Protein 1VCH (pdb70)

CATH classification: 3.40.50.2020

Organism: Thermus thermophilus (strain ATCC 27634 / DSM 579 / HB8) (NCBI:txid300852)

Nearest PDB structures (foldseek):
  1vch-assembly2_C  TM=1.006E+00  e=7.137E-39  Thermus thermophilus
  1vch-assembly2_D  TM=1.002E+00  e=5.908E-37  Thermus thermophilus
  1vch-assembly1_B  TM=1.000E+00  e=1.926E-36  Thermus thermophilus
  7f06-assembly2_B  TM=9.256E-01  e=5.445E-20  Streptomyces sp.
  7rmw-assembly3_E  TM=7.322E-01  e=1.370E-10  Bacillus subtilis

Foldseek 3Di:
DWCWDDAQRDIDTADWDPPDPPWIWGDDACPPPPVRLLRLLVLCLVVDDPQAAEEEEEDDRCVVSRVNNQVVNVHYYFYWYQDDDPPAAPWDWFDFPVGITTGGLVRLLVQAPGEYEYEEAEDEQCRVVVRVQVSSVVSNHHYDAYEHAEYEDDYPDDHDYRYYIDID/DAFDWDDAQHDIDTADWDPPDPPWIWGDDACPPPPVRLLRLLVRCLVVDDLQAAEEEEEDDRCVSNRVNNCVVSVHYYFYWYQDDDPPQAPWDWFQQPPHTITTGGLVRLLVLAQGAYEYEEAEAEQCSVVVRRQVSSVVSHHGYPAYEHAEYEDDYPDDHDYDYYIYTD/DAFCWDDAQRDIDTADWDPPDVPKIWGDDACPPPPVRLLSLLVLCLVVDDPQAAEEEEEDDRCVSNRVNNCVVVVHYYFYWYQDDDPPAAPWDWFDFVVTITTGGPVRLLVLAQGAYEYEEAEAEQCRVVVRVQVSSVVSHHHYPAYEHAEYEYDHPDDHDYRYYIDID/DQWDWDDAQHDIDTFDWDPPDVPKIFGDDACPPPVVRLLSLLVLCLVVDDPQAAEEEEEDDRCVSNRVNNCVVVVHYYFYWYQDDDPPAAPWDKFFFDDDVRHTITTGGPVRLLVLAQGAYEYEEAEAEQCRVVVRVQVSSVVSHHGYPAYEHAEYEPDYVDDHDYNYYTDID/DWDWDDALHDIDTFDWDPPDPPWIWGDDAQVVVLVSLLVLFPVVPPVVADEEEEEDDRQVSNRVSNPCHYFYWYQDDDPPADDWDWFCVGITTGGLVRLLSAGEYEYEYAEAEAVVVRSVSNVVSVHHYAEYQEYEDDYPDDHDYRYYMYID

B-factor: mean 46.73, std 19.07, range [14.53, 111.56]

Sequence (832 aa):
ETYPITVGGVTRHVPLIEPLPGRRIPLVEFLGDPEFTRAAAEALRPLVPKEAEILFTTETSPIPLTHVLAEALGLPYVVARRRRRPYMEDPIIQEVQTEVLWLDRRFAEKLLNQRVVLVSDVVASGETMRAMEKMVLRAGGHVVARLAVFRQGTPGLAVDTVAELPVLMETYPITVGGVTRHVPLIEPLPGRRIPLVEFLGDPEFTRAAAEALRPLVPKEAEILFTTETSPIPLTHVLAEALGLPYVVARRRRRPYMEDPIIQEVQTGEVLWLDRRFAEKLLNQRVVLVSDVVASGETMRAMEKMVLRAGGHVVARLAVFRQGTPGLAVDTVAELPVLMETYPITVGGVTRHVPLIEPLPGRRIPLVEFLGDPEFTRAAAEALRPLVPKEAEILFTTETSPIPLTHVLAEALGLPYVVARRRRRPYMEDPIIQEVQTEVLWLDRRFAEKLLNQR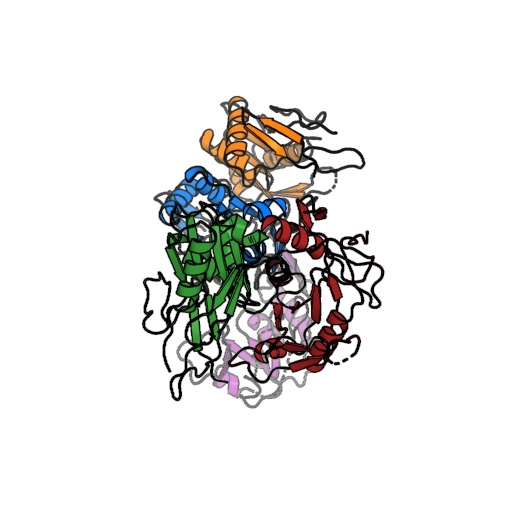VVLVSDVVASGETMRAMEKMVLRAGGHVVARLAVFRQGTPGLAVDTVAELPVLMETYPITVGGVTRHVPLIEPLPGRRIPLVEFLGDPEFTRAAAEALRPLVPKEAEILFTTETSPIPLTHVLAEALGLPYVVARRRRRPYMEDPIIQEVQTLTVGEVLWLDRRFAEKLLNQRVVLVSDVVASGETMRAMEKMVLRAGGHVVARLAVFRQGTPGLAVDTVAELPVLETYPITVGGVTRHVPLIEPLPGRRIPLVEFPEFTRAAAEALRPLVPKEAEILFTTETSPIPLTHVLAEPYVVARRRRRPYMEDPIIQEGEVLWLDRRFAEKLQRVVLVSDVVASTMRAMKMVLRAGGHVRLAVFRQGTPGLAVDTVAELPVL

Structure (mmCIF, N/CA/C/O backbone):
data_1VCH
#
_entry.id   1VCH
#
_cell.length_a   167.419
_cell.length_b   61.405
_cell.length_c   102.389
_cell.angle_alpha   90.00
_cell.angle_beta   93.97
_cell.angle_gamma   90.00
#
_symmetry.space_group_name_H-M   'C 1 2 1'
#
loop_
_entity.id
_entity.type
_entity.pdbx_description
1 polymer 'Phosphoribosyltransferase-related protein'
2 non-polymer 'ACETIC ACID'
3 non-polymer 'CHLORIDE ION'
4 non-polymer 'CALCIUM ION'
5 water water
#
loop_
_atom_site.group_PDB
_atom_site.id
_atom_site.type_symbol
_atom_site.label_atom_id
_atom_site.label_alt_id
_atom_site.label_comp_id
_atom_site.label_asym_id
_atom_site.label_entity_id
_atom_site.label_seq_id
_atom_site.pdbx_PDB_ins_code
_atom_site.Cartn_x
_atom_site.Cartn_y
_atom_site.Cartn_z
_atom_site.occupancy
_atom_site.B_iso_or_equiv
_atom_site.auth_seq_id
_atom_site.auth_comp_id
_atom_site.auth_asym_id
_atom_site.auth_atom_id
_atom_site.pdbx_PDB_model_num
ATOM 1 N N . GLU A 1 2 ? 61.919 -5.077 58.014 1.00 69.14 2 GLU A N 1
ATOM 2 C CA . GLU A 1 2 ? 60.593 -5.486 57.467 1.00 69.65 2 GLU A CA 1
ATOM 3 C C . GLU A 1 2 ? 59.966 -4.325 56.707 1.00 72.49 2 GLU A C 1
ATOM 4 O O . GLU A 1 2 ? 59.203 -4.523 55.761 1.00 72.86 2 GLU A O 1
ATOM 10 N N . THR A 1 3 ? 60.287 -3.114 57.147 1.00 68.25 3 THR A N 1
ATOM 11 C CA . THR A 1 3 ? 59.785 -1.900 56.526 1.00 63.60 3 THR A CA 1
ATOM 12 C C . THR A 1 3 ? 60.889 -0.856 56.579 1.00 65.96 3 THR A C 1
ATOM 13 O O . THR A 1 3 ? 61.799 -0.942 57.404 1.00 68.16 3 THR A O 1
ATOM 17 N N . TYR A 1 4 ? 60.811 0.122 55.688 1.00 62.39 4 TYR A N 1
ATOM 18 C CA . TYR A 1 4 ? 61.796 1.190 55.641 1.00 62.96 4 TYR A CA 1
ATOM 19 C C . TYR A 1 4 ? 61.021 2.500 55.576 1.00 68.99 4 TYR A C 1
ATOM 20 O O . TYR A 1 4 ? 59.973 2.576 54.934 1.00 70.72 4 TYR A O 1
ATOM 29 N N . PRO A 1 5 ? 61.528 3.553 56.232 1.00 69.34 5 PRO A N 1
ATOM 30 C CA . PRO A 1 5 ? 60.827 4.838 56.219 1.00 65.67 5 PRO A CA 1
ATOM 31 C C . PRO A 1 5 ? 61.233 5.877 55.174 1.00 61.22 5 PRO A C 1
ATOM 32 O O . PRO A 1 5 ? 62.392 6.283 55.108 1.00 68.04 5 PRO A O 1
ATOM 36 N N . ILE A 1 6 ? 60.271 6.305 54.361 1.00 54.48 6 ILE A N 1
ATOM 37 C CA . ILE A 1 6 ? 60.520 7.347 53.368 1.00 47.37 6 ILE A CA 1
ATOM 38 C C . ILE A 1 6 ? 59.615 8.512 53.728 1.00 45.63 6 ILE A C 1
ATOM 39 O O . ILE A 1 6 ? 58.508 8.316 54.234 1.00 45.72 6 ILE A O 1
ATOM 44 N N . THR A 1 7 ? 60.086 9.724 53.474 1.00 45.59 7 THR A N 1
ATOM 45 C CA . THR A 1 7 ? 59.311 10.908 53.799 1.00 51.70 7 THR A CA 1
ATOM 46 C C . THR A 1 7 ? 59.276 11.905 52.653 1.00 51.52 7 THR A C 1
ATOM 47 O O . THR A 1 7 ? 60.255 12.067 51.921 1.00 53.58 7 THR A O 1
ATOM 51 N N . VAL A 1 8 ? 58.130 12.561 52.502 1.00 46.39 8 VAL A N 1
ATOM 52 C CA . VAL A 1 8 ? 57.946 13.578 51.476 1.00 42.91 8 VAL A CA 1
ATOM 53 C C . VAL A 1 8 ? 57.039 14.652 52.051 1.00 42.48 8 VAL A C 1
ATOM 54 O O . VAL A 1 8 ? 55.952 14.354 52.546 1.00 42.93 8 VAL A O 1
ATOM 58 N N . GLY A 1 9 ? 57.487 15.899 51.991 1.00 41.83 9 GLY A N 1
ATOM 59 C CA . GLY A 1 9 ? 56.685 16.990 52.514 1.00 44.96 9 GLY A CA 1
ATOM 60 C C . GLY A 1 9 ? 56.213 16.768 53.938 1.00 46.89 9 GLY A C 1
ATOM 61 O O . GLY A 1 9 ? 55.101 17.155 54.302 1.00 45.19 9 GLY A O 1
ATOM 62 N N . GLY A 1 10 ? 57.055 16.135 54.746 1.00 48.11 10 GLY A N 1
ATOM 63 C CA . GLY A 1 10 ? 56.698 15.895 56.130 1.00 49.72 10 GLY A CA 1
ATOM 64 C C . GLY A 1 10 ? 55.848 14.663 56.361 1.00 48.76 10 GLY A C 1
ATOM 65 O O . GLY A 1 10 ? 55.676 14.236 57.503 1.00 47.48 10 GLY A O 1
ATOM 66 N N . VAL A 1 11 ? 55.305 14.092 55.289 1.00 46.95 11 VAL A N 1
ATOM 67 C CA . VAL A 1 11 ? 54.480 12.897 55.415 1.00 36.29 11 VAL A CA 1
ATOM 68 C C . VAL A 1 11 ? 55.399 11.686 55.346 1.00 42.42 11 VAL A C 1
ATOM 69 O O . VAL A 1 11 ? 56.162 11.522 54.393 1.00 40.24 11 VAL A O 1
ATOM 73 N N . THR A 1 12 ? 55.334 10.841 56.367 1.00 42.96 12 THR A N 1
ATOM 74 C CA . THR A 1 12 ? 56.187 9.667 56.415 1.00 41.10 12 THR A CA 1
ATOM 75 C C . THR A 1 12 ? 55.447 8.360 56.207 1.00 36.83 12 THR A C 1
ATOM 76 O O . THR A 1 12 ? 54.350 8.155 56.719 1.00 38.37 12 THR A O 1
ATOM 80 N N . ARG A 1 13 ? 56.074 7.473 55.448 1.00 37.89 13 ARG A N 1
ATOM 81 C CA . ARG A 1 13 ? 55.504 6.172 55.171 1.00 43.27 13 ARG A CA 1
ATOM 82 C C . ARG A 1 13 ? 56.531 5.084 55.435 1.00 37.32 13 ARG A C 1
ATOM 83 O O . ARG A 1 13 ? 57.661 5.152 54.956 1.00 41.33 13 ARG A O 1
ATOM 91 N N . HIS A 1 14 ? 56.137 4.092 56.221 1.00 41.78 14 HIS A N 1
ATOM 92 C CA . HIS A 1 14 ? 57.014 2.970 56.526 1.00 50.64 14 HIS A CA 1
ATOM 93 C C . HIS A 1 14 ? 56.614 1.902 55.525 1.00 45.98 14 HIS A C 1
ATOM 94 O O . HIS A 1 14 ? 55.676 1.135 55.742 1.00 51.39 14 HIS A O 1
ATOM 101 N N . VAL A 1 15 ? 57.339 1.874 54.415 1.00 45.63 15 VAL A N 1
ATOM 102 C CA . VAL A 1 15 ? 57.050 0.959 53.323 1.00 47.38 15 VAL A CA 1
ATOM 103 C C . VAL A 1 15 ? 57.863 -0.331 53.273 1.00 54.89 15 VAL A C 1
ATOM 104 O O . VAL A 1 15 ? 58.920 -0.443 53.895 1.00 58.04 15 VAL A O 1
ATOM 108 N N . PRO A 1 16 ? 57.358 -1.331 52.531 1.00 53.66 16 PRO A N 1
ATOM 109 C CA . PRO A 1 16 ? 58.016 -2.631 52.369 1.00 52.74 16 PRO A CA 1
ATOM 110 C C . PRO A 1 16 ? 59.237 -2.486 51.468 1.00 51.80 16 PRO A C 1
ATOM 111 O O . PRO A 1 16 ? 59.489 -1.416 50.912 1.00 50.42 16 PRO A O 1
ATOM 115 N N . LEU A 1 17 ? 59.989 -3.569 51.319 1.00 56.56 17 LEU A N 1
ATOM 116 C CA . LEU A 1 17 ? 61.184 -3.560 50.486 1.00 56.33 17 LEU A CA 1
ATOM 117 C C . LEU A 1 17 ? 61.069 -4.588 49.365 1.00 52.52 17 LEU A C 1
ATOM 118 O O . LEU A 1 17 ? 60.560 -5.684 49.576 1.00 56.78 17 LEU A O 1
ATOM 123 N N . ILE A 1 18 ? 61.533 -4.227 48.174 1.00 48.59 18 ILE A N 1
ATOM 124 C CA . ILE A 1 18 ? 61.507 -5.138 47.032 1.00 54.99 18 ILE A CA 1
ATOM 125 C C . ILE A 1 18 ? 62.927 -5.252 46.490 1.00 54.19 18 ILE A C 1
ATOM 126 O O . ILE A 1 18 ? 63.745 -4.358 46.704 1.00 57.63 18 ILE A O 1
ATOM 131 N N . GLU A 1 19 ? 63.222 -6.344 45.791 1.00 55.37 19 GLU A N 1
ATOM 132 C CA . GLU A 1 19 ? 64.558 -6.543 45.239 1.00 56.68 19 GLU A CA 1
ATOM 133 C C . GLU A 1 19 ? 64.605 -6.502 43.716 1.00 57.92 19 GLU A C 1
ATOM 134 O O . GLU A 1 19 ? 64.572 -7.543 43.060 1.00 62.28 19 GLU A O 1
ATOM 140 N N . PRO A 1 20 ? 64.686 -5.295 43.134 1.00 58.74 20 PRO A N 1
ATOM 141 C CA . PRO A 1 20 ? 64.743 -5.123 41.677 1.00 59.99 20 PRO A CA 1
ATOM 142 C C . PRO A 1 20 ? 65.937 -5.858 41.069 1.00 60.46 20 PRO A C 1
ATOM 143 O O . PRO A 1 20 ? 65.944 -6.182 39.883 1.00 61.42 20 PRO A O 1
ATOM 147 N N . LEU A 1 21 ? 66.947 -6.107 41.895 1.00 63.42 21 LEU A N 1
ATOM 148 C CA . LEU A 1 21 ? 68.148 -6.817 41.474 1.00 62.85 21 LEU A CA 1
ATOM 149 C C . LEU A 1 21 ? 68.703 -7.606 42.655 1.00 65.16 21 LEU A C 1
ATOM 150 O O . LEU A 1 21 ? 68.418 -7.288 43.811 1.00 66.68 21 LEU A O 1
ATOM 155 N N . PRO A 1 22 ? 69.512 -8.641 42.380 1.00 65.92 22 PRO A N 1
ATOM 156 C CA . PRO A 1 22 ? 70.098 -9.476 43.434 1.00 69.59 22 PRO A CA 1
ATOM 157 C C . PRO A 1 22 ? 70.743 -8.710 44.590 1.00 69.06 22 PRO A C 1
ATOM 158 O O . PRO A 1 22 ? 71.555 -7.808 44.379 1.00 66.16 22 PRO A O 1
ATOM 162 N N . GLY A 1 23 ? 70.360 -9.079 45.810 1.00 69.74 23 GLY A N 1
ATOM 163 C CA . GLY A 1 23 ? 70.904 -8.451 47.000 1.00 71.56 23 GLY A CA 1
ATOM 164 C C . GLY A 1 23 ? 70.839 -6.937 47.034 1.00 74.88 23 GLY A C 1
ATOM 165 O O . GLY A 1 23 ? 71.604 -6.296 47.754 1.00 76.62 23 GLY A O 1
ATOM 166 N N . ARG A 1 24 ? 69.928 -6.361 46.258 1.00 74.14 24 ARG A N 1
ATOM 167 C CA . ARG A 1 24 ? 69.774 -4.914 46.219 1.00 72.51 24 ARG A CA 1
ATOM 168 C C . ARG A 1 24 ? 68.309 -4.534 46.389 1.00 71.01 24 ARG A C 1
ATOM 169 O O . ARG A 1 24 ? 67.546 -4.480 45.423 1.00 71.46 24 ARG A O 1
ATOM 177 N N . ARG A 1 25 ? 67.931 -4.281 47.637 1.00 63.82 25 ARG A N 1
ATOM 178 C CA . ARG A 1 25 ? 66.568 -3.914 47.984 1.00 57.94 25 ARG A CA 1
ATOM 179 C C . ARG A 1 25 ? 66.366 -2.405 47.980 1.00 57.16 25 ARG A C 1
ATOM 180 O O . ARG A 1 25 ? 67.286 -1.644 48.279 1.00 53.76 25 ARG A O 1
ATOM 188 N N . ILE A 1 26 ? 65.154 -1.978 47.638 1.00 55.09 26 ILE A N 1
ATOM 189 C CA . ILE A 1 26 ? 64.817 -0.560 47.608 1.00 47.09 26 ILE A CA 1
ATOM 190 C C . ILE A 1 26 ? 63.420 -0.375 48.183 1.00 48.73 26 ILE A C 1
ATOM 191 O O . ILE A 1 26 ? 62.583 -1.276 48.091 1.00 44.87 26 ILE A O 1
ATOM 196 N N . PRO A 1 27 ? 63.155 0.789 48.802 1.00 40.48 27 PRO A N 1
ATOM 197 C CA . PRO A 1 27 ? 61.835 1.045 49.379 1.00 45.16 27 PRO A CA 1
ATOM 198 C C . PRO A 1 27 ? 60.777 1.000 48.282 1.00 45.93 27 PRO A C 1
ATOM 199 O O . PRO A 1 27 ? 60.994 1.501 47.176 1.00 42.39 27 PRO A O 1
ATOM 203 N N . LEU A 1 28 ? 59.640 0.390 48.587 1.00 50.67 28 LEU A N 1
ATOM 204 C CA . LEU A 1 28 ? 58.558 0.295 47.620 1.00 48.69 28 LEU A CA 1
ATOM 205 C C . LEU A 1 28 ? 57.641 1.504 47.775 1.00 46.52 28 LEU A C 1
ATOM 206 O O . LEU A 1 28 ? 56.796 1.544 48.670 1.00 47.07 28 LEU A O 1
ATOM 211 N N . VAL A 1 29 ? 57.828 2.500 46.917 1.00 38.27 29 VAL A N 1
ATOM 212 C CA . VAL A 1 29 ? 57.002 3.695 46.962 1.00 44.76 29 VAL A CA 1
ATOM 213 C C . VAL A 1 29 ? 55.716 3.405 46.203 1.00 46.81 29 VAL A C 1
ATOM 214 O O . VAL A 1 29 ? 55.743 2.947 45.058 1.00 47.92 29 VAL A O 1
ATOM 218 N N . GLU A 1 30 ? 54.589 3.665 46.851 1.00 46.17 30 GLU A N 1
ATOM 219 C CA . GLU A 1 30 ? 53.295 3.421 46.242 1.00 39.71 30 GLU A CA 1
ATOM 220 C C . GLU A 1 30 ? 52.336 4.557 46.578 1.00 38.37 30 GLU A C 1
ATOM 221 O O . GLU A 1 30 ? 52.009 4.779 47.740 1.00 38.85 30 GLU A O 1
ATOM 227 N N . PHE A 1 31 ? 51.889 5.281 45.562 1.00 33.68 31 PHE A N 1
ATOM 228 C CA . PHE A 1 31 ? 50.959 6.375 45.792 1.00 35.18 31 PHE A CA 1
ATOM 229 C C . PHE A 1 31 ? 49.507 5.930 45.654 1.00 28.04 31 PHE A C 1
ATOM 230 O O . PHE A 1 31 ? 48.601 6.584 46.168 1.00 32.32 31 PHE A O 1
ATOM 238 N N . LEU A 1 32 ? 49.281 4.822 44.959 1.00 25.22 32 LEU A N 1
ATOM 239 C CA . LEU A 1 32 ? 47.918 4.324 44.791 1.00 29.15 32 LEU A CA 1
ATOM 240 C C . LEU A 1 32 ? 47.293 3.989 46.141 1.00 30.38 32 LEU A C 1
ATOM 241 O O . LEU A 1 32 ? 47.882 3.248 46.934 1.00 25.28 32 LEU A O 1
ATOM 246 N N . GLY A 1 33 ? 46.101 4.534 46.384 1.00 22.18 33 GLY A N 1
ATOM 247 C CA . GLY A 1 33 ? 45.375 4.280 47.619 1.00 21.96 33 GLY A CA 1
ATOM 248 C C . GLY A 1 33 ? 45.698 5.205 48.777 1.00 24.73 33 GLY A C 1
ATOM 249 O O . GLY A 1 33 ? 45.092 5.100 49.845 1.00 24.99 33 GLY A O 1
ATOM 250 N N . ASP A 1 34 ? 46.613 6.145 48.557 1.00 21.74 34 ASP A N 1
ATOM 251 C CA . ASP A 1 34 ? 47.068 7.039 49.627 1.00 26.48 34 ASP A CA 1
ATOM 252 C C . ASP A 1 34 ? 46.967 8.519 49.264 1.00 24.47 34 ASP A C 1
ATOM 253 O O . ASP A 1 34 ? 47.956 9.129 48.861 1.00 25.61 34 ASP A O 1
ATOM 258 N N . PRO A 1 35 ? 45.778 9.119 49.423 1.00 26.58 35 PRO A N 1
ATOM 259 C CA . PRO A 1 35 ? 45.582 10.534 49.098 1.00 28.54 35 PRO A CA 1
ATOM 260 C C . PRO A 1 35 ? 46.515 11.499 49.829 1.00 28.59 35 PRO A C 1
ATOM 261 O O . PRO A 1 35 ? 46.994 12.454 49.231 1.00 24.20 35 PRO A O 1
ATOM 265 N N . GLU A 1 36 ? 46.762 11.260 51.116 1.00 28.16 36 GLU A N 1
ATOM 266 C CA . GLU A 1 36 ? 47.628 12.160 51.888 1.00 24.90 36 GLU A CA 1
ATOM 267 C C . GLU A 1 36 ? 49.071 12.158 51.395 1.00 24.54 36 GLU A C 1
ATOM 268 O O . GLU A 1 36 ? 49.678 13.209 51.201 1.00 24.27 36 GLU A O 1
ATOM 274 N N . PHE A 1 37 ? 49.625 10.972 51.201 1.00 26.39 37 PHE A N 1
ATOM 275 C CA . PHE A 1 37 ? 50.994 10.859 50.733 1.00 23.84 37 PHE A CA 1
ATOM 276 C C . PHE A 1 37 ? 51.107 11.405 49.312 1.00 24.50 37 PHE A C 1
ATOM 277 O O . PHE A 1 37 ? 52.099 12.043 48.959 1.00 27.11 37 PHE A O 1
ATOM 285 N N . THR A 1 38 ? 50.083 11.156 48.496 1.00 27.10 38 THR A N 1
ATOM 286 C CA . THR A 1 38 ? 50.076 11.639 47.118 1.00 26.04 38 THR A CA 1
ATOM 287 C C . THR A 1 38 ? 50.009 13.164 47.091 1.00 21.13 38 THR A C 1
ATOM 288 O O . THR A 1 38 ? 50.664 13.809 46.278 1.00 22.31 38 THR A O 1
ATOM 292 N N . ARG A 1 39 ? 49.204 13.735 47.980 1.00 23.71 39 ARG A N 1
ATOM 293 C CA . ARG A 1 39 ? 49.072 15.190 48.061 1.00 23.40 39 ARG A CA 1
ATOM 294 C C . ARG A 1 39 ? 50.435 15.808 48.422 1.00 25.19 39 ARG A C 1
ATOM 295 O O . ARG A 1 39 ? 50.880 16.759 47.782 1.00 23.43 39 ARG A O 1
ATOM 303 N N . ALA A 1 40 ? 51.112 15.246 49.424 1.00 27.41 40 ALA A N 1
ATOM 304 C CA . ALA A 1 40 ? 52.410 15.778 49.829 1.00 31.90 40 ALA A CA 1
ATOM 305 C C . ALA A 1 40 ? 53.412 15.686 48.683 1.00 36.07 40 ALA A C 1
ATOM 306 O O . ALA A 1 40 ? 54.202 16.604 48.470 1.00 30.69 40 ALA A O 1
ATOM 308 N N . ALA A 1 41 ? 53.373 14.580 47.943 1.00 32.08 41 ALA A N 1
ATOM 309 C CA . ALA A 1 41 ? 54.291 14.395 46.822 1.00 33.87 41 ALA A CA 1
ATOM 310 C C . ALA A 1 41 ? 53.971 15.372 45.701 1.00 26.68 41 ALA A C 1
ATOM 311 O O . ALA A 1 41 ? 54.879 15.928 45.076 1.00 32.54 41 ALA A O 1
ATOM 313 N N . ALA A 1 42 ? 52.681 15.590 45.453 1.00 23.71 42 ALA A N 1
ATOM 314 C CA . ALA A 1 42 ? 52.258 16.507 44.397 1.00 26.98 42 ALA A CA 1
ATOM 315 C C . ALA A 1 42 ? 52.683 17.940 44.713 1.00 35.06 42 ALA A C 1
ATOM 316 O O . ALA A 1 42 ? 53.210 18.642 43.850 1.00 35.21 42 ALA A O 1
ATOM 318 N N . GLU A 1 43 ? 52.439 18.384 45.944 1.00 28.96 43 GLU A N 1
ATOM 319 C CA . GLU A 1 43 ? 52.821 19.739 46.320 1.00 31.77 43 GLU A CA 1
ATOM 320 C C . GLU A 1 43 ? 54.346 19.883 46.311 1.00 28.18 43 GLU A C 1
ATOM 321 O O . GLU A 1 43 ? 54.870 20.969 46.088 1.00 35.74 43 GLU A O 1
ATOM 327 N N . ALA A 1 44 ? 55.053 18.781 46.540 1.00 31.52 44 ALA A N 1
ATOM 328 C CA . ALA A 1 44 ? 56.512 18.804 46.538 1.00 34.49 44 ALA A CA 1
ATOM 329 C C . ALA A 1 44 ? 57.022 18.974 45.114 1.00 45.93 44 ALA A C 1
ATOM 330 O O . ALA A 1 44 ? 58.054 19.608 44.888 1.00 47.43 44 ALA A O 1
ATOM 332 N N . LEU A 1 45 ? 56.293 18.407 44.153 1.00 37.63 45 LEU A N 1
ATOM 333 C CA . LEU A 1 45 ? 56.682 18.499 42.747 1.00 35.70 45 LEU A CA 1
ATOM 334 C C . LEU A 1 45 ? 56.262 19.820 42.139 1.00 26.11 45 LEU A C 1
ATOM 335 O O . LEU A 1 45 ? 56.917 20.338 41.239 1.00 38.91 45 LEU A O 1
ATOM 340 N N . ARG A 1 46 ? 55.162 20.365 42.638 1.00 33.17 46 ARG A N 1
ATOM 341 C CA . ARG A 1 46 ? 54.610 21.605 42.120 1.00 31.01 46 ARG A CA 1
ATOM 342 C C . ARG A 1 46 ? 55.600 22.745 41.852 1.00 48.80 46 ARG A C 1
ATOM 343 O O . ARG A 1 46 ? 55.590 23.336 40.771 1.00 48.64 46 ARG A O 1
ATOM 351 N N . PRO A 1 47 ? 56.457 23.080 42.831 1.00 46.33 47 PRO A N 1
ATOM 352 C CA . PRO A 1 47 ? 57.420 24.166 42.615 1.00 52.72 47 PRO A CA 1
ATOM 353 C C . PRO A 1 47 ? 58.440 23.858 41.516 1.00 54.41 47 PRO A C 1
ATOM 354 O O . PRO A 1 47 ? 59.157 24.751 41.054 1.00 56.02 47 PRO A O 1
ATOM 358 N N . LEU A 1 48 ? 58.502 22.595 41.101 1.00 43.56 48 LEU A N 1
ATOM 359 C CA . LEU A 1 48 ? 59.436 22.183 40.059 1.00 40.97 48 LEU A CA 1
ATOM 360 C C . LEU A 1 48 ? 58.819 22.254 38.664 1.00 36.74 48 LEU A C 1
ATOM 361 O O . LEU A 1 48 ? 59.485 21.968 37.671 1.00 41.98 48 LEU A O 1
ATOM 366 N N . VAL A 1 49 ? 57.550 22.640 38.589 1.00 42.75 49 VAL A N 1
ATOM 367 C CA . VAL A 1 49 ? 56.856 22.728 37.309 1.00 37.21 49 VAL A CA 1
ATOM 368 C C . VAL A 1 49 ? 57.042 24.069 36.607 1.00 42.92 49 VAL A C 1
ATOM 369 O O . VAL A 1 49 ? 56.608 25.104 37.111 1.00 50.34 49 VAL A O 1
ATOM 373 N N . PRO A 1 50 ? 57.689 24.067 35.427 1.00 43.37 50 PRO A N 1
ATOM 374 C CA . PRO A 1 50 ? 57.900 25.315 34.687 1.00 42.33 50 PRO A CA 1
ATOM 375 C C . PRO A 1 50 ? 56.569 26.025 34.489 1.00 44.32 50 PRO A C 1
ATOM 376 O O . PRO A 1 50 ? 55.539 25.379 34.322 1.00 45.49 50 PRO A O 1
ATOM 380 N N . LYS A 1 51 ? 56.589 27.353 34.508 1.00 44.52 51 LYS A N 1
ATOM 381 C CA . LYS A 1 51 ? 55.366 28.134 34.354 1.00 43.46 51 LYS A CA 1
ATOM 382 C C . LYS A 1 51 ? 54.808 28.130 32.941 1.00 42.80 51 LYS A C 1
ATOM 383 O O . LYS A 1 51 ? 53.690 28.594 32.714 1.00 43.01 51 LYS A O 1
ATOM 389 N N . GLU A 1 52 ? 55.583 27.621 31.988 1.00 42.54 52 GLU A N 1
ATOM 390 C CA . GLU A 1 52 ? 55.118 27.552 30.602 1.00 45.84 52 GLU A CA 1
ATOM 391 C C . GLU A 1 52 ? 54.338 26.253 30.359 1.00 45.00 52 GLU A C 1
ATOM 392 O O . GLU A 1 52 ? 53.607 26.134 29.376 1.00 44.33 52 GLU A O 1
ATOM 398 N N . ALA A 1 53 ? 54.507 25.284 31.255 1.00 45.43 53 ALA A N 1
ATOM 399 C CA . ALA A 1 53 ? 53.835 23.988 31.139 1.00 38.03 53 ALA A CA 1
ATOM 400 C C . ALA A 1 53 ? 52.375 24.116 30.725 1.00 35.11 53 ALA A C 1
ATOM 401 O O . ALA A 1 53 ? 51.647 24.957 31.253 1.00 34.20 53 ALA A O 1
ATOM 403 N N . GLU A 1 54 ? 51.940 23.280 29.783 1.00 31.26 54 GLU A N 1
ATOM 404 C CA . GLU A 1 54 ? 50.548 23.316 29.334 1.00 30.83 54 GLU A CA 1
ATOM 405 C C . GLU A 1 54 ? 49.804 21.979 29.509 1.00 27.09 54 GLU A C 1
ATOM 406 O O . GLU A 1 54 ? 48.571 21.941 29.461 1.00 29.09 54 GLU A O 1
ATOM 412 N N . ILE A 1 55 ? 50.552 20.898 29.699 1.00 28.54 55 ILE A N 1
ATOM 413 C CA . ILE A 1 55 ? 49.960 19.573 29.867 1.00 28.04 55 ILE A CA 1
ATOM 414 C C . ILE A 1 55 ? 50.980 18.630 30.485 1.00 30.75 55 ILE A C 1
ATOM 415 O O . ILE A 1 55 ? 52.177 18.747 30.225 1.00 32.66 55 ILE A O 1
ATOM 420 N N . LEU A 1 56 ? 50.509 17.711 31.325 1.00 20.26 56 LEU A N 1
ATOM 421 C CA . LEU A 1 56 ? 51.389 16.745 31.965 1.00 21.23 56 LEU A CA 1
ATOM 422 C C . LEU A 1 56 ? 51.243 15.397 31.242 1.00 21.44 56 LEU A C 1
ATOM 423 O O . LEU A 1 56 ? 50.198 15.104 30.671 1.00 25.21 56 LEU A O 1
ATOM 428 N N . PHE A 1 57 ? 52.297 14.590 31.285 1.00 24.25 57 PHE A N 1
ATOM 429 C CA . PHE A 1 57 ? 52.330 13.284 30.624 1.00 22.97 57 PHE A CA 1
ATOM 430 C C . PHE A 1 57 ? 52.918 12.276 31.609 1.00 24.34 57 PHE A C 1
ATOM 431 O O . PHE A 1 57 ? 54.017 12.474 32.133 1.00 26.21 57 PHE A O 1
ATOM 439 N N . THR A 1 58 ? 52.182 11.206 31.880 1.00 20.07 58 THR A N 1
ATOM 440 C CA . THR A 1 58 ? 52.671 10.179 32.785 1.00 23.54 58 THR A CA 1
ATOM 441 C C . THR A 1 58 ? 52.328 8.806 32.206 1.00 30.25 58 THR A C 1
ATOM 442 O O . THR A 1 58 ? 51.649 8.710 31.171 1.00 25.87 58 THR A O 1
ATOM 446 N N . THR A 1 59 ? 52.819 7.756 32.859 1.00 26.38 59 THR A N 1
ATOM 447 C CA . THR A 1 59 ? 52.556 6.379 32.446 1.00 25.34 59 THR A CA 1
ATOM 448 C C . THR A 1 59 ? 51.844 5.677 33.602 1.00 31.50 59 THR A C 1
ATOM 449 O O . THR A 1 59 ? 52.026 6.035 34.773 1.00 29.75 59 THR A O 1
ATOM 453 N N . GLU A 1 60 ? 51.015 4.693 33.279 1.00 26.14 60 GLU A N 1
ATOM 454 C CA . GLU A 1 60 ? 50.292 3.951 34.305 1.00 23.62 60 GLU A CA 1
ATOM 455 C C . GLU A 1 60 ? 51.308 3.088 35.080 1.00 27.41 60 GLU A C 1
ATOM 456 O O . GLU A 1 60 ? 52.380 2.777 34.555 1.00 30.15 60 GLU A O 1
ATOM 462 N N . THR A 1 61 ? 50.982 2.676 36.305 1.00 22.28 61 THR A N 1
ATOM 463 C CA . THR A 1 61 ? 49.717 2.970 36.966 1.00 24.30 61 THR A CA 1
ATOM 464 C C . THR A 1 61 ? 49.869 3.885 38.198 1.00 24.54 61 THR A C 1
ATOM 465 O O . THR A 1 61 ? 49.150 4.871 38.352 1.00 21.70 61 THR A O 1
ATOM 469 N N . SER A 1 62 ? 50.804 3.553 39.080 1.00 29.04 62 SER A N 1
ATOM 470 C CA . SER A 1 62 ? 51.013 4.346 40.290 1.00 31.25 62 SER A CA 1
ATOM 471 C C . SER A 1 62 ? 51.150 5.868 40.108 1.00 26.16 62 SER A C 1
ATOM 472 O O . SER A 1 62 ? 50.643 6.633 40.927 1.00 36.98 62 SER A O 1
ATOM 475 N N . PRO A 1 63 ? 51.822 6.332 39.038 1.00 27.60 63 PRO A N 1
ATOM 476 C CA . PRO A 1 63 ? 51.975 7.780 38.826 1.00 26.27 63 PRO A CA 1
ATOM 477 C C . PRO A 1 63 ? 50.688 8.534 38.460 1.00 22.03 63 PRO A C 1
ATOM 478 O O . PRO A 1 63 ? 50.667 9.763 38.464 1.00 25.74 63 PRO A O 1
ATOM 482 N N . ILE A 1 64 ? 49.625 7.806 38.128 1.00 26.27 64 ILE A N 1
ATOM 483 C CA . ILE A 1 64 ? 48.372 8.446 37.739 1.00 18.68 64 ILE A CA 1
ATOM 484 C C . ILE A 1 64 ? 47.760 9.384 38.787 1.00 21.71 64 ILE A C 1
ATOM 485 O O . ILE A 1 64 ? 47.468 10.536 38.486 1.00 20.28 64 ILE A O 1
ATOM 490 N N . PRO A 1 65 ? 47.541 8.900 40.022 1.00 19.62 65 PRO A N 1
ATOM 491 C CA . PRO A 1 65 ? 46.959 9.806 41.017 1.00 23.72 65 PRO A CA 1
ATOM 492 C C . PRO A 1 65 ? 47.888 10.993 41.294 1.00 22.85 65 PRO A C 1
ATOM 493 O O . PRO A 1 65 ? 47.434 12.123 41.468 1.00 22.30 65 PRO A O 1
ATOM 497 N N . LEU A 1 66 ? 49.190 10.726 41.312 1.00 23.29 66 LEU A N 1
ATOM 498 C CA . LEU A 1 66 ? 50.177 11.774 41.532 1.00 26.54 66 LEU A CA 1
ATOM 499 C C . LEU A 1 66 ? 50.005 12.857 40.457 1.00 31.50 66 LEU A C 1
ATOM 500 O O . LEU A 1 66 ? 49.850 14.046 40.758 1.00 23.53 66 LEU A O 1
ATOM 505 N N . THR A 1 67 ? 50.013 12.424 39.200 1.00 27.65 67 THR A N 1
ATOM 506 C CA . THR A 1 67 ? 49.881 13.323 38.059 1.00 23.46 67 THR A CA 1
ATOM 507 C C . THR A 1 67 ? 48.528 14.020 38.007 1.00 24.04 67 THR A C 1
ATOM 508 O O . THR A 1 67 ? 48.424 15.184 37.617 1.00 20.49 67 THR A O 1
ATOM 512 N N . HIS A 1 68 ? 47.481 13.301 38.389 1.00 17.69 68 HIS A N 1
ATOM 513 C CA . HIS A 1 68 ? 46.137 13.861 38.373 1.00 14.53 68 HIS A CA 1
ATOM 514 C C . HIS A 1 68 ? 46.030 15.007 39.380 1.00 18.57 68 HIS A C 1
ATOM 515 O O . HIS A 1 68 ? 45.570 16.106 39.057 1.00 22.46 68 HIS A O 1
ATOM 522 N N . VAL A 1 69 ? 46.456 14.728 40.607 1.00 22.30 69 VAL A N 1
ATOM 523 C CA . VAL A 1 69 ? 46.413 15.716 41.681 1.00 27.73 69 VAL A CA 1
ATOM 524 C C . VAL A 1 69 ? 47.232 16.958 41.297 1.00 23.50 69 VAL A C 1
ATOM 525 O O . VAL A 1 69 ? 46.772 18.093 41.449 1.00 26.97 69 VAL A O 1
ATOM 529 N N . LEU A 1 70 ? 48.433 16.734 40.777 1.00 25.69 70 LEU A N 1
ATOM 530 C CA . LEU A 1 70 ? 49.289 17.842 40.355 1.00 27.41 70 LEU A CA 1
ATOM 531 C C . LEU A 1 70 ? 48.624 18.651 39.238 1.00 29.56 70 LEU A C 1
ATOM 532 O O . LEU A 1 70 ? 48.601 19.887 39.265 1.00 28.39 70 LEU A O 1
ATOM 537 N N . ALA A 1 71 ? 48.077 17.945 38.254 1.00 29.33 71 ALA A N 1
ATOM 538 C CA . ALA A 1 71 ? 47.413 18.588 37.124 1.00 18.70 71 ALA A CA 1
ATOM 539 C C . ALA A 1 71 ? 46.239 19.446 37.550 1.00 27.40 71 ALA A C 1
ATOM 540 O O . ALA A 1 71 ? 46.102 20.584 37.101 1.00 28.20 71 ALA A O 1
ATOM 542 N N . GLU A 1 72 ? 45.380 18.902 38.405 1.00 19.32 72 GLU A N 1
ATOM 543 C CA . GLU A 1 72 ? 44.221 19.649 38.861 1.00 22.81 72 GLU A CA 1
ATOM 544 C C . GLU A 1 72 ? 44.645 20.879 39.662 1.00 25.11 72 GLU A C 1
ATOM 545 O O . GLU A 1 72 ? 44.009 21.927 39.566 1.00 28.92 72 GLU A O 1
ATOM 551 N N . ALA A 1 73 ? 45.727 20.756 40.424 1.00 20.90 73 ALA A N 1
ATOM 552 C CA . ALA A 1 73 ? 46.222 21.871 41.237 1.00 35.39 73 ALA A CA 1
ATOM 553 C C . ALA A 1 73 ? 46.724 23.009 40.354 1.00 35.74 73 ALA A C 1
ATOM 554 O O . ALA A 1 73 ? 46.524 24.182 40.660 1.00 38.57 73 ALA A O 1
ATOM 556 N N . LEU A 1 74 ? 47.368 22.646 39.253 1.00 28.40 74 LEU A N 1
ATOM 557 C CA . LEU A 1 74 ? 47.908 23.618 38.309 1.00 32.69 74 LEU A CA 1
ATOM 558 C C . LEU A 1 74 ? 46.886 24.008 37.239 1.00 32.66 74 LEU A C 1
ATOM 559 O O . LEU A 1 74 ? 47.156 24.847 36.382 1.00 32.25 74 LEU A O 1
ATOM 564 N N . GLY A 1 75 ? 45.711 23.391 37.292 1.00 30.62 75 GLY A N 1
ATOM 565 C CA . GLY A 1 75 ? 44.668 23.691 36.326 1.00 23.29 75 GLY A CA 1
ATOM 566 C C . GLY A 1 75 ? 44.986 23.187 34.926 1.00 31.25 75 GLY A C 1
ATOM 567 O O . GLY A 1 75 ? 44.495 23.717 33.926 1.00 31.54 75 GLY A O 1
ATOM 568 N N . LEU A 1 76 ? 45.802 22.146 34.848 1.00 31.79 76 LEU A N 1
ATOM 569 C CA . LEU A 1 76 ? 46.199 21.597 33.558 1.00 32.80 76 LEU A CA 1
ATOM 570 C C . LEU A 1 76 ? 45.616 20.224 33.259 1.00 34.36 76 LEU A C 1
ATOM 571 O O . LEU A 1 76 ? 45.171 19.521 34.161 1.00 32.80 76 LEU A O 1
ATOM 576 N N . PRO A 1 77 ? 45.589 19.843 31.972 1.00 28.21 77 PRO A N 1
ATOM 577 C CA . PRO A 1 77 ? 45.076 18.534 31.571 1.00 27.64 77 PRO A CA 1
ATOM 578 C C . PRO A 1 77 ? 46.300 17.630 31.623 1.00 25.51 77 PRO A C 1
ATOM 579 O O . PRO A 1 77 ? 47.411 18.100 31.903 1.00 22.98 77 PRO A O 1
ATOM 583 N N . TYR A 1 78 ? 46.119 16.337 31.379 1.00 23.04 78 TYR A N 1
ATOM 584 C CA . TYR A 1 78 ? 47.254 15.434 31.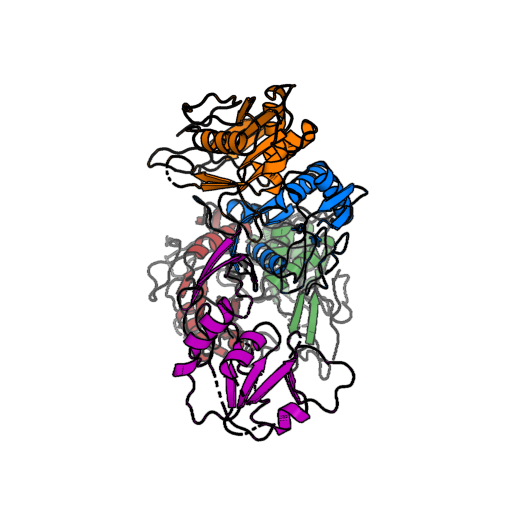342 1.00 22.36 78 TYR A CA 1
ATOM 585 C C . TYR A 1 78 ? 46.875 14.227 30.499 1.00 18.31 78 TYR A C 1
ATOM 586 O O . TYR A 1 78 ? 45.707 14.045 30.181 1.00 18.04 78 TYR A O 1
ATOM 595 N N . VAL A 1 79 ? 47.862 13.442 30.103 1.00 20.07 79 VAL A N 1
ATOM 596 C CA . VAL A 1 79 ? 47.591 12.235 29.337 1.00 22.42 79 VAL A CA 1
ATOM 597 C C . VAL A 1 79 ? 48.350 11.094 29.986 1.00 21.39 79 VAL A C 1
ATOM 598 O O . VAL A 1 79 ? 49.310 11.313 30.720 1.00 23.41 79 VAL A O 1
ATOM 602 N N . VAL A 1 80 ? 47.918 9.873 29.699 1.00 22.02 80 VAL A N 1
ATOM 603 C CA . VAL A 1 80 ? 48.518 8.691 30.281 1.00 15.82 80 VAL A CA 1
ATOM 604 C C . VAL A 1 80 ? 48.867 7.641 29.242 1.00 24.58 80 VAL A C 1
ATOM 605 O O . VAL A 1 80 ? 48.010 7.236 28.455 1.00 20.52 80 VAL A O 1
ATOM 609 N N . ALA A 1 81 ? 50.123 7.206 29.237 1.00 21.77 81 ALA A N 1
ATOM 610 C CA . ALA A 1 81 ? 50.550 6.151 28.325 1.00 27.35 81 ALA A CA 1
ATOM 611 C C . ALA A 1 81 ? 50.288 4.850 29.080 1.00 30.61 81 ALA A C 1
ATOM 612 O O . ALA A 1 81 ? 50.424 4.803 30.314 1.00 24.16 81 ALA A O 1
ATOM 614 N N . ARG A 1 82 ? 49.900 3.806 28.350 1.00 22.73 82 ARG A N 1
ATOM 615 C CA . ARG A 1 82 ? 49.616 2.509 28.954 1.00 22.85 82 ARG A CA 1
ATOM 616 C C . ARG A 1 82 ? 50.803 1.594 28.657 1.00 20.68 82 ARG A C 1
ATOM 617 O O . ARG A 1 82 ? 51.614 1.888 27.776 1.00 26.57 82 ARG A O 1
ATOM 625 N N . ARG A 1 83 ? 50.910 0.500 29.406 1.00 23.65 83 ARG A N 1
ATOM 626 C CA . ARG A 1 83 ? 52.001 -0.453 29.224 1.00 25.04 83 ARG A CA 1
ATOM 627 C C . ARG A 1 83 ? 51.587 -1.651 28.369 1.00 33.60 83 ARG A C 1
ATOM 628 O O . ARG A 1 83 ? 52.334 -2.617 28.225 1.00 36.01 83 ARG A O 1
ATOM 636 N N . ARG A 1 84 ? 50.385 -1.582 27.808 1.00 29.58 84 ARG A N 1
ATOM 637 C CA . ARG A 1 84 ? 49.891 -2.630 26.926 1.00 36.06 84 ARG A CA 1
ATOM 638 C C . ARG A 1 84 ? 48.681 -2.105 26.173 1.00 32.53 84 ARG A C 1
ATOM 639 O O . ARG A 1 84 ? 47.959 -1.234 26.666 1.00 27.25 84 ARG A O 1
ATOM 647 N N . ARG A 1 85 ? 48.476 -2.614 24.965 1.00 27.33 85 ARG A N 1
ATOM 648 C CA . ARG A 1 85 ? 47.335 -2.187 24.172 1.00 28.09 85 ARG A CA 1
ATOM 649 C C . ARG A 1 85 ? 46.068 -2.540 24.933 1.00 30.57 85 ARG A C 1
ATOM 650 O O . ARG A 1 85 ? 45.978 -3.614 25.522 1.00 34.86 85 ARG A O 1
ATOM 658 N N . ARG A 1 86 ? 45.100 -1.632 24.934 1.00 25.33 86 ARG A N 1
ATOM 659 C CA . ARG A 1 86 ? 43.839 -1.885 25.606 1.00 33.23 86 ARG A CA 1
ATOM 660 C C . ARG A 1 86 ? 42.733 -1.955 24.554 1.00 33.72 86 ARG A C 1
ATOM 661 O O . ARG A 1 86 ? 42.887 -1.436 23.446 1.00 27.50 86 ARG A O 1
ATOM 669 N N . PRO A 1 87 ? 41.605 -2.597 24.890 1.00 30.35 87 PRO A N 1
ATOM 670 C CA . PRO A 1 87 ? 40.470 -2.736 23.972 1.00 31.03 87 PRO A CA 1
ATOM 671 C C . PRO A 1 87 ? 39.927 -1.402 23.481 1.00 30.85 87 PRO A C 1
ATOM 672 O O . PRO A 1 87 ? 39.787 -0.461 24.260 1.00 31.68 87 PRO A O 1
ATOM 676 N N . TYR A 1 88 ? 39.632 -1.334 22.184 1.00 30.93 88 TYR A N 1
ATOM 677 C CA . TYR A 1 88 ? 39.071 -0.139 21.555 1.00 34.51 88 TYR A CA 1
ATOM 678 C C . TYR A 1 88 ? 40.045 1.032 21.497 1.00 39.29 88 TYR A C 1
ATOM 679 O O . TYR A 1 88 ? 39.644 2.171 21.271 1.00 36.35 88 TYR A O 1
ATOM 688 N N . MET A 1 89 ? 41.324 0.754 21.704 1.00 37.93 89 MET A N 1
ATOM 689 C CA . MET A 1 89 ? 42.322 1.808 21.662 1.00 40.39 89 MET A CA 1
ATOM 690 C C . MET A 1 89 ? 42.362 2.372 20.241 1.00 44.26 89 MET A C 1
ATOM 691 O O . MET A 1 89 ? 42.327 1.624 19.268 1.00 49.93 89 MET A O 1
ATOM 696 N N . GLU A 1 90 ? 42.425 3.694 20.128 1.00 46.36 90 GLU A N 1
ATOM 697 C CA . GLU A 1 90 ? 42.435 4.358 18.827 1.00 49.90 90 GLU A CA 1
ATOM 698 C C . GLU A 1 90 ? 43.825 4.657 18.267 1.00 43.23 90 GLU A C 1
ATOM 699 O O . GLU A 1 90 ? 44.631 5.324 18.926 1.00 43.60 90 GLU A O 1
ATOM 705 N N . ASP A 1 91 ? 44.088 4.141 17.062 1.00 33.41 91 ASP A N 1
ATOM 706 C CA . ASP A 1 91 ? 45.349 4.345 16.324 1.00 35.16 91 ASP A CA 1
ATOM 707 C C . ASP A 1 91 ? 46.416 4.956 17.237 1.00 36.97 91 ASP A C 1
ATOM 708 O O . ASP A 1 91 ? 46.782 6.121 17.102 1.00 31.25 91 ASP A O 1
ATOM 713 N N . PRO A 1 92 ? 46.922 4.160 18.191 1.00 37.67 92 PRO A N 1
ATOM 714 C CA . PRO A 1 92 ? 47.935 4.572 19.169 1.00 34.06 92 PRO A CA 1
ATOM 715 C C . PRO A 1 92 ? 49.383 4.736 18.733 1.00 33.28 92 PRO A C 1
ATOM 716 O O . PRO A 1 92 ? 49.846 4.097 17.786 1.00 30.55 92 PRO A O 1
ATOM 720 N N . ILE A 1 93 ? 50.083 5.616 19.452 1.00 30.92 93 ILE A N 1
ATOM 721 C CA . ILE A 1 93 ? 51.502 5.859 19.233 1.00 29.29 93 ILE A CA 1
ATOM 722 C C . ILE A 1 93 ? 52.134 4.784 20.109 1.00 36.23 93 ILE A C 1
ATOM 723 O O . ILE A 1 93 ? 51.790 4.663 21.287 1.00 35.01 93 ILE A O 1
ATOM 728 N N . ILE A 1 94 ? 53.026 3.988 19.527 1.00 36.73 94 ILE A N 1
ATOM 729 C CA . ILE A 1 94 ? 53.688 2.899 20.241 1.00 37.74 94 ILE A CA 1
ATOM 730 C C . ILE A 1 94 ? 55.191 3.149 20.305 1.00 39.45 94 ILE A C 1
ATOM 731 O O . ILE A 1 94 ? 55.817 3.454 19.292 1.00 39.92 94 ILE A O 1
ATOM 736 N N . GLN A 1 95 ? 55.761 3.022 21.499 1.00 41.28 95 GLN A N 1
ATOM 737 C CA . GLN A 1 95 ? 57.196 3.234 21.701 1.00 42.44 95 GLN A CA 1
ATOM 738 C C . GLN A 1 95 ? 57.770 2.191 22.648 1.00 47.15 95 GLN A C 1
ATOM 739 O O . GLN A 1 95 ? 57.198 1.903 23.702 1.00 46.20 95 GLN A O 1
ATOM 745 N N . GLU A 1 96 ? 58.907 1.626 22.264 1.00 45.85 96 GLU A N 1
ATOM 746 C CA . GLU A 1 96 ? 59.562 0.609 23.069 1.00 45.96 96 GLU A CA 1
ATOM 747 C C . GLU A 1 96 ? 60.542 1.235 24.054 1.00 45.99 96 GLU A C 1
ATOM 748 O O . GLU A 1 96 ? 61.167 2.255 23.763 1.00 44.91 96 GLU A O 1
ATOM 754 N N . VAL A 1 97 ? 60.652 0.625 25.229 1.00 48.75 97 VAL A N 1
ATOM 755 C CA . VAL A 1 97 ? 61.573 1.086 26.257 1.00 51.85 97 VAL A CA 1
ATOM 756 C C . VAL A 1 97 ? 62.772 0.147 26.170 1.00 56.27 97 VAL A C 1
ATOM 757 O O . VAL A 1 97 ? 62.598 -1.048 25.940 1.00 63.42 97 VAL A O 1
ATOM 761 N N . GLN A 1 98 ? 63.982 0.669 26.338 1.00 65.36 98 GLN A N 1
ATOM 762 C CA . GLN A 1 98 ? 65.164 -0.189 26.270 1.00 73.41 98 GLN A CA 1
ATOM 763 C C . GLN A 1 98 ? 65.143 -1.271 27.342 1.00 77.07 98 GLN A C 1
ATOM 764 O O . GLN A 1 98 ? 65.736 -2.336 27.171 1.00 80.02 98 GLN A O 1
ATOM 770 N N . THR A 1 99 ? 64.460 -0.996 28.449 1.00 82.44 99 THR A N 1
ATOM 771 C CA . THR A 1 99 ? 64.362 -1.958 29.540 1.00 83.37 99 THR A CA 1
ATOM 772 C C . THR A 1 99 ? 63.156 -2.878 29.346 1.00 85.30 99 THR A C 1
ATOM 773 O O . THR A 1 99 ? 62.110 -2.457 28.842 1.00 83.72 99 THR A O 1
ATOM 777 C C . GLY A 1 105 ? 59.566 -4.514 26.944 1.00 57.58 105 GLY A C 1
ATOM 778 O O . GLY A 1 105 ? 58.634 -4.724 26.168 1.00 63.75 105 GLY A O 1
ATOM 779 N N . GLU A 1 106 ? 59.560 -3.521 27.827 1.00 57.29 106 GLU A N 1
ATOM 780 C CA . GLU A 1 106 ? 58.368 -2.715 28.075 1.00 54.28 106 GLU A CA 1
ATOM 781 C C . GLU A 1 106 ? 58.000 -1.889 26.846 1.00 51.27 106 GLU A C 1
ATOM 782 O O . GLU A 1 106 ? 58.870 -1.323 26.182 1.00 48.52 106 GLU A O 1
ATOM 788 N N . VAL A 1 107 ? 56.706 -1.827 26.549 1.00 46.19 107 VAL A N 1
ATOM 789 C CA . VAL A 1 107 ? 56.212 -1.069 25.405 1.00 42.80 107 VAL A CA 1
ATOM 790 C C . VAL A 1 107 ? 55.130 -0.117 25.896 1.00 33.61 107 VAL A C 1
ATOM 791 O O . VAL A 1 107 ? 54.230 -0.524 26.625 1.00 31.19 107 VAL A O 1
ATOM 795 N N . LEU A 1 108 ? 55.230 1.147 25.503 1.00 33.09 108 LEU A N 1
ATOM 796 C CA . LEU A 1 108 ? 54.265 2.162 25.911 1.00 29.86 108 LEU A CA 1
ATOM 797 C C . LEU A 1 108 ? 53.271 2.435 24.795 1.00 28.85 108 LEU A C 1
ATOM 798 O O . LEU A 1 108 ? 53.642 2.521 23.626 1.00 33.32 108 LEU A O 1
ATOM 803 N N . TRP A 1 109 ? 52.010 2.582 25.174 1.00 26.80 109 TRP A N 1
ATOM 804 C CA . TRP A 1 109 ? 50.933 2.833 24.224 1.00 26.94 109 TRP A CA 1
ATOM 805 C C . TRP A 1 109 ? 50.195 4.120 24.568 1.00 26.94 109 TRP A C 1
ATOM 806 O O . TRP A 1 109 ? 49.714 4.275 25.685 1.00 28.43 109 TRP A O 1
ATOM 817 N N . LEU A 1 110 ? 50.110 5.045 23.615 1.00 23.35 110 LEU A N 1
ATOM 818 C CA . LEU A 1 110 ? 49.400 6.295 23.847 1.00 27.45 110 LEU A CA 1
ATOM 819 C C . LEU A 1 110 ? 48.214 6.410 22.888 1.00 26.75 110 LEU A C 1
ATOM 820 O O . LEU A 1 110 ? 48.398 6.481 21.678 1.00 25.15 110 LEU A O 1
ATOM 825 N N . ASP A 1 111 ? 47.005 6.425 23.436 1.00 29.12 111 ASP A N 1
ATOM 826 C CA . ASP A 1 111 ? 45.799 6.533 22.618 1.00 30.73 111 ASP A CA 1
ATOM 827 C C . ASP A 1 111 ? 45.844 7.786 21.745 1.00 31.15 111 ASP A C 1
ATOM 828 O O . ASP A 1 111 ? 46.285 8.845 22.195 1.00 26.76 111 ASP A O 1
ATOM 833 N N . ARG A 1 112 ? 45.369 7.669 20.509 1.00 27.48 112 ARG A N 1
ATOM 834 C CA . ARG A 1 112 ? 45.369 8.791 19.575 1.00 30.33 112 ARG A CA 1
ATOM 835 C C . ARG A 1 112 ? 44.662 10.019 20.135 1.00 31.99 112 ARG A C 1
ATOM 836 O O . ARG A 1 112 ? 45.084 11.147 19.889 1.00 29.31 112 ARG A O 1
ATOM 844 N N . ARG A 1 113 ? 43.582 9.799 20.876 1.00 28.94 113 ARG A N 1
ATOM 845 C CA . ARG A 1 113 ? 42.831 10.892 21.487 1.00 33.50 113 ARG A CA 1
ATOM 846 C C . ARG A 1 113 ? 43.715 11.680 22.465 1.00 37.70 113 ARG A C 1
ATOM 847 O O . ARG A 1 113 ? 43.541 12.883 22.640 1.00 34.62 113 ARG A O 1
ATOM 855 N N . PHE A 1 114 ? 44.651 10.995 23.114 1.00 30.32 114 PHE A N 1
ATOM 856 C CA . PHE A 1 114 ? 45.571 11.662 24.035 1.00 30.20 114 PHE A CA 1
ATOM 857 C C . PHE A 1 114 ? 46.678 12.369 23.244 1.00 28.41 114 PHE A C 1
ATOM 858 O O . PHE A 1 114 ? 47.094 13.483 23.577 1.00 28.90 114 PHE A O 1
ATOM 866 N N . ALA A 1 115 ? 47.164 11.712 22.196 1.00 22.41 115 ALA A N 1
ATOM 867 C CA . ALA A 1 115 ? 48.232 12.291 21.384 1.00 30.10 115 ALA A CA 1
ATOM 868 C C . ALA A 1 115 ? 47.826 13.647 20.820 1.00 30.14 115 ALA A C 1
ATOM 869 O O . ALA A 1 115 ? 48.633 14.570 20.740 1.00 30.49 115 ALA A O 1
ATOM 871 N N . GLU A 1 116 ? 46.566 13.768 20.430 1.00 35.09 116 GLU A N 1
ATOM 872 C CA . GLU A 1 116 ? 46.084 15.013 19.851 1.00 36.21 116 GLU A CA 1
ATOM 873 C C . GLU A 1 116 ? 46.052 16.158 20.862 1.00 41.19 116 GLU A C 1
ATOM 874 O O . GLU A 1 116 ? 46.009 17.325 20.478 1.00 35.56 116 GLU A O 1
ATOM 880 N N . LYS A 1 117 ? 46.090 15.824 22.150 1.00 36.84 117 LYS A N 1
ATOM 881 C CA . LYS A 1 117 ? 46.076 16.840 23.207 1.00 31.98 117 LYS A CA 1
ATOM 882 C C . LYS A 1 117 ? 47.463 17.436 23.374 1.00 26.75 117 LYS A C 1
ATOM 883 O O . LYS A 1 117 ? 47.616 18.525 23.940 1.00 29.82 117 LYS A O 1
ATOM 889 N N . LEU A 1 118 ? 48.472 16.704 22.900 1.00 24.00 118 LEU A N 1
ATOM 890 C CA . LEU A 1 118 ? 49.864 17.128 23.011 1.00 26.64 118 LEU A CA 1
ATOM 891 C C . LEU A 1 118 ? 50.339 18.000 21.844 1.00 33.15 118 LEU A C 1
ATOM 892 O O . LEU A 1 118 ? 51.380 18.649 21.933 1.00 29.42 118 LEU A O 1
ATOM 897 N N . LEU A 1 119 ? 49.581 18.010 20.754 1.00 31.44 119 LEU A N 1
ATOM 898 C CA . LEU A 1 119 ? 49.961 18.786 19.574 1.00 35.14 119 LEU A CA 1
ATOM 899 C C . LEU A 1 119 ? 50.117 20.278 19.863 1.00 31.09 119 LEU A C 1
ATOM 900 O O . LEU A 1 119 ? 49.186 20.927 20.342 1.00 37.95 119 LEU A O 1
ATOM 905 N N . ASN A 1 120 ? 51.301 20.809 19.561 1.00 41.52 120 ASN A N 1
ATOM 906 C CA . ASN A 1 120 ? 51.619 22.223 19.772 1.00 40.64 120 ASN A CA 1
ATOM 907 C C . ASN A 1 120 ? 51.630 22.611 21.246 1.00 48.27 120 ASN A C 1
ATOM 908 O O . ASN A 1 120 ? 51.429 23.781 21.570 1.00 51.86 120 ASN A O 1
ATOM 913 N N . GLN A 1 121 ? 51.865 21.651 22.139 1.00 41.02 121 GLN A N 1
ATOM 914 C CA . GLN A 1 121 ? 51.856 21.955 23.569 1.00 39.36 121 GLN A CA 1
ATOM 915 C C . GLN A 1 121 ? 53.199 21.791 24.264 1.00 36.23 121 GLN A C 1
ATOM 916 O O . GLN A 1 121 ? 54.073 21.039 23.815 1.00 33.14 121 GLN A O 1
ATOM 922 N N . ARG A 1 122 ? 53.361 22.515 25.368 1.00 30.91 122 ARG A N 1
ATOM 923 C CA . ARG A 1 122 ? 54.571 22.403 26.161 1.00 30.52 122 ARG A CA 1
ATOM 924 C C . ARG A 1 122 ? 54.240 21.326 27.188 1.00 25.61 122 ARG A C 1
ATOM 925 O O . ARG A 1 122 ? 53.322 21.482 27.986 1.00 32.86 122 ARG A O 1
ATOM 933 N N . VAL A 1 123 ? 55.004 20.242 27.152 1.00 25.62 123 VAL A N 1
ATOM 934 C CA . VAL A 1 123 ? 54.754 19.081 27.994 1.00 31.49 123 VAL A CA 1
ATOM 935 C C . VAL A 1 123 ? 55.740 18.798 29.119 1.00 34.22 123 VAL A C 1
ATOM 936 O O . VAL A 1 123 ? 56.949 18.976 28.978 1.00 37.14 123 VAL A O 1
ATOM 940 N N . VAL A 1 124 ? 55.200 18.330 30.239 1.00 34.60 124 VAL A N 1
ATOM 941 C CA . VAL A 1 124 ? 56.009 17.978 31.398 1.00 26.20 124 VAL A CA 1
ATOM 942 C C . VAL A 1 124 ? 55.820 16.503 31.700 1.00 30.55 124 VAL A C 1
ATOM 943 O O . VAL A 1 124 ? 54.691 16.045 31.891 1.00 26.76 124 VAL A O 1
ATOM 947 N N . LEU A 1 125 ? 56.920 15.763 31.746 1.00 25.49 125 LEU A N 1
ATOM 948 C CA . LEU A 1 125 ? 56.845 14.349 32.041 1.00 29.54 125 LEU A CA 1
ATOM 949 C C . LEU A 1 125 ? 56.861 14.188 33.558 1.00 37.66 125 LEU A C 1
ATOM 950 O O . LEU A 1 125 ? 57.670 14.813 34.255 1.00 32.84 125 LEU A O 1
ATOM 955 N N . VAL A 1 126 ? 55.960 13.353 34.065 1.00 24.57 126 VAL A N 1
ATOM 956 C CA . VAL A 1 126 ? 55.868 13.110 35.494 1.00 28.07 126 VAL A CA 1
ATOM 957 C C . VAL A 1 126 ? 55.859 11.619 35.820 1.00 34.97 126 VAL A C 1
ATOM 958 O O . VAL A 1 126 ? 55.180 10.831 35.159 1.00 28.90 126 VAL A O 1
ATOM 962 N N . SER A 1 127 ? 56.625 11.236 36.837 1.00 27.68 127 SER A N 1
ATOM 963 C CA . SER A 1 127 ? 56.651 9.855 37.289 1.00 24.61 127 SER A CA 1
ATOM 964 C C . SER A 1 127 ? 56.837 9.844 38.801 1.00 30.03 127 SER A C 1
ATOM 965 O O . SER A 1 127 ? 57.178 10.871 39.396 1.00 26.36 127 SER A O 1
ATOM 968 N N . ASP A 1 128 ? 56.590 8.698 39.427 1.00 26.78 128 ASP A N 1
ATOM 969 C CA . ASP A 1 128 ? 56.771 8.595 40.863 1.00 31.85 128 ASP A CA 1
ATOM 970 C C . ASP A 1 128 ? 58.247 8.359 41.172 1.00 34.39 128 ASP A C 1
ATOM 971 O O . ASP A 1 128 ? 58.816 9.002 42.059 1.00 34.52 128 ASP A O 1
ATOM 976 N N . VAL A 1 129 ? 58.869 7.466 40.409 1.00 34.56 129 VAL A N 1
ATOM 977 C CA . VAL A 1 129 ? 60.278 7.136 40.603 1.00 37.31 129 VAL A CA 1
ATOM 978 C C . VAL A 1 129 ? 61.051 7.096 39.292 1.00 44.11 129 VAL A C 1
ATOM 979 O O . VAL A 1 129 ? 60.562 6.588 38.285 1.00 39.35 129 VAL A O 1
ATOM 983 N N . VAL A 1 130 ? 62.261 7.638 39.310 1.00 43.69 130 VAL A N 1
ATOM 984 C CA . VAL A 1 130 ? 63.110 7.631 38.130 1.00 47.57 130 VAL A CA 1
ATOM 985 C C . VAL A 1 130 ? 64.366 6.841 38.495 1.00 52.08 130 VAL A C 1
ATOM 986 O O . VAL A 1 130 ? 64.879 6.957 39.609 1.00 47.99 130 VAL A O 1
ATOM 990 N N . ALA A 1 131 ? 64.846 6.024 37.564 1.00 48.42 131 ALA A N 1
ATOM 991 C CA . ALA A 1 131 ? 66.042 5.223 37.789 1.00 45.27 131 ALA A CA 1
ATOM 992 C C . ALA A 1 131 ? 67.009 5.434 36.626 1.00 50.79 131 ALA A C 1
ATOM 993 O O . ALA A 1 131 ? 67.823 6.356 36.646 1.00 52.46 131 ALA A O 1
ATOM 995 N N . SER A 1 132 ? 66.918 4.583 35.611 1.00 49.79 132 SER A N 1
ATOM 996 C CA . SER A 1 132 ? 67.789 4.710 34.449 1.00 55.27 132 SER A CA 1
ATOM 997 C C . SER A 1 132 ? 67.351 5.916 33.627 1.00 56.85 132 SER A C 1
ATOM 998 O O . SER A 1 132 ? 68.180 6.616 33.040 1.00 52.63 132 SER A O 1
ATOM 1001 N N . GLY A 1 133 ? 66.042 6.158 33.601 1.00 54.94 133 GLY A N 1
ATOM 1002 C CA . GLY A 1 133 ? 65.507 7.279 32.848 1.00 51.10 133 GLY A CA 1
ATOM 1003 C C . GLY A 1 133 ? 65.003 6.872 31.474 1.00 47.79 133 GLY A C 1
ATOM 1004 O O . GLY A 1 133 ? 64.579 7.716 30.682 1.00 47.06 133 GLY A O 1
ATOM 1005 N N . GLU A 1 134 ? 65.043 5.576 31.188 1.00 47.64 134 GLU A N 1
ATOM 1006 C CA . GLU A 1 134 ? 64.594 5.072 29.895 1.00 51.71 134 GLU A CA 1
ATOM 1007 C C . GLU A 1 134 ? 63.103 5.287 29.647 1.00 47.18 134 GLU A C 1
ATOM 1008 O O . GLU A 1 134 ? 62.719 5.804 28.599 1.00 42.85 134 GLU A O 1
ATOM 1014 N N . THR A 1 135 ? 62.265 4.896 30.604 1.00 47.64 135 THR A N 1
ATOM 1015 C CA . THR A 1 135 ? 60.824 5.069 30.447 1.00 37.78 135 THR A CA 1
ATOM 1016 C C . THR A 1 135 ? 60.554 6.487 29.980 1.00 33.61 135 THR A C 1
ATOM 1017 O O . THR A 1 135 ? 59.803 6.710 29.028 1.00 35.99 135 THR A O 1
ATOM 1021 N N . MET A 1 136 ? 61.181 7.454 30.641 1.00 31.13 136 MET A N 1
ATOM 1022 C CA . MET A 1 136 ? 60.987 8.841 30.259 1.00 31.98 136 MET A CA 1
ATOM 1023 C C . MET A 1 136 ? 61.553 9.187 28.882 1.00 32.26 136 MET A C 1
ATOM 1024 O O . MET A 1 136 ? 61.049 10.096 28.227 1.00 32.10 136 MET A O 1
ATOM 1029 N N . ARG A 1 137 ? 62.599 8.489 28.444 1.00 40.66 137 ARG A N 1
ATOM 1030 C CA . ARG A 1 137 ? 63.152 8.764 27.116 1.00 36.08 137 ARG A CA 1
ATOM 1031 C C . ARG A 1 137 ? 62.109 8.291 26.107 1.00 34.67 137 ARG A C 1
ATOM 1032 O O . ARG A 1 137 ? 61.823 8.971 25.122 1.00 38.80 137 ARG A O 1
ATOM 1040 N N . ALA A 1 138 ? 61.544 7.119 26.374 1.00 32.80 138 ALA A N 1
ATOM 1041 C CA . ALA A 1 138 ? 60.511 6.550 25.515 1.00 38.23 138 ALA A CA 1
ATOM 1042 C C . ALA A 1 138 ? 59.327 7.519 25.444 1.00 37.99 138 ALA A C 1
ATOM 1043 O O . ALA A 1 138 ? 58.782 7.772 24.370 1.00 35.20 138 ALA A O 1
ATOM 1045 N N . MET A 1 139 ? 58.940 8.066 26.596 1.00 35.57 139 MET A N 1
ATOM 1046 C CA . MET A 1 139 ? 57.837 9.019 26.670 1.00 25.94 139 MET A CA 1
ATOM 1047 C C . MET A 1 139 ? 58.134 10.295 25.892 1.00 33.46 139 MET A C 1
ATOM 1048 O O . MET A 1 139 ? 57.255 10.847 25.233 1.00 30.96 139 MET A O 1
ATOM 1053 N N . GLU A 1 140 ? 59.372 10.773 25.977 1.00 33.07 140 GLU A N 1
ATOM 1054 C CA . GLU A 1 140 ? 59.762 11.991 25.276 1.00 24.44 140 GLU A CA 1
ATOM 1055 C C . GLU A 1 140 ? 59.619 11.817 23.762 1.00 28.39 140 GLU A C 1
ATOM 1056 O O . GLU A 1 140 ? 59.217 12.740 23.055 1.00 33.08 140 GLU A O 1
ATOM 1062 N N . LYS A 1 141 ? 59.947 10.632 23.265 1.00 31.86 141 LYS A N 1
ATOM 1063 C CA . LYS A 1 141 ? 59.824 10.378 21.837 1.00 36.85 141 LYS A CA 1
ATOM 1064 C C . LYS A 1 141 ? 58.356 10.403 21.432 1.00 35.25 141 LYS A C 1
ATOM 1065 O O . LYS A 1 141 ? 58.014 10.934 20.378 1.00 32.67 141 LYS A O 1
ATOM 1071 N N . MET A 1 142 ? 57.486 9.841 22.273 1.00 34.74 142 MET A N 1
ATOM 1072 C CA . MET A 1 142 ? 56.059 9.826 21.964 1.00 28.40 142 MET A CA 1
ATOM 1073 C C . MET A 1 142 ? 55.556 11.251 21.847 1.00 31.35 142 MET A C 1
ATOM 1074 O O . MET A 1 142 ? 54.786 11.567 20.942 1.00 29.97 142 MET A O 1
ATOM 1079 N N . VAL A 1 143 ? 55.998 12.115 22.761 1.00 24.20 143 VAL A N 1
ATOM 1080 C CA . VAL A 1 143 ? 55.592 13.513 22.739 1.00 22.50 143 VAL A CA 1
ATOM 1081 C C . VAL A 1 143 ? 56.046 14.153 21.421 1.00 28.59 143 VAL A C 1
ATOM 1082 O O . VAL A 1 143 ? 55.299 14.910 20.804 1.00 27.14 143 VAL A O 1
ATOM 1086 N N . LEU A 1 144 ? 57.276 13.854 21.008 1.00 35.79 144 LEU A N 1
ATOM 1087 C CA . LEU A 1 144 ? 57.816 14.408 19.764 1.00 39.26 144 LEU A CA 1
ATOM 1088 C C . LEU A 1 144 ? 56.913 14.000 18.598 1.00 38.55 144 LEU A C 1
ATOM 1089 O O . LEU A 1 144 ? 56.485 14.836 17.803 1.00 33.39 144 LEU A O 1
ATOM 1094 N N . ARG A 1 145 ? 56.615 12.709 18.510 1.00 36.84 145 ARG A N 1
ATOM 1095 C CA . ARG A 1 145 ? 55.764 12.199 17.440 1.00 36.07 145 ARG A CA 1
ATOM 1096 C C . ARG A 1 145 ? 54.347 12.738 17.514 1.00 38.44 145 ARG A C 1
ATOM 1097 O O . ARG A 1 145 ? 53.631 12.753 16.517 1.00 33.49 145 ARG A O 1
ATOM 1105 N N . ALA A 1 146 ? 53.940 13.180 18.699 1.00 41.97 146 ALA A N 1
ATOM 1106 C CA . ALA A 1 146 ? 52.606 13.738 18.877 1.00 36.75 146 ALA A CA 1
ATOM 1107 C C . ALA A 1 146 ? 52.660 15.215 18.514 1.00 36.37 146 ALA A C 1
ATOM 1108 O O . ALA A 1 146 ? 51.642 15.910 18.520 1.00 31.45 146 ALA A O 1
ATOM 1110 N N . GLY A 1 147 ? 53.859 15.697 18.195 1.00 33.73 147 GLY A N 1
ATOM 1111 C CA . GLY A 1 147 ? 53.998 17.097 17.837 1.00 34.93 147 GLY A CA 1
ATOM 1112 C C . GLY A 1 147 ? 54.028 18.014 19.047 1.00 34.92 147 GLY A C 1
ATOM 1113 O O . GLY A 1 147 ? 53.604 19.166 18.980 1.00 35.68 147 GLY A O 1
ATOM 1114 N N . GLY A 1 148 ? 54.519 17.494 20.166 1.00 39.69 148 GLY A N 1
ATOM 1115 C CA . GLY A 1 148 ? 54.599 18.291 21.374 1.00 36.34 148 GLY A CA 1
ATOM 1116 C C . GLY A 1 148 ? 56.050 18.531 21.738 1.00 35.67 148 GLY A C 1
ATOM 1117 O O . GLY A 1 148 ? 56.951 17.971 21.110 1.00 32.04 148 GLY A O 1
ATOM 1118 N N . HIS A 1 149 ? 56.276 19.353 22.760 1.00 37.65 149 HIS A N 1
ATOM 1119 C CA . HIS A 1 149 ? 57.623 19.682 23.212 1.00 32.39 149 HIS A CA 1
ATOM 1120 C C . HIS A 1 149 ? 57.775 19.526 24.734 1.00 22.39 149 HIS A C 1
ATOM 1121 O O . HIS A 1 149 ? 57.002 20.084 25.499 1.00 30.46 149 HIS A O 1
ATOM 1128 N N . VAL A 1 150 ? 58.775 18.763 25.158 1.00 28.39 150 VAL A N 1
ATOM 1129 C CA . VAL A 1 150 ? 59.018 18.552 26.580 1.00 40.00 150 VAL A CA 1
ATOM 1130 C C . VAL A 1 150 ? 59.799 19.718 27.185 1.00 48.86 150 VAL A C 1
ATOM 1131 O O . VAL A 1 150 ? 60.851 20.110 26.670 1.00 42.64 150 VAL A O 1
ATOM 1135 N N . VAL A 1 151 ? 59.283 20.266 28.282 1.00 45.78 151 VAL A N 1
ATOM 1136 C CA . VAL A 1 151 ? 59.940 21.383 28.943 1.00 41.20 151 VAL A CA 1
ATOM 1137 C C . VAL A 1 151 ? 60.469 21.012 30.321 1.00 47.09 151 VAL A C 1
ATOM 1138 O O . VAL A 1 151 ? 61.165 21.801 30.956 1.00 44.89 151 VAL A O 1
ATOM 1142 N N . ALA A 1 152 ? 60.155 19.803 30.777 1.00 38.39 152 ALA A N 1
ATOM 1143 C CA . ALA A 1 152 ? 60.613 19.355 32.082 1.00 35.78 152 ALA A CA 1
ATOM 1144 C C . ALA A 1 152 ? 60.300 17.885 32.307 1.00 36.95 152 ALA A C 1
ATOM 1145 O O . ALA A 1 152 ? 59.336 17.357 31.748 1.00 39.91 152 ALA A O 1
ATOM 1147 N N . ARG A 1 153 ? 61.138 17.236 33.115 1.00 32.45 153 ARG A N 1
ATOM 1148 C CA . ARG A 1 153 ? 60.995 15.827 33.463 1.00 30.52 153 ARG A CA 1
ATOM 1149 C C . ARG A 1 153 ? 61.069 15.774 34.983 1.00 39.30 153 ARG A C 1
ATOM 1150 O O . ARG A 1 153 ? 62.098 16.117 35.573 1.00 36.77 153 ARG A O 1
ATOM 1158 N N . LEU A 1 154 ? 59.976 15.347 35.611 1.00 37.11 154 LEU A N 1
ATOM 1159 C CA . LEU A 1 154 ? 59.895 15.291 37.066 1.00 31.14 154 LEU A CA 1
ATOM 1160 C C . LEU A 1 154 ? 59.515 13.925 37.612 1.00 38.28 154 LEU A C 1
ATOM 1161 O O . LEU A 1 154 ? 58.739 13.189 37.007 1.00 32.13 154 LEU A O 1
ATOM 1166 N N . ALA A 1 155 ? 60.079 13.595 38.766 1.00 29.67 155 ALA A N 1
ATOM 1167 C CA . ALA A 1 155 ? 59.783 12.349 39.459 1.00 34.22 155 ALA A CA 1
ATOM 1168 C C . ALA A 1 155 ? 59.952 12.701 40.930 1.00 39.46 155 ALA A C 1
ATOM 1169 O O . ALA A 1 155 ? 60.690 13.627 41.257 1.00 35.23 155 ALA A O 1
ATOM 1171 N N . VAL A 1 156 ? 59.266 11.989 41.814 1.00 40.72 156 VAL A N 1
ATOM 1172 C CA . VAL A 1 156 ? 59.381 12.276 43.236 1.00 33.80 156 VAL A CA 1
ATOM 1173 C C . VAL A 1 156 ? 60.697 11.721 43.769 1.00 39.04 156 VAL A C 1
ATOM 1174 O O . VAL A 1 156 ? 61.450 12.418 44.450 1.00 38.74 156 VAL A O 1
ATOM 1178 N N . PHE A 1 157 ? 60.978 10.469 43.433 1.00 33.21 157 PHE A N 1
ATOM 1179 C CA . PHE A 1 157 ? 62.187 9.801 43.896 1.00 41.12 157 PHE A CA 1
ATOM 1180 C C . PHE A 1 157 ? 63.197 9.481 42.802 1.00 49.99 157 PHE A C 1
ATOM 1181 O O . PHE A 1 157 ? 62.837 9.129 41.672 1.00 43.37 157 PHE A O 1
ATOM 1189 N N . ARG A 1 158 ? 64.467 9.604 43.170 1.00 44.69 158 ARG A N 1
ATOM 1190 C CA . ARG A 1 158 ? 65.598 9.334 42.294 1.00 54.77 158 ARG A CA 1
ATOM 1191 C C . ARG A 1 158 ? 66.217 8.049 42.831 1.00 61.49 158 ARG A C 1
ATOM 1192 O O . ARG A 1 158 ? 66.384 7.890 44.042 1.00 61.51 158 ARG A O 1
ATOM 1200 N N . GLN A 1 159 ? 66.543 7.133 41.930 1.00 62.09 159 GLN A N 1
ATOM 1201 C CA . GLN A 1 159 ? 67.108 5.847 42.306 1.00 66.81 159 GLN A CA 1
ATOM 1202 C C . GLN A 1 159 ? 68.460 5.646 41.634 1.00 71.91 159 GLN A C 1
ATOM 1203 O O . GLN A 1 159 ? 68.547 5.107 40.528 1.00 73.71 159 GLN A O 1
ATOM 1209 N N . GLY A 1 160 ? 69.513 6.073 42.326 1.00 73.70 160 GLY A N 1
ATOM 1210 C CA . GLY A 1 160 ? 70.854 5.977 41.784 1.00 70.16 160 GLY A CA 1
ATOM 1211 C C . GLY A 1 160 ? 71.040 7.231 40.956 1.00 72.52 160 GLY A C 1
ATOM 1212 O O . GLY A 1 160 ? 70.527 8.290 41.319 1.00 69.09 160 GLY A O 1
ATOM 1213 N N . THR A 1 161 ? 71.772 7.131 39.853 1.00 76.92 161 THR A N 1
ATOM 1214 C CA . THR A 1 161 ? 71.959 8.283 38.982 1.00 77.94 161 THR A CA 1
ATOM 1215 C C . THR A 1 161 ? 71.330 7.975 37.630 1.00 78.99 161 THR A C 1
ATOM 1216 O O . THR A 1 161 ? 71.651 6.966 36.997 1.00 75.03 161 THR A O 1
ATOM 1220 N N . PRO A 1 162 ? 70.396 8.829 37.186 1.00 80.47 162 PRO A N 1
ATOM 1221 C CA . PRO A 1 162 ? 69.733 8.619 35.897 1.00 81.23 162 PRO A CA 1
ATOM 1222 C C . PRO A 1 162 ? 70.604 9.028 34.717 1.00 81.51 162 PRO A C 1
ATOM 1223 O O . PRO A 1 162 ? 71.368 9.990 34.803 1.00 81.74 162 PRO A O 1
ATOM 1227 N N . GLY A 1 163 ? 70.479 8.293 33.616 1.00 81.60 163 GLY A N 1
ATOM 1228 C CA . GLY A 1 163 ? 71.237 8.614 32.422 1.00 76.32 163 GLY A CA 1
ATOM 1229 C C . GLY A 1 163 ? 70.462 9.673 31.666 1.00 73.88 163 GLY A C 1
ATOM 1230 O O . GLY A 1 163 ? 70.594 9.829 30.451 1.00 76.98 163 GLY A O 1
ATOM 1231 N N . LEU A 1 164 ? 69.647 10.407 32.414 1.00 65.19 164 LEU A N 1
ATOM 1232 C CA . LEU A 1 164 ? 68.806 11.456 31.861 1.00 60.24 164 LEU A CA 1
ATOM 1233 C C . LEU A 1 164 ? 68.627 12.561 32.897 1.00 54.36 164 LEU A C 1
ATOM 1234 O O . LEU A 1 164 ? 68.639 12.299 34.099 1.00 55.56 164 LEU A O 1
ATOM 1239 N N . ALA A 1 165 ? 68.461 13.794 32.429 1.00 51.56 165 ALA A N 1
ATOM 1240 C CA . ALA A 1 165 ? 68.272 14.925 33.330 1.00 52.73 165 ALA A CA 1
ATOM 1241 C C . ALA A 1 165 ? 66.833 14.957 33.838 1.00 48.26 165 ALA A C 1
ATOM 1242 O O . ALA A 1 165 ? 65.913 15.301 33.097 1.00 51.15 165 ALA A O 1
ATOM 1244 N N . VAL A 1 166 ? 66.650 14.601 35.106 1.00 47.00 166 VAL A N 1
ATOM 1245 C CA . VAL A 1 166 ? 65.326 14.588 35.719 1.00 48.48 166 VAL A CA 1
ATOM 1246 C C . VAL A 1 166 ? 65.345 15.229 37.103 1.00 50.73 166 VAL A C 1
ATOM 1247 O O . VAL A 1 166 ? 66.140 14.843 37.958 1.00 54.68 166 VAL A O 1
ATOM 1251 N N . ASP A 1 167 ? 64.467 16.202 37.322 1.00 44.90 167 ASP A N 1
ATOM 1252 C CA . ASP A 1 167 ? 64.386 16.862 38.616 1.00 44.04 167 ASP A CA 1
ATOM 1253 C C . ASP A 1 167 ? 63.601 15.992 39.597 1.00 49.18 167 ASP A C 1
ATOM 1254 O O . ASP A 1 167 ? 62.517 15.487 39.278 1.00 43.65 167 ASP A O 1
ATOM 1259 N N . THR A 1 168 ? 64.154 15.813 40.791 1.00 42.38 168 THR A N 1
ATOM 1260 C CA . THR A 1 168 ? 63.512 14.995 41.809 1.00 45.11 168 THR A CA 1
ATOM 1261 C C . THR A 1 168 ? 63.486 15.690 43.168 1.00 50.12 168 THR A C 1
ATOM 1262 O O . THR A 1 168 ? 64.193 16.671 43.394 1.00 48.89 168 THR A O 1
ATOM 1266 N N . VAL A 1 169 ? 62.660 15.170 44.068 1.00 51.50 169 VAL A N 1
ATOM 1267 C CA . VAL A 1 169 ? 62.510 15.739 45.401 1.00 48.50 169 VAL A CA 1
ATOM 1268 C C . VAL A 1 169 ? 63.331 15.004 46.452 1.00 47.24 169 VAL A C 1
ATOM 1269 O O . VAL A 1 169 ? 63.775 15.603 47.428 1.00 53.40 169 VAL A O 1
ATOM 1273 N N . ALA A 1 170 ? 63.530 13.706 46.258 1.00 46.18 170 ALA A N 1
ATOM 1274 C CA . ALA A 1 170 ? 64.305 12.917 47.206 1.00 49.04 170 ALA A CA 1
ATOM 1275 C C . ALA A 1 170 ? 64.891 11.671 46.558 1.00 53.03 170 ALA A C 1
ATOM 1276 O O . ALA A 1 170 ? 64.426 11.224 45.511 1.00 52.16 170 ALA A O 1
ATOM 1278 N N . GLU A 1 171 ? 65.912 11.112 47.195 1.00 51.46 171 GLU A N 1
ATOM 1279 C CA . GLU A 1 171 ? 66.576 9.917 46.698 1.00 54.57 171 GLU A CA 1
ATOM 1280 C C . GLU A 1 171 ? 66.106 8.665 47.428 1.00 55.74 171 GLU A C 1
ATOM 1281 O O . GLU A 1 171 ? 65.760 8.711 48.610 1.00 58.23 171 GLU A O 1
ATOM 1287 N N . LEU A 1 172 ? 66.081 7.550 46.707 1.00 57.20 172 LEU A N 1
ATOM 1288 C CA . LEU A 1 172 ? 65.694 6.269 47.283 1.00 62.70 172 LEU A CA 1
ATOM 1289 C C . LEU A 1 172 ? 66.982 5.504 47.543 1.00 66.12 172 LEU A C 1
ATOM 1290 O O . LEU A 1 172 ? 67.676 5.105 46.606 1.00 71.77 172 LEU A O 1
ATOM 1295 N N . PRO A 1 173 ? 67.323 5.284 48.818 1.00 65.33 173 PRO A N 1
ATOM 1296 C CA . PRO A 1 173 ? 68.557 4.552 49.100 1.00 66.99 173 PRO A CA 1
ATOM 1297 C C . PRO A 1 173 ? 68.518 3.132 48.549 1.00 70.31 173 PRO A C 1
ATOM 1298 O O . PRO A 1 173 ? 67.445 2.564 48.334 1.00 71.66 173 PRO A O 1
ATOM 1302 N N . VAL A 1 174 ? 69.696 2.571 48.308 1.00 71.06 174 VAL A N 1
ATOM 1303 C CA . VAL A 1 174 ? 69.807 1.206 47.821 1.00 72.32 174 VAL A CA 1
ATOM 1304 C C . VAL A 1 174 ? 70.313 0.423 49.024 1.00 74.37 174 VAL A C 1
ATOM 1305 O O . VAL A 1 174 ? 71.450 0.603 49.459 1.00 79.13 174 VAL A O 1
ATOM 1309 N N . LEU A 1 175 ? 69.459 -0.432 49.572 1.00 74.89 175 LEU A N 1
ATOM 1310 C CA . LEU A 1 175 ? 69.806 -1.212 50.751 1.00 77.94 175 LEU A CA 1
ATOM 1311 C C . LEU A 1 175 ? 70.299 -2.625 50.455 1.00 81.40 175 LEU A C 1
ATOM 1312 O O . LEU A 1 175 ? 70.620 -2.913 49.281 1.00 82.22 175 LEU A O 1
ATOM 1318 N N . MET B 1 1 ? 33.894 12.234 12.368 1.00 63.62 1 MET B N 1
ATOM 1319 C CA . MET B 1 1 ? 34.153 11.644 13.714 1.00 66.56 1 MET B CA 1
ATOM 1320 C C . MET B 1 1 ? 32.990 11.911 14.666 1.00 61.53 1 MET B C 1
ATOM 1321 O O . MET B 1 1 ? 32.847 13.010 15.204 1.00 62.77 1 MET B O 1
ATOM 1326 N N . GLU B 1 2 ? 32.170 10.883 14.869 1.00 52.51 2 GLU B N 1
ATOM 1327 C CA . GLU B 1 2 ? 30.994 10.962 15.729 1.00 54.58 2 GLU B CA 1
ATOM 1328 C C . GLU B 1 2 ? 31.290 11.058 17.225 1.00 51.11 2 GLU B C 1
ATOM 1329 O O . GLU B 1 2 ? 32.164 10.364 17.750 1.00 46.62 2 GLU B O 1
ATOM 1335 N N . THR B 1 3 ? 30.536 11.914 17.905 1.00 49.24 3 THR B N 1
ATOM 1336 C CA . THR B 1 3 ? 30.663 12.094 19.346 1.00 51.82 3 THR B CA 1
ATOM 1337 C C . THR B 1 3 ? 29.257 12.134 19.929 1.00 51.40 3 THR B C 1
ATOM 1338 O O . THR B 1 3 ? 28.288 12.416 19.218 1.00 51.72 3 THR B O 1
ATOM 1342 N N . TYR B 1 4 ? 29.146 11.831 21.217 1.00 43.58 4 TYR B N 1
ATOM 1343 C CA . TYR B 1 4 ? 27.861 11.848 21.896 1.00 41.32 4 TYR B CA 1
ATOM 1344 C C . TYR B 1 4 ? 28.042 12.637 23.187 1.00 44.26 4 TYR B C 1
ATOM 1345 O O . TYR B 1 4 ? 28.994 12.412 23.933 1.00 42.31 4 TYR B O 1
ATOM 1354 N N . PRO B 1 5 ? 27.120 13.564 23.477 1.00 49.32 5 PRO B N 1
ATOM 1355 C CA . PRO B 1 5 ? 27.229 14.372 24.692 1.00 44.85 5 PRO B CA 1
ATOM 1356 C C . PRO B 1 5 ? 26.779 13.722 25.997 1.00 42.47 5 PRO B C 1
ATOM 1357 O O . PRO B 1 5 ? 25.615 13.355 26.148 1.00 46.60 5 PRO B O 1
ATOM 1361 N N . ILE B 1 6 ? 27.713 13.588 26.936 1.00 39.30 6 ILE B N 1
ATOM 1362 C CA . ILE B 1 6 ? 27.411 13.029 28.251 1.00 38.19 6 ILE B CA 1
ATOM 1363 C C . ILE B 1 6 ? 27.629 14.137 29.279 1.00 35.20 6 ILE B C 1
ATOM 1364 O O . ILE B 1 6 ? 28.560 14.936 29.156 1.00 37.94 6 ILE B O 1
ATOM 1369 N N . THR B 1 7 ? 26.769 14.199 30.286 1.00 41.54 7 THR B N 1
ATOM 1370 C CA . THR B 1 7 ? 26.886 15.250 31.290 1.00 44.97 7 THR B CA 1
ATOM 1371 C C . THR B 1 7 ? 26.779 14.744 32.714 1.00 41.81 7 THR B C 1
ATOM 1372 O O . THR B 1 7 ? 25.957 13.885 33.024 1.00 41.80 7 THR B O 1
ATOM 1376 N N . VAL B 1 8 ? 27.621 15.296 33.578 1.00 38.86 8 VAL B N 1
ATOM 1377 C CA . VAL B 1 8 ? 27.636 14.935 34.986 1.00 37.98 8 VAL B CA 1
ATOM 1378 C C . VAL B 1 8 ? 27.932 16.195 35.801 1.00 38.61 8 VAL B C 1
ATOM 1379 O O . VAL B 1 8 ? 28.896 16.905 35.524 1.00 34.97 8 VAL B O 1
ATOM 1383 N N . GLY B 1 9 ? 27.089 16.470 36.791 1.00 40.42 9 GLY B N 1
ATOM 1384 C CA . GLY B 1 9 ? 27.275 17.636 37.639 1.00 38.26 9 GLY B CA 1
ATOM 1385 C C . GLY B 1 9 ? 27.647 18.920 36.921 1.00 41.66 9 GLY B C 1
ATOM 1386 O O . GLY B 1 9 ? 28.607 19.592 37.300 1.00 52.01 9 GLY B O 1
ATOM 1387 N N . GLY B 1 10 ? 26.900 19.266 35.879 1.00 36.67 10 GLY B N 1
ATOM 1388 C CA . GLY B 1 10 ? 27.177 20.493 35.154 1.00 42.56 10 GLY B CA 1
ATOM 1389 C C . GLY B 1 10 ? 28.292 20.485 34.122 1.00 48.71 10 GLY B C 1
ATOM 1390 O O . GLY B 1 10 ? 28.401 21.423 33.332 1.00 51.77 10 GLY B O 1
ATOM 1391 N N . VAL B 1 11 ? 29.125 19.448 34.116 1.00 45.09 11 VAL B N 1
ATOM 1392 C CA . VAL B 1 11 ? 30.220 19.373 33.154 1.00 38.58 11 VAL B CA 1
ATOM 1393 C C . VAL B 1 11 ? 29.860 18.458 31.987 1.00 42.06 11 VAL B C 1
ATOM 1394 O O . VAL B 1 11 ? 29.532 17.285 32.178 1.00 42.39 11 VAL B O 1
ATOM 1398 N N . THR B 1 12 ? 29.918 18.998 30.776 1.00 39.65 12 THR B N 1
ATOM 1399 C CA . THR B 1 12 ? 29.584 18.216 29.595 1.00 38.37 12 THR B CA 1
ATOM 1400 C C . THR B 1 12 ? 30.810 17.870 28.778 1.00 33.29 12 THR B C 1
ATOM 1401 O O . THR B 1 12 ? 31.729 18.674 28.647 1.00 32.76 12 THR B O 1
ATOM 1405 N N . ARG B 1 13 ? 30.804 16.657 28.236 1.00 31.99 13 ARG B N 1
ATOM 1406 C CA . ARG B 1 13 ? 31.889 16.155 27.410 1.00 37.44 13 ARG B CA 1
ATOM 1407 C C . ARG B 1 13 ? 31.316 15.488 26.159 1.00 34.84 13 ARG B C 1
ATOM 1408 O O . ARG B 1 13 ? 30.392 14.677 26.245 1.00 33.80 13 ARG B O 1
ATOM 1416 N N . HIS B 1 14 ? 31.860 15.849 25.003 1.00 33.20 14 HIS B N 1
ATOM 1417 C CA . HIS B 1 14 ? 31.436 15.267 23.735 1.00 40.27 14 HIS B CA 1
ATOM 1418 C C . HIS B 1 14 ? 32.452 14.175 23.472 1.00 37.49 14 HIS B C 1
ATOM 1419 O O . HIS B 1 14 ? 33.582 14.438 23.064 1.00 42.41 14 HIS B O 1
ATOM 1426 N N . VAL B 1 15 ? 32.025 12.943 23.712 1.00 30.95 15 VAL B N 1
ATOM 1427 C CA . VAL B 1 15 ? 32.896 11.792 23.596 1.00 33.73 15 VAL B CA 1
ATOM 1428 C C . VAL B 1 15 ? 32.647 10.853 22.424 1.00 40.51 15 VAL B C 1
ATOM 1429 O O . VAL B 1 15 ? 31.521 10.691 21.964 1.00 40.97 15 VAL B O 1
ATOM 1433 N N . PRO B 1 16 ? 33.713 10.210 21.932 1.00 42.88 16 PRO B N 1
ATOM 1434 C CA . PRO B 1 16 ? 33.591 9.272 20.811 1.00 41.82 16 PRO B CA 1
ATOM 1435 C C . PRO B 1 16 ? 32.780 8.057 21.270 1.00 39.71 16 PRO B C 1
ATOM 1436 O O . PRO B 1 16 ? 32.503 7.903 22.460 1.00 38.27 16 PRO B O 1
ATOM 1440 N N . LEU B 1 17 ? 32.393 7.202 20.333 1.00 35.85 17 LEU B N 1
ATOM 1441 C CA . LEU B 1 17 ? 31.609 6.022 20.668 1.00 31.89 17 LEU B CA 1
ATOM 1442 C C . LEU B 1 17 ? 32.409 4.761 20.389 1.00 32.64 17 LEU B C 1
ATOM 1443 O O . LEU B 1 17 ? 33.247 4.755 19.493 1.00 35.12 17 LEU B O 1
ATOM 1448 N N . ILE B 1 18 ? 32.160 3.707 21.166 1.00 29.14 18 ILE B N 1
ATOM 1449 C CA . ILE B 1 18 ? 32.808 2.417 20.956 1.00 33.55 18 ILE B CA 1
ATOM 1450 C C . ILE B 1 18 ? 31.694 1.375 20.769 1.00 37.04 18 ILE B C 1
ATOM 1451 O O . ILE B 1 18 ? 30.594 1.524 21.308 1.00 30.54 18 ILE B O 1
ATOM 1456 N N . GLU B 1 19 ? 31.987 0.318 20.019 1.00 36.38 19 GLU B N 1
ATOM 1457 C CA . GLU B 1 19 ? 31.003 -0.721 19.738 1.00 31.43 19 GLU B CA 1
ATOM 1458 C C . GLU B 1 19 ? 31.403 -2.067 20.342 1.00 36.55 19 GLU B C 1
ATOM 1459 O O . GLU B 1 19 ? 31.906 -2.945 19.643 1.00 35.30 19 GLU B O 1
ATOM 1465 N N . PRO B 1 20 ? 31.179 -2.246 21.656 1.00 41.97 20 PRO B N 1
ATOM 1466 C CA . PRO B 1 20 ? 31.518 -3.489 22.362 1.00 43.47 20 PRO B CA 1
ATOM 1467 C C . PRO B 1 20 ? 30.749 -4.713 21.863 1.00 50.11 20 PRO B C 1
ATOM 1468 O O . PRO B 1 20 ? 31.145 -5.853 22.108 1.00 46.73 20 PRO B O 1
ATOM 1472 N N . LEU B 1 21 ? 29.645 -4.461 21.171 1.00 48.02 21 LEU B N 1
ATOM 1473 C CA . LEU B 1 21 ? 28.818 -5.512 20.595 1.00 46.75 21 LEU B CA 1
ATOM 1474 C C . LEU B 1 21 ? 28.315 -4.938 19.277 1.00 47.05 21 LEU B C 1
ATOM 1475 O O . LEU B 1 21 ? 28.001 -3.753 19.199 1.00 44.02 21 LEU B O 1
ATOM 1480 N N . PRO B 1 22 ? 28.240 -5.768 18.223 1.00 46.28 22 PRO B N 1
ATOM 1481 C CA . PRO B 1 22 ? 27.776 -5.320 16.906 1.00 45.28 22 PRO B CA 1
ATOM 1482 C C . PRO B 1 22 ? 26.446 -4.568 16.927 1.00 45.64 22 PRO B C 1
ATOM 1483 O O . PRO B 1 22 ? 25.446 -5.060 17.448 1.00 46.25 22 PRO B O 1
ATOM 1487 N N . GLY B 1 23 ? 26.455 -3.366 16.358 1.00 44.25 23 GLY B N 1
ATOM 1488 C CA . GLY B 1 23 ? 25.256 -2.548 16.313 1.00 48.09 23 GLY B CA 1
ATOM 1489 C C . GLY B 1 23 ? 24.767 -2.073 17.671 1.00 47.49 23 GLY B C 1
ATOM 1490 O O . GLY B 1 23 ? 23.620 -1.649 17.805 1.00 46.43 23 GLY B O 1
ATOM 1491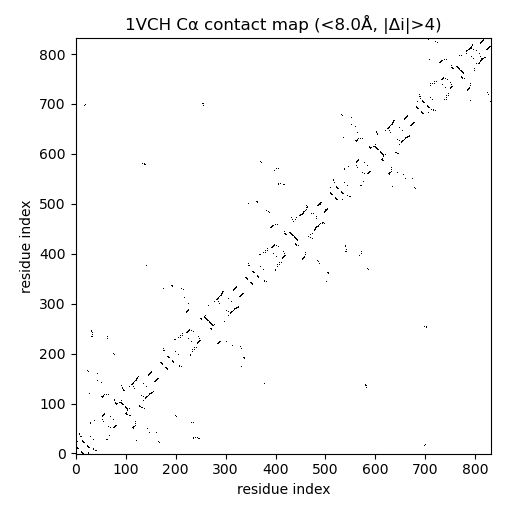 N N . ARG B 1 24 ? 25.631 -2.137 18.680 1.00 40.87 24 ARG B N 1
ATOM 1492 C CA . ARG B 1 24 ? 25.271 -1.712 20.031 1.00 44.49 24 ARG B CA 1
ATOM 1493 C C . ARG B 1 24 ? 26.369 -0.794 20.572 1.00 44.10 24 ARG B C 1
ATOM 1494 O O . ARG B 1 24 ? 27.259 -1.234 21.296 1.00 48.03 24 ARG B O 1
ATOM 1502 N N . ARG B 1 25 ? 26.298 0.485 20.220 1.00 40.49 25 ARG B N 1
ATOM 1503 C CA . ARG B 1 25 ? 27.306 1.452 20.646 1.00 35.33 25 ARG B CA 1
ATOM 1504 C C . ARG B 1 25 ? 27.020 2.164 21.964 1.00 38.76 25 ARG B C 1
ATOM 1505 O O . ARG B 1 25 ? 25.867 2.321 22.369 1.00 32.13 25 ARG B O 1
ATOM 1513 N N . ILE B 1 26 ? 28.090 2.594 22.628 1.00 32.04 26 ILE B N 1
ATOM 1514 C CA . ILE B 1 26 ? 27.969 3.335 23.880 1.00 34.01 26 ILE B CA 1
ATOM 1515 C C . ILE B 1 26 ? 28.994 4.458 23.881 1.00 34.26 26 ILE B C 1
ATOM 1516 O O . ILE B 1 26 ? 30.043 4.356 23.232 1.00 31.90 26 ILE B O 1
ATOM 1521 N N . PRO B 1 27 ? 28.696 5.562 24.588 1.00 32.93 27 PRO B N 1
ATOM 1522 C CA . PRO B 1 27 ? 29.630 6.691 24.651 1.00 33.28 27 PRO B CA 1
ATOM 1523 C C . PRO B 1 27 ? 30.845 6.230 25.443 1.00 31.08 27 PRO B C 1
ATOM 1524 O O . PRO B 1 27 ? 30.705 5.466 26.392 1.00 35.47 27 PRO B O 1
ATOM 1528 N N . LEU B 1 28 ? 32.032 6.673 25.051 1.00 33.60 28 LEU B N 1
ATOM 1529 C CA . LEU B 1 28 ? 33.238 6.282 25.769 1.00 37.37 28 LEU B CA 1
ATOM 1530 C C . LEU B 1 28 ? 33.455 7.210 26.959 1.00 34.00 28 LEU B C 1
ATOM 1531 O O . LEU B 1 28 ? 33.697 8.403 26.791 1.00 40.06 28 LEU B O 1
ATOM 1536 N N . VAL B 1 29 ? 33.339 6.659 28.160 1.00 29.74 29 VAL B N 1
ATOM 1537 C CA . VAL B 1 29 ? 33.544 7.443 29.373 1.00 37.63 29 VAL B CA 1
ATOM 1538 C C . VAL B 1 29 ? 34.995 7.291 29.800 1.00 36.14 29 VAL B C 1
ATOM 1539 O O . VAL B 1 29 ? 35.458 6.181 30.054 1.00 33.86 29 VAL B O 1
ATOM 1543 N N . GLU B 1 30 ? 35.710 8.407 29.879 1.00 34.82 30 GLU B N 1
ATOM 1544 C CA . GLU B 1 30 ? 37.109 8.376 30.282 1.00 37.08 30 GLU B CA 1
ATOM 1545 C C . GLU B 1 30 ? 37.418 9.534 31.223 1.00 31.32 30 GLU B C 1
ATOM 1546 O O . GLU B 1 30 ? 37.349 10.701 30.834 1.00 32.01 30 GLU B O 1
ATOM 1552 N N . PHE B 1 31 ? 37.734 9.205 32.466 1.00 30.52 31 PHE B N 1
ATOM 1553 C CA . PHE B 1 31 ? 38.088 10.224 33.448 1.00 26.67 31 PHE B CA 1
ATOM 1554 C C . PHE B 1 31 ? 39.590 10.483 33.415 1.00 23.29 31 PHE B C 1
ATOM 1555 O O . PHE B 1 31 ? 40.039 11.565 33.799 1.00 27.50 31 PHE B O 1
ATOM 1563 N N . LEU B 1 32 ? 40.369 9.500 32.961 1.00 21.95 32 LEU B N 1
ATOM 1564 C CA . LEU B 1 32 ? 41.820 9.681 32.900 1.00 25.35 32 LEU B CA 1
ATOM 1565 C C . LEU B 1 32 ? 42.166 10.913 32.085 1.00 30.23 32 LEU B C 1
ATOM 1566 O O . LEU B 1 32 ? 41.666 11.084 30.970 1.00 24.09 32 LEU B O 1
ATOM 1571 N N . GLY B 1 33 ? 43.028 11.753 32.653 1.00 24.99 33 GLY B N 1
ATOM 1572 C CA . GLY B 1 33 ? 43.470 12.967 31.988 1.00 27.92 33 GLY B CA 1
ATOM 1573 C C . GLY B 1 33 ? 42.532 14.162 32.083 1.00 29.28 33 GLY B C 1
ATOM 1574 O O . GLY B 1 33 ? 42.866 15.246 31.598 1.00 27.67 33 GLY B O 1
ATOM 1575 N N . ASP B 1 34 ? 41.390 13.992 32.747 1.00 22.79 34 ASP B N 1
ATOM 1576 C CA . ASP B 1 34 ? 40.383 15.047 32.820 1.00 21.28 34 ASP B CA 1
ATOM 1577 C C . ASP B 1 34 ? 39.975 15.463 34.241 1.00 26.71 34 ASP B C 1
ATOM 1578 O O . ASP B 1 34 ? 38.928 15.058 34.743 1.00 19.74 34 ASP B O 1
ATOM 1583 N N . PRO B 1 35 ? 40.797 16.291 34.903 1.00 24.00 35 PRO B N 1
ATOM 1584 C CA . PRO B 1 35 ? 40.489 16.739 36.267 1.00 24.51 35 PRO B CA 1
ATOM 1585 C C . PRO B 1 35 ? 39.102 17.345 36.481 1.00 22.58 35 PRO B C 1
ATOM 1586 O O . PRO B 1 35 ? 38.424 17.006 37.441 1.00 22.81 35 PRO B O 1
ATOM 1590 N N . GLU B 1 36 ? 38.678 18.244 35.599 1.00 23.97 36 GLU B N 1
ATOM 1591 C CA . GLU B 1 36 ? 37.365 18.880 35.751 1.00 24.74 36 GLU B CA 1
ATOM 1592 C C . GLU B 1 36 ? 36.191 17.903 35.679 1.00 24.83 36 GLU B C 1
ATOM 1593 O O . GLU B 1 36 ? 35.246 17.992 36.464 1.00 24.51 36 GLU B O 1
ATOM 1599 N N . PHE B 1 37 ? 36.247 16.974 34.737 1.00 25.38 37 PHE B N 1
ATOM 1600 C CA . PHE B 1 37 ? 35.166 16.004 34.590 1.00 28.57 37 PHE B CA 1
ATOM 1601 C C . PHE B 1 37 ? 35.211 15.023 35.764 1.00 21.53 37 PHE B C 1
ATOM 1602 O O . PHE B 1 37 ? 34.173 14.630 36.303 1.00 22.73 37 PHE B O 1
ATOM 1610 N N . THR B 1 38 ? 36.423 14.661 36.181 1.00 19.03 38 THR B N 1
ATOM 1611 C CA . THR B 1 38 ? 36.591 13.750 37.311 1.00 18.48 38 THR B CA 1
ATOM 1612 C C . THR B 1 38 ? 36.036 14.380 38.597 1.00 26.25 38 THR B C 1
ATOM 1613 O O . THR B 1 38 ? 35.363 13.719 39.394 1.00 19.80 38 THR B O 1
ATOM 1617 N N . ARG B 1 39 ? 36.309 15.665 38.793 1.00 23.46 39 ARG B N 1
ATOM 1618 C CA . ARG B 1 39 ? 35.836 16.370 39.984 1.00 20.25 39 ARG B CA 1
ATOM 1619 C C . ARG B 1 39 ? 34.307 16.397 40.043 1.00 19.77 39 ARG B C 1
ATOM 1620 O O . ARG B 1 39 ? 33.704 16.169 41.098 1.00 27.07 39 ARG B O 1
ATOM 1628 N N . ALA B 1 40 ? 33.680 16.679 38.909 1.00 21.98 40 ALA B N 1
ATOM 1629 C CA . ALA B 1 40 ? 32.224 16.735 38.848 1.00 27.75 40 ALA B CA 1
ATOM 1630 C C . ALA B 1 40 ? 31.633 15.373 39.203 1.00 32.08 40 ALA B C 1
ATOM 1631 O O . ALA B 1 40 ? 30.656 15.275 39.951 1.00 27.65 40 ALA B O 1
ATOM 1633 N N . ALA B 1 41 ? 32.240 14.316 38.672 1.00 29.10 41 ALA B N 1
ATOM 1634 C CA . ALA B 1 41 ? 31.770 12.967 38.937 1.00 23.43 41 ALA B CA 1
ATOM 1635 C C . ALA B 1 41 ? 31.996 12.583 40.406 1.00 24.22 41 ALA B C 1
ATOM 1636 O O . ALA B 1 41 ? 31.108 12.019 41.046 1.00 26.47 41 ALA B O 1
ATOM 1638 N N . ALA B 1 42 ? 33.174 12.892 40.940 1.00 24.23 42 ALA B N 1
ATOM 1639 C CA . ALA B 1 42 ? 33.467 12.563 42.326 1.00 27.37 42 ALA B CA 1
ATOM 1640 C C . ALA B 1 42 ? 32.498 13.309 43.239 1.00 27.65 42 ALA B C 1
ATOM 1641 O O . ALA B 1 42 ? 32.034 12.762 44.232 1.00 23.87 42 ALA B O 1
ATOM 1643 N N . GLU B 1 43 ? 32.169 14.548 42.895 1.00 27.92 43 GLU B N 1
ATOM 1644 C CA . GLU B 1 43 ? 31.242 15.298 43.739 1.00 32.02 43 GLU B CA 1
ATOM 1645 C C . GLU B 1 43 ? 29.809 14.789 43.652 1.00 34.66 43 GLU B C 1
ATOM 1646 O O . GLU B 1 43 ? 29.055 14.907 44.614 1.00 36.02 43 GLU B O 1
ATOM 1652 N N . ALA B 1 44 ? 29.434 14.205 42.517 1.00 31.96 44 ALA B N 1
ATOM 1653 C CA . ALA B 1 44 ? 28.079 13.672 42.363 1.00 30.50 44 ALA B CA 1
ATOM 1654 C C . ALA B 1 44 ? 27.924 12.373 43.157 1.00 35.02 44 ALA B C 1
ATOM 1655 O O . ALA B 1 44 ? 26.852 12.079 43.687 1.00 29.11 44 ALA B O 1
ATOM 1657 N N . LEU B 1 45 ? 28.999 11.597 43.244 1.00 31.90 45 LEU B N 1
ATOM 1658 C CA . LEU B 1 45 ? 28.963 10.336 43.979 1.00 31.48 45 LEU B CA 1
ATOM 1659 C C . LEU B 1 45 ? 29.068 10.533 45.488 1.00 33.61 45 LEU B C 1
ATOM 1660 O O . LEU B 1 45 ? 28.514 9.755 46.270 1.00 32.67 45 LEU B O 1
ATOM 1665 N N . ARG B 1 46 ? 29.786 11.573 45.888 1.00 27.54 46 ARG B N 1
ATOM 1666 C CA . ARG B 1 46 ? 30.008 11.848 47.292 1.00 26.55 46 ARG B CA 1
ATOM 1667 C C . ARG B 1 46 ? 28.779 11.748 48.194 1.00 34.48 46 ARG B C 1
ATOM 1668 O O . ARG B 1 46 ? 28.828 11.090 49.232 1.00 33.97 46 ARG B O 1
ATOM 1676 N N . PRO B 1 47 ? 27.658 12.380 47.806 1.00 38.27 47 PRO B N 1
ATOM 1677 C CA . PRO B 1 47 ? 26.450 12.323 48.639 1.00 42.19 47 PRO B CA 1
ATOM 1678 C C . PRO B 1 47 ? 25.866 10.917 48.772 1.00 45.43 47 PRO B C 1
ATOM 1679 O O . PRO B 1 47 ? 25.024 10.673 49.635 1.00 42.05 47 PRO B O 1
ATOM 1683 N N . LEU B 1 48 ? 26.305 10.003 47.908 1.00 36.68 48 LEU B N 1
ATOM 1684 C CA . LEU B 1 48 ? 25.806 8.629 47.921 1.00 41.90 48 LEU B CA 1
ATOM 1685 C C . LEU B 1 48 ? 26.611 7.706 48.829 1.00 41.58 48 LEU B C 1
ATOM 1686 O O . LEU B 1 48 ? 26.207 6.568 49.096 1.00 42.04 48 LEU B O 1
ATOM 1691 N N . VAL B 1 49 ? 27.749 8.199 49.303 1.00 40.58 49 VAL B N 1
ATOM 1692 C CA . VAL B 1 49 ? 28.615 7.426 50.184 1.00 32.78 49 VAL B CA 1
ATOM 1693 C C . VAL B 1 49 ? 28.053 7.380 51.600 1.00 44.79 49 VAL B C 1
ATOM 1694 O O . VAL B 1 49 ? 27.788 8.421 52.202 1.00 37.83 49 VAL B O 1
ATOM 1698 N N . PRO B 1 50 ? 27.863 6.169 52.152 1.00 44.80 50 PRO B N 1
ATOM 1699 C CA . PRO B 1 50 ? 27.330 6.033 53.512 1.00 50.80 50 PRO B CA 1
ATOM 1700 C C . PRO B 1 50 ? 28.270 6.708 54.502 1.00 48.37 50 PRO B C 1
ATOM 1701 O O . PRO B 1 50 ? 29.488 6.609 54.370 1.00 45.03 50 PRO B O 1
ATOM 1705 N N . LYS B 1 51 ? 27.708 7.394 55.491 1.00 49.19 51 LYS B N 1
ATOM 1706 C CA . LYS B 1 51 ? 28.529 8.076 56.481 1.00 47.93 51 LYS B CA 1
ATOM 1707 C C . LYS B 1 51 ? 29.385 7.081 57.261 1.00 45.54 51 LYS B C 1
ATOM 1708 O O . LYS B 1 51 ? 30.394 7.455 57.857 1.00 49.40 51 LYS B O 1
ATOM 1714 N N . GLU B 1 52 ? 28.992 5.810 57.250 1.00 51.26 52 GLU B N 1
ATOM 1715 C CA . GLU B 1 52 ? 29.741 4.785 57.975 1.00 53.97 52 GLU B CA 1
ATOM 1716 C C . GLU B 1 52 ? 30.948 4.264 57.193 1.00 54.05 52 GLU B C 1
ATOM 1717 O O . GLU B 1 52 ? 31.828 3.617 57.763 1.00 48.52 52 GLU B O 1
ATOM 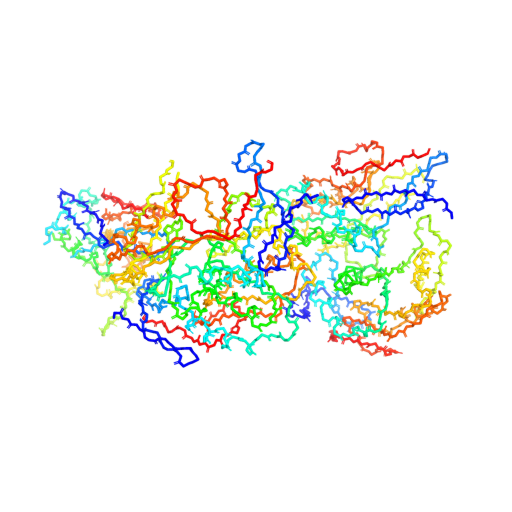1723 N N . ALA B 1 53 ? 30.983 4.547 55.892 1.00 47.17 53 ALA B N 1
ATOM 1724 C CA . ALA B 1 53 ? 32.072 4.099 55.024 1.00 41.65 53 ALA B CA 1
ATOM 1725 C C . ALA B 1 53 ? 33.453 4.361 55.615 1.00 34.32 53 ALA B C 1
ATOM 1726 O O . ALA B 1 53 ? 33.701 5.416 56.190 1.00 36.44 53 ALA B O 1
ATOM 1728 N N . GLU B 1 54 ? 34.351 3.390 55.475 1.00 30.15 54 GLU B N 1
ATOM 1729 C CA . GLU B 1 54 ? 35.708 3.537 55.986 1.00 27.11 54 GLU B CA 1
ATOM 1730 C C . GLU B 1 54 ? 36.790 3.428 54.912 1.00 31.87 54 GLU B C 1
ATOM 1731 O O . GLU B 1 54 ? 37.917 3.870 55.118 1.00 25.68 54 GLU B O 1
ATOM 1737 N N . ILE B 1 55 ? 36.466 2.830 53.772 1.00 26.95 55 ILE B N 1
ATOM 1738 C CA . ILE B 1 55 ? 37.475 2.702 52.729 1.00 23.71 55 ILE B CA 1
ATOM 1739 C C . ILE B 1 55 ? 36.819 2.444 51.386 1.00 21.69 55 ILE B C 1
ATOM 1740 O O . ILE B 1 55 ? 35.745 1.843 51.315 1.00 27.54 55 ILE B O 1
ATOM 1745 N N . LEU B 1 56 ? 37.442 2.954 50.324 1.00 20.65 56 LEU B N 1
ATOM 1746 C CA . LEU B 1 56 ? 36.924 2.768 48.979 1.00 22.64 56 LEU B CA 1
ATOM 1747 C C . LEU B 1 56 ? 37.688 1.638 48.294 1.00 21.44 56 LEU B C 1
ATOM 1748 O O . LEU B 1 56 ? 38.839 1.364 48.625 1.00 25.75 56 LEU B O 1
ATOM 1753 N N . PHE B 1 57 ? 37.039 1.011 47.323 1.00 25.77 57 PHE B N 1
ATOM 1754 C CA . PHE B 1 57 ? 37.629 -0.102 46.596 1.00 24.96 57 PHE B CA 1
ATOM 1755 C C . PHE B 1 57 ? 37.290 0.069 45.124 1.00 20.82 57 PHE B C 1
ATOM 1756 O O . PHE B 1 57 ? 36.122 0.180 44.754 1.00 22.89 57 PHE B O 1
ATOM 1764 N N . THR B 1 58 ? 38.317 0.108 44.277 1.00 22.91 58 THR B N 1
ATOM 1765 C CA . THR B 1 58 ? 38.070 0.248 42.854 1.00 19.52 58 THR B CA 1
ATOM 1766 C C . THR B 1 58 ? 39.007 -0.670 42.067 1.00 22.59 58 THR B C 1
ATOM 1767 O O . THR B 1 58 ? 39.850 -1.336 42.650 1.00 19.90 58 THR B O 1
ATOM 1771 N N . THR B 1 59 ? 38.831 -0.708 40.751 1.00 25.26 59 THR B N 1
ATOM 1772 C CA . THR B 1 59 ? 39.661 -1.531 39.864 1.00 24.82 59 THR B CA 1
ATOM 1773 C C . THR B 1 59 ? 40.323 -0.606 38.850 1.00 29.43 59 THR B C 1
ATOM 1774 O O . THR B 1 59 ? 39.751 0.421 38.496 1.00 29.48 59 THR B O 1
ATOM 1778 N N . GLU B 1 60 ? 41.522 -0.960 38.385 1.00 20.73 60 GLU B N 1
ATOM 1779 C CA . GLU B 1 60 ? 42.220 -0.129 37.406 1.00 20.63 60 GLU B CA 1
ATOM 1780 C C . GLU B 1 60 ? 41.449 -0.175 36.085 1.00 24.06 60 GLU B C 1
ATOM 1781 O O . GLU B 1 60 ? 40.688 -1.107 35.864 1.00 23.78 60 GLU B O 1
ATOM 1787 N N . THR B 1 61 ? 41.628 0.808 35.198 1.00 23.60 61 THR B N 1
ATOM 1788 C CA . THR B 1 61 ? 42.527 1.938 35.384 1.00 25.09 61 THR B CA 1
ATOM 1789 C C . THR B 1 61 ? 41.767 3.257 35.430 1.00 26.56 61 THR B C 1
ATOM 1790 O O . THR B 1 61 ? 42.027 4.108 36.279 1.00 22.94 61 THR B O 1
ATOM 1794 N N . SER B 1 62 ? 40.826 3.424 34.509 1.00 25.79 62 SER B N 1
ATOM 1795 C CA . SER B 1 62 ? 40.042 4.647 34.429 1.00 28.59 62 SER B CA 1
ATOM 1796 C C . SER B 1 62 ? 39.390 5.111 35.730 1.00 26.85 62 SER B C 1
ATOM 1797 O O . SER B 1 62 ? 39.311 6.312 35.987 1.00 26.58 62 SER B O 1
ATOM 1800 N N . PRO B 1 63 ? 38.903 4.172 36.558 1.00 22.52 63 PRO B N 1
ATOM 1801 C CA . PRO B 1 63 ? 38.261 4.549 37.823 1.00 26.21 63 PRO B CA 1
ATOM 1802 C C . PRO B 1 63 ? 39.207 5.107 38.874 1.00 22.90 63 PRO B C 1
ATOM 1803 O O . PRO B 1 63 ? 38.759 5.682 39.867 1.00 21.75 63 PRO B O 1
ATOM 1807 N N . ILE B 1 64 ? 40.509 4.941 38.657 1.00 18.41 64 ILE B N 1
ATOM 1808 C CA . ILE B 1 64 ? 41.489 5.381 39.640 1.00 19.37 64 ILE B CA 1
ATOM 1809 C C . ILE B 1 64 ? 41.405 6.861 40.017 1.00 18.60 64 ILE B C 1
ATOM 1810 O O . ILE B 1 64 ? 41.275 7.185 41.193 1.00 22.42 64 ILE B O 1
ATOM 1815 N N . PRO B 1 65 ? 41.474 7.774 39.035 1.00 23.98 65 PRO B N 1
ATOM 1816 C CA . PRO B 1 65 ? 41.389 9.194 39.403 1.00 25.88 65 PRO B CA 1
ATOM 1817 C C . PRO B 1 65 ? 40.057 9.544 40.081 1.00 24.56 65 PRO B C 1
ATOM 1818 O O . PRO B 1 65 ? 40.014 10.343 41.012 1.00 19.85 65 PRO B O 1
ATOM 1822 N N . LEU B 1 66 ? 38.977 8.930 39.615 1.00 19.70 66 LEU B N 1
ATOM 1823 C CA . LEU B 1 66 ? 37.651 9.156 40.188 1.00 25.61 66 LEU B CA 1
ATOM 1824 C C . LEU B 1 66 ? 37.619 8.744 41.661 1.00 19.37 66 LEU B C 1
ATOM 1825 O O . LEU B 1 66 ? 37.142 9.481 42.533 1.00 20.59 66 LEU B O 1
ATOM 1830 N N . THR B 1 67 ? 38.129 7.551 41.932 1.00 20.61 67 THR B N 1
ATOM 1831 C CA . THR B 1 67 ? 38.148 7.033 43.294 1.00 21.60 67 THR B CA 1
ATOM 1832 C C . THR B 1 67 ? 39.127 7.802 44.183 1.00 24.16 67 THR B C 1
ATOM 1833 O O . THR B 1 67 ? 38.846 8.057 45.368 1.00 22.23 67 THR B O 1
ATOM 1837 N N . HIS B 1 68 ? 40.267 8.186 43.618 1.00 16.24 68 HIS B N 1
ATOM 1838 C CA . HIS B 1 68 ? 41.249 8.933 44.396 1.00 17.29 68 HIS B CA 1
ATOM 1839 C C . HIS B 1 68 ? 40.659 10.268 44.888 1.00 21.42 68 HIS B C 1
ATOM 1840 O O . HIS B 1 68 ? 40.777 10.631 46.062 1.00 20.25 68 HIS B O 1
ATOM 1847 N N . VAL B 1 69 ? 40.048 11.002 43.965 1.00 22.29 69 VAL B N 1
ATOM 1848 C CA . VAL B 1 69 ? 39.451 12.291 44.278 1.00 23.22 69 VAL B CA 1
ATOM 1849 C C . VAL B 1 69 ? 38.314 12.140 45.294 1.00 21.79 69 VAL B C 1
ATOM 1850 O O . VAL B 1 69 ? 38.214 12.920 46.240 1.00 24.53 69 VAL B O 1
ATOM 1854 N N . LEU B 1 70 ? 37.479 11.125 45.116 1.00 20.85 70 LEU B N 1
ATOM 1855 C CA . LEU B 1 70 ? 36.379 10.892 46.041 1.00 19.66 70 LEU B CA 1
ATOM 1856 C C . LEU B 1 70 ? 36.931 10.548 47.436 1.00 22.63 70 LEU B C 1
ATOM 1857 O O . LEU B 1 70 ? 36.481 11.095 48.447 1.00 21.52 70 LEU B O 1
ATOM 1862 N N . ALA B 1 71 ? 37.929 9.673 47.483 1.00 21.88 71 ALA B N 1
ATOM 1863 C CA . ALA B 1 71 ? 38.545 9.272 48.752 1.00 20.32 71 ALA B CA 1
ATOM 1864 C C . ALA B 1 71 ? 39.103 10.470 49.515 1.00 25.57 71 ALA B C 1
ATOM 1865 O O . ALA B 1 71 ? 38.846 10.626 50.713 1.00 21.91 71 ALA B O 1
ATOM 1867 N N . GLU B 1 72 ? 39.886 11.300 48.827 1.00 24.74 72 GLU B N 1
ATOM 1868 C CA . GLU B 1 72 ? 40.460 12.479 49.456 1.00 25.65 72 GLU B CA 1
ATOM 1869 C C . GLU B 1 72 ? 39.331 13.413 49.929 1.00 28.77 72 GLU B C 1
ATOM 1870 O O . GLU B 1 72 ? 39.405 13.975 51.020 1.00 26.59 72 GLU B O 1
ATOM 1876 N N . ALA B 1 73 ? 38.279 13.552 49.126 1.00 19.67 73 ALA B N 1
ATOM 1877 C CA . ALA B 1 73 ? 37.138 14.403 49.492 1.00 28.13 73 ALA B CA 1
ATOM 1878 C C . ALA B 1 73 ? 36.453 13.897 50.756 1.00 35.15 73 ALA B C 1
ATOM 1879 O O . ALA B 1 73 ? 35.927 14.680 51.550 1.00 30.62 73 ALA B O 1
ATOM 1881 N N . LEU B 1 74 ? 36.446 12.579 50.919 1.00 28.69 74 LEU B N 1
ATOM 1882 C CA . LEU B 1 74 ? 35.828 11.941 52.070 1.00 29.44 74 LEU B CA 1
ATOM 1883 C C . LEU B 1 74 ? 36.799 11.774 53.229 1.00 26.55 74 LEU B C 1
ATOM 1884 O O . LEU B 1 74 ? 36.386 11.446 54.345 1.00 31.20 74 LEU B O 1
ATOM 1889 N N . GLY B 1 75 ? 38.082 11.997 52.968 1.00 24.83 75 GLY B N 1
ATOM 1890 C CA . GLY B 1 75 ? 39.089 11.826 54.003 1.00 28.95 75 GLY B CA 1
ATOM 1891 C C . GLY B 1 75 ? 39.323 10.344 54.277 1.00 39.10 75 GLY B C 1
ATOM 1892 O O . GLY B 1 75 ? 39.664 9.946 55.392 1.00 32.43 75 GLY B O 1
ATOM 1893 N N . LEU B 1 76 ? 39.150 9.520 53.247 1.00 34.04 76 LEU B N 1
ATOM 1894 C CA . LEU B 1 76 ? 39.317 8.073 53.379 1.00 29.92 76 LEU B CA 1
ATOM 1895 C C . LEU B 1 76 ? 40.373 7.500 52.443 1.00 35.37 76 LEU B C 1
ATOM 1896 O O . LEU B 1 76 ? 40.704 8.106 51.425 1.00 31.72 76 LEU B O 1
ATOM 1901 N N . PRO B 1 77 ? 40.937 6.327 52.786 1.00 38.59 77 PRO B N 1
ATOM 1902 C CA . PRO B 1 77 ? 41.944 5.742 51.892 1.00 32.18 77 PRO B CA 1
ATOM 1903 C C . PRO B 1 77 ? 41.160 4.861 50.912 1.00 25.98 77 PRO B C 1
ATOM 1904 O O . PRO B 1 77 ? 39.928 4.825 50.963 1.00 24.05 77 PRO B O 1
ATOM 1908 N N . TYR B 1 78 ? 41.850 4.172 50.009 1.00 22.95 78 TYR B N 1
ATOM 1909 C CA . TYR B 1 78 ? 41.168 3.289 49.073 1.00 16.84 78 TYR B CA 1
ATOM 1910 C C . TYR B 1 78 ? 42.164 2.235 48.590 1.00 18.33 78 TYR B C 1
ATOM 1911 O O . TYR B 1 78 ? 43.362 2.336 48.864 1.00 23.36 78 TYR B O 1
ATOM 1920 N N . VAL B 1 79 ? 41.668 1.221 47.891 1.00 17.72 79 VAL B N 1
ATOM 1921 C CA . VAL B 1 79 ? 42.555 0.188 47.373 1.00 21.50 79 VAL B CA 1
ATOM 1922 C C . VAL B 1 79 ? 42.223 -0.016 45.906 1.00 21.35 79 VAL B C 1
ATOM 1923 O O . VAL B 1 79 ? 41.141 0.352 45.454 1.00 17.39 79 VAL B O 1
ATOM 1927 N N . VAL B 1 80 ? 43.158 -0.606 45.172 1.00 20.80 80 VAL B N 1
ATOM 1928 C CA . VAL B 1 80 ? 42.972 -0.832 43.751 1.00 22.66 80 VAL B CA 1
ATOM 1929 C C . VAL B 1 80 ? 43.288 -2.257 43.326 1.00 18.62 80 VAL B C 1
ATOM 1930 O O . VAL B 1 80 ? 44.393 -2.741 43.532 1.00 21.81 80 VAL B O 1
ATOM 1934 N N . ALA B 1 81 ? 42.305 -2.919 42.730 1.00 19.74 81 ALA B N 1
ATOM 1935 C CA . ALA B 1 81 ? 42.500 -4.272 42.222 1.00 20.09 81 ALA B CA 1
ATOM 1936 C C . ALA B 1 81 ? 43.058 -4.092 40.813 1.00 22.21 81 ALA B C 1
ATOM 1937 O O . ALA B 1 81 ? 42.574 -3.237 40.059 1.00 20.56 81 ALA B O 1
ATOM 1939 N N . ARG B 1 82 ? 44.071 -4.881 40.461 1.00 26.06 82 ARG B N 1
ATOM 1940 C CA . ARG B 1 82 ? 44.671 -4.799 39.134 1.00 24.23 82 ARG B CA 1
ATOM 1941 C C . ARG B 1 82 ? 44.023 -5.851 38.234 1.00 26.90 82 ARG B C 1
ATOM 1942 O O . ARG B 1 82 ? 43.379 -6.784 38.721 1.00 25.05 82 ARG B O 1
ATOM 1950 N N . ARG B 1 83 ? 44.179 -5.691 36.923 1.00 21.71 83 ARG B N 1
ATOM 1951 C CA . ARG B 1 83 ? 43.580 -6.619 35.968 1.00 22.16 83 ARG B CA 1
ATOM 1952 C C . ARG B 1 83 ? 44.569 -7.675 35.473 1.00 27.47 83 ARG B C 1
ATOM 1953 O O . ARG B 1 83 ? 44.278 -8.467 34.563 1.00 26.70 83 ARG B O 1
ATOM 1961 N N . ARG B 1 84 ? 45.741 -7.684 36.096 1.00 27.30 84 ARG B N 1
ATOM 1962 C CA . ARG B 1 84 ? 46.777 -8.658 35.785 1.00 27.98 84 ARG B CA 1
ATOM 1963 C C . ARG B 1 84 ? 47.826 -8.597 36.886 1.00 31.40 84 ARG B C 1
ATOM 1964 O O . ARG B 1 84 ? 47.966 -7.568 37.561 1.00 31.14 84 ARG B O 1
ATOM 1972 N N . ARG B 1 85 ? 48.550 -9.693 37.093 1.00 28.27 85 ARG B N 1
ATOM 1973 C CA . ARG B 1 85 ? 49.579 -9.692 38.122 1.00 29.31 85 ARG B CA 1
ATOM 1974 C C . ARG B 1 85 ? 50.681 -8.721 37.728 1.00 35.40 85 ARG B C 1
ATOM 1975 O O . ARG B 1 85 ? 51.067 -8.634 36.561 1.00 36.05 85 ARG B O 1
ATOM 1983 N N . ARG B 1 86 ? 51.185 -7.981 38.705 1.00 30.45 86 ARG B N 1
ATOM 1984 C CA . ARG B 1 86 ? 52.247 -7.022 38.437 1.00 36.68 86 ARG B CA 1
ATOM 1985 C C . ARG B 1 86 ? 53.527 -7.425 39.168 1.00 35.40 86 ARG B C 1
ATOM 1986 O O . ARG B 1 86 ? 53.484 -8.098 40.200 1.00 30.74 86 ARG B O 1
ATOM 1994 N N . PRO B 1 87 ? 54.688 -7.030 38.628 1.00 35.94 87 PRO B N 1
ATOM 1995 C CA . PRO B 1 87 ? 55.979 -7.360 39.242 1.00 36.82 87 PRO B CA 1
ATOM 1996 C C . PRO B 1 87 ? 56.042 -7.010 40.730 1.00 38.13 87 PRO B C 1
ATOM 1997 O O . PRO B 1 87 ? 55.650 -5.915 41.138 1.00 35.45 87 PRO B O 1
ATOM 2001 N N . TYR B 1 88 ? 56.528 -7.960 41.524 1.00 33.40 88 TYR B N 1
ATOM 2002 C CA . TYR B 1 88 ? 56.683 -7.808 42.968 1.00 42.20 88 TYR B CA 1
ATOM 2003 C C . TYR B 1 88 ? 55.371 -7.787 43.741 1.00 42.84 88 TYR B C 1
ATOM 2004 O O . TYR B 1 88 ? 55.351 -7.482 44.934 1.00 45.29 88 TYR B O 1
ATOM 2013 N N . MET B 1 89 ? 54.277 -8.122 43.065 1.00 36.99 89 MET B N 1
ATOM 2014 C CA . MET B 1 89 ? 52.977 -8.154 43.719 1.00 33.59 89 MET B CA 1
ATOM 2015 C C . MET B 1 89 ? 53.024 -9.191 44.838 1.00 41.17 89 MET B C 1
ATOM 2016 O O 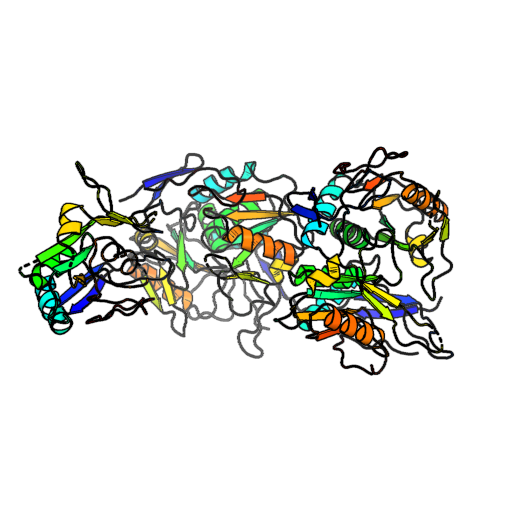. MET B 1 89 ? 53.432 -10.333 44.621 1.00 46.79 89 MET B O 1
ATOM 2021 N N . GLU B 1 90 ? 52.614 -8.783 46.037 1.00 46.28 90 GLU B N 1
ATOM 2022 C CA . GLU B 1 90 ? 52.628 -9.659 47.209 1.00 45.76 90 GLU B CA 1
ATOM 2023 C C . GLU B 1 90 ? 51.348 -10.477 47.429 1.00 43.31 90 GLU B C 1
ATOM 2024 O O . GLU B 1 90 ? 50.239 -9.945 47.323 1.00 34.52 90 GLU B O 1
ATOM 2030 N N . ASP B 1 91 ? 51.543 -11.763 47.745 1.00 37.25 91 ASP B N 1
ATOM 2031 C CA . ASP B 1 91 ? 50.491 -12.768 48.013 1.00 41.26 91 ASP B CA 1
ATOM 2032 C C . ASP B 1 91 ? 49.084 -12.237 47.770 1.00 27.94 91 ASP B C 1
ATOM 2033 O O . ASP B 1 91 ? 48.267 -12.145 48.689 1.00 30.95 91 ASP B O 1
ATOM 2038 N N . PRO B 1 92 ? 48.773 -11.915 46.510 1.00 31.62 92 PRO B N 1
ATOM 2039 C CA . PRO B 1 92 ? 47.481 -11.370 46.105 1.00 27.13 92 PRO B CA 1
ATOM 2040 C C . PRO B 1 92 ? 46.226 -12.215 46.173 1.00 34.42 92 PRO B C 1
ATOM 2041 O O . PRO B 1 92 ? 46.270 -13.447 46.100 1.00 33.86 92 PRO B O 1
ATOM 2045 N N . ILE B 1 93 ? 45.100 -11.524 46.331 1.00 27.73 93 ILE B N 1
ATOM 2046 C CA . ILE B 1 93 ? 43.816 -12.190 46.311 1.00 29.53 93 ILE B CA 1
ATOM 2047 C C . ILE B 1 93 ? 43.558 -12.131 44.808 1.00 32.00 93 ILE B C 1
ATOM 2048 O O . ILE B 1 93 ? 43.688 -11.063 44.204 1.00 27.28 93 ILE B O 1
ATOM 2053 N N . ILE B 1 94 ? 43.275 -13.287 44.214 1.00 26.90 94 ILE B N 1
ATOM 2054 C CA . ILE B 1 94 ? 43.004 -13.405 42.783 1.00 25.94 94 ILE B CA 1
ATOM 2055 C C . ILE B 1 94 ? 41.543 -13.814 42.695 1.00 31.43 94 ILE B C 1
ATOM 2056 O O . ILE B 1 94 ? 41.125 -14.785 43.327 1.00 27.29 94 ILE B O 1
ATOM 2061 N N . GLN B 1 95 ? 40.768 -13.068 41.922 1.00 27.79 95 GLN B N 1
ATOM 2062 C CA . GLN B 1 95 ? 39.347 -13.340 41.802 1.00 29.59 95 GLN B CA 1
ATOM 2063 C C . GLN B 1 95 ? 38.933 -13.241 40.348 1.00 31.56 95 GLN B C 1
ATOM 2064 O O . GLN B 1 95 ? 39.158 -12.227 39.692 1.00 31.94 95 GLN B O 1
ATOM 2070 N N . GLU B 1 96 ? 38.325 -14.308 39.847 1.00 35.07 96 GLU B N 1
ATOM 2071 C CA . GLU B 1 96 ? 37.883 -14.355 38.466 1.00 34.68 96 GLU B CA 1
ATOM 2072 C C . GLU B 1 96 ? 36.555 -13.626 38.326 1.00 33.19 96 GLU B C 1
ATOM 2073 O O . GLU B 1 96 ? 35.653 -13.786 39.149 1.00 42.71 96 GLU B O 1
ATOM 2079 N N . VAL B 1 97 ? 36.448 -12.802 37.294 1.00 29.86 97 VAL B N 1
ATOM 2080 C CA . VAL B 1 97 ? 35.221 -12.068 37.034 1.00 32.44 97 VAL B CA 1
ATOM 2081 C C . VAL B 1 97 ? 34.368 -13.049 36.240 1.00 44.89 97 VAL B C 1
ATOM 2082 O O . VAL B 1 97 ? 34.776 -13.513 35.177 1.00 47.37 97 VAL B O 1
ATOM 2086 N N . GLN B 1 98 ? 33.196 -13.381 36.769 1.00 48.20 98 GLN B N 1
ATOM 2087 C CA . GLN B 1 98 ? 32.314 -14.340 36.114 1.00 58.42 98 GLN B CA 1
ATOM 2088 C C . GLN B 1 98 ? 31.946 -13.968 34.685 1.00 62.78 98 GLN B C 1
ATOM 2089 O O . GLN B 1 98 ? 31.137 -13.072 34.446 1.00 63.81 98 GLN B O 1
ATOM 2095 N N . THR B 1 99 ? 32.557 -14.682 33.743 1.00 70.01 99 THR B N 1
ATOM 2096 C CA . THR B 1 99 ? 32.350 -14.470 32.313 1.00 74.89 99 THR B CA 1
ATOM 2097 C C . THR B 1 99 ? 30.933 -14.813 31.857 1.00 74.99 99 THR B C 1
ATOM 2098 O O . THR B 1 99 ? 30.047 -15.070 32.672 1.00 76.31 99 THR B O 1
ATOM 2102 N N . GLY B 1 105 ? 38.020 -14.279 30.032 1.00 57.48 105 GLY B N 1
ATOM 2103 C CA . GL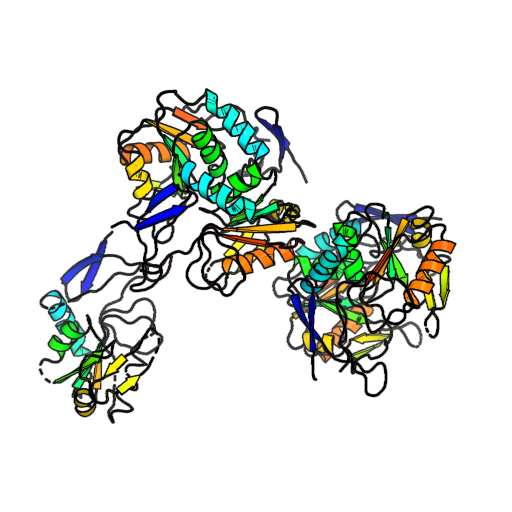Y B 1 105 ? 37.423 -13.578 31.156 1.00 56.50 105 GLY B CA 1
ATOM 2104 C C . GLY B 1 105 ? 38.425 -12.795 31.986 1.00 54.87 105 GLY B C 1
ATOM 2105 O O . GLY B 1 105 ? 39.586 -13.190 32.118 1.00 48.38 105 GLY B O 1
ATOM 2106 N N . GLU B 1 106 ? 37.973 -11.680 32.554 1.00 51.57 106 GLU B N 1
ATOM 2107 C CA . GLU B 1 106 ? 38.835 -10.837 33.373 1.00 47.00 106 GLU B CA 1
ATOM 2108 C C . GLU B 1 106 ? 39.136 -11.485 34.723 1.00 44.09 106 GLU B C 1
ATOM 2109 O O . GLU B 1 106 ? 38.329 -12.244 35.273 1.00 39.46 106 GLU B O 1
ATOM 2115 N N . VAL B 1 107 ? 40.319 -11.187 35.241 1.00 37.64 107 VAL B N 1
ATOM 2116 C CA . VAL B 1 107 ? 40.750 -11.708 36.528 1.00 32.81 107 VAL B CA 1
ATOM 2117 C C . VAL B 1 107 ? 41.282 -10.512 37.301 1.00 33.46 107 VAL B C 1
ATOM 2118 O O . VAL B 1 107 ? 42.099 -9.753 36.783 1.00 28.81 107 VAL B O 1
ATOM 2122 N N . LEU B 1 108 ? 40.798 -10.336 38.524 1.00 27.19 108 LEU B N 1
ATOM 2123 C CA . LEU B 1 108 ? 41.226 -9.221 39.356 1.00 24.99 108 LEU B CA 1
ATOM 2124 C C . LEU B 1 108 ? 42.295 -9.670 40.347 1.00 27.77 108 LEU B C 1
ATOM 2125 O O . LEU B 1 108 ? 42.239 -10.782 40.874 1.00 27.45 108 LEU B O 1
ATOM 2130 N N . TRP B 1 109 ? 43.265 -8.793 40.589 1.00 23.35 109 TRP B N 1
ATOM 2131 C CA . TRP B 1 109 ? 44.359 -9.069 41.500 1.00 29.65 109 TRP B CA 1
ATOM 2132 C C . TRP B 1 109 ? 44.471 -7.976 42.557 1.00 27.58 109 TRP B C 1
ATOM 2133 O O . TRP B 1 109 ? 44.632 -6.807 42.219 1.00 23.28 109 TRP B O 1
ATOM 2144 N N . LEU B 1 110 ? 44.388 -8.353 43.829 1.00 21.04 110 LEU B N 1
ATOM 2145 C CA . LEU B 1 110 ? 44.519 -7.379 44.910 1.00 25.47 110 LEU B CA 1
ATOM 2146 C C . LEU B 1 110 ? 45.753 -7.702 45.756 1.00 28.05 110 LEU B C 1
ATOM 2147 O O . LEU B 1 110 ? 45.828 -8.756 46.399 1.00 28.00 110 LEU B O 1
ATOM 2152 N N . ASP B 1 111 ? 46.725 -6.793 45.745 1.00 24.37 111 ASP B N 1
ATOM 2153 C CA . ASP B 1 111 ? 47.954 -6.985 46.506 1.00 29.18 111 ASP B CA 1
ATOM 2154 C C . ASP B 1 111 ? 47.635 -7.184 47.984 1.00 29.13 111 ASP B C 1
ATOM 2155 O O . ASP B 1 111 ? 46.709 -6.571 48.515 1.00 24.42 111 ASP B O 1
ATOM 2160 N N . ARG B 1 112 ? 48.399 -8.058 48.638 1.00 27.23 112 ARG B N 1
ATOM 2161 C CA . ARG B 1 112 ? 48.178 -8.358 50.055 1.00 31.59 112 ARG B CA 1
ATOM 2162 C C . ARG B 1 112 ? 48.184 -7.096 50.920 1.00 27.95 112 ARG B C 1
ATOM 2163 O O . ARG B 1 112 ? 47.394 -6.980 51.854 1.00 27.59 112 ARG B O 1
ATOM 2171 N N . ARG B 1 113 ? 49.070 -6.154 50.596 1.00 32.91 113 ARG B N 1
ATOM 2172 C CA . ARG B 1 113 ? 49.168 -4.892 51.337 1.00 32.17 113 ARG B CA 1
ATOM 2173 C C . ARG B 1 113 ? 47.845 -4.127 51.322 1.00 27.20 113 ARG B C 1
ATOM 2174 O O . ARG B 1 113 ? 47.515 -3.427 52.283 1.00 28.75 113 ARG B O 1
ATOM 2182 N N . PHE B 1 114 ? 47.090 -4.245 50.233 1.00 28.16 114 PHE B N 1
ATOM 2183 C CA . PHE B 1 114 ? 45.790 -3.573 50.146 1.00 26.32 114 PHE B CA 1
ATOM 2184 C C . PHE B 1 114 ? 44.750 -4.396 50.903 1.00 33.47 114 PHE B C 1
ATOM 2185 O O . PHE B 1 114 ? 43.911 -3.855 51.633 1.00 26.52 114 PHE B O 1
ATOM 2193 N N . ALA B 1 115 ? 44.800 -5.711 50.713 1.00 27.56 115 ALA B N 1
ATOM 2194 C CA . ALA B 1 115 ? 43.857 -6.606 51.367 1.00 26.73 115 ALA B CA 1
ATOM 2195 C C . ALA B 1 115 ? 43.862 -6.408 52.890 1.00 21.33 115 ALA B C 1
ATOM 2196 O O . ALA B 1 115 ? 42.809 -6.375 53.515 1.00 30.98 115 ALA B O 1
ATOM 2198 N N . GLU B 1 116 ? 45.049 -6.265 53.470 1.00 26.90 116 GLU B N 1
ATOM 2199 C CA . GLU B 1 116 ? 45.182 -6.086 54.914 1.00 33.60 116 GLU B CA 1
ATOM 2200 C C . GLU B 1 116 ? 44.441 -4.847 55.395 1.00 41.41 116 GLU B C 1
ATOM 2201 O O . GLU B 1 116 ? 44.058 -4.762 56.561 1.00 37.76 116 GLU B O 1
ATOM 2207 N N . LYS B 1 117 ? 44.230 -3.894 54.492 1.00 35.08 117 LYS B N 1
ATOM 2208 C CA . LYS B 1 117 ? 43.545 -2.657 54.841 1.00 29.75 117 LYS B CA 1
ATOM 2209 C C . LYS B 1 117 ? 42.041 -2.769 54.816 1.00 28.58 117 LYS B C 1
ATOM 2210 O O . LYS B 1 117 ? 41.336 -1.863 55.265 1.00 31.30 117 LYS B O 1
ATOM 2216 N N . LEU B 1 118 ? 41.533 -3.876 54.295 1.00 22.51 118 LEU B N 1
ATOM 2217 C CA . LEU B 1 118 ? 40.091 -4.050 54.233 1.00 21.18 118 LEU B CA 1
ATOM 2218 C C . LEU B 1 118 ? 39.561 -4.804 55.462 1.00 28.13 118 LEU B C 1
ATOM 2219 O O . LEU B 1 118 ? 38.356 -4.847 55.698 1.00 30.77 118 LEU B O 1
ATOM 2224 N N . LEU B 1 119 ? 40.459 -5.382 56.247 1.00 33.28 119 LEU B N 1
ATOM 2225 C CA . LEU B 1 119 ? 40.020 -6.159 57.402 1.00 33.21 119 LEU B CA 1
ATOM 2226 C C . LEU B 1 119 ? 39.175 -5.376 58.397 1.00 34.73 119 LEU B C 1
ATOM 2227 O O . LEU B 1 119 ? 39.628 -4.385 58.970 1.00 34.26 119 LEU B O 1
ATOM 2232 N N . ASN B 1 120 ? 37.944 -5.849 58.587 1.00 38.71 120 ASN B N 1
ATOM 2233 C CA . ASN B 1 120 ? 36.974 -5.264 59.511 1.00 47.66 120 ASN B CA 1
ATOM 2234 C C . ASN B 1 120 ? 36.506 -3.875 59.119 1.00 46.43 120 ASN B C 1
ATOM 2235 O O . ASN B 1 120 ? 35.950 -3.150 59.944 1.00 46.49 120 ASN B O 1
ATOM 2240 N N . GLN B 1 121 ? 36.714 -3.510 57.858 1.00 36.94 121 GLN B N 1
ATOM 2241 C CA . GLN B 1 121 ? 36.321 -2.191 57.382 1.00 34.65 121 GLN B CA 1
ATOM 2242 C C . GLN B 1 121 ? 35.019 -2.213 56.596 1.00 31.83 121 GLN B C 1
ATOM 2243 O O . GLN B 1 121 ? 34.669 -3.219 55.975 1.00 42.42 121 GLN B O 1
ATOM 2249 N N . ARG B 1 122 ? 34.292 -1.101 56.641 1.00 31.23 122 ARG B N 1
ATOM 2250 C CA . ARG B 1 122 ? 33.061 -0.986 55.879 1.00 35.02 122 ARG B CA 1
ATOM 2251 C C . ARG B 1 122 ? 33.552 -0.443 54.542 1.00 33.54 122 ARG B C 1
ATOM 2252 O O . ARG B 1 122 ? 34.059 0.673 54.462 1.00 31.06 122 ARG B O 1
ATOM 2260 N N . VAL B 1 123 ? 33.408 -1.245 53.499 1.00 36.06 123 VAL B N 1
ATOM 2261 C CA . VAL B 1 123 ? 33.897 -0.862 52.185 1.00 31.64 123 VAL B CA 1
ATOM 2262 C C . VAL B 1 123 ? 32.849 -0.367 51.213 1.00 30.13 123 VAL B C 1
ATOM 2263 O O . VAL B 1 123 ? 31.702 -0.830 51.203 1.00 30.21 123 VAL B O 1
ATOM 2267 N N . VAL B 1 124 ? 33.259 0.589 50.389 1.00 30.88 124 VAL B N 1
ATOM 2268 C CA . VAL B 1 124 ? 32.391 1.138 49.365 1.00 27.29 124 VAL B CA 1
ATOM 2269 C C . VAL B 1 124 ? 33.040 0.854 48.010 1.00 25.17 124 VAL B C 1
ATOM 2270 O O . VAL B 1 124 ? 34.164 1.290 47.750 1.00 24.52 124 VAL B O 1
ATOM 2274 N N . LEU B 1 125 ? 32.340 0.109 47.164 1.00 27.74 125 LEU B N 1
ATOM 2275 C CA . LEU B 1 125 ? 32.846 -0.217 45.842 1.00 25.38 125 LEU B CA 1
ATOM 2276 C C . LEU B 1 125 ? 32.563 0.965 44.931 1.00 25.33 125 LEU B C 1
ATOM 2277 O O . LEU B 1 125 ? 31.483 1.554 44.973 1.00 25.15 125 LEU B O 1
ATOM 2282 N N . VAL B 1 126 ? 33.543 1.314 44.108 1.00 24.36 126 VAL B N 1
ATOM 2283 C CA . VAL B 1 126 ? 33.385 2.430 43.198 1.00 24.14 126 VAL B CA 1
ATOM 2284 C C . VAL B 1 126 ? 33.864 2.083 41.793 1.00 18.66 126 VAL B C 1
ATOM 2285 O O . VAL B 1 126 ? 34.940 1.508 41.618 1.00 21.87 126 VAL B O 1
ATOM 2289 N N . SER B 1 127 ? 33.079 2.471 40.798 1.00 24.10 127 SER B N 1
ATOM 2290 C CA . SER B 1 127 ? 33.448 2.241 39.410 1.00 29.77 127 SER B CA 1
ATOM 2291 C C . SER B 1 127 ? 32.958 3.421 38.593 1.00 34.03 127 SER B C 1
ATOM 2292 O O . SER B 1 127 ? 32.090 4.173 39.047 1.00 28.55 127 SER B O 1
ATOM 2295 N N . ASP B 1 128 ? 33.516 3.607 37.400 1.00 21.14 128 ASP B N 1
ATOM 2296 C CA . ASP B 1 128 ? 33.063 4.700 36.558 1.00 23.44 128 ASP B CA 1
ATOM 2297 C C . ASP B 1 128 ? 31.755 4.312 35.868 1.00 29.49 128 ASP B C 1
ATOM 2298 O O . ASP B 1 128 ? 30.843 5.128 35.735 1.00 24.58 128 ASP B O 1
ATOM 2303 N N . VAL B 1 129 ? 31.661 3.054 35.455 1.00 27.72 129 VAL B N 1
ATOM 2304 C CA . VAL B 1 129 ? 30.468 2.550 34.781 1.00 29.29 129 VAL B CA 1
ATOM 2305 C C . VAL B 1 129 ? 30.119 1.158 35.298 1.00 33.16 129 VAL B C 1
ATOM 2306 O O . VAL B 1 129 ? 31.008 0.343 35.558 1.00 34.79 129 VAL B O 1
ATOM 2310 N N . VAL B 1 130 ? 28.825 0.898 35.453 1.00 32.63 130 VAL B N 1
ATOM 2311 C CA . VAL B 1 130 ? 28.346 -0.406 35.893 1.00 35.02 130 VAL B CA 1
ATOM 2312 C C . VAL B 1 130 ? 27.392 -0.913 34.804 1.00 38.26 130 VAL B C 1
ATOM 2313 O O . VAL B 1 130 ? 26.516 -0.182 34.344 1.00 37.27 130 VAL B O 1
ATOM 2317 N N . ALA B 1 131 ? 27.598 -2.149 34.357 1.00 37.62 131 ALA B N 1
ATOM 2318 C CA . ALA B 1 131 ? 26.735 -2.735 33.336 1.00 38.90 131 ALA B CA 1
ATOM 2319 C C . ALA B 1 131 ? 26.028 -3.951 33.923 1.00 34.96 131 ALA B C 1
ATOM 2320 O O . ALA B 1 131 ? 24.918 -3.844 34.433 1.00 45.55 131 ALA B O 1
ATOM 2322 N N . SER B 1 132 ? 26.677 -5.105 33.860 1.00 38.74 132 SER B N 1
ATOM 2323 C CA . SER B 1 132 ? 26.088 -6.328 34.394 1.00 41.39 132 SER B CA 1
ATOM 2324 C C . SER B 1 132 ? 26.227 -6.345 35.906 1.00 41.89 132 SER B C 1
ATOM 2325 O O . SER B 1 132 ? 25.342 -6.816 36.621 1.00 43.04 132 SER B O 1
ATOM 2328 N N . GLY B 1 133 ? 27.357 -5.829 36.382 1.00 38.37 133 GLY B N 1
ATOM 2329 C CA . GLY B 1 133 ? 27.624 -5.806 37.805 1.00 34.55 133 GLY B CA 1
ATOM 2330 C C . GLY B 1 133 ? 28.601 -6.905 38.190 1.00 31.42 133 GLY B C 1
ATOM 2331 O O . GLY B 1 133 ? 28.977 -7.025 39.353 1.00 33.82 133 GLY B O 1
ATOM 2332 N N . GLU B 1 134 ? 29.018 -7.699 37.207 1.00 34.15 134 GLU B N 1
ATOM 2333 C CA . GLU B 1 134 ? 29.947 -8.797 37.450 1.00 33.32 134 GLU B CA 1
ATOM 2334 C C . GLU B 1 134 ? 31.267 -8.348 38.050 1.00 31.05 134 GLU B C 1
ATOM 2335 O O . GLU B 1 134 ? 31.802 -9.008 38.932 1.00 35.42 134 GLU B O 1
ATOM 2341 N N . THR B 1 135 ? 31.801 -7.230 37.575 1.00 32.73 135 THR B N 1
ATOM 2342 C CA . THR B 1 135 ? 33.059 -6.744 38.118 1.00 26.99 135 THR B CA 1
ATOM 2343 C C . THR B 1 135 ? 32.891 -6.430 39.602 1.00 27.05 135 THR B C 1
ATOM 2344 O O . THR B 1 135 ? 33.727 -6.810 40.422 1.00 29.28 135 THR B O 1
ATOM 2348 N N . MET B 1 136 ? 31.800 -5.761 39.955 1.00 28.43 136 MET B N 1
ATOM 2349 C CA . MET B 1 136 ? 31.557 -5.434 41.351 1.00 33.32 136 MET B CA 1
ATOM 2350 C C . MET B 1 136 ? 31.284 -6.678 42.204 1.00 30.56 136 MET B C 1
ATOM 2351 O O . MET B 1 136 ? 31.612 -6.695 43.389 1.00 29.89 136 MET B O 1
ATOM 2356 N N . ARG B 1 137 ? 30.681 -7.711 41.615 1.00 34.88 137 ARG B N 1
ATOM 2357 C CA . ARG B 1 137 ? 30.428 -8.943 42.370 1.00 33.90 137 ARG B CA 1
ATOM 2358 C C . ARG B 1 137 ? 31.786 -9.546 42.720 1.00 27.80 137 ARG B C 1
ATOM 2359 O O . ARG B 1 137 ? 32.004 -10.023 43.833 1.00 32.79 137 ARG B O 1
ATOM 2367 N N . ALA B 1 138 ? 32.698 -9.514 41.756 1.00 30.52 138 ALA B N 1
ATOM 2368 C CA . ALA B 1 138 ? 34.048 -10.027 41.959 1.00 28.14 138 ALA B CA 1
ATOM 2369 C C . ALA B 1 138 ? 34.751 -9.188 43.028 1.00 32.72 138 ALA B C 1
ATOM 2370 O O . ALA B 1 138 ? 35.384 -9.727 43.936 1.00 30.64 138 ALA B O 1
ATOM 2372 N N . MET B 1 139 ? 34.628 -7.867 42.929 1.00 29.53 139 MET B N 1
ATOM 2373 C CA . MET B 1 139 ? 35.252 -6.981 43.910 1.00 30.41 139 MET B CA 1
ATOM 2374 C C . MET B 1 139 ? 34.738 -7.271 45.322 1.00 25.45 139 MET B C 1
ATOM 2375 O O . MET B 1 139 ? 35.518 -7.350 46.272 1.00 28.87 139 MET B O 1
ATOM 2380 N N . GLU B 1 140 ? 33.425 -7.419 45.459 1.00 29.37 140 GLU B N 1
ATOM 2381 C CA . GLU B 1 140 ? 32.830 -7.696 46.765 1.00 28.93 140 GLU B CA 1
ATOM 2382 C C . GLU B 1 140 ? 33.369 -9.000 47.354 1.00 30.32 140 GLU B C 1
ATOM 2383 O O . GLU B 1 140 ? 33.676 -9.068 48.544 1.00 35.15 140 GLU B O 1
ATOM 2389 N N . LYS B 1 141 ? 33.497 -10.031 46.525 1.00 35.47 141 LYS B N 1
ATOM 2390 C CA . LYS B 1 141 ? 34.025 -11.295 47.020 1.00 37.22 141 LYS B CA 1
ATOM 2391 C C . LYS B 1 141 ? 35.446 -11.116 47.526 1.00 40.82 141 LYS B C 1
ATOM 2392 O O . LYS B 1 141 ? 35.851 -11.769 48.486 1.00 30.07 141 LYS B O 1
ATOM 2398 N N . MET B 1 142 ? 36.200 -10.223 46.886 1.00 33.36 142 MET B N 1
ATOM 2399 C CA . MET B 1 142 ? 37.564 -9.967 47.305 1.00 26.95 142 MET B CA 1
ATOM 2400 C C . MET B 1 142 ? 37.515 -9.271 48.658 1.00 26.60 142 MET B C 1
ATOM 2401 O O . MET B 1 142 ? 38.360 -9.509 49.518 1.00 28.18 142 MET B O 1
ATOM 2406 N N . VAL B 1 143 ? 36.524 -8.403 48.839 1.00 27.32 143 VAL B N 1
ATOM 2407 C CA . VAL B 1 143 ? 36.362 -7.693 50.102 1.00 30.46 143 VAL B CA 1
ATOM 2408 C C . VAL B 1 143 ? 36.118 -8.699 51.235 1.00 27.78 143 VAL B C 1
ATOM 2409 O O . VAL B 1 143 ? 36.749 -8.628 52.286 1.00 29.73 143 VAL B O 1
ATOM 2413 N N . LEU B 1 144 ? 35.195 -9.625 51.004 1.00 35.91 144 LEU B N 1
ATOM 2414 C CA . LEU B 1 144 ? 34.861 -10.648 51.993 1.00 36.58 144 LEU B CA 1
ATOM 2415 C C . LEU B 1 144 ? 36.085 -11.498 52.330 1.00 33.71 144 LEU B C 1
ATOM 2416 O O . LEU B 1 144 ? 36.363 -11.767 53.500 1.00 35.85 144 LEU B O 1
ATOM 2421 N N . ARG B 1 145 ? 36.828 -11.896 51.301 1.00 29.64 145 ARG B N 1
ATOM 2422 C CA . ARG B 1 145 ? 38.023 -12.709 51.490 1.00 24.21 145 ARG B CA 1
ATOM 2423 C C . ARG B 1 145 ? 39.097 -11.993 52.315 1.00 33.99 145 ARG B C 1
ATOM 2424 O O . ARG B 1 145 ? 39.884 -12.634 53.019 1.00 29.68 145 ARG B O 1
ATOM 2432 N N . ALA B 1 146 ? 39.123 -10.664 52.239 1.00 34.75 146 ALA B N 1
ATOM 2433 C CA . ALA B 1 146 ? 40.099 -9.882 52.994 1.00 30.75 146 ALA B CA 1
ATOM 2434 C C . ALA B 1 146 ? 39.638 -9.617 54.433 1.00 34.47 146 ALA B C 1
ATOM 2435 O O . ALA B 1 146 ? 40.412 -9.128 55.259 1.00 38.07 146 ALA B O 1
ATOM 2437 N N . GLY B 1 147 ? 38.376 -9.910 54.727 1.00 33.21 147 GLY B N 1
ATOM 2438 C CA . GLY B 1 147 ? 37.893 -9.706 56.084 1.00 41.03 147 GLY B CA 1
ATOM 2439 C C . GLY B 1 147 ? 37.050 -8.472 56.361 1.00 43.47 147 GLY B C 1
ATOM 2440 O O . GLY B 1 147 ? 37.011 -7.994 57.496 1.00 43.76 147 GLY B O 1
ATOM 2441 N N . GLY B 1 148 ? 36.388 -7.948 55.335 1.00 37.39 148 GLY B N 1
ATOM 2442 C CA . GLY B 1 148 ? 35.537 -6.784 55.513 1.00 39.49 148 GLY B CA 1
ATOM 2443 C C . GLY B 1 148 ? 34.258 -7.013 54.736 1.00 37.42 148 GLY B C 1
ATOM 2444 O O . GLY B 1 148 ? 34.006 -8.134 54.297 1.00 45.46 148 GLY B O 1
ATOM 2445 N N . HIS B 1 149 ? 33.440 -5.980 54.567 1.00 38.33 149 HIS B N 1
ATOM 2446 C CA . HIS B 1 149 ? 32.214 -6.135 53.793 1.00 39.51 149 HIS B CA 1
ATOM 2447 C C . HIS B 1 149 ? 31.725 -4.830 53.168 1.00 35.98 149 HIS B C 1
ATOM 2448 O O . HIS B 1 149 ? 31.953 -3.738 53.688 1.00 35.04 149 HIS B O 1
ATOM 2455 N N . VAL B 1 150 ? 31.035 -4.979 52.046 1.00 37.89 150 VAL B N 1
ATOM 2456 C CA . VAL B 1 150 ? 30.508 -3.878 51.255 1.00 38.15 150 VAL B CA 1
ATOM 2457 C C . VAL B 1 150 ? 29.249 -3.228 51.830 1.00 44.97 150 VAL B C 1
ATOM 2458 O O . VAL B 1 150 ? 28.212 -3.874 51.965 1.00 50.41 150 VAL B O 1
ATOM 2462 N N . VAL B 1 151 ? 29.346 -1.946 52.162 1.00 43.77 151 VAL B N 1
ATOM 2463 C CA . VAL B 1 151 ? 28.210 -1.209 52.706 1.00 45.26 151 VAL B CA 1
ATOM 2464 C C . VAL B 1 151 ? 27.568 -0.345 51.634 1.00 45.22 151 VAL B C 1
ATOM 2465 O O . VAL B 1 151 ? 26.533 0.283 51.861 1.00 42.93 151 VAL B O 1
ATOM 2469 N N . ALA B 1 152 ? 28.192 -0.313 50.461 1.00 37.54 152 ALA B N 1
ATOM 2470 C CA . ALA B 1 152 ? 27.673 0.469 49.352 1.00 34.73 152 ALA B CA 1
ATOM 2471 C C . ALA B 1 152 ? 28.462 0.200 48.077 1.00 32.43 152 ALA B C 1
ATOM 2472 O O . ALA B 1 152 ? 29.670 -0.039 48.133 1.00 32.96 152 ALA B O 1
ATOM 2474 N N . ARG B 1 153 ? 27.757 0.232 46.946 1.00 34.92 153 ARG B N 1
ATOM 2475 C CA . ARG B 1 153 ? 28.331 0.015 45.619 1.00 39.20 153 ARG B CA 1
ATOM 2476 C C . ARG B 1 153 ? 27.900 1.213 44.777 1.00 41.00 153 ARG B C 1
ATOM 2477 O O . ARG B 1 153 ? 26.707 1.453 44.587 1.00 38.42 153 ARG B O 1
ATOM 2485 N N . LEU B 1 154 ? 28.870 1.950 44.253 1.00 30.36 154 LEU B N 1
ATOM 2486 C CA . LEU B 1 154 ? 28.567 3.147 43.482 1.00 28.17 154 LEU B CA 1
ATOM 2487 C C . LEU B 1 154 ? 29.273 3.194 42.142 1.00 27.61 154 LEU B C 1
ATOM 2488 O O . LEU B 1 154 ? 30.387 2.708 42.012 1.00 27.65 154 LEU B O 1
ATOM 2493 N N . ALA B 1 155 ? 28.622 3.790 41.152 1.00 26.89 155 ALA B N 1
ATOM 2494 C CA . ALA B 1 155 ? 29.226 3.954 39.837 1.00 29.47 155 ALA B CA 1
ATOM 2495 C C . ALA B 1 155 ? 28.636 5.230 39.270 1.00 30.33 155 ALA B C 1
ATOM 2496 O O . ALA B 1 155 ? 27.482 5.565 39.550 1.00 31.71 155 ALA B O 1
ATOM 2498 N N . VAL B 1 156 ? 29.421 5.957 38.485 1.00 25.93 156 VAL B N 1
ATOM 2499 C CA . VAL B 1 156 ? 28.918 7.195 37.919 1.00 23.53 156 VAL B CA 1
ATOM 2500 C C . VAL B 1 156 ? 27.793 6.939 36.930 1.00 31.06 156 VAL B C 1
ATOM 2501 O O . VAL B 1 156 ? 26.707 7.521 37.046 1.00 30.88 156 VAL B O 1
ATOM 2505 N N . PHE B 1 157 ? 28.064 6.064 35.963 1.00 30.63 157 PHE B N 1
ATOM 2506 C CA . PHE B 1 157 ? 27.105 5.729 34.916 1.00 33.25 157 PHE B CA 1
ATOM 2507 C C . PHE B 1 157 ? 26.514 4.325 35.012 1.00 37.00 157 PHE B C 1
ATOM 2508 O O . PHE B 1 157 ? 27.151 3.362 35.467 1.00 27.08 157 PHE B O 1
ATOM 2516 N N . ARG B 1 158 ? 25.275 4.231 34.555 1.00 38.05 158 ARG B N 1
ATOM 2517 C CA . ARG B 1 158 ? 24.536 2.987 34.538 1.00 37.79 158 ARG B CA 1
ATOM 2518 C C . ARG B 1 158 ? 24.322 2.660 33.067 1.00 38.85 158 ARG B C 1
ATOM 2519 O O . ARG B 1 158 ? 23.816 3.491 32.315 1.00 37.77 158 ARG B O 1
ATOM 2527 N N . GLN B 1 159 ? 24.735 1.468 32.651 1.00 37.23 159 GLN B N 1
ATOM 2528 C CA . GLN B 1 159 ? 24.545 1.043 31.270 1.00 41.14 159 GLN B CA 1
ATOM 2529 C C . GLN B 1 159 ? 23.531 -0.104 31.275 1.00 47.01 159 GLN B C 1
ATOM 2530 O O . GLN B 1 159 ? 23.816 -1.197 31.771 1.00 42.45 159 GLN B O 1
ATOM 2536 N N . GLY B 1 160 ? 22.343 0.155 30.736 1.00 49.21 160 GLY B N 1
ATOM 2537 C CA . GLY B 1 160 ? 21.310 -0.865 30.713 1.00 52.22 160 GLY B CA 1
ATOM 2538 C C . GLY B 1 160 ? 20.757 -1.089 32.108 1.00 58.13 160 GLY B C 1
ATOM 2539 O O . GLY B 1 160 ? 20.540 -0.131 32.856 1.00 54.88 160 GLY B O 1
ATOM 2540 N N . THR B 1 161 ? 20.526 -2.350 32.463 1.00 56.82 161 THR B N 1
ATOM 2541 C CA . THR B 1 161 ? 20.003 -2.688 33.784 1.00 57.53 161 THR B CA 1
ATOM 2542 C C . THR B 1 161 ? 20.940 -3.690 34.447 1.00 54.89 161 THR B C 1
ATOM 2543 O O . THR B 1 161 ? 21.012 -4.848 34.045 1.00 61.29 161 THR B O 1
ATOM 2547 N N . PRO B 1 162 ? 21.689 -3.249 35.466 1.00 57.92 162 PRO B N 1
ATOM 2548 C CA . PRO B 1 162 ? 22.625 -4.130 36.172 1.00 60.55 162 PRO B CA 1
ATOM 2549 C C . PRO B 1 162 ? 21.952 -5.290 36.899 1.00 61.16 162 PRO B C 1
ATOM 2550 O O . PRO B 1 162 ? 20.828 -5.162 37.389 1.00 63.29 162 PRO B O 1
ATOM 2554 N N . GLY B 1 163 ? 22.651 -6.421 36.962 1.00 59.80 163 GLY B N 1
ATOM 2555 C CA . GLY B 1 163 ? 22.126 -7.586 37.651 1.00 54.85 163 GLY B CA 1
ATOM 2556 C C . GLY B 1 163 ? 22.537 -7.531 39.110 1.00 56.19 163 GLY B C 1
ATOM 2557 O O . GLY B 1 163 ? 22.556 -8.548 39.812 1.00 52.48 163 GLY B O 1
ATOM 2558 N N . LEU B 1 164 ? 22.868 -6.324 39.561 1.00 46.83 164 LEU B N 1
ATOM 2559 C CA . LEU B 1 164 ? 23.293 -6.085 40.935 1.00 45.19 164 LEU B CA 1
ATOM 2560 C C . LEU B 1 164 ? 22.796 -4.710 41.378 1.00 46.35 164 LEU B C 1
ATOM 2561 O O . LEU B 1 164 ? 22.624 -3.814 40.552 1.00 49.80 164 LEU B O 1
ATOM 2566 N N . ALA B 1 165 ? 22.573 -4.546 42.679 1.00 45.67 165 ALA B N 1
ATOM 2567 C CA . ALA B 1 165 ? 22.102 -3.277 43.227 1.00 45.23 165 ALA B CA 1
ATOM 2568 C C . ALA B 1 165 ? 23.262 -2.290 43.339 1.00 34.32 165 ALA B C 1
ATOM 2569 O O . ALA B 1 165 ? 24.153 -2.465 44.169 1.00 37.62 165 ALA B O 1
ATOM 2571 N N . VAL B 1 166 ? 23.235 -1.253 42.507 1.00 37.52 166 VAL B N 1
ATOM 2572 C CA . VAL B 1 166 ? 24.280 -0.234 42.499 1.00 39.23 166 VAL B CA 1
ATOM 2573 C C . VAL B 1 166 ? 23.712 1.171 42.322 1.00 32.97 166 VAL B C 1
ATOM 2574 O O . VAL B 1 166 ? 22.903 1.417 41.425 1.00 42.61 166 VAL B O 1
ATOM 2578 N N . ASP B 1 167 ? 24.137 2.086 43.188 1.00 36.28 167 ASP B N 1
ATOM 2579 C CA . ASP B 1 167 ? 23.698 3.474 43.113 1.00 37.66 167 ASP B CA 1
ATOM 2580 C C . ASP B 1 167 ? 24.490 4.183 42.014 1.00 40.94 167 ASP B C 1
ATOM 2581 O O . ASP B 1 167 ? 25.721 4.146 42.009 1.00 33.07 167 ASP B O 1
ATOM 2586 N N . THR B 1 168 ? 23.781 4.814 41.082 1.00 38.06 168 THR B N 1
ATOM 2587 C CA . THR B 1 168 ? 24.418 5.541 39.989 1.00 37.98 168 THR B CA 1
ATOM 2588 C C . THR B 1 168 ? 23.790 6.931 39.868 1.00 43.15 168 THR B C 1
ATOM 2589 O O . THR B 1 168 ? 22.727 7.192 40.434 1.00 32.98 168 THR B O 1
ATOM 2593 N N . VAL B 1 169 ? 24.442 7.828 39.135 1.00 42.68 169 VAL B N 1
ATOM 2594 C CA . VAL B 1 169 ? 23.917 9.181 38.991 1.00 44.85 169 VAL B CA 1
ATOM 2595 C C . VAL B 1 169 ? 23.482 9.514 37.575 1.00 47.97 169 VAL B C 1
ATOM 2596 O O . VAL B 1 169 ? 22.798 10.511 37.349 1.00 52.08 169 VAL B O 1
ATOM 2600 N N . ALA B 1 170 ? 23.875 8.683 36.618 1.00 42.34 170 ALA B N 1
ATOM 2601 C CA . ALA B 1 170 ? 23.516 8.932 35.234 1.00 42.05 170 ALA B CA 1
ATOM 2602 C C . ALA B 1 170 ? 23.391 7.643 34.442 1.00 44.95 170 ALA B C 1
ATOM 2603 O O . ALA B 1 170 ? 23.922 6.599 34.830 1.00 41.39 170 ALA B O 1
ATOM 2605 N N . GLU B 1 171 ? 22.672 7.724 33.329 1.00 46.07 171 GLU B N 1
ATOM 2606 C CA . GLU B 1 171 ? 22.479 6.574 32.463 1.00 46.70 171 GLU B CA 1
ATOM 2607 C C . GLU B 1 171 ? 23.360 6.721 31.238 1.00 43.21 171 GLU B C 1
ATOM 2608 O O . GLU B 1 171 ? 23.464 7.801 30.660 1.00 46.09 171 GLU B O 1
ATOM 2614 N N . LEU B 1 172 ? 24.010 5.634 30.850 1.00 38.72 172 LEU B N 1
ATOM 2615 C CA . LEU B 1 172 ? 24.854 5.660 29.670 1.00 37.55 172 LEU B CA 1
ATOM 2616 C C . LEU B 1 172 ? 23.976 5.013 28.611 1.00 42.03 172 LEU B C 1
ATOM 2617 O O . LEU B 1 172 ? 23.603 3.850 28.736 1.00 44.07 172 LEU B O 1
ATOM 2622 N N . PRO B 1 173 ? 23.608 5.767 27.568 1.00 42.29 173 PRO B N 1
ATOM 2623 C CA . PRO B 1 173 ? 22.760 5.196 26.525 1.00 43.62 173 PRO B CA 1
ATOM 2624 C C . PRO B 1 173 ? 23.512 4.263 25.578 1.00 47.48 173 PRO B C 1
ATOM 2625 O O . PRO B 1 173 ? 24.713 4.424 25.354 1.00 40.70 173 PRO B O 1
ATOM 2629 N N . VAL B 1 174 ? 22.799 3.265 25.059 1.00 52.70 174 VAL B N 1
ATOM 2630 C CA . VAL B 1 174 ? 23.357 2.343 24.074 1.00 53.39 174 VAL B CA 1
ATOM 2631 C C . VAL B 1 174 ? 22.695 2.856 22.798 1.00 52.05 174 VAL B C 1
ATOM 2632 O O . VAL B 1 174 ? 21.477 2.935 22.722 1.00 53.33 174 VAL B O 1
ATOM 2636 N N . LEU B 1 175 ? 23.505 3.244 21.821 1.00 49.80 175 LEU B N 1
ATOM 2637 C CA . LEU B 1 175 ? 22.998 3.811 20.580 1.00 54.37 175 LEU B CA 1
ATOM 2638 C C . LEU B 1 175 ? 22.984 2.835 19.400 1.00 60.10 175 LEU B C 1
ATOM 2639 O O . LEU B 1 175 ? 23.305 1.642 19.606 1.00 58.39 175 LEU B O 1
ATOM 2645 N N . MET C 1 1 ? 84.772 13.719 7.190 1.00 89.68 1 MET C N 1
ATOM 2646 C CA . MET C 1 1 ? 84.520 15.180 7.330 1.00 90.63 1 MET C CA 1
ATOM 2647 C C . MET C 1 1 ? 84.547 15.578 8.794 1.00 85.79 1 MET C C 1
ATOM 2648 O O . MET C 1 1 ? 84.194 14.788 9.670 1.00 84.13 1 MET C O 1
ATOM 2653 N N . GLU C 1 2 ? 84.983 16.802 9.054 1.00 83.00 2 GLU C N 1
ATOM 2654 C CA . GLU C 1 2 ? 85.019 17.296 10.415 1.00 81.38 2 GLU C CA 1
ATOM 2655 C C . GLU C 1 2 ? 83.657 17.933 10.637 1.00 78.13 2 GLU C C 1
ATOM 2656 O O . GLU C 1 2 ? 83.148 18.657 9.778 1.00 74.94 2 GLU C O 1
ATOM 2662 N N . THR C 1 3 ? 83.053 17.631 11.775 1.00 72.13 3 THR C N 1
ATOM 2663 C CA . THR C 1 3 ? 81.756 18.187 12.101 1.00 63.05 3 THR C CA 1
ATOM 2664 C C . THR C 1 3 ? 81.941 19.052 13.328 1.00 61.06 3 THR C C 1
ATOM 2665 O O . THR C 1 3 ? 82.970 18.975 14.000 1.00 57.97 3 THR C O 1
ATOM 2669 N N . TYR C 1 4 ? 80.955 19.894 13.605 1.00 57.61 4 TYR C N 1
ATOM 2670 C CA . TYR C 1 4 ? 81.016 20.762 14.765 1.00 51.68 4 TYR C CA 1
ATOM 2671 C C . TYR C 1 4 ? 79.710 20.600 15.520 1.00 53.08 4 TYR C C 1
ATOM 2672 O O . TYR C 1 4 ? 78.637 20.557 14.916 1.00 51.97 4 TYR C O 1
ATOM 2681 N N . PRO C 1 5 ? 79.781 20.497 16.852 1.00 50.00 5 PRO C N 1
ATOM 2682 C CA . PRO C 1 5 ? 78.552 20.339 17.627 1.00 47.23 5 PRO C CA 1
ATOM 2683 C C . PRO C 1 5 ? 77.813 21.653 17.838 1.00 43.21 5 PRO C C 1
ATOM 2684 O O . PRO C 1 5 ? 78.373 22.613 18.366 1.00 48.66 5 PRO C O 1
ATOM 2688 N N . ILE C 1 6 ? 76.559 21.699 17.400 1.00 42.88 6 ILE C N 1
ATOM 2689 C CA . ILE C 1 6 ? 75.737 22.886 17.589 1.00 37.49 6 ILE C CA 1
ATOM 2690 C C . ILE C 1 6 ? 74.551 22.455 18.440 1.00 41.49 6 ILE C C 1
ATOM 2691 O O . ILE C 1 6 ? 74.027 21.352 18.283 1.00 35.70 6 ILE C O 1
ATOM 2696 N N . THR C 1 7 ? 74.139 23.318 19.359 1.00 40.96 7 THR C N 1
ATOM 2697 C CA . THR C 1 7 ? 73.042 22.977 20.244 1.00 42.69 7 THR C CA 1
ATOM 2698 C C . THR C 1 7 ? 72.003 24.074 20.391 1.00 43.34 7 THR C C 1
ATOM 2699 O O . THR C 1 7 ? 72.328 25.258 20.469 1.00 40.05 7 THR C O 1
ATOM 2703 N N . VAL C 1 8 ? 70.742 23.657 20.413 1.00 39.69 8 VAL C N 1
ATOM 2704 C CA . VAL C 1 8 ? 69.620 24.566 20.584 1.00 40.07 8 VAL C CA 1
ATOM 2705 C C . VAL C 1 8 ? 68.573 23.812 21.395 1.00 36.15 8 VAL C C 1
ATOM 2706 O O . VAL C 1 8 ? 68.201 22.690 21.052 1.00 34.09 8 VAL C O 1
ATOM 2710 N N . GLY C 1 9 ? 68.122 24.421 22.483 1.00 42.38 9 GLY C N 1
ATOM 2711 C CA . GLY C 1 9 ? 67.117 23.787 23.321 1.00 44.63 9 GLY C CA 1
ATOM 2712 C C . GLY C 1 9 ? 67.434 22.368 23.753 1.00 39.98 9 GLY C C 1
ATOM 2713 O O . GLY C 1 9 ? 66.578 21.493 23.692 1.00 41.39 9 GLY C O 1
ATOM 2714 N N . GLY C 1 10 ? 68.670 22.131 24.178 1.00 44.12 10 GLY C N 1
ATOM 2715 C CA . GLY C 1 10 ? 69.042 20.804 24.633 1.00 41.49 10 GLY C CA 1
ATOM 2716 C C . GLY C 1 10 ? 69.219 19.758 23.553 1.00 45.06 10 GLY C C 1
ATOM 2717 O O . GLY C 1 10 ? 69.481 18.593 23.859 1.00 48.15 10 GLY C O 1
ATOM 2718 N N . VAL C 1 11 ? 69.069 20.149 22.292 1.00 37.60 11 VAL C N 1
ATOM 2719 C CA . VAL C 1 11 ? 69.247 19.193 21.208 1.00 29.38 11 VAL C CA 1
ATOM 2720 C C . VAL C 1 11 ? 70.573 19.492 20.524 1.00 33.77 11 VAL C C 1
ATOM 2721 O O . VAL C 1 11 ? 70.825 20.620 20.096 1.00 31.12 11 VAL C O 1
ATOM 2725 N N . THR C 1 12 ? 71.425 18.481 20.433 1.00 33.58 12 THR C N 1
ATOM 2726 C CA . THR C 1 12 ? 72.733 18.652 19.821 1.00 35.14 12 THR C CA 1
ATOM 2727 C C . THR C 1 12 ? 72.869 17.906 18.511 1.00 27.52 12 THR C C 1
ATOM 2728 O O . THR C 1 12 ? 72.471 16.753 18.393 1.00 35.79 12 THR C O 1
ATOM 2732 N N . ARG C 1 13 ? 73.435 18.591 17.527 1.00 29.00 13 ARG C N 1
ATOM 2733 C CA . ARG C 1 13 ? 73.669 18.001 16.221 1.00 35.66 13 ARG C CA 1
ATOM 2734 C C . ARG C 1 13 ? 75.118 18.281 15.816 1.00 40.16 13 ARG C C 1
ATOM 2735 O O . ARG C 1 13 ? 75.661 19.351 16.098 1.00 36.64 13 ARG C O 1
ATOM 2743 N N . HIS C 1 14 ? 75.748 17.301 15.183 1.00 39.73 14 HIS C N 1
ATOM 2744 C CA . HIS C 1 14 ? 77.117 17.460 14.714 1.00 46.43 14 HIS C CA 1
ATOM 2745 C C . HIS C 1 14 ? 76.977 17.767 13.236 1.00 41.54 14 HIS C C 1
ATOM 2746 O O . HIS C 1 14 ? 76.704 16.879 12.427 1.00 46.05 14 HIS C O 1
ATOM 2753 N N . VAL C 1 15 ? 77.143 19.040 12.895 1.00 39.99 15 VAL C N 1
ATOM 2754 C CA . VAL C 1 15 ? 76.987 19.486 11.521 1.00 42.83 15 VAL C CA 1
ATOM 2755 C C . VAL C 1 15 ? 78.294 19.799 10.806 1.00 49.25 15 VAL C C 1
ATOM 2756 O O . VAL C 1 15 ? 79.326 20.038 11.440 1.00 44.22 15 VAL C O 1
ATOM 2760 N N . PRO C 1 16 ? 78.258 19.796 9.464 1.00 47.33 16 PRO C N 1
ATOM 2761 C CA . PRO C 1 16 ? 79.415 20.073 8.611 1.00 51.05 16 PRO C CA 1
ATOM 2762 C C . PRO C 1 16 ? 79.862 21.517 8.711 1.00 47.35 16 PRO C C 1
ATOM 2763 O O . PRO C 1 16 ? 79.151 22.373 9.246 1.00 43.86 16 PRO C O 1
ATOM 2767 N N . LEU C 1 17 ? 81.052 21.775 8.187 1.00 42.69 17 LEU C N 1
ATOM 2768 C CA . LEU C 1 17 ? 81.614 23.110 8.173 1.00 44.28 17 LEU C CA 1
ATOM 2769 C C . LEU C 1 17 ? 81.690 23.562 6.729 1.00 44.45 17 LEU C C 1
ATOM 2770 O O . LEU C 1 17 ? 81.979 22.766 5.839 1.00 45.06 17 LEU C O 1
ATOM 2775 N N . ILE C 1 18 ? 81.407 24.836 6.499 1.00 45.59 18 ILE C N 1
ATOM 2776 C CA . ILE C 1 18 ? 81.484 25.400 5.164 1.00 44.26 18 ILE C CA 1
ATOM 2777 C C . ILE C 1 18 ? 82.457 26.563 5.269 1.00 46.10 18 ILE C C 1
ATOM 2778 O O . ILE C 1 18 ? 82.735 27.043 6.370 1.00 41.04 18 ILE C O 1
ATOM 2783 N N . GLU C 1 19 ? 82.978 27.011 4.133 1.00 46.31 19 GLU C N 1
ATOM 2784 C CA . GLU C 1 19 ? 83.937 28.102 4.132 1.00 48.01 19 GLU C CA 1
ATOM 2785 C C . GLU C 1 19 ? 83.427 29.286 3.331 1.00 50.08 19 GLU C C 1
ATOM 2786 O O . GLU C 1 19 ? 83.741 29.432 2.149 1.00 49.79 19 GLU C O 1
ATOM 2792 N N . PRO C 1 20 ? 82.616 30.145 3.967 1.00 53.81 20 PRO C N 1
ATOM 2793 C CA . PRO C 1 20 ? 82.050 31.332 3.322 1.00 56.71 20 PRO C CA 1
ATOM 2794 C C . PRO C 1 20 ? 83.162 32.267 2.866 1.00 56.10 20 PRO C C 1
ATOM 2795 O O . PRO C 1 20 ? 83.081 32.879 1.803 1.00 60.53 20 PRO C O 1
ATOM 2799 N N . LEU C 1 21 ? 84.198 32.370 3.693 1.00 59.16 21 LEU C N 1
ATOM 2800 C CA . LEU C 1 21 ? 85.355 33.209 3.404 1.00 60.19 21 LEU C CA 1
ATOM 2801 C C . LEU C 1 21 ? 86.606 32.361 3.600 1.00 57.96 21 LEU C C 1
ATOM 2802 O O . LEU C 1 21 ? 86.675 31.556 4.526 1.00 56.39 21 LEU C O 1
ATOM 2807 N N . PRO C 1 22 ? 87.613 32.534 2.734 1.00 60.25 22 PRO C N 1
ATOM 2808 C CA . PRO C 1 22 ? 88.851 31.756 2.852 1.00 54.50 22 PRO C CA 1
ATOM 2809 C C . PRO C 1 22 ? 89.429 31.750 4.264 1.00 53.61 22 PRO C C 1
ATOM 2810 O O . PRO C 1 22 ? 89.620 32.803 4.873 1.00 56.02 22 PRO C O 1
ATOM 2814 N N . GLY C 1 23 ? 89.689 30.553 4.781 1.00 53.32 23 GLY C N 1
ATOM 2815 C CA . GLY C 1 23 ? 90.249 30.421 6.113 1.00 54.89 23 GLY C CA 1
ATOM 2816 C C . GLY C 1 23 ? 89.262 30.645 7.243 1.00 60.14 23 GLY C C 1
ATOM 2817 O O . GLY C 1 23 ? 89.632 30.593 8.417 1.00 60.01 23 GLY C O 1
ATOM 2818 N N . ARG C 1 24 ? 88.006 30.902 6.894 1.00 58.42 24 ARG C N 1
ATOM 2819 C CA . ARG C 1 24 ? 86.965 31.130 7.890 1.00 60.27 24 ARG C CA 1
ATOM 2820 C C . ARG C 1 24 ? 85.853 30.108 7.699 1.00 58.38 24 ARG C C 1
ATOM 2821 O O . ARG C 1 24 ? 85.035 30.233 6.789 1.00 58.48 24 ARG C O 1
ATOM 2829 N N . ARG C 1 25 ? 85.831 29.089 8.549 1.00 51.50 25 ARG C N 1
ATOM 2830 C CA . ARG C 1 25 ? 84.811 28.054 8.446 1.00 53.99 25 ARG C CA 1
ATOM 2831 C C . ARG C 1 25 ? 83.795 28.150 9.576 1.00 53.02 25 ARG C C 1
ATOM 2832 O O . ARG C 1 25 ? 84.157 28.355 10.738 1.00 42.85 25 ARG C O 1
ATOM 2840 N N . ILE C 1 26 ? 82.524 27.994 9.219 1.00 48.35 26 ILE C N 1
ATOM 2841 C CA . ILE C 1 26 ? 81.432 28.054 10.184 1.00 43.37 26 ILE C CA 1
ATOM 2842 C C . ILE C 1 26 ? 80.574 26.803 10.054 1.00 43.13 26 ILE C C 1
ATOM 2843 O O . ILE C 1 26 ? 80.519 26.182 8.991 1.00 40.91 26 ILE C O 1
ATOM 2848 N N . PRO C 1 27 ? 79.893 26.414 11.139 1.00 42.85 27 PRO C N 1
ATOM 2849 C CA . PRO C 1 27 ? 79.041 25.225 11.101 1.00 44.61 27 PRO C CA 1
ATOM 2850 C C . PRO C 1 27 ? 77.889 25.476 10.137 1.00 41.73 27 PRO C C 1
ATOM 2851 O O . PRO C 1 27 ? 77.384 26.596 10.053 1.00 42.19 27 PRO C O 1
ATOM 2855 N N . LEU C 1 28 ? 77.484 24.448 9.403 1.00 42.04 28 LEU C N 1
ATOM 2856 C CA . LEU C 1 28 ? 76.376 24.601 8.472 1.00 45.10 28 LEU C CA 1
ATOM 2857 C C . LEU C 1 28 ? 75.104 24.128 9.164 1.00 38.61 28 LEU C C 1
ATOM 2858 O O . LEU C 1 28 ? 74.983 22.958 9.525 1.00 39.16 28 LEU C O 1
ATOM 2863 N N . VAL C 1 29 ? 74.171 25.050 9.360 1.00 39.87 29 VAL C N 1
ATOM 2864 C CA . VAL C 1 29 ? 72.905 24.731 10.009 1.00 53.79 29 VAL C CA 1
ATOM 2865 C C . VAL C 1 29 ? 71.956 24.070 9.019 1.00 55.61 29 VAL C C 1
ATOM 2866 O O . VAL C 1 29 ? 71.845 24.491 7.865 1.00 62.13 29 VAL C O 1
ATOM 2870 N N . GLU C 1 30 ? 71.277 23.024 9.469 1.00 59.66 30 GLU C N 1
ATOM 2871 C CA . GLU C 1 30 ? 70.327 22.321 8.619 1.00 59.14 30 GLU C CA 1
ATOM 2872 C C . GLU C 1 30 ? 69.186 21.755 9.441 1.00 47.63 30 GLU C C 1
ATOM 2873 O O . GLU C 1 30 ? 69.349 20.748 10.127 1.00 51.15 30 GLU C O 1
ATOM 2879 N N . PHE C 1 31 ? 68.037 22.414 9.381 1.00 46.21 31 PHE C N 1
ATOM 2880 C CA . PHE C 1 31 ? 66.868 21.934 10.099 1.00 39.14 31 PHE C CA 1
ATOM 2881 C C . PHE C 1 31 ? 66.116 20.967 9.178 1.00 29.06 31 PHE C C 1
ATOM 2882 O O . PHE C 1 31 ? 65.436 20.054 9.646 1.00 34.72 31 PHE C O 1
ATOM 2890 N N . LEU C 1 32 ? 66.261 21.155 7.867 1.00 27.47 32 LEU C N 1
ATOM 2891 C CA . LEU C 1 32 ? 65.602 20.279 6.898 1.00 31.51 32 LEU C CA 1
ATOM 2892 C C . LEU C 1 32 ? 65.930 18.810 7.149 1.00 34.66 32 LEU C C 1
ATOM 2893 O O . LEU C 1 32 ? 67.103 18.431 7.228 1.00 33.84 32 LEU C O 1
ATOM 2898 N N . GLY C 1 33 ? 64.885 17.993 7.255 1.00 26.94 33 GLY C N 1
ATOM 2899 C CA . GLY C 1 33 ? 65.049 16.566 7.480 1.00 31.21 33 GLY C CA 1
ATOM 2900 C C . GLY C 1 33 ? 65.136 16.146 8.939 1.00 33.83 33 GLY C C 1
ATOM 2901 O O . GLY C 1 33 ? 65.259 14.955 9.231 1.00 30.16 33 GLY C O 1
ATOM 2902 N N . ASP C 1 34 ? 65.023 17.112 9.851 1.00 30.95 34 ASP C N 1
ATOM 2903 C CA . ASP C 1 34 ? 65.168 16.855 11.288 1.00 25.71 34 ASP C CA 1
ATOM 2904 C C . ASP C 1 34 ? 64.050 17.462 12.173 1.00 22.49 34 ASP C C 1
ATOM 2905 O O . ASP C 1 34 ? 64.204 18.546 12.734 1.00 23.86 34 ASP C O 1
ATOM 2910 N N . PRO C 1 35 ? 62.920 16.757 12.319 1.00 24.14 35 PRO C N 1
ATOM 2911 C CA . PRO C 1 35 ? 61.810 17.257 13.138 1.00 25.32 35 PRO C CA 1
ATOM 2912 C C . PRO C 1 35 ? 62.196 17.649 14.576 1.00 24.19 35 PRO C C 1
ATOM 2913 O O . PRO C 1 35 ? 61.821 18.717 15.055 1.00 25.23 35 PRO C O 1
ATOM 2917 N N . GLU C 1 36 ? 62.934 16.787 15.267 1.00 25.12 36 GLU C N 1
ATOM 2918 C CA . GLU C 1 36 ? 63.317 17.095 16.645 1.00 21.67 36 GLU C CA 1
ATOM 2919 C C . GLU C 1 36 ? 64.127 18.391 16.758 1.00 25.58 36 GLU C C 1
ATOM 2920 O O . GLU C 1 36 ? 63.843 19.244 17.599 1.00 23.69 36 GLU C O 1
ATOM 2926 N N . PHE C 1 37 ? 65.128 18.548 15.901 1.00 26.26 37 PHE C N 1
ATOM 2927 C CA . PHE C 1 37 ? 65.974 19.737 15.947 1.00 26.17 37 PHE C CA 1
ATOM 2928 C C . PHE C 1 37 ? 65.181 20.986 15.566 1.00 24.23 37 PHE C C 1
ATOM 2929 O O . PHE C 1 37 ? 65.339 22.051 16.171 1.00 23.15 37 PHE C O 1
ATOM 2937 N N . THR C 1 38 ? 64.315 20.844 14.570 1.00 22.91 38 THR C N 1
ATOM 2938 C CA . THR C 1 38 ? 63.490 21.958 14.112 1.00 24.71 38 THR C CA 1
ATOM 2939 C C . THR C 1 38 ? 62.551 22.449 15.213 1.00 23.53 38 THR C C 1
ATOM 2940 O O . THR C 1 38 ? 62.409 23.652 15.426 1.00 21.53 38 THR C O 1
ATOM 2944 N N . ARG C 1 39 ? 61.904 21.526 15.919 1.00 25.59 39 ARG C N 1
ATOM 2945 C CA . ARG C 1 39 ? 60.989 21.951 16.970 1.00 23.31 39 ARG C CA 1
ATOM 2946 C C . ARG C 1 39 ? 61.746 22.608 18.132 1.00 21.28 39 ARG C C 1
ATOM 2947 O O . ARG C 1 39 ? 61.279 23.588 18.715 1.00 23.82 39 ARG C O 1
ATOM 2955 N N . ALA C 1 40 ? 62.914 22.078 18.462 1.00 22.44 40 ALA C N 1
ATOM 2956 C CA . ALA C 1 40 ? 63.712 22.665 19.543 1.00 26.46 40 ALA C CA 1
ATOM 2957 C C . ALA C 1 40 ? 64.008 24.120 19.184 1.00 25.08 40 ALA C C 1
ATOM 2958 O O . ALA C 1 40 ? 63.927 25.011 20.031 1.00 26.82 40 ALA C O 1
ATOM 2960 N N . ALA C 1 41 ? 64.336 24.356 17.914 1.00 25.00 41 ALA C N 1
ATOM 2961 C CA . ALA C 1 41 ? 64.630 25.702 17.425 1.00 25.28 41 ALA C CA 1
ATOM 2962 C C . ALA C 1 41 ? 63.384 26.595 17.410 1.00 31.38 41 ALA C C 1
ATOM 2963 O O . ALA C 1 41 ? 63.431 27.755 17.829 1.00 27.73 41 ALA C O 1
ATOM 2965 N N . ALA C 1 42 ? 62.273 26.062 16.915 1.00 26.22 42 ALA C N 1
ATOM 2966 C CA . ALA C 1 42 ? 61.037 26.835 16.874 1.00 31.08 42 ALA C CA 1
ATOM 2967 C C . ALA C 1 42 ? 60.649 27.267 18.293 1.00 25.00 42 ALA C C 1
ATOM 2968 O O . ALA C 1 42 ? 60.270 28.407 18.523 1.00 27.49 42 ALA C O 1
ATOM 2970 N N . GLU C 1 43 ? 60.761 26.347 19.241 1.00 28.70 43 GLU C N 1
ATOM 2971 C CA . GLU C 1 43 ? 60.415 26.648 20.622 1.00 24.34 43 GLU C CA 1
ATOM 2972 C C . GLU C 1 43 ? 61.356 27.680 21.219 1.00 28.20 43 GLU C C 1
ATOM 2973 O O . GLU C 1 43 ? 60.956 28.463 22.072 1.00 32.55 43 GLU C O 1
ATOM 2979 N N . ALA C 1 44 ? 62.604 27.687 20.765 1.00 28.47 44 ALA C N 1
ATOM 2980 C CA . ALA C 1 44 ? 63.579 28.652 21.263 1.00 32.64 44 ALA C CA 1
ATOM 2981 C C . ALA C 1 44 ? 63.203 30.049 20.766 1.00 31.50 44 ALA C C 1
ATOM 2982 O O . ALA C 1 44 ? 63.467 31.050 21.428 1.00 27.74 44 ALA C O 1
ATOM 2984 N N . LEU C 1 45 ? 62.578 30.112 19.597 1.00 25.07 45 LEU C N 1
ATOM 2985 C CA . LEU C 1 45 ? 62.172 31.389 19.021 1.00 26.20 45 LEU C CA 1
ATOM 2986 C C . LEU C 1 45 ? 60.855 31.937 19.567 1.00 28.13 45 LEU C C 1
ATOM 2987 O O . LEU C 1 45 ? 60.650 33.146 19.578 1.00 27.25 45 LEU C O 1
ATOM 2992 N N . ARG C 1 46 ? 59.966 31.049 20.004 1.00 26.43 46 ARG C N 1
ATOM 2993 C CA . ARG C 1 46 ? 58.663 31.460 20.519 1.00 32.28 46 ARG C CA 1
ATOM 2994 C C . ARG C 1 46 ? 58.682 32.631 21.496 1.00 38.26 46 ARG C C 1
ATOM 2995 O O . ARG C 1 46 ? 57.922 33.580 21.339 1.00 33.39 46 ARG C O 1
ATOM 3003 N N . PRO C 1 47 ? 59.549 32.577 22.520 1.00 35.12 47 PRO C N 1
ATOM 3004 C CA . PRO C 1 47 ? 59.620 33.664 23.500 1.00 43.15 47 PRO C CA 1
ATOM 3005 C C . PRO C 1 47 ? 59.862 35.030 22.870 1.00 41.40 47 PRO C C 1
ATOM 3006 O O . PRO C 1 47 ? 59.487 36.058 23.434 1.00 37.78 47 PRO C O 1
ATOM 3010 N N . LEU C 1 48 ? 60.473 35.026 21.690 1.00 35.82 48 LEU C N 1
ATOM 3011 C CA . LEU C 1 48 ? 60.815 36.259 20.991 1.00 32.64 48 LEU C CA 1
ATOM 3012 C C . LEU C 1 48 ? 59.760 36.833 20.053 1.00 36.65 48 LEU C C 1
ATOM 3013 O O . LEU C 1 48 ? 59.947 37.915 19.502 1.00 31.90 48 LEU C O 1
ATOM 3018 N N . VAL C 1 49 ? 58.659 36.120 19.853 1.00 33.09 49 VAL C N 1
ATOM 3019 C CA . VAL C 1 49 ? 57.623 36.634 18.968 1.00 29.87 49 VAL C CA 1
ATOM 3020 C C . VAL C 1 49 ? 56.717 37.615 19.732 1.00 37.56 49 VAL C C 1
ATOM 3021 O O . VAL C 1 49 ? 56.099 37.250 20.729 1.00 39.20 49 VAL C O 1
ATOM 3025 N N . PRO C 1 50 ? 56.640 38.877 19.275 1.00 36.71 50 PRO C N 1
ATOM 3026 C CA . PRO C 1 50 ? 55.804 39.891 19.928 1.00 34.37 50 PRO C CA 1
ATOM 3027 C C . PRO C 1 50 ? 54.361 39.407 20.044 1.00 38.08 50 PRO C C 1
ATOM 3028 O O . PRO C 1 50 ? 53.877 38.678 19.177 1.00 32.94 50 PRO C O 1
ATOM 3032 N N . LYS C 1 51 ? 53.670 39.824 21.100 1.00 32.67 51 LYS C N 1
ATOM 3033 C CA . LYS C 1 51 ? 52.288 39.416 21.307 1.00 35.21 51 LYS C CA 1
ATOM 3034 C C . LYS C 1 51 ? 51.397 39.982 20.204 1.00 41.10 51 LYS C C 1
ATOM 3035 O O . LYS C 1 51 ? 50.315 39.456 19.933 1.00 40.65 51 LYS C O 1
ATOM 3041 N N . GLU C 1 52 ? 51.865 41.051 19.566 1.00 38.74 52 GLU C N 1
ATOM 3042 C CA . GLU C 1 52 ? 51.117 41.722 18.503 1.00 41.48 52 GLU C CA 1
ATOM 3043 C C . GLU C 1 52 ? 51.224 41.038 17.135 1.00 39.68 52 GLU C C 1
ATOM 3044 O O . GLU C 1 52 ? 50.432 41.318 16.233 1.00 36.68 52 GLU C O 1
ATOM 3050 N N . ALA C 1 53 ? 52.202 40.151 16.986 1.00 32.93 53 ALA C N 1
ATOM 3051 C CA . ALA C 1 53 ? 52.424 39.435 15.728 1.00 28.85 53 ALA C CA 1
ATOM 3052 C C . ALA C 1 53 ? 51.148 38.875 15.104 1.00 29.55 53 ALA C C 1
ATOM 3053 O O . ALA C 1 53 ? 50.320 38.272 15.785 1.00 32.90 53 ALA C O 1
ATOM 3055 N N . GLU C 1 54 ? 50.998 39.074 13.800 1.00 25.23 54 GLU C N 1
ATOM 3056 C CA . GLU C 1 54 ? 49.833 38.568 13.089 1.00 29.67 54 GLU C CA 1
ATOM 3057 C C . GLU C 1 54 ? 50.224 37.521 12.038 1.00 27.52 54 GLU C C 1
ATOM 3058 O O . GLU C 1 54 ? 49.452 36.610 11.750 1.00 24.20 54 GLU C O 1
ATOM 3064 N N . ILE C 1 55 ? 51.431 37.627 11.486 1.00 27.47 55 ILE C N 1
ATOM 3065 C CA . ILE C 1 55 ? 51.862 36.673 10.460 1.00 24.97 55 ILE C CA 1
ATOM 3066 C C . ILE C 1 55 ? 53.384 36.567 10.348 1.00 28.60 55 ILE C C 1
ATOM 3067 O O . ILE C 1 55 ? 54.095 37.554 10.530 1.00 28.09 55 ILE C O 1
ATOM 3072 N N . LEU C 1 56 ? 53.884 35.364 10.059 1.00 25.10 56 LEU C N 1
ATOM 3073 C CA . LEU C 1 56 ? 55.322 35.144 9.914 1.00 22.81 56 LEU C CA 1
ATOM 3074 C C . LEU C 1 56 ? 55.705 35.158 8.438 1.00 27.17 56 LEU C C 1
ATOM 3075 O O . LEU C 1 56 ? 54.908 34.813 7.569 1.00 26.32 56 LEU C O 1
ATOM 3080 N N . PHE C 1 57 ? 56.944 35.548 8.173 1.00 27.27 57 PHE C N 1
ATOM 3081 C CA . PHE C 1 57 ? 57.456 35.645 6.818 1.00 23.53 57 PHE C CA 1
ATOM 3082 C C . PHE C 1 57 ? 58.901 35.128 6.781 1.00 26.14 57 PHE C C 1
ATOM 3083 O O . PHE C 1 57 ? 59.766 35.634 7.489 1.00 24.27 57 PHE C O 1
ATOM 3091 N N . THR C 1 58 ? 59.143 34.104 5.968 1.00 22.20 58 THR C N 1
ATOM 3092 C CA . THR C 1 58 ? 60.475 33.528 5.830 1.00 22.80 58 THR C CA 1
ATOM 3093 C C . THR C 1 58 ? 60.791 33.338 4.341 1.00 28.58 58 THR C C 1
ATOM 3094 O O . THR C 1 58 ? 59.951 33.623 3.488 1.00 23.25 58 THR C O 1
ATOM 3098 N N . THR C 1 59 ? 62.006 32.878 4.039 1.00 30.08 59 THR C N 1
ATOM 3099 C CA . THR C 1 59 ? 62.443 32.646 2.656 1.00 28.66 59 THR C CA 1
ATOM 3100 C C . THR C 1 59 ? 62.928 31.209 2.503 1.00 31.16 59 THR C C 1
ATOM 3101 O O . THR C 1 59 ? 63.603 30.679 3.392 1.00 36.33 59 THR C O 1
ATOM 3105 N N . GLU C 1 60 ? 62.597 30.575 1.384 1.00 25.75 60 GLU C N 1
ATOM 3106 C CA . GLU C 1 60 ? 63.033 29.199 1.171 1.00 24.40 60 GLU C CA 1
ATOM 3107 C C . GLU C 1 60 ? 64.569 29.142 1.239 1.00 30.22 60 GLU C C 1
ATOM 3108 O O . GLU C 1 60 ? 65.241 30.160 1.043 1.00 31.59 60 GLU C O 1
ATOM 3114 N N . THR C 1 61 ? 65.129 27.965 1.507 1.00 28.58 61 THR C N 1
ATOM 3115 C CA . THR C 1 61 ? 64.361 26.739 1.716 1.00 28.85 61 THR C CA 1
ATOM 3116 C C . THR C 1 61 ? 64.493 26.195 3.136 1.00 33.02 61 THR C C 1
ATOM 3117 O O . THR C 1 61 ? 63.497 25.850 3.770 1.00 28.34 61 THR C O 1
ATOM 3121 N N . SER C 1 62 ? 65.723 26.126 3.635 1.00 30.03 62 SER C N 1
ATOM 3122 C CA . SER C 1 62 ? 65.974 25.579 4.965 1.00 33.45 62 SER C CA 1
ATOM 3123 C C . SER C 1 62 ? 65.121 26.118 6.121 1.00 29.97 62 SER C C 1
ATOM 3124 O O . SER C 1 62 ? 64.797 25.370 7.036 1.00 31.75 62 SER C O 1
ATOM 3127 N N . PRO C 1 63 ? 64.740 27.409 6.093 1.00 26.97 63 PRO C N 1
ATOM 3128 C CA . PRO C 1 63 ? 63.921 27.970 7.176 1.00 28.37 63 PRO C CA 1
ATOM 3129 C C . PRO C 1 63 ? 62.421 27.626 7.107 1.00 28.82 63 PRO C C 1
ATOM 3130 O O . PRO C 1 63 ? 61.657 28.008 7.995 1.00 28.66 63 PRO C O 1
ATOM 3134 N N . ILE C 1 64 ? 61.989 26.916 6.069 1.00 25.37 64 ILE C N 1
ATOM 3135 C CA . ILE C 1 64 ? 60.565 26.607 5.952 1.00 20.26 64 ILE C CA 1
ATOM 3136 C C . ILE C 1 64 ? 60.004 25.748 7.095 1.00 25.80 64 ILE C C 1
ATOM 3137 O O . ILE C 1 64 ? 59.006 26.116 7.709 1.00 21.19 64 ILE C O 1
ATOM 3142 N N . PRO C 1 65 ? 60.630 24.598 7.396 1.00 22.23 65 PRO C N 1
ATOM 3143 C CA . PRO C 1 65 ? 60.080 23.791 8.495 1.00 26.57 65 PRO C CA 1
ATOM 3144 C C . PRO C 1 65 ? 60.096 24.550 9.821 1.00 23.32 65 PRO C C 1
ATOM 3145 O O . PRO C 1 65 ? 59.151 24.471 10.612 1.00 22.13 65 PRO C O 1
ATOM 3149 N N . LEU C 1 66 ? 61.173 25.289 10.045 1.00 27.49 66 LEU C N 1
ATOM 3150 C CA . LEU C 1 66 ? 61.336 26.097 11.243 1.00 24.82 66 LEU C CA 1
ATOM 3151 C C . LEU C 1 66 ? 60.151 27.052 11.405 1.00 26.09 66 LEU C C 1
ATOM 3152 O O . LEU C 1 66 ? 59.513 27.105 12.459 1.00 23.98 66 LEU C O 1
ATOM 3157 N N . THR C 1 67 ? 59.871 27.811 10.351 1.00 23.31 67 THR C N 1
ATOM 3158 C CA . THR C 1 67 ? 58.774 28.775 10.370 1.00 26.81 67 THR C CA 1
ATOM 3159 C C . THR C 1 67 ? 57.394 28.121 10.417 1.00 25.18 67 THR C C 1
ATOM 3160 O O . THR C 1 67 ? 56.481 28.625 11.074 1.00 21.35 67 THR C O 1
ATOM 3164 N N . HIS C 1 68 ? 57.236 27.017 9.697 1.00 23.05 68 HIS C N 1
ATOM 3165 C CA . HIS C 1 68 ? 55.955 26.300 9.667 1.00 22.78 68 HIS C CA 1
ATOM 3166 C C . HIS C 1 68 ? 55.632 25.804 11.080 1.00 23.20 68 HIS C C 1
ATOM 3167 O O . HIS C 1 68 ? 54.511 25.973 11.575 1.00 21.39 68 HIS C O 1
ATOM 3174 N N . VAL C 1 69 ? 56.621 25.200 11.739 1.00 24.36 69 VAL C N 1
ATOM 3175 C CA . VAL C 1 69 ? 56.408 24.688 13.093 1.00 27.45 69 VAL C CA 1
ATOM 3176 C C . VAL C 1 69 ? 56.116 25.814 14.089 1.00 24.62 69 VAL C C 1
ATOM 3177 O O . VAL C 1 69 ? 55.226 25.697 14.936 1.00 22.63 69 VAL C O 1
ATOM 3181 N N . LEU C 1 70 ? 56.848 26.915 13.961 1.00 22.14 70 LEU C N 1
ATOM 3182 C CA . LEU C 1 70 ? 56.670 28.060 14.842 1.00 25.11 70 LEU C CA 1
ATOM 3183 C C . LEU C 1 70 ? 55.289 28.679 14.623 1.00 27.69 70 LEU C C 1
ATOM 3184 O O . LEU C 1 70 ? 54.585 29.002 15.578 1.00 21.54 70 LEU C O 1
ATOM 3189 N N . ALA C 1 71 ? 54.905 28.831 13.357 1.00 24.90 71 ALA C N 1
ATOM 3190 C CA . ALA C 1 71 ? 53.608 29.409 13.004 1.00 24.60 71 ALA C CA 1
ATOM 3191 C C . ALA C 1 71 ? 52.452 28.579 13.548 1.00 24.01 71 ALA C C 1
ATOM 3192 O O . ALA C 1 71 ? 51.528 29.118 14.157 1.00 25.60 71 ALA C O 1
ATOM 3194 N N . GLU C 1 72 ? 52.503 27.269 13.329 1.00 21.96 72 GLU C N 1
ATOM 3195 C CA . GLU C 1 72 ? 51.441 26.397 13.805 1.00 23.41 72 GLU C CA 1
ATOM 3196 C C . GLU C 1 72 ? 51.386 26.429 15.327 1.00 21.59 72 GLU C C 1
ATOM 3197 O O . GLU C 1 72 ? 50.304 26.472 15.917 1.00 24.21 72 GLU C O 1
ATOM 3203 N N . ALA C 1 73 ? 52.547 26.438 15.969 1.00 19.85 73 ALA C N 1
ATOM 3204 C CA . ALA C 1 73 ? 52.585 26.471 17.428 1.00 24.70 73 ALA C CA 1
ATOM 3205 C C . ALA C 1 73 ? 51.913 27.732 17.985 1.00 32.06 73 ALA C C 1
ATOM 3206 O O . ALA C 1 73 ? 51.303 27.698 19.051 1.00 28.18 73 ALA C O 1
ATOM 3208 N N . LEU C 1 74 ? 52.019 28.840 17.256 1.00 22.84 74 LEU C N 1
ATOM 3209 C CA . LEU C 1 74 ? 51.439 30.110 17.697 1.00 25.43 74 LEU C CA 1
ATOM 3210 C C . LEU C 1 74 ? 50.058 30.399 17.123 1.00 29.73 74 LEU C C 1
ATOM 3211 O O . LEU C 1 74 ? 49.431 31.405 17.470 1.00 25.23 74 LEU C O 1
ATOM 3216 N N . GLY C 1 75 ? 49.584 29.522 16.246 1.00 25.16 75 GLY C N 1
ATOM 3217 C CA . GLY C 1 75 ? 48.275 29.721 15.644 1.00 25.21 75 GLY C CA 1
ATOM 3218 C C . GLY C 1 75 ? 48.283 30.859 14.642 1.00 32.66 75 GLY C C 1
ATOM 3219 O O . GLY C 1 75 ? 47.255 31.481 14.382 1.00 29.86 75 GLY C O 1
ATOM 3220 N N . LEU C 1 76 ? 49.452 31.132 14.076 1.00 28.49 76 LEU C N 1
ATOM 3221 C CA . LEU C 1 76 ? 49.601 32.206 13.101 1.00 22.26 76 LEU C CA 1
ATOM 3222 C C . LEU C 1 76 ? 49.877 31.659 11.713 1.00 25.57 76 LEU C C 1
ATOM 3223 O O . LEU C 1 76 ? 50.407 30.564 11.570 1.00 25.64 76 LEU C O 1
AT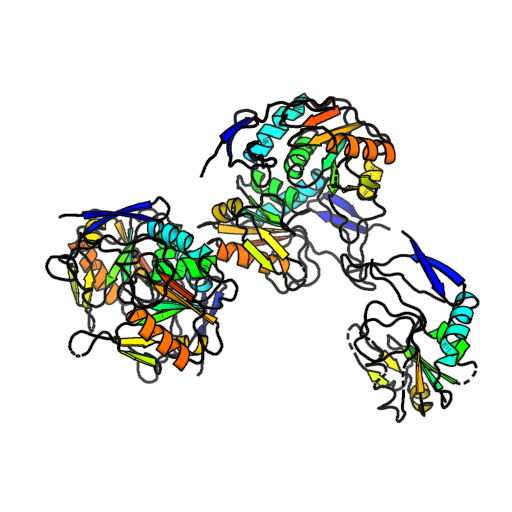OM 3228 N N . PRO C 1 77 ? 49.498 32.416 10.670 1.00 28.76 77 PRO C N 1
ATOM 3229 C CA . PRO C 1 77 ? 49.736 31.987 9.292 1.00 28.04 77 PRO C CA 1
ATOM 3230 C C . PRO C 1 77 ? 51.141 32.457 8.956 1.00 22.78 77 PRO C C 1
ATOM 3231 O O . PRO C 1 77 ? 51.714 33.250 9.693 1.00 22.41 77 PRO C O 1
ATOM 3235 N N . TYR C 1 78 ? 51.717 31.952 7.872 1.00 21.23 78 TYR C N 1
ATOM 3236 C CA . TYR C 1 78 ? 53.040 32.412 7.472 1.00 24.09 78 TYR C CA 1
ATOM 3237 C C . TYR C 1 78 ? 53.103 32.417 5.958 1.00 23.45 78 TYR C C 1
ATOM 3238 O O . TYR C 1 78 ? 52.289 31.768 5.304 1.00 21.09 78 TYR C O 1
ATOM 3247 N N . VAL C 1 79 ? 54.033 33.189 5.405 1.00 20.19 79 VAL C N 1
ATOM 3248 C CA . VAL C 1 79 ? 54.208 33.239 3.962 1.00 22.73 79 VAL C CA 1
ATOM 3249 C C . VAL C 1 79 ? 55.664 32.924 3.673 1.00 25.30 79 VAL C C 1
ATOM 3250 O O . VAL C 1 79 ? 56.525 33.060 4.550 1.00 26.75 79 VAL C O 1
ATOM 3254 N N . VAL C 1 80 ? 55.934 32.502 2.445 1.00 27.19 80 VAL C N 1
ATOM 3255 C CA . VAL C 1 80 ? 57.288 32.140 2.042 1.00 24.25 80 VAL C CA 1
ATOM 3256 C C . VAL C 1 80 ? 57.726 32.804 0.742 1.00 24.23 80 VAL C C 1
ATOM 3257 O O . VAL C 1 80 ? 57.055 32.678 -0.277 1.00 27.81 80 VAL C O 1
ATOM 3261 N N . ALA C 1 81 ? 58.861 33.496 0.777 1.00 21.68 81 ALA C N 1
ATOM 3262 C CA . ALA C 1 81 ? 59.395 34.127 -0.425 1.00 25.74 81 ALA C CA 1
ATOM 3263 C C . ALA C 1 81 ? 60.261 33.068 -1.106 1.00 28.68 81 ALA C C 1
ATOM 3264 O O . ALA C 1 81 ? 60.936 32.296 -0.426 1.00 28.01 81 ALA C O 1
ATOM 3266 N N . ARG C 1 82 ? 60.238 33.015 -2.433 1.00 29.98 82 ARG C N 1
ATOM 3267 C CA . ARG C 1 82 ? 61.053 32.037 -3.153 1.00 30.84 82 ARG C CA 1
ATOM 3268 C C . ARG C 1 82 ? 62.328 32.696 -3.662 1.00 36.96 82 ARG C C 1
ATOM 3269 O O . ARG C 1 82 ? 62.410 33.924 -3.753 1.00 32.68 82 ARG C O 1
ATOM 3277 N N . ARG C 1 83 ? 63.324 31.878 -3.990 1.00 34.67 83 ARG C N 1
ATOM 3278 C CA . ARG C 1 83 ? 64.592 32.396 -4.480 1.00 33.91 83 ARG C CA 1
ATOM 3279 C C . ARG C 1 83 ? 64.679 32.351 -6.006 1.00 40.56 83 ARG C C 1
ATOM 3280 O O . ARG C 1 83 ? 65.708 32.671 -6.595 1.00 36.87 83 ARG C O 1
ATOM 3288 N N . ARG C 1 84 ? 63.577 31.951 -6.629 1.00 36.89 84 ARG C N 1
ATOM 3289 C CA . ARG C 1 84 ? 63.455 31.908 -8.082 1.00 42.69 84 ARG C CA 1
ATOM 3290 C C . ARG C 1 84 ? 61.971 31.795 -8.409 1.00 41.10 84 ARG C C 1
ATOM 3291 O O . ARG C 1 84 ? 61.194 31.285 -7.602 1.00 38.93 84 ARG C O 1
ATOM 3299 N N . ARG C 1 85 ? 61.571 32.289 -9.576 1.00 42.14 85 ARG C N 1
ATOM 3300 C CA . ARG C 1 85 ? 60.170 32.237 -9.960 1.00 38.64 85 ARG C CA 1
ATOM 3301 C C . ARG C 1 85 ? 59.641 30.817 -10.067 1.00 40.32 85 ARG C C 1
ATOM 3302 O O . ARG C 1 85 ? 60.267 29.945 -10.666 1.00 46.79 85 ARG C O 1
ATOM 3310 N N . ARG C 1 86 ? 58.479 30.600 -9.466 1.00 40.44 86 ARG C N 1
ATOM 3311 C CA . ARG C 1 86 ? 57.806 29.311 -9.488 1.00 42.66 86 ARG C CA 1
ATOM 3312 C C . ARG C 1 86 ? 56.884 29.297 -10.704 1.00 43.34 86 ARG C C 1
ATOM 3313 O O . ARG C 1 86 ? 56.294 30.318 -11.049 1.00 42.70 86 ARG C O 1
ATOM 3321 N N . PRO C 1 87 ? 56.763 28.146 -11.380 1.00 43.01 87 PRO C N 1
ATOM 3322 C CA . PRO C 1 87 ? 55.885 28.071 -12.550 1.00 42.39 87 PRO C CA 1
ATOM 3323 C C . PRO C 1 87 ? 54.458 28.493 -12.202 1.00 44.54 87 PRO C C 1
ATOM 3324 O O . PRO C 1 87 ? 53.956 28.172 -11.119 1.00 43.08 87 PRO C O 1
ATOM 3328 N N . TYR C 1 88 ? 53.822 29.217 -13.121 1.00 34.85 88 TYR C N 1
ATOM 3329 C CA . TYR C 1 88 ? 52.444 29.690 -12.959 1.00 39.29 88 TYR C CA 1
ATOM 3330 C C . TYR C 1 88 ? 52.297 30.711 -11.836 1.00 42.30 88 TYR C C 1
ATOM 3331 O O . TYR C 1 88 ? 51.193 31.012 -11.399 1.00 43.30 88 TYR C O 1
ATOM 3340 N N . MET C 1 89 ? 53.414 31.262 -11.387 1.00 44.07 89 MET C N 1
ATOM 3341 C CA . MET C 1 89 ? 53.395 32.222 -10.293 1.00 44.81 89 MET C CA 1
ATOM 3342 C C . MET C 1 89 ? 52.539 33.468 -10.530 1.00 52.88 89 MET C C 1
ATOM 3343 O O . MET C 1 89 ? 52.625 34.118 -11.569 1.00 49.58 89 MET C O 1
ATOM 3348 N N . GLU C 1 90 ? 51.718 33.790 -9.535 1.00 60.02 90 GLU C N 1
ATOM 3349 C CA . GLU C 1 90 ? 50.819 34.941 -9.582 1.00 60.94 90 GLU C CA 1
ATOM 3350 C C . GLU C 1 90 ? 51.503 36.302 -9.398 1.00 58.23 90 GLU C C 1
ATOM 3351 O O . GLU C 1 90 ? 52.121 36.535 -8.361 1.00 55.90 90 GLU C O 1
ATOM 3357 N N . ASP C 1 91 ? 51.370 37.191 -10.389 1.00 58.41 91 ASP C N 1
ATOM 3358 C CA . ASP C 1 91 ? 51.928 38.560 -10.357 1.00 50.86 91 ASP C CA 1
ATOM 3359 C C . ASP C 1 91 ? 52.599 38.869 -9.019 1.00 48.58 91 ASP C C 1
ATOM 3360 O O . ASP C 1 91 ? 52.097 39.667 -8.218 1.00 47.12 91 ASP C O 1
ATOM 3365 N N . PRO C 1 92 ? 53.779 38.262 -8.788 1.00 46.97 92 PRO C N 1
ATOM 3366 C CA . PRO C 1 92 ? 54.603 38.374 -7.582 1.00 42.96 92 PRO C CA 1
ATOM 3367 C C . PRO C 1 92 ? 55.381 39.651 -7.299 1.00 44.75 92 PRO C C 1
ATOM 3368 O O . PRO C 1 92 ? 55.710 40.420 -8.198 1.00 47.28 92 PRO C O 1
ATOM 3372 N N . ILE C 1 93 ? 55.686 39.859 -6.024 1.00 39.57 93 ILE C N 1
ATOM 3373 C CA . ILE C 1 93 ? 56.506 40.998 -5.627 1.00 40.02 93 ILE C CA 1
ATOM 3374 C C . ILE C 1 93 ? 57.941 40.513 -5.777 1.00 40.15 93 ILE C C 1
ATOM 3375 O O . ILE C 1 93 ? 58.319 39.484 -5.205 1.00 35.12 93 ILE C O 1
ATOM 3380 N N . ILE C 1 94 ? 58.738 41.245 -6.544 1.00 38.17 94 ILE C N 1
ATOM 3381 C CA . ILE C 1 94 ? 60.123 40.853 -6.764 1.00 41.27 94 ILE C CA 1
ATOM 3382 C C . ILE C 1 94 ? 61.072 41.813 -6.051 1.00 37.15 94 ILE C C 1
ATOM 3383 O O . ILE C 1 94 ? 60.901 43.027 -6.122 1.00 39.34 94 ILE C O 1
ATOM 3388 N N . GLN C 1 95 ? 62.065 41.270 -5.352 1.00 35.18 95 GLN C N 1
ATOM 3389 C CA . GLN C 1 95 ? 63.012 42.113 -4.633 1.00 37.01 95 GLN C CA 1
ATOM 3390 C C . GLN C 1 95 ? 64.425 41.550 -4.578 1.00 46.79 95 GLN C C 1
ATOM 3391 O O . GLN C 1 95 ? 64.674 40.478 -4.016 1.00 41.39 95 GLN C O 1
ATOM 3397 N N . GLU C 1 96 ? 65.358 42.298 -5.150 1.00 46.19 96 GLU C N 1
ATOM 3398 C CA . GLU C 1 96 ? 66.749 41.881 -5.168 1.00 49.35 96 GLU C CA 1
ATOM 3399 C C . GLU C 1 96 ? 67.435 42.142 -3.827 1.00 47.93 96 GLU C C 1
ATOM 3400 O O . GLU C 1 96 ? 67.171 43.141 -3.155 1.00 41.06 96 GLU C O 1
ATOM 3406 N N . VAL C 1 97 ? 68.302 41.215 -3.438 1.00 50.93 97 VAL C N 1
ATOM 3407 C CA . VAL C 1 97 ? 69.053 41.322 -2.196 1.00 52.40 97 VAL C CA 1
ATOM 3408 C C . VAL C 1 97 ? 70.431 41.882 -2.543 1.00 57.41 97 VAL C C 1
ATOM 3409 O O . VAL C 1 97 ? 70.901 41.720 -3.670 1.00 51.54 97 VAL C O 1
ATOM 3413 N N . GLN C 1 98 ? 71.072 42.543 -1.584 1.00 63.28 98 GLN C N 1
ATOM 3414 C CA . GLN C 1 98 ? 72.400 43.107 -1.807 1.00 71.93 98 GLN C CA 1
ATOM 3415 C C . GLN C 1 98 ? 73.409 41.976 -1.996 1.00 75.87 98 GLN C C 1
ATOM 3416 O O . GLN C 1 98 ? 73.458 41.040 -1.197 1.00 79.69 98 GLN C O 1
ATOM 3422 N N . THR C 1 99 ? 74.210 42.065 -3.052 1.00 77.21 99 THR C N 1
ATOM 3423 C CA . THR C 1 99 ? 75.218 41.048 -3.337 1.00 79.89 99 THR C CA 1
ATOM 3424 C C . THR C 1 99 ? 76.423 41.176 -2.411 1.00 79.53 99 THR C C 1
ATOM 3425 O O . THR C 1 99 ? 76.527 42.127 -1.636 1.00 82.70 99 THR C O 1
ATOM 3429 C C . GLY C 1 105 ? 71.250 38.055 -6.595 1.00 65.59 105 GLY C C 1
ATOM 3430 O O . GLY C 1 105 ? 70.619 37.747 -7.605 1.00 67.76 105 GLY C O 1
ATOM 3431 N N . GLU C 1 106 ? 71.173 37.367 -5.461 1.00 65.17 106 GLU C N 1
ATOM 3432 C CA . GLU C 1 106 ? 69.937 36.713 -5.038 1.00 62.60 106 GLU C CA 1
ATOM 3433 C C . GLU C 1 106 ? 68.715 37.611 -5.232 1.00 58.29 106 GLU C C 1
ATOM 3434 O O . GLU C 1 106 ? 68.760 38.812 -4.949 1.00 54.32 106 GLU C O 1
ATOM 3440 N N . VAL C 1 107 ? 67.626 37.017 -5.716 1.00 54.72 107 VAL C N 1
ATOM 3441 C CA . VAL C 1 107 ? 66.376 37.740 -5.928 1.00 47.80 107 VAL C CA 1
ATOM 3442 C C . VAL C 1 107 ? 65.245 36.991 -5.231 1.00 42.27 107 VAL C C 1
ATOM 3443 O O . VAL C 1 107 ? 65.113 35.779 -5.379 1.00 40.57 107 VAL C O 1
ATOM 3447 N N . LEU C 1 108 ? 64.435 37.711 -4.463 1.00 38.29 108 LEU C N 1
ATOM 3448 C CA . LEU C 1 108 ? 63.313 37.089 -3.764 1.00 35.34 108 LEU C CA 1
ATOM 3449 C C . LEU C 1 108 ? 62.016 37.279 -4.546 1.00 33.52 108 LEU C C 1
ATOM 3450 O O . LEU C 1 108 ? 61.807 38.312 -5.182 1.00 42.18 108 LEU C O 1
ATOM 3455 N N . TRP C 1 109 ? 61.151 36.273 -4.498 1.00 37.32 109 TRP C N 1
ATOM 3456 C CA . TRP C 1 109 ? 59.863 36.314 -5.183 1.00 33.38 109 TRP C CA 1
ATOM 3457 C C . TRP C 1 109 ? 58.758 35.971 -4.198 1.00 34.62 109 TRP C C 1
ATOM 3458 O O . TRP C 1 109 ? 58.813 34.934 -3.545 1.00 29.20 109 TRP C O 1
ATOM 3469 N N . LEU C 1 110 ? 57.752 36.832 -4.105 1.00 36.04 110 LEU C N 1
ATOM 3470 C CA . LEU C 1 110 ? 56.632 36.588 -3.201 1.00 34.71 110 LEU C CA 1
ATOM 3471 C C . LEU C 1 110 ? 55.336 36.512 -3.996 1.00 36.16 110 LEU C C 1
ATOM 3472 O O . LEU C 1 110 ? 54.871 37.514 -4.541 1.00 36.39 110 LEU C O 1
ATOM 3477 N N . ASP C 1 111 ? 54.755 35.320 -4.058 1.00 33.07 111 ASP C N 1
ATOM 3478 C CA . ASP C 1 111 ? 53.519 35.121 -4.796 1.00 33.44 111 ASP C CA 1
ATOM 3479 C C . ASP C 1 111 ? 52.444 36.111 -4.349 1.00 41.89 111 ASP C C 1
ATOM 3480 O O . ASP C 1 111 ? 52.386 36.518 -3.177 1.00 28.19 111 ASP C O 1
ATOM 3485 N N . ARG C 1 112 ? 51.602 36.493 -5.304 1.00 41.08 112 ARG C N 1
ATOM 3486 C CA . ARG C 1 112 ? 50.513 37.434 -5.071 1.00 42.80 112 ARG C CA 1
ATOM 3487 C C . ARG C 1 112 ? 49.597 36.986 -3.938 1.00 34.15 112 ARG C C 1
ATOM 3488 O O . ARG C 1 112 ? 49.223 37.780 -3.084 1.00 36.05 112 ARG C O 1
ATOM 3496 N N . ARG C 1 113 ? 49.233 35.712 -3.929 1.00 30.66 113 ARG C N 1
ATOM 3497 C CA . ARG C 1 113 ? 48.355 35.210 -2.885 1.00 38.26 113 ARG C CA 1
ATOM 3498 C C . ARG C 1 113 ? 48.953 35.382 -1.486 1.00 37.06 113 ARG C C 1
ATOM 3499 O O . ARG C 1 113 ? 48.212 35.571 -0.522 1.00 32.98 113 ARG C O 1
ATOM 3507 N N . PHE C 1 114 ? 50.281 35.324 -1.371 1.00 35.12 114 PHE C N 1
ATOM 3508 C CA . PHE C 1 114 ? 50.940 35.508 -0.071 1.00 28.84 114 PHE C CA 1
ATOM 3509 C C . PHE C 1 114 ? 51.018 37.001 0.276 1.00 29.93 114 PHE C C 1
ATOM 3510 O O . PHE C 1 114 ? 50.728 37.411 1.399 1.00 28.15 114 PHE C O 1
ATOM 3518 N N . ALA C 1 115 ? 51.429 37.812 -0.693 1.00 29.62 115 ALA C N 1
ATOM 3519 C CA . ALA C 1 115 ? 51.550 39.247 -0.467 1.00 31.80 115 ALA C CA 1
ATOM 3520 C C . ALA C 1 115 ? 50.231 39.833 0.050 1.00 33.04 115 ALA C C 1
ATOM 3521 O O . ALA C 1 115 ? 50.231 40.752 0.864 1.00 31.71 115 ALA C O 1
ATOM 3523 N N . GLU C 1 116 ? 49.108 39.304 -0.421 1.00 30.18 116 GLU C N 1
ATOM 3524 C CA . GLU C 1 116 ? 47.815 39.815 0.030 1.00 40.55 116 GLU C CA 1
ATOM 3525 C C . GLU C 1 116 ? 47.631 39.585 1.529 1.00 41.41 116 GLU C C 1
ATOM 3526 O O . GLU C 1 116 ? 47.006 40.390 2.219 1.00 34.83 116 GLU C O 1
ATOM 3532 N N . LYS C 1 117 ? 48.191 38.485 2.026 1.00 33.94 117 LYS C N 1
ATOM 3533 C CA . LYS C 1 117 ? 48.092 38.125 3.438 1.00 35.94 117 LYS C CA 1
ATOM 3534 C C . LYS C 1 117 ? 48.854 39.064 4.362 1.00 29.76 117 LYS C C 1
ATOM 3535 O O . LYS C 1 117 ? 48.706 38.987 5.579 1.00 32.66 117 LYS C O 1
ATOM 3541 N N . LEU C 1 118 ? 49.669 39.945 3.791 1.00 29.31 118 LEU C N 1
ATOM 3542 C CA . LEU C 1 118 ? 50.477 40.867 4.583 1.00 30.50 118 LEU C CA 1
ATOM 3543 C C . LEU C 1 118 ? 49.875 42.259 4.764 1.00 34.26 118 LEU C C 1
ATOM 3544 O O . LEU C 1 118 ? 50.353 43.054 5.577 1.00 31.93 118 LEU C O 1
ATOM 3549 N N . LEU C 1 119 ? 48.836 42.547 3.998 1.00 30.20 119 LEU C N 1
ATOM 3550 C CA . LEU C 1 119 ? 48.185 43.848 4.027 1.00 36.03 119 LEU C CA 1
ATOM 3551 C C . LEU C 1 119 ? 47.634 44.261 5.391 1.00 25.61 119 LEU C C 1
ATOM 3552 O O . LEU C 1 119 ? 46.792 43.579 5.959 1.00 30.66 119 LEU C O 1
ATOM 3557 N N . ASN C 1 120 ? 48.115 45.393 5.897 1.00 38.15 120 ASN C N 1
ATOM 3558 C CA . ASN C 1 120 ? 47.673 45.914 7.186 1.00 41.00 120 ASN C CA 1
ATOM 3559 C C . ASN C 1 120 ? 48.046 44.964 8.322 1.00 42.50 120 ASN C C 1
ATOM 3560 O O . ASN C 1 120 ? 47.493 45.060 9.419 1.00 32.29 120 ASN C O 1
ATOM 3565 N N . GLN C 1 121 ? 48.989 44.057 8.068 1.00 36.81 121 GLN C N 1
ATOM 3566 C CA . GLN C 1 121 ? 49.389 43.088 9.088 1.00 35.21 121 GLN C CA 1
ATOM 3567 C C . GLN C 1 121 ? 50.723 43.399 9.754 1.00 38.82 121 GLN C C 1
ATOM 3568 O O . GLN C 1 121 ? 51.609 44.008 9.156 1.00 33.13 121 GLN C O 1
ATOM 3574 N N . ARG C 1 122 ? 50.854 42.970 11.005 1.00 33.32 122 ARG C N 1
ATOM 3575 C CA . ARG C 1 122 ? 52.084 43.159 11.762 1.00 33.34 122 ARG C CA 1
ATOM 3576 C C . ARG C 1 122 ? 52.919 41.900 11.492 1.00 27.71 122 ARG C C 1
ATOM 3577 O O . ARG C 1 122 ? 52.613 40.821 11.988 1.00 34.27 122 ARG C O 1
ATOM 3585 N N . VAL C 1 123 ? 53.973 42.053 10.699 1.00 26.76 123 VAL C N 1
ATOM 3586 C CA . VAL C 1 123 ? 54.807 40.932 10.289 1.00 27.50 123 VAL C CA 1
ATOM 3587 C C . VAL C 1 123 ? 56.092 40.670 11.058 1.00 34.12 123 VAL C C 1
ATOM 3588 O O . VAL C 1 123 ? 56.807 41.592 11.453 1.00 32.38 123 VAL C O 1
ATOM 3592 N N . VAL C 1 124 ? 56.382 39.387 11.247 1.00 27.06 124 VAL C N 1
ATOM 3593 C CA . VAL C 1 124 ? 57.593 38.966 11.928 1.00 29.20 124 VAL C CA 1
ATOM 3594 C C . VAL C 1 124 ? 58.456 38.225 10.928 1.00 27.78 124 VAL C C 1
ATOM 3595 O O . VAL C 1 124 ? 58.015 37.248 10.317 1.00 29.07 124 VAL C O 1
ATOM 3599 N N . LEU C 1 125 ? 59.682 38.702 10.746 1.00 26.39 125 LEU C N 1
ATOM 3600 C CA . LEU C 1 125 ? 60.606 38.057 9.819 1.00 29.26 125 LEU C CA 1
ATOM 3601 C C . LEU C 1 125 ? 61.273 36.919 10.573 1.00 25.61 125 LEU C C 1
ATOM 3602 O O . LEU C 1 125 ? 61.641 37.077 11.729 1.00 28.53 125 LEU C O 1
ATOM 3607 N N . VAL C 1 126 ? 61.421 35.770 9.918 1.00 22.78 126 VAL C N 1
ATOM 3608 C CA . VAL C 1 126 ? 62.030 34.617 10.562 1.00 22.49 126 VAL C CA 1
ATOM 3609 C C . VAL C 1 126 ? 63.010 33.922 9.634 1.00 29.86 126 VAL C C 1
ATOM 3610 O O . VAL C 1 126 ? 62.762 33.785 8.437 1.00 29.57 126 VAL C O 1
ATOM 3614 N N . SER C 1 127 ? 64.130 33.491 10.197 1.00 30.22 127 SER C N 1
ATOM 3615 C CA . SER C 1 127 ? 65.143 32.784 9.434 1.00 33.37 127 SER C CA 1
ATOM 3616 C C . SER C 1 127 ? 65.889 31.835 10.366 1.00 33.90 127 SER C C 1
ATOM 3617 O O . SER C 1 127 ? 65.789 31.947 11.594 1.00 26.73 127 SER C O 1
ATOM 3620 N N . ASP C 1 128 ? 66.618 30.887 9.788 1.00 27.17 128 ASP C N 1
ATOM 3621 C CA . ASP C 1 128 ? 67.389 29.960 10.596 1.00 28.76 128 ASP C CA 1
ATOM 3622 C C . ASP C 1 128 ? 68.670 30.650 11.058 1.00 34.89 128 ASP C C 1
ATOM 3623 O O . ASP C 1 128 ? 69.078 30.520 12.211 1.00 31.53 128 ASP C O 1
ATOM 3628 N N . VAL C 1 129 ? 69.288 31.400 10.154 1.00 33.06 129 VAL C N 1
ATOM 3629 C CA . VAL C 1 129 ? 70.521 32.105 10.472 1.00 38.38 129 VAL C CA 1
ATOM 3630 C C . VAL C 1 129 ? 70.514 33.488 9.846 1.00 39.67 129 VAL C C 1
ATOM 3631 O O . VAL C 1 129 ? 69.819 33.733 8.862 1.00 43.04 129 VAL C O 1
ATOM 3635 N N . VAL C 1 130 ? 71.272 34.395 10.445 1.00 39.05 130 VAL C N 1
ATOM 3636 C CA . VAL C 1 130 ? 71.406 35.747 9.929 1.00 43.26 130 VAL C CA 1
ATOM 3637 C C . VAL C 1 130 ? 72.882 36.131 10.020 1.00 40.64 130 VAL C C 1
ATOM 3638 O O . VAL C 1 130 ? 73.518 35.952 11.058 1.00 41.10 130 VAL C O 1
ATOM 3642 N N . ALA C 1 131 ? 73.427 36.626 8.916 1.00 42.91 131 ALA C N 1
ATOM 3643 C CA . ALA C 1 131 ? 74.822 37.048 8.871 1.00 41.80 131 ALA C CA 1
ATOM 3644 C C . ALA C 1 131 ? 74.851 38.551 8.649 1.00 42.65 131 ALA C C 1
ATOM 3645 O O . ALA C 1 131 ? 74.935 39.324 9.602 1.00 46.42 131 ALA C O 1
ATOM 3647 N N . SER C 1 132 ? 74.769 38.963 7.388 1.00 46.67 132 SER C N 1
ATOM 3648 C CA . SER C 1 132 ? 74.781 40.385 7.059 1.00 52.78 132 SER C CA 1
ATOM 3649 C C . SER C 1 132 ? 73.450 40.998 7.458 1.00 54.44 132 SER C C 1
ATOM 3650 O O . SER C 1 132 ? 73.398 42.005 8.167 1.00 54.93 132 SER C O 1
ATOM 3653 N N . GLY C 1 133 ? 72.374 40.369 6.995 1.00 54.14 133 GLY C N 1
ATOM 3654 C CA . GLY C 1 133 ? 71.042 40.848 7.295 1.00 49.02 133 GLY C CA 1
ATOM 3655 C C . GLY C 1 133 ? 70.386 41.386 6.044 1.00 44.86 133 GLY C C 1
ATOM 3656 O O . GLY C 1 133 ? 69.253 41.871 6.082 1.00 44.20 133 GLY C O 1
ATOM 3657 N N . GLU C 1 134 ? 71.099 41.294 4.928 1.00 42.95 134 GLU C N 1
ATOM 3658 C CA . GLU C 1 134 ? 70.591 41.786 3.654 1.00 45.26 134 GLU C CA 1
ATOM 3659 C C . GLU C 1 134 ? 69.329 41.068 3.197 1.00 39.88 134 GLU C C 1
ATOM 3660 O O . GLU C 1 134 ? 68.437 41.681 2.615 1.00 39.19 134 GLU C O 1
ATOM 3666 N N . THR C 1 135 ? 69.253 39.767 3.448 1.00 44.70 135 THR C N 1
ATOM 3667 C CA . THR C 1 135 ? 68.075 39.009 3.046 1.00 43.00 135 THR C CA 1
ATOM 3668 C C . THR C 1 135 ? 66.852 39.572 3.777 1.00 41.80 135 THR C C 1
ATOM 3669 O O . THR C 1 135 ? 65.803 39.796 3.171 1.00 35.87 135 THR C O 1
ATOM 3673 N N . MET C 1 136 ? 66.999 39.827 5.073 1.00 37.60 136 MET C N 1
ATOM 3674 C CA . MET C 1 136 ? 65.897 40.380 5.848 1.00 37.43 136 MET C CA 1
ATOM 3675 C C . MET C 1 136 ? 65.549 41.785 5.377 1.00 38.58 136 MET C C 1
ATOM 3676 O O . MET C 1 136 ? 64.375 42.144 5.327 1.00 37.28 136 MET C O 1
ATOM 3681 N N . ARG C 1 137 ? 66.562 42.585 5.041 1.00 36.81 137 ARG C N 1
ATOM 3682 C CA . ARG C 1 137 ? 66.313 43.940 4.546 1.00 38.72 137 ARG C CA 1
ATOM 3683 C C . ARG C 1 137 ? 65.451 43.843 3.292 1.00 31.01 137 ARG C C 1
ATOM 3684 O O . ARG C 1 137 ? 64.540 44.645 3.084 1.00 37.82 137 ARG C O 1
ATOM 3692 N N . ALA C 1 138 ? 65.752 42.860 2.453 1.00 33.16 138 ALA C N 1
ATOM 3693 C CA . ALA C 1 138 ? 64.989 42.653 1.233 1.00 34.10 138 ALA C CA 1
ATOM 3694 C C . ALA C 1 138 ? 63.549 42.288 1.590 1.00 39.68 138 ALA C C 1
ATOM 3695 O O . ALA C 1 138 ? 62.600 42.836 1.030 1.00 41.31 138 ALA C O 1
ATOM 3697 N N . MET C 1 139 ? 63.398 41.363 2.536 1.00 35.69 139 MET C N 1
ATOM 3698 C CA . MET C 1 139 ? 62.083 40.911 2.979 1.00 35.36 139 MET C CA 1
ATOM 3699 C C . MET C 1 139 ? 61.232 42.057 3.516 1.00 35.91 139 MET C C 1
ATOM 3700 O O . MET C 1 139 ? 60.059 42.187 3.156 1.00 31.44 139 MET C O 1
ATOM 3705 N N . GLU C 1 140 ? 61.823 42.881 4.379 1.00 36.49 140 GLU C N 1
ATOM 3706 C CA . GLU C 1 140 ? 61.102 44.007 4.964 1.00 37.43 140 GLU C CA 1
ATOM 3707 C C . GLU C 1 140 ? 60.638 44.963 3.875 1.00 36.15 140 GLU C C 1
ATOM 3708 O O . GLU C 1 140 ? 59.587 45.597 4.002 1.00 38.60 140 GLU C O 1
ATOM 3714 N N . LYS C 1 141 ? 61.420 45.068 2.805 1.00 39.02 141 LYS C N 1
ATOM 3715 C CA . LYS C 1 141 ? 61.051 45.939 1.694 1.00 44.62 141 LYS C CA 1
ATOM 3716 C C . LYS C 1 141 ? 59.800 45.380 1.034 1.00 42.24 141 LYS C C 1
ATOM 3717 O O . LYS C 1 141 ? 58.913 46.130 0.625 1.00 37.02 141 LYS C O 1
ATOM 3723 N N . MET C 1 142 ? 59.738 44.056 0.933 1.00 34.42 142 MET C N 1
ATOM 3724 C CA . MET C 1 142 ? 58.596 43.392 0.313 1.00 30.03 142 MET C CA 1
ATOM 3725 C C . MET C 1 142 ? 57.355 43.559 1.184 1.00 33.25 142 MET C C 1
ATOM 3726 O O . MET C 1 142 ? 56.245 43.714 0.678 1.00 32.01 142 MET C O 1
ATOM 3731 N N . VAL C 1 143 ? 57.554 43.528 2.497 1.00 31.82 143 VAL C N 1
ATOM 3732 C CA . VAL C 1 143 ? 56.461 43.695 3.444 1.00 35.80 143 VAL C CA 1
ATOM 3733 C C . VAL C 1 143 ? 55.845 45.083 3.266 1.00 37.87 143 VAL C C 1
ATOM 3734 O O . VAL C 1 143 ? 54.631 45.223 3.121 1.00 35.65 143 VAL C O 1
ATOM 3738 N N . LEU C 1 144 ? 56.697 46.104 3.274 1.00 41.09 144 LEU C N 1
ATOM 3739 C CA . LEU C 1 144 ? 56.246 47.483 3.115 1.00 36.82 144 LEU C CA 1
ATOM 3740 C C . LEU C 1 144 ? 55.514 47.687 1.794 1.00 37.91 144 LEU C C 1
ATOM 3741 O O . LEU C 1 144 ? 54.561 48.455 1.724 1.00 36.81 144 LEU C O 1
ATOM 3746 N N . ARG C 1 145 ? 55.947 46.992 0.749 1.00 39.62 145 ARG C N 1
ATOM 3747 C CA . ARG C 1 145 ? 55.299 47.126 -0.554 1.00 42.37 145 ARG C CA 1
ATOM 3748 C C . ARG C 1 145 ? 53.953 46.424 -0.586 1.00 47.17 145 ARG C C 1
ATOM 3749 O O . ARG C 1 145 ? 53.054 46.820 -1.336 1.00 40.69 145 ARG C O 1
ATOM 3757 N N . ALA C 1 146 ? 53.825 45.377 0.227 1.00 36.32 146 ALA C N 1
ATOM 3758 C CA . ALA C 1 146 ? 52.594 44.602 0.310 1.00 41.53 146 ALA C CA 1
ATOM 3759 C C . ALA C 1 146 ? 51.576 45.269 1.232 1.00 38.69 146 ALA C C 1
ATOM 3760 O O . ALA C 1 146 ? 50.475 44.760 1.409 1.00 41.49 146 ALA C O 1
ATOM 3762 N N . GLY C 1 147 ? 51.952 46.391 1.836 1.00 41.86 147 GLY C N 1
ATOM 3763 C CA . GLY C 1 147 ? 51.035 47.081 2.730 1.00 41.51 147 GLY C CA 1
ATOM 3764 C C . GLY C 1 147 ? 51.092 46.681 4.198 1.00 44.18 147 GLY C C 1
ATOM 3765 O O . GLY C 1 147 ? 50.148 46.930 4.950 1.00 39.72 147 GLY C O 1
ATOM 3766 N N . GLY C 1 148 ? 52.187 46.058 4.620 1.00 38.23 148 GLY C N 1
ATOM 3767 C CA . GLY C 1 148 ? 52.310 45.675 6.017 1.00 37.14 148 GLY C CA 1
ATOM 3768 C C . GLY C 1 148 ? 53.523 46.331 6.643 1.00 41.06 148 GLY C C 1
ATOM 3769 O O . GLY C 1 148 ? 54.165 47.178 6.013 1.00 38.87 148 GLY C O 1
ATOM 3770 N N . HIS C 1 149 ? 53.836 45.971 7.884 1.00 38.09 149 HIS C N 1
ATOM 3771 C CA . HIS C 1 149 ? 55.012 46.524 8.542 1.00 34.12 149 HIS C CA 1
ATOM 3772 C C . HIS C 1 149 ? 55.624 45.495 9.495 1.00 38.08 149 HIS C C 1
ATOM 3773 O O . HIS C 1 149 ? 54.909 44.726 10.142 1.00 36.63 149 HIS C O 1
ATOM 3780 N N . VAL C 1 150 ? 56.953 45.468 9.550 1.00 33.60 150 VAL C N 1
ATOM 3781 C CA . VAL C 1 150 ? 57.686 44.523 10.388 1.00 33.36 150 VAL C CA 1
ATOM 3782 C C . VAL C 1 150 ? 57.741 44.939 11.849 1.00 41.91 150 VAL C C 1
ATOM 3783 O O . VAL C 1 150 ? 58.159 46.052 12.177 1.00 40.76 150 VAL C O 1
ATOM 3787 N N . VAL C 1 151 ? 57.326 44.034 12.731 1.00 38.76 151 VAL C N 1
ATOM 3788 C CA . VAL C 1 151 ? 57.340 44.318 14.159 1.00 35.68 151 VAL C CA 1
ATOM 3789 C C . VAL C 1 151 ? 58.449 43.561 14.883 1.00 34.76 151 VAL C C 1
ATOM 3790 O O . VAL C 1 151 ? 58.661 43.765 16.077 1.00 38.62 151 VAL C O 1
ATOM 3794 N N . ALA C 1 152 ? 59.145 42.680 14.167 1.00 31.79 152 ALA C N 1
ATOM 3795 C CA . ALA C 1 152 ? 60.249 41.918 14.753 1.00 30.02 152 ALA C CA 1
ATOM 3796 C C . ALA C 1 152 ? 60.990 41.104 13.696 1.00 33.52 152 ALA C C 1
ATOM 3797 O O . ALA C 1 152 ? 60.409 40.716 12.685 1.00 33.90 152 ALA C O 1
ATOM 3799 N N . ARG C 1 153 ? 62.276 40.862 13.939 1.00 34.22 153 ARG C N 1
ATOM 3800 C CA . ARG C 1 153 ? 63.126 40.086 13.035 1.00 29.29 153 ARG C CA 1
ATOM 3801 C C . ARG C 1 153 ? 63.833 39.037 13.890 1.00 36.76 153 ARG C C 1
ATOM 3802 O O . ARG C 1 153 ? 64.589 39.380 14.805 1.00 35.81 153 ARG C O 1
ATOM 3810 N N . LEU C 1 154 ? 63.599 37.765 13.585 1.00 26.69 154 LEU C N 1
ATOM 3811 C CA . LEU C 1 154 ? 64.176 36.678 14.369 1.00 28.89 154 LEU C CA 1
ATOM 3812 C C . LEU C 1 154 ? 64.980 35.663 13.576 1.00 30.07 154 LEU C C 1
ATOM 3813 O O . LEU C 1 154 ? 64.622 35.296 12.459 1.00 26.01 154 LEU C O 1
ATOM 3818 N N . ALA C 1 155 ? 66.061 35.190 14.180 1.00 31.96 155 ALA C N 1
ATOM 3819 C CA . ALA C 1 155 ? 66.879 34.156 13.560 1.00 32.00 155 ALA C CA 1
ATOM 3820 C C . ALA C 1 155 ? 67.353 33.283 14.705 1.00 31.39 155 ALA C C 1
ATOM 3821 O O . ALA C 1 155 ? 67.601 33.775 15.805 1.00 29.24 155 ALA C O 1
ATOM 3823 N N . VAL C 1 156 ? 67.449 31.983 14.466 1.00 26.20 156 VAL C N 1
ATOM 3824 C CA . VAL C 1 156 ? 67.914 31.088 15.512 1.00 32.57 156 VAL C CA 1
ATOM 3825 C C . VAL C 1 156 ? 69.373 31.423 15.803 1.00 36.21 156 VAL C C 1
ATOM 3826 O O . VAL C 1 156 ? 69.747 31.717 16.943 1.00 39.51 156 VAL C O 1
ATOM 3830 N N . PHE C 1 157 ? 70.186 31.404 14.754 1.00 31.49 157 PHE C N 1
ATOM 3831 C CA . PHE C 1 157 ? 71.614 31.672 14.885 1.00 35.20 157 PHE C CA 1
ATOM 3832 C C . PHE C 1 157 ? 72.059 32.986 14.284 1.00 44.83 157 PHE C C 1
ATOM 3833 O O . PHE C 1 157 ? 71.555 33.428 13.247 1.00 43.21 157 PHE C O 1
ATOM 3841 N N . ARG C 1 158 ? 73.020 33.603 14.958 1.00 46.65 158 ARG C N 1
ATOM 3842 C CA . ARG C 1 158 ? 73.603 34.851 14.512 1.00 46.25 158 ARG C CA 1
ATOM 3843 C C . ARG C 1 158 ? 75.037 34.507 14.106 1.00 47.23 158 ARG C C 1
ATOM 3844 O O . ARG C 1 158 ? 75.764 33.851 14.852 1.00 39.37 158 ARG C O 1
ATOM 3852 N N . GLN C 1 159 ? 75.420 34.907 12.900 1.00 43.64 159 GLN C N 1
ATOM 3853 C CA . GLN C 1 159 ? 76.765 34.655 12.401 1.00 52.74 159 GLN C CA 1
ATOM 3854 C C . GLN C 1 159 ? 77.478 35.990 12.257 1.00 54.96 159 GLN C C 1
ATOM 3855 O O . GLN C 1 159 ? 77.120 36.807 11.406 1.00 48.83 159 GLN C O 1
ATOM 3861 N N . GLY C 1 160 ? 78.485 36.206 13.095 1.00 57.75 160 GLY C N 1
ATOM 3862 C CA . GLY C 1 160 ? 79.218 37.453 13.044 1.00 60.72 160 GLY C CA 1
ATOM 3863 C C . GLY C 1 160 ? 78.367 38.583 13.581 1.00 66.64 160 GLY C C 1
ATOM 3864 O O . GLY C 1 160 ? 77.593 38.398 14.524 1.00 64.63 160 GLY C O 1
ATOM 3865 N N . THR C 1 161 ? 78.505 39.756 12.973 1.00 70.51 161 THR C N 1
ATOM 3866 C CA . THR C 1 161 ? 77.744 40.908 13.415 1.00 70.88 161 THR C CA 1
ATOM 3867 C C . THR C 1 161 ? 76.732 41.373 12.393 1.00 69.58 161 THR C C 1
ATOM 3868 O O . THR C 1 161 ? 77.097 41.926 11.354 1.00 67.86 161 THR C O 1
ATOM 3869 N N . PRO C 1 162 ? 75.439 41.147 12.659 1.00 71.77 162 PRO C N 1
ATOM 3870 C CA . PRO C 1 162 ? 74.398 41.572 11.724 1.00 70.16 162 PRO C CA 1
ATOM 3871 C C . PRO C 1 162 ? 74.498 43.078 11.544 1.00 67.41 162 PRO C C 1
ATOM 3872 O O . PRO C 1 162 ? 74.804 43.802 12.491 1.00 66.99 162 PRO C O 1
ATOM 3876 N N . GLY C 1 163 ? 74.264 43.547 10.327 1.00 67.01 163 GLY C N 1
ATOM 3877 C CA . GLY C 1 163 ? 74.308 44.974 10.092 1.00 64.24 163 GLY C CA 1
ATOM 3878 C C . GLY C 1 163 ? 72.888 45.480 10.293 1.00 63.73 163 GLY C C 1
ATOM 3879 O O . GLY C 1 163 ? 72.490 46.510 9.743 1.00 63.85 163 GLY C O 1
ATOM 3880 N N . LEU C 1 164 ? 72.125 44.755 11.110 1.00 62.49 164 LEU C N 1
ATOM 3881 C CA . LEU C 1 164 ? 70.730 45.100 11.363 1.00 57.50 164 LEU C CA 1
ATOM 3882 C C . LEU C 1 164 ? 70.225 44.453 12.650 1.00 51.92 164 LEU C C 1
ATOM 3883 O O . LEU C 1 164 ? 70.671 43.369 13.023 1.00 50.46 164 LEU C O 1
ATOM 3888 N N . ALA C 1 165 ? 69.311 45.138 13.337 1.00 51.01 165 ALA C N 1
ATOM 3889 C CA . ALA C 1 165 ? 68.724 44.625 14.577 1.00 50.99 165 ALA C CA 1
ATOM 3890 C C . ALA C 1 165 ? 67.940 43.341 14.320 1.00 48.39 165 ALA C C 1
ATOM 3891 O O . ALA C 1 165 ? 66.918 43.361 13.636 1.00 41.96 165 ALA C O 1
ATOM 3893 N N . VAL C 1 166 ? 68.419 42.238 14.891 1.00 49.84 166 VAL C N 1
ATOM 3894 C CA . VAL C 1 166 ? 67.771 40.941 14.720 1.00 46.61 166 VAL C CA 1
ATOM 3895 C C . VAL C 1 166 ? 67.922 40.152 16.012 1.00 49.87 166 VAL C C 1
ATOM 3896 O O . VAL C 1 166 ? 69.038 39.983 16.506 1.00 51.92 166 VAL C O 1
ATOM 3900 N N . ASP C 1 167 ? 66.809 39.675 16.566 1.00 41.35 167 ASP C N 1
ATOM 3901 C CA . ASP C 1 167 ? 66.861 38.892 17.797 1.00 38.31 167 ASP C CA 1
ATOM 3902 C C . ASP C 1 167 ? 67.286 37.466 17.453 1.00 39.50 167 ASP C C 1
ATOM 3903 O O . ASP C 1 167 ? 66.729 36.851 16.545 1.00 41.97 167 ASP C O 1
ATOM 3908 N N . THR C 1 168 ? 68.276 36.942 18.169 1.00 34.22 168 THR C N 1
ATOM 3909 C CA . THR C 1 168 ? 68.745 35.588 17.912 1.00 36.45 168 THR C CA 1
ATOM 3910 C C . THR C 1 168 ? 68.816 34.785 19.198 1.00 37.79 168 THR C C 1
ATOM 3911 O O . THR C 1 168 ? 68.732 35.338 20.294 1.00 40.62 168 THR C O 1
ATOM 3915 N N . VAL C 1 169 ? 68.970 33.474 19.059 1.00 38.74 169 VAL C N 1
ATOM 3916 C CA . VAL C 1 169 ? 69.041 32.589 20.213 1.00 41.43 169 VAL C CA 1
ATOM 3917 C C . VAL C 1 169 ? 70.487 32.216 20.510 1.00 46.54 169 VAL C C 1
ATOM 3918 O O . VAL C 1 169 ? 70.903 32.187 21.668 1.00 39.62 169 VAL C O 1
ATOM 3922 N N . ALA C 1 170 ? 71.248 31.929 19.461 1.00 44.83 170 ALA C N 1
ATOM 3923 C CA . ALA C 1 170 ? 72.643 31.551 19.628 1.00 50.66 170 ALA C CA 1
ATOM 3924 C C . ALA C 1 170 ? 73.536 32.192 18.578 1.00 52.57 170 ALA C C 1
ATOM 3925 O O . ALA C 1 170 ? 73.063 32.696 17.559 1.00 46.06 170 ALA C O 1
ATOM 3927 N N . GLU C 1 171 ? 74.836 32.173 18.843 1.00 57.05 171 GLU C N 1
ATOM 3928 C CA . GLU C 1 171 ? 75.815 32.743 17.932 1.00 56.94 171 GLU C CA 1
ATOM 3929 C C . GLU C 1 171 ? 76.694 31.625 17.397 1.00 51.19 171 GLU C C 1
ATOM 3930 O O . GLU C 1 171 ? 77.208 30.814 18.165 1.00 53.24 171 GLU C O 1
ATOM 3936 N N . LEU C 1 172 ? 76.856 31.570 16.081 1.00 48.07 172 LEU C N 1
ATOM 3937 C CA . LEU C 1 172 ? 77.694 30.545 15.474 1.00 50.80 172 LEU C CA 1
ATOM 3938 C C . LEU C 1 172 ? 79.165 30.931 15.586 1.00 56.07 172 LEU C C 1
ATOM 3939 O O . LEU C 1 172 ? 79.532 32.097 15.415 1.00 51.49 172 LEU C O 1
ATOM 3944 N N . PRO C 1 173 ? 80.030 29.951 15.879 1.00 58.22 173 PRO C N 1
ATOM 3945 C CA . PRO C 1 173 ? 81.465 30.206 16.008 1.00 60.35 173 PRO C CA 1
ATOM 3946 C C . PRO C 1 173 ? 82.140 30.273 14.643 1.00 68.86 173 PRO C C 1
ATOM 3947 O O . PRO C 1 173 ? 81.509 30.027 13.613 1.00 65.70 173 PRO C O 1
ATOM 3951 N N . VAL C 1 174 ? 83.424 30.612 14.646 1.00 72.33 174 VAL C N 1
ATOM 3952 C CA . VAL C 1 174 ? 84.198 30.692 13.417 1.00 75.70 174 VAL C CA 1
ATOM 3953 C C . VAL C 1 174 ? 85.465 29.886 13.655 1.00 76.13 174 VAL C C 1
ATOM 3954 O O . VAL C 1 174 ? 86.232 30.176 14.572 1.00 75.22 174 VAL C O 1
ATOM 3958 N N . LEU C 1 175 ? 85.673 28.868 12.830 1.00 79.82 175 LEU C N 1
ATOM 3959 C CA . LEU C 1 175 ? 86.827 27.991 12.968 1.00 85.89 175 LEU C CA 1
ATOM 3960 C C . LEU C 1 175 ? 87.828 28.148 11.823 1.00 88.47 175 LEU C C 1
ATOM 3961 O O . LEU C 1 175 ? 87.707 29.132 11.063 1.00 86.76 175 LEU C O 1
ATOM 3967 N N . MET D 1 1 ? 39.920 35.919 -9.552 1.00 67.62 1 MET D N 1
ATOM 3968 C CA . MET D 1 1 ? 40.120 34.890 -10.612 1.00 68.73 1 MET D CA 1
ATOM 3969 C C . MET D 1 1 ? 39.496 33.564 -10.192 1.00 65.70 1 MET D C 1
ATOM 3970 O O . MET D 1 1 ? 39.214 33.337 -9.015 1.00 64.48 1 MET D O 1
ATOM 3975 N N . GLU D 1 2 ? 39.305 32.690 -11.173 1.00 62.84 2 GLU D N 1
ATOM 3976 C CA . GLU D 1 2 ? 38.713 31.372 -10.975 1.00 59.89 2 GLU D CA 1
ATOM 3977 C C . GLU D 1 2 ? 39.472 30.483 -9.990 1.00 56.61 2 GLU D C 1
ATOM 3978 O O . GLU D 1 2 ? 40.702 30.396 -10.026 1.00 52.30 2 GLU D O 1
ATOM 3984 N N . THR D 1 3 ? 38.720 29.804 -9.130 1.00 49.23 3 THR D N 1
ATOM 3985 C CA . THR D 1 3 ? 39.291 28.897 -8.144 1.00 43.59 3 THR D CA 1
ATOM 3986 C C . THR D 1 3 ? 38.466 27.623 -8.152 1.00 47.33 3 THR D C 1
ATOM 3987 O O . THR D 1 3 ? 37.365 27.592 -8.710 1.00 37.95 3 THR D O 1
ATOM 3991 N N . TYR D 1 4 ? 39.000 26.578 -7.527 1.00 38.98 4 TYR D N 1
ATOM 3992 C CA . TYR D 1 4 ? 38.313 25.297 -7.445 1.00 35.94 4 TYR D CA 1
ATOM 3993 C C . TYR D 1 4 ? 38.469 24.766 -6.022 1.00 38.12 4 TYR D C 1
ATOM 3994 O O . TYR D 1 4 ? 39.545 24.858 -5.431 1.00 37.27 4 TYR D O 1
ATOM 4003 N N . PRO D 1 5 ? 37.393 24.214 -5.448 1.00 37.26 5 PRO D N 1
ATOM 4004 C CA . PRO D 1 5 ? 37.498 23.696 -4.083 1.00 40.94 5 PRO D CA 1
ATOM 4005 C C . PRO D 1 5 ? 38.200 22.346 -3.986 1.00 43.42 5 PRO D C 1
ATOM 4006 O O . PRO D 1 5 ? 37.762 21.370 -4.591 1.00 39.73 5 PRO D O 1
ATOM 4010 N N . ILE D 1 6 ? 39.305 22.313 -3.246 1.00 37.55 6 ILE D N 1
ATOM 4011 C CA . ILE D 1 6 ? 40.056 21.081 -3.017 1.00 40.07 6 ILE D CA 1
ATOM 4012 C C . ILE D 1 6 ? 39.874 20.773 -1.534 1.00 32.36 6 ILE D C 1
ATOM 4013 O O . ILE D 1 6 ? 39.909 21.679 -0.704 1.00 33.17 6 ILE D O 1
ATOM 4018 N N . THR D 1 7 ? 39.673 19.506 -1.198 1.00 32.92 7 THR D N 1
ATOM 4019 C CA . THR D 1 7 ? 39.474 19.140 0.199 1.00 30.98 7 THR D CA 1
ATOM 4020 C C . THR D 1 7 ? 40.263 17.903 0.594 1.00 28.06 7 THR D C 1
ATOM 4021 O O . THR D 1 7 ? 40.266 16.903 -0.118 1.00 28.98 7 THR D O 1
ATOM 4025 N N . VAL D 1 8 ? 40.939 17.986 1.733 1.00 32.37 8 VAL D N 1
ATOM 4026 C CA . VAL D 1 8 ? 41.717 16.871 2.247 1.00 30.29 8 VAL D CA 1
ATOM 4027 C C . VAL D 1 8 ? 41.393 16.723 3.728 1.00 27.88 8 VAL D C 1
ATOM 4028 O O . VAL D 1 8 ? 41.465 17.688 4.482 1.00 27.05 8 VAL D O 1
ATOM 4032 N N . GLY D 1 9 ? 41.021 15.515 4.139 1.00 34.29 9 GLY D N 1
ATOM 4033 C CA . GLY D 1 9 ? 40.701 15.281 5.536 1.00 31.02 9 GLY D CA 1
ATOM 4034 C C . GLY D 1 9 ? 39.793 16.321 6.171 1.00 37.33 9 GLY D C 1
ATOM 4035 O O . GLY D 1 9 ? 40.007 16.725 7.316 1.00 37.11 9 GLY D O 1
ATOM 4036 N N . GLY D 1 10 ? 38.787 16.773 5.429 1.00 38.60 10 GLY D N 1
ATOM 4037 C CA . GLY D 1 10 ? 37.855 17.746 5.970 1.00 36.65 10 GLY D CA 1
ATOM 4038 C C . GLY D 1 10 ? 38.260 19.201 5.877 1.00 37.90 10 GLY D C 1
ATOM 4039 O O . GLY D 1 10 ? 37.493 20.083 6.257 1.00 40.71 10 GLY D O 1
ATOM 4040 N N . VAL D 1 11 ? 39.465 19.471 5.389 1.00 35.91 11 VAL D N 1
ATOM 4041 C CA . VAL D 1 11 ? 39.909 20.852 5.266 1.00 32.24 11 VAL D CA 1
ATOM 4042 C C . VAL D 1 11 ? 39.704 21.275 3.819 1.00 32.15 11 VAL D C 1
ATOM 4043 O O . VAL D 1 11 ? 40.151 20.599 2.890 1.00 29.47 11 VAL D O 1
ATOM 4047 N N . THR D 1 12 ? 39.011 22.390 3.630 1.00 30.80 12 THR D N 1
ATOM 4048 C CA . THR D 1 12 ? 38.738 22.877 2.291 1.00 30.46 12 THR D CA 1
ATOM 4049 C C . THR D 1 12 ? 39.517 24.129 1.948 1.00 25.24 12 THR D C 1
ATOM 4050 O O . THR D 1 12 ? 39.717 25.005 2.788 1.00 32.43 12 THR D O 1
ATOM 4054 N N . ARG D 1 13 ? 39.951 24.202 0.696 1.00 28.98 13 ARG D N 1
ATOM 4055 C CA . ARG D 1 13 ? 40.704 25.343 0.208 1.00 33.24 13 ARG D CA 1
ATOM 4056 C C . ARG D 1 13 ? 40.264 25.696 -1.206 1.00 34.77 13 ARG D C 1
ATOM 4057 O O . ARG D 1 13 ? 40.027 24.818 -2.033 1.00 30.49 13 ARG D O 1
ATOM 4065 N N . HIS D 1 14 ? 40.157 26.988 -1.478 1.00 32.90 14 HIS D N 1
ATOM 4066 C CA . HIS D 1 14 ? 39.774 27.444 -2.803 1.00 39.34 14 HIS D CA 1
ATOM 4067 C C . HIS D 1 14 ? 41.048 27.889 -3.484 1.00 27.51 14 HIS D C 1
ATOM 4068 O O . HIS D 1 14 ? 41.586 28.957 -3.205 1.00 38.10 14 HIS D O 1
ATOM 4075 N N . VAL D 1 15 ? 41.537 27.043 -4.378 1.00 33.18 15 VAL D N 1
ATOM 4076 C CA . VAL D 1 15 ? 42.788 27.309 -5.056 1.00 25.96 15 VAL D CA 1
ATOM 4077 C C . VAL D 1 15 ? 42.631 27.691 -6.510 1.00 32.66 15 VAL D C 1
ATOM 4078 O O . VAL D 1 15 ? 41.658 27.324 -7.161 1.00 34.06 15 VAL D O 1
ATOM 4082 N N . PRO D 1 16 ? 43.605 28.441 -7.040 1.00 33.07 16 PRO D N 1
ATOM 4083 C CA . PRO D 1 16 ? 43.577 28.875 -8.438 1.00 33.02 16 PRO D CA 1
ATOM 4084 C C . PRO D 1 16 ? 43.676 27.684 -9.379 1.00 34.76 16 PRO D C 1
ATOM 4085 O O . PRO D 1 16 ? 44.110 26.597 -8.986 1.00 34.87 16 PRO D O 1
ATOM 4089 N N . LEU D 1 17 ? 43.275 27.900 -10.626 1.00 31.34 17 LEU D N 1
ATOM 4090 C CA . LEU D 1 17 ? 43.351 26.867 -11.648 1.00 28.06 17 LEU D CA 1
ATOM 4091 C C . LEU D 1 17 ? 44.498 27.238 -12.564 1.00 34.39 17 LEU D C 1
ATOM 4092 O O . LEU D 1 17 ? 44.622 28.392 -12.968 1.00 38.24 17 LEU D O 1
ATOM 4097 N N . ILE D 1 18 ? 45.354 26.274 -12.871 1.00 27.52 18 ILE D N 1
ATOM 4098 C CA . ILE D 1 18 ? 46.459 26.532 -13.781 1.00 27.52 18 ILE D CA 1
ATOM 4099 C C . ILE D 1 18 ? 46.145 25.727 -15.023 1.00 31.38 18 ILE D C 1
ATOM 4100 O O . ILE D 1 18 ? 45.241 24.889 -15.002 1.00 34.07 18 ILE D O 1
ATOM 4105 N N . GLU D 1 19 ? 46.869 25.978 -16.106 1.00 31.91 19 GLU D N 1
ATOM 4106 C CA . GLU D 1 19 ? 46.602 25.278 -17.353 1.00 34.24 19 GLU D CA 1
ATOM 4107 C C . GLU D 1 19 ? 47.882 24.705 -17.947 1.00 41.27 19 GLU D C 1
ATOM 4108 O O . GLU D 1 19 ? 48.397 25.219 -18.936 1.00 35.65 19 GLU D O 1
ATOM 4114 N N . PRO D 1 20 ? 48.407 23.621 -17.342 1.00 46.38 20 PRO D N 1
ATOM 4115 C CA . PRO D 1 20 ? 49.635 22.932 -17.766 1.00 45.75 20 PRO D CA 1
ATOM 4116 C C . PRO D 1 20 ? 49.664 22.556 -19.244 1.00 47.21 20 PRO D C 1
ATOM 4117 O O . PRO D 1 20 ? 50.729 22.531 -19.863 1.00 52.04 20 PRO D O 1
ATOM 4121 N N . LEU D 1 21 ? 48.493 22.255 -19.797 1.00 40.11 21 LEU D N 1
ATOM 4122 C CA . LEU D 1 21 ? 48.359 21.911 -21.210 1.00 45.71 21 LEU D CA 1
ATOM 4123 C C . LEU D 1 21 ? 47.158 22.681 -21.762 1.00 44.17 21 LEU D C 1
ATOM 4124 O O . LEU D 1 21 ? 46.123 22.778 -21.101 1.00 40.60 21 LEU D O 1
ATOM 4129 N N . PRO D 1 22 ? 47.279 23.238 -22.980 1.00 45.86 22 PRO D N 1
ATOM 4130 C CA . PRO D 1 22 ? 46.164 23.996 -23.564 1.00 41.04 22 PRO D CA 1
ATOM 4131 C C . PRO D 1 22 ? 44.827 23.265 -23.519 1.00 39.70 22 PRO D C 1
ATOM 4132 O O . PRO D 1 22 ? 44.690 22.167 -24.055 1.00 40.29 22 PRO D O 1
ATOM 4136 N N . GLY D 1 23 ? 43.845 23.878 -22.868 1.00 36.57 23 GLY D N 1
ATOM 4137 C CA . GLY D 1 23 ? 42.532 23.269 -22.783 1.00 39.79 23 GLY D CA 1
ATOM 4138 C C . GLY D 1 23 ? 42.349 22.319 -21.614 1.00 44.42 23 GLY D C 1
ATOM 4139 O O . GLY D 1 23 ? 41.263 21.777 -21.431 1.00 42.59 23 GLY D O 1
ATOM 4140 N N . ARG D 1 24 ? 43.403 22.103 -20.832 1.00 36.47 24 ARG D N 1
ATOM 4141 C CA . ARG D 1 24 ? 43.316 21.221 -19.674 1.00 41.13 24 ARG D CA 1
ATOM 4142 C C . ARG D 1 24 ? 43.757 21.951 -18.415 1.00 39.17 24 ARG D C 1
ATOM 4143 O O . ARG D 1 24 ? 44.945 22.193 -18.203 1.00 41.36 24 ARG D O 1
ATOM 4151 N N . ARG D 1 25 ? 42.787 22.303 -17.582 1.00 37.09 25 ARG D N 1
ATOM 4152 C CA . ARG D 1 25 ? 43.071 23.033 -16.355 1.00 39.44 25 ARG D CA 1
ATOM 4153 C C . ARG D 1 25 ? 42.984 22.146 -15.120 1.00 35.91 25 ARG D C 1
ATOM 4154 O O . ARG D 1 25 ? 42.152 21.244 -15.051 1.00 34.53 25 ARG D O 1
ATOM 4162 N N . ILE D 1 26 ? 43.854 22.407 -14.150 1.00 34.29 26 ILE D N 1
ATOM 4163 C CA . ILE D 1 26 ? 43.857 21.650 -12.902 1.00 31.06 26 ILE D CA 1
ATOM 4164 C C . ILE D 1 26 ? 44.055 22.615 -11.744 1.00 31.02 26 ILE D C 1
ATOM 4165 O O . ILE D 1 26 ? 44.615 23.706 -11.922 1.00 26.61 26 ILE D O 1
ATOM 4170 N N . PRO D 1 27 ? 43.578 22.237 -10.546 1.00 28.73 27 PRO D N 1
ATOM 4171 C CA . PRO D 1 27 ? 43.724 23.084 -9.361 1.00 27.51 27 PRO D CA 1
ATOM 4172 C C . PRO D 1 27 ? 45.207 23.148 -9.010 1.00 23.80 27 PRO D C 1
ATOM 4173 O O . PRO D 1 27 ? 45.941 22.187 -9.241 1.00 26.76 27 PRO D O 1
ATOM 4177 N N . LEU D 1 28 ? 45.643 24.271 -8.454 1.00 27.00 28 LEU D N 1
ATOM 4178 C CA . LEU D 1 28 ? 47.040 24.442 -8.071 1.00 33.08 28 LEU D CA 1
ATOM 4179 C C . LEU D 1 28 ? 47.139 24.173 -6.577 1.00 27.55 28 LEU D C 1
ATOM 4180 O O . LEU D 1 28 ? 46.657 24.960 -5.765 1.00 34.59 28 LEU D O 1
ATOM 4185 N N . VAL D 1 29 ? 47.752 23.052 -6.223 1.00 29.77 29 VAL D N 1
ATOM 4186 C CA . VAL D 1 29 ? 47.890 22.672 -4.819 1.00 29.55 29 VAL D CA 1
ATOM 4187 C C . VAL D 1 29 ? 49.111 23.302 -4.176 1.00 33.30 29 VAL D C 1
ATOM 4188 O O . VAL D 1 29 ? 50.222 23.150 -4.673 1.00 32.31 29 VAL D O 1
ATOM 4192 N N . GLU D 1 30 ? 48.901 24.004 -3.066 1.00 33.76 30 GLU D N 1
ATOM 4193 C CA . GLU D 1 30 ? 50.001 24.644 -2.351 1.00 36.70 30 GLU D CA 1
ATOM 4194 C C . GLU D 1 30 ? 49.890 24.376 -0.852 1.00 35.50 30 GLU D C 1
ATOM 4195 O O . GLU D 1 30 ? 48.920 24.779 -0.207 1.00 34.86 30 GLU D O 1
ATOM 4201 N N . PHE D 1 31 ? 50.882 23.697 -0.294 1.00 28.95 31 PHE D N 1
ATOM 4202 C CA . PHE D 1 31 ? 50.849 23.416 1.129 1.00 27.42 31 PHE D CA 1
ATOM 4203 C C . PHE D 1 31 ? 51.608 24.471 1.915 1.00 26.97 31 PHE D C 1
ATOM 4204 O O . PHE D 1 31 ? 51.344 24.684 3.104 1.00 29.02 31 PHE D O 1
ATOM 4212 N N . LEU D 1 32 ? 52.541 25.144 1.248 1.00 25.04 32 LEU D N 1
ATOM 4213 C CA . LEU D 1 32 ? 53.341 26.177 1.898 1.00 26.17 32 LEU D CA 1
ATOM 4214 C C . LEU D 1 32 ? 52.486 27.269 2.524 1.00 23.95 32 LEU D C 1
ATOM 4215 O O . LEU D 1 32 ? 51.540 27.752 1.910 1.00 25.26 32 LEU D O 1
ATOM 4220 N N . GLY D 1 33 ? 52.840 27.659 3.746 1.00 24.04 33 GLY D N 1
ATOM 4221 C CA . GLY D 1 33 ? 52.112 28.702 4.447 1.00 22.86 33 GLY D CA 1
ATOM 4222 C C . GLY D 1 33 ? 50.767 28.264 4.991 1.00 31.16 33 GLY D C 1
ATOM 4223 O O . GLY D 1 33 ? 50.000 29.096 5.462 1.00 35.84 33 GLY D O 1
ATOM 4224 N N . ASP D 1 34 ? 50.489 26.961 4.981 1.00 30.20 34 ASP D N 1
ATOM 4225 C CA . ASP D 1 34 ? 49.185 26.480 5.437 1.00 22.64 34 ASP D CA 1
ATOM 4226 C C . ASP D 1 34 ? 49.245 25.265 6.376 1.00 18.64 34 ASP D C 1
ATOM 4227 O O . ASP D 1 34 ? 48.964 24.147 5.958 1.00 20.46 34 ASP D O 1
ATOM 4232 N N . PRO D 1 35 ? 49.576 25.483 7.661 1.00 21.40 35 PRO D N 1
ATOM 4233 C CA . PRO D 1 35 ? 49.666 24.389 8.640 1.00 22.71 35 PRO D CA 1
ATOM 4234 C C . PRO D 1 35 ? 48.435 23.482 8.748 1.00 25.26 35 PRO D C 1
ATOM 4235 O O . PRO D 1 35 ? 48.563 22.263 8.846 1.00 24.57 35 PRO D O 1
ATOM 4239 N N . GLU D 1 36 ? 47.241 24.062 8.735 1.00 26.12 36 GLU D N 1
ATOM 4240 C CA . GLU D 1 36 ? 46.036 23.239 8.863 1.00 23.64 36 GLU D CA 1
ATOM 4241 C C . GLU D 1 36 ? 45.854 22.247 7.716 1.00 24.22 36 GLU D C 1
ATOM 4242 O O . GLU D 1 36 ? 45.558 21.074 7.929 1.00 17.58 36 GLU D O 1
ATOM 4248 N N . PHE D 1 37 ? 46.031 22.731 6.496 1.00 23.31 37 PHE D N 1
ATOM 4249 C CA . PHE D 1 37 ? 45.871 21.910 5.302 1.00 23.27 37 PHE D CA 1
ATOM 4250 C C . PHE D 1 37 ? 47.000 20.882 5.209 1.00 25.70 37 PHE D C 1
ATOM 4251 O O . PHE D 1 37 ? 46.787 19.736 4.810 1.00 20.01 37 PHE D O 1
ATOM 4259 N N . THR D 1 38 ? 48.203 21.304 5.584 1.00 17.98 38 THR D N 1
ATOM 4260 C CA . THR D 1 38 ? 49.374 20.430 5.562 1.00 23.42 38 THR D CA 1
ATOM 4261 C C . THR D 1 38 ? 49.199 19.252 6.530 1.00 18.78 38 THR D C 1
ATOM 4262 O O . THR D 1 38 ? 49.501 18.118 6.188 1.00 18.75 38 THR D O 1
ATOM 4266 N N . ARG D 1 39 ? 48.698 19.520 7.730 1.00 20.44 39 ARG D N 1
ATOM 4267 C CA . ARG D 1 39 ? 48.515 18.443 8.716 1.00 21.67 39 ARG D CA 1
ATOM 4268 C C . ARG D 1 39 ? 47.403 17.461 8.319 1.00 19.34 39 ARG D C 1
ATOM 4269 O O . ARG D 1 39 ? 47.517 16.260 8.554 1.00 24.74 39 ARG D O 1
ATOM 4277 N N . ALA D 1 40 ? 46.340 17.967 7.702 1.00 22.39 40 ALA D N 1
ATOM 4278 C CA . ALA D 1 40 ? 45.242 17.104 7.255 1.00 24.10 40 ALA D CA 1
ATOM 4279 C C . ALA D 1 40 ? 45.764 16.164 6.159 1.00 27.59 40 ALA D C 1
ATOM 4280 O O . ALA D 1 40 ? 45.378 14.992 6.082 1.00 24.56 40 ALA D O 1
ATOM 4282 N N . ALA D 1 41 ? 46.649 16.684 5.313 1.00 20.17 41 ALA D N 1
ATOM 4283 C CA . ALA D 1 41 ? 47.227 15.891 4.236 1.00 19.15 41 ALA D CA 1
ATOM 4284 C C . ALA D 1 41 ? 48.200 14.851 4.784 1.00 25.70 41 ALA D C 1
ATOM 4285 O O . ALA D 1 41 ? 48.199 13.708 4.348 1.00 23.60 41 ALA D O 1
ATOM 4287 N N . ALA D 1 42 ? 49.038 15.264 5.728 1.00 23.35 42 ALA D N 1
ATOM 4288 C CA . ALA D 1 42 ? 50.017 14.363 6.338 1.00 20.63 42 ALA D CA 1
ATOM 4289 C C . ALA D 1 42 ? 49.265 13.254 7.059 1.00 21.54 42 ALA D C 1
ATOM 4290 O O . ALA D 1 42 ? 49.628 12.081 6.990 1.00 23.88 42 ALA D O 1
ATOM 4292 N N . GLU D 1 43 ? 48.211 13.633 7.761 1.00 18.11 43 GLU D N 1
ATOM 4293 C CA . GLU D 1 43 ? 47.415 12.645 8.483 1.00 25.17 43 GLU D CA 1
ATOM 4294 C C . GLU D 1 43 ? 46.769 11.666 7.509 1.00 31.68 43 GLU D C 1
ATOM 4295 O O . GLU D 1 43 ? 46.587 10.491 7.826 1.00 27.01 43 GLU D O 1
ATOM 4301 N N . ALA D 1 44 ? 46.427 12.144 6.316 1.00 28.41 44 ALA D N 1
ATOM 4302 C CA . ALA D 1 44 ? 45.803 11.270 5.328 1.00 29.68 44 ALA D CA 1
ATOM 4303 C C . ALA D 1 44 ? 46.802 10.258 4.768 1.00 26.67 44 ALA D C 1
ATOM 4304 O O . ALA D 1 44 ? 46.432 9.138 4.424 1.00 32.10 44 ALA D O 1
ATOM 4306 N N . LEU D 1 45 ? 48.067 10.653 4.676 1.00 24.00 45 LEU D N 1
ATOM 4307 C CA . LEU D 1 45 ? 49.097 9.767 4.142 1.00 23.85 45 LEU D CA 1
ATOM 4308 C C . LEU D 1 45 ? 49.652 8.790 5.170 1.00 28.55 45 LEU D C 1
ATOM 4309 O O . LEU D 1 45 ? 50.100 7.704 4.812 1.00 29.90 45 LEU D O 1
ATOM 4314 N N . ARG D 1 46 ? 49.640 9.170 6.442 1.00 22.74 46 ARG D N 1
ATOM 4315 C CA . ARG D 1 46 ? 50.214 8.297 7.457 1.00 28.94 46 ARG D CA 1
ATOM 4316 C C . ARG D 1 46 ? 49.811 6.817 7.366 1.00 29.65 46 ARG D C 1
ATOM 4317 O O . ARG D 1 46 ? 50.675 5.945 7.375 1.00 32.44 46 ARG D O 1
ATOM 4325 N N . PRO D 1 47 ? 48.503 6.515 7.253 1.00 32.78 47 PRO D N 1
ATOM 4326 C CA . PRO D 1 47 ? 48.054 5.117 7.163 1.00 33.20 47 PRO D CA 1
ATOM 4327 C C . PRO D 1 47 ? 48.626 4.383 5.950 1.00 38.16 47 PRO D C 1
ATOM 4328 O O . PRO D 1 47 ? 48.627 3.155 5.911 1.00 40.84 47 PRO D O 1
ATOM 4332 N N . LEU D 1 48 ? 49.109 5.138 4.964 1.00 28.18 48 LEU D N 1
ATOM 4333 C CA . LEU D 1 48 ? 49.674 4.551 3.749 1.00 28.57 48 LEU D CA 1
ATOM 4334 C C . LEU D 1 48 ? 51.145 4.170 3.876 1.00 32.24 48 LEU D C 1
ATOM 4335 O O . LEU D 1 48 ? 51.680 3.466 3.022 1.00 32.61 48 LEU D O 1
ATOM 4340 N N . VAL D 1 49 ? 51.806 4.645 4.926 1.00 33.58 49 VAL D N 1
ATOM 4341 C CA . VAL D 1 49 ? 53.226 4.353 5.119 1.00 25.81 49 VAL D CA 1
ATOM 4342 C C . VAL D 1 49 ? 53.452 2.946 5.680 1.00 34.71 49 VAL D C 1
ATOM 4343 O O . VAL D 1 49 ? 52.869 2.577 6.696 1.00 35.47 49 VAL D O 1
ATOM 4347 N N . PRO D 1 50 ? 54.299 2.141 5.015 1.00 38.32 50 PRO D N 1
ATOM 4348 C CA . PRO D 1 50 ? 54.581 0.779 5.481 1.00 38.97 50 PRO D CA 1
ATOM 4349 C C . PRO D 1 50 ? 55.355 0.808 6.801 1.00 39.88 50 PRO D C 1
ATOM 4350 O O . PRO D 1 50 ? 56.091 1.753 7.080 1.00 35.26 50 PRO D O 1
ATOM 4354 N N . LYS D 1 51 ? 55.189 -0.229 7.611 1.00 40.06 51 LYS D N 1
ATOM 4355 C CA . LYS D 1 51 ? 55.846 -0.285 8.910 1.00 36.66 51 LYS D CA 1
ATOM 4356 C C . LYS D 1 51 ? 57.363 -0.369 8.844 1.00 39.37 51 LYS D C 1
ATOM 4357 O O . LYS D 1 51 ? 58.050 0.098 9.750 1.00 45.67 51 LYS D O 1
ATOM 4363 N N . GLU D 1 52 ? 57.889 -0.952 7.773 1.00 39.34 52 GLU D N 1
ATOM 4364 C CA . GLU D 1 52 ? 59.334 -1.094 7.634 1.00 44.11 52 GLU D CA 1
ATOM 4365 C C . GLU D 1 52 ? 60.014 0.173 7.128 1.00 44.65 52 GLU D C 1
ATOM 4366 O O . GLU D 1 52 ? 61.224 0.178 6.905 1.00 42.73 52 GLU D O 1
ATOM 4372 N N . ALA D 1 53 ? 59.243 1.242 6.942 1.00 41.82 53 ALA D N 1
ATOM 4373 C CA . ALA D 1 53 ? 59.815 2.492 6.454 1.00 38.86 53 ALA D CA 1
ATOM 4374 C C . ALA D 1 53 ? 60.847 3.021 7.437 1.00 30.24 53 ALA D C 1
ATOM 4375 O O . ALA D 1 53 ? 60.617 3.028 8.647 1.00 39.68 53 ALA D O 1
ATOM 4377 N N . GLU D 1 54 ? 61.980 3.474 6.914 1.00 31.59 54 GLU D N 1
ATOM 4378 C CA . GLU D 1 54 ? 63.034 4.005 7.761 1.00 33.69 54 GLU D CA 1
ATOM 4379 C C . GLU D 1 54 ? 63.347 5.482 7.519 1.00 34.33 54 GLU D C 1
ATOM 4380 O O . GLU D 1 54 ? 63.870 6.158 8.405 1.00 28.24 54 GLU D O 1
ATOM 4386 N N . ILE D 1 55 ? 63.025 5.989 6.331 1.00 35.76 55 ILE D N 1
ATOM 4387 C CA . ILE D 1 55 ? 63.285 7.395 6.020 1.00 33.21 55 ILE D CA 1
ATOM 4388 C C . ILE D 1 55 ? 62.422 7.864 4.844 1.00 31.53 55 ILE D C 1
ATOM 4389 O O . ILE D 1 55 ? 62.073 7.072 3.969 1.00 28.00 55 ILE D O 1
ATOM 4394 N N . LEU D 1 56 ? 62.063 9.146 4.838 1.00 26.87 56 LEU D N 1
ATOM 4395 C CA . LEU D 1 56 ? 61.236 9.689 3.761 1.00 26.48 56 LEU D CA 1
ATOM 4396 C C . LEU D 1 56 ? 62.110 10.529 2.841 1.00 23.26 56 LEU D C 1
ATOM 4397 O O . LEU D 1 56 ? 63.119 11.079 3.272 1.00 26.09 56 LEU D O 1
ATOM 4402 N N . PHE D 1 57 ? 61.697 10.633 1.580 1.00 23.55 57 PHE D N 1
ATOM 4403 C CA . PHE D 1 57 ? 62.434 11.366 0.563 1.00 20.33 57 PHE D CA 1
ATOM 4404 C C . PHE D 1 57 ? 61.413 12.174 -0.243 1.00 21.65 57 PHE D C 1
ATOM 4405 O O . PHE D 1 57 ? 60.467 11.612 -0.796 1.00 26.09 57 PHE D O 1
ATOM 4413 N N . THR D 1 58 ? 61.618 13.481 -0.309 1.00 24.84 58 THR D N 1
ATOM 4414 C CA . THR D 1 58 ? 60.717 14.358 -1.042 1.00 25.41 58 THR D CA 1
ATOM 4415 C C . THR D 1 58 ? 61.550 15.378 -1.825 1.00 25.34 58 THR D C 1
ATOM 4416 O O . THR D 1 58 ? 62.770 15.376 -1.740 1.00 28.18 58 THR D O 1
ATOM 4420 N N . THR D 1 59 ? 60.882 16.232 -2.597 1.00 24.75 59 THR D N 1
ATOM 4421 C CA . THR D 1 59 ? 61.544 17.255 -3.401 1.00 25.95 59 THR D CA 1
ATOM 4422 C C . THR D 1 59 ? 61.002 18.624 -2.991 1.00 32.48 59 THR D C 1
ATOM 4423 O O . THR D 1 59 ? 59.833 18.735 -2.620 1.00 34.68 59 THR D O 1
ATOM 4427 N N . GLU D 1 60 ? 61.838 19.658 -3.046 1.00 24.55 60 GLU D N 1
ATOM 4428 C CA . GLU D 1 60 ? 61.373 20.997 -2.695 1.00 27.31 60 GLU D CA 1
ATOM 4429 C C . GLU D 1 60 ? 60.395 21.457 -3.784 1.00 25.04 60 GLU D C 1
ATOM 4430 O O . GLU D 1 60 ? 60.402 20.916 -4.885 1.00 27.14 60 GLU D O 1
ATOM 4436 N N . THR D 1 61 ? 59.548 22.438 -3.494 1.00 24.73 61 THR D N 1
ATOM 4437 C CA . THR D 1 61 ? 59.490 23.112 -2.206 1.00 28.51 61 THR D CA 1
ATOM 4438 C C . THR D 1 61 ? 58.182 22.809 -1.459 1.00 26.04 61 THR D C 1
ATOM 4439 O O . THR D 1 61 ? 58.190 22.501 -0.269 1.00 25.72 61 THR D O 1
ATOM 4443 N N . SER D 1 62 ? 57.064 22.878 -2.167 1.00 28.55 62 SER D N 1
ATOM 4444 C CA . SER D 1 62 ? 55.754 22.646 -1.562 1.00 30.15 62 SER D CA 1
ATOM 4445 C C . SER D 1 62 ? 55.568 21.371 -0.751 1.00 28.87 62 SER D C 1
ATOM 4446 O O . SER D 1 62 ? 54.831 21.372 0.229 1.00 26.12 62 SER D O 1
ATOM 4449 N N . PRO D 1 63 ? 56.211 20.264 -1.158 1.00 24.90 63 PRO D N 1
ATOM 4450 C CA . PRO D 1 63 ? 56.059 19.018 -0.400 1.00 24.72 63 PRO D CA 1
ATOM 4451 C C . PRO D 1 63 ? 56.829 19.008 0.927 1.00 27.83 63 PRO D C 1
ATOM 4452 O O . PRO D 1 63 ? 56.650 18.104 1.743 1.00 28.36 63 PRO D O 1
ATOM 4456 N N . ILE D 1 64 ? 57.675 20.012 1.152 1.00 24.29 64 ILE D N 1
ATOM 4457 C CA . ILE D 1 64 ? 58.476 20.030 2.366 1.00 22.37 64 ILE D CA 1
ATOM 4458 C C . ILE D 1 64 ? 57.697 20.008 3.677 1.00 21.76 64 ILE D C 1
ATOM 4459 O O . ILE D 1 64 ? 57.949 19.153 4.527 1.00 25.02 64 ILE D O 1
ATOM 4464 N N . PRO D 1 65 ? 56.735 20.928 3.860 1.00 21.37 65 PRO D N 1
ATOM 4465 C CA . PRO D 1 65 ? 55.965 20.935 5.114 1.00 25.85 65 PRO D CA 1
ATOM 4466 C C . PRO D 1 65 ? 55.245 19.603 5.301 1.00 18.49 65 PRO D C 1
ATOM 4467 O O . PRO D 1 65 ? 55.226 19.036 6.389 1.00 22.28 65 PRO D O 1
ATOM 4471 N N . LEU D 1 66 ? 54.656 19.109 4.219 1.00 24.56 66 LEU D N 1
ATOM 4472 C CA . LEU D 1 66 ? 53.933 17.841 4.231 1.00 23.96 66 LEU D CA 1
ATOM 4473 C C . LEU D 1 66 ? 54.795 16.680 4.730 1.00 26.93 66 LEU D C 1
ATOM 4474 O O . LEU D 1 66 ? 54.406 15.912 5.612 1.00 23.45 66 LEU D O 1
ATOM 4479 N N . THR D 1 67 ? 55.970 16.549 4.136 1.00 21.73 67 THR D N 1
ATOM 4480 C CA . THR D 1 67 ? 56.882 15.484 4.492 1.00 21.74 67 THR D CA 1
ATOM 4481 C C . THR D 1 67 ? 57.400 15.659 5.921 1.00 20.01 67 THR D C 1
ATOM 4482 O O . THR D 1 67 ? 57.532 14.688 6.677 1.00 20.97 67 THR D O 1
ATOM 4486 N N . HIS D 1 68 ? 57.666 16.902 6.296 1.00 18.04 68 HIS D N 1
ATOM 4487 C CA . HIS D 1 68 ? 58.162 17.191 7.635 1.00 19.33 68 HIS D CA 1
ATOM 4488 C C . HIS D 1 68 ? 57.148 16.758 8.701 1.00 26.05 68 HIS D C 1
ATOM 4489 O O . HIS D 1 68 ? 57.487 16.073 9.660 1.00 20.25 68 HIS D O 1
ATOM 4496 N N . VAL D 1 69 ? 55.901 17.176 8.540 1.00 22.85 69 VAL D N 1
ATOM 4497 C CA . VAL D 1 69 ? 54.866 16.825 9.507 1.00 22.76 69 VAL D CA 1
ATOM 4498 C C . VAL D 1 69 ? 54.643 15.317 9.561 1.00 22.58 69 VAL D C 1
ATOM 4499 O O . VAL D 1 69 ? 54.424 14.742 10.633 1.00 21.63 69 VAL D O 1
ATOM 4503 N N . LEU D 1 70 ? 54.716 14.667 8.406 1.00 21.02 70 LEU D N 1
ATOM 4504 C CA . LEU D 1 70 ? 54.535 13.220 8.348 1.00 27.78 70 LEU D CA 1
ATOM 4505 C C . LEU D 1 70 ? 55.704 12.500 9.032 1.00 27.87 70 LEU D C 1
ATOM 4506 O O . LEU D 1 70 ? 55.499 11.576 9.820 1.00 25.88 70 LEU D O 1
ATOM 4511 N N . ALA D 1 71 ? 56.926 12.923 8.719 1.00 21.75 71 ALA D N 1
ATOM 4512 C CA . ALA D 1 71 ? 58.122 12.312 9.301 1.00 24.46 71 ALA D CA 1
ATOM 4513 C C . ALA D 1 71 ? 58.099 12.428 10.824 1.00 27.04 71 ALA D C 1
ATOM 4514 O O . ALA D 1 71 ? 58.411 11.469 11.532 1.00 26.37 71 ALA D O 1
ATOM 4516 N N . GLU D 1 72 ? 57.734 13.607 11.321 1.00 20.83 72 GLU D N 1
ATOM 4517 C CA . GLU D 1 72 ? 57.641 13.844 12.761 1.00 18.39 72 GLU D CA 1
ATOM 4518 C C . GLU D 1 72 ? 56.648 12.857 13.404 1.00 27.65 72 GLU D C 1
ATOM 4519 O O . GLU D 1 72 ? 56.965 12.184 14.389 1.00 26.49 72 GLU D O 1
ATOM 4525 N N . ALA D 1 73 ? 55.447 12.775 12.839 1.00 20.72 73 ALA D N 1
ATOM 4526 C CA . ALA D 1 73 ? 54.418 11.877 13.356 1.00 26.24 73 ALA D CA 1
ATOM 4527 C C . ALA D 1 73 ? 54.895 10.425 13.357 1.00 32.01 73 ALA D C 1
ATOM 4528 O O . ALA D 1 73 ? 54.559 9.651 14.263 1.00 26.55 73 ALA D O 1
ATOM 4530 N N . LEU D 1 74 ? 55.683 10.066 12.344 1.00 27.15 74 LEU D N 1
ATOM 4531 C CA . LEU D 1 74 ? 56.202 8.703 12.201 1.00 29.68 74 LEU D CA 1
ATOM 4532 C C . LEU D 1 74 ? 57.448 8.443 13.041 1.00 31.71 74 LEU D C 1
ATOM 4533 O O . LEU D 1 74 ? 57.791 7.293 13.308 1.00 33.51 74 LEU D O 1
ATOM 4538 N N . GLY D 1 75 ? 58.125 9.509 13.452 1.00 32.08 75 GLY D N 1
ATOM 4539 C CA . GLY D 1 75 ? 59.331 9.358 14.243 1.00 34.06 75 GLY D CA 1
ATOM 4540 C C . GLY D 1 75 ? 60.510 9.023 13.351 1.00 38.32 75 GLY D C 1
ATOM 4541 O O . GLY D 1 75 ? 61.462 8.377 13.780 1.00 32.23 75 GLY D O 1
ATOM 4542 N N . LEU D 1 76 ? 60.449 9.470 12.101 1.00 30.27 76 LEU D N 1
ATOM 4543 C CA . LEU D 1 76 ? 61.510 9.200 11.143 1.00 30.54 76 LEU D CA 1
ATOM 4544 C C . LEU D 1 76 ? 62.120 10.477 10.601 1.00 31.88 76 LEU D C 1
ATOM 4545 O O . LEU D 1 76 ? 61.542 11.560 10.715 1.00 29.80 76 LEU D O 1
ATOM 4550 N N . PRO D 1 77 ? 63.319 10.364 10.012 1.00 30.38 77 PRO D N 1
ATOM 4551 C CA . PRO D 1 77 ? 64.014 11.508 9.427 1.00 28.37 77 PRO D CA 1
ATOM 4552 C C . PRO D 1 77 ? 63.566 11.538 7.967 1.00 22.26 77 PRO D C 1
ATOM 4553 O O . PRO D 1 77 ? 62.895 10.612 7.510 1.00 29.14 77 PRO D O 1
ATOM 4557 N N . TYR D 1 78 ? 63.923 12.592 7.245 1.00 25.12 78 TYR D N 1
ATOM 4558 C CA . TYR D 1 78 ? 63.584 12.677 5.832 1.00 25.69 78 TYR D CA 1
ATOM 4559 C C . TYR D 1 78 ? 64.679 13.474 5.138 1.00 20.85 78 TYR D C 1
ATOM 4560 O O . TYR D 1 78 ? 65.451 14.176 5.791 1.00 26.98 78 TYR D O 1
ATOM 4569 N N . VAL D 1 79 ? 64.755 13.350 3.817 1.00 23.28 79 VAL D N 1
ATOM 4570 C CA . VAL D 1 79 ? 65.741 14.088 3.044 1.00 23.42 79 VAL D CA 1
ATOM 4571 C C . VAL D 1 79 ? 65.010 14.840 1.949 1.00 26.51 79 VAL D C 1
ATOM 4572 O O . VAL D 1 79 ? 63.897 14.479 1.581 1.00 25.52 79 VAL D O 1
ATOM 4576 N N . VAL D 1 80 ? 65.639 15.886 1.432 1.00 24.88 80 VAL D N 1
ATOM 4577 C CA . VAL D 1 80 ? 65.011 16.701 0.407 1.00 24.53 80 VAL D CA 1
ATOM 4578 C C . VAL D 1 80 ? 65.916 16.950 -0.797 1.00 28.56 80 VAL D C 1
ATOM 4579 O O . VAL D 1 80 ? 67.024 17.467 -0.654 1.00 29.82 80 VAL D O 1
ATOM 4583 N N . ALA D 1 81 ? 65.434 16.588 -1.979 1.00 29.93 81 ALA D N 1
ATOM 4584 C CA . ALA D 1 81 ? 66.191 16.824 -3.201 1.00 25.57 81 ALA D CA 1
ATOM 4585 C C . ALA D 1 81 ? 65.871 18.249 -3.636 1.00 29.06 81 ALA D C 1
ATOM 4586 O O . ALA D 1 81 ? 64.722 18.692 -3.555 1.00 31.98 81 ALA D O 1
ATOM 4588 N N . ARG D 1 82 ? 66.889 18.968 -4.088 1.00 27.41 82 ARG D N 1
ATOM 4589 C CA . ARG D 1 82 ? 66.734 20.345 -4.539 1.00 25.11 82 ARG D CA 1
ATOM 4590 C C . ARG D 1 82 ? 66.454 20.352 -6.035 1.00 23.16 82 ARG D C 1
ATOM 4591 O O . ARG D 1 82 ? 66.728 19.371 -6.726 1.00 28.38 82 ARG D O 1
ATOM 4599 N N . ARG D 1 83 ? 65.921 21.463 -6.535 1.00 28.71 83 ARG D N 1
ATOM 4600 C CA . ARG D 1 83 ? 65.625 21.580 -7.957 1.00 32.66 83 ARG D CA 1
ATOM 4601 C C . ARG D 1 83 ? 66.665 22.452 -8.659 1.00 37.89 83 ARG D C 1
ATOM 4602 O O . ARG D 1 83 ? 66.503 22.833 -9.815 1.00 39.59 83 ARG D O 1
ATOM 4610 N N . ARG D 1 84 ? 67.735 22.759 -7.936 1.00 38.03 84 ARG D N 1
ATOM 4611 C CA . ARG D 1 84 ? 68.846 23.547 -8.464 1.00 48.43 84 ARG D CA 1
ATOM 4612 C C . ARG D 1 84 ? 69.946 23.503 -7.410 1.00 45.72 84 ARG D C 1
ATOM 4613 O O . ARG D 1 84 ? 69.659 23.427 -6.217 1.00 46.63 84 ARG D O 1
ATOM 4621 N N . ARG D 1 85 ? 71.202 23.535 -7.841 1.00 45.83 85 ARG D N 1
ATOM 4622 C CA . ARG D 1 85 ? 72.306 23.501 -6.891 1.00 45.38 85 ARG D CA 1
ATOM 4623 C C . ARG D 1 85 ? 72.298 24.757 -6.033 1.00 43.01 85 ARG D C 1
ATOM 4624 O O . ARG D 1 85 ? 72.026 25.850 -6.529 1.00 49.84 85 ARG D O 1
ATOM 4632 N N . ARG D 1 86 ? 72.581 24.602 -4.744 1.00 42.63 86 ARG D N 1
ATOM 4633 C CA . ARG D 1 86 ? 72.637 25.752 -3.848 1.00 45.86 86 ARG D CA 1
ATOM 4634 C C . ARG D 1 86 ? 74.098 25.910 -3.442 1.00 41.99 86 ARG D C 1
ATOM 4635 O O . ARG D 1 86 ? 74.858 24.941 -3.451 1.00 42.51 86 ARG D O 1
ATOM 4643 N N . PRO D 1 87 ? 74.514 27.131 -3.086 1.00 43.41 87 PRO D N 1
ATOM 4644 C CA . PRO D 1 87 ? 75.908 27.339 -2.688 1.00 44.38 87 PRO D CA 1
ATOM 4645 C C . PRO D 1 87 ? 76.400 26.395 -1.588 1.00 51.59 87 PRO D C 1
ATOM 4646 O O . PRO D 1 87 ? 75.652 26.026 -0.679 1.00 46.71 87 PRO D O 1
ATOM 4650 N N . TYR D 1 88 ? 77.667 26.001 -1.705 1.00 44.41 88 TYR D N 1
ATOM 4651 C CA . TYR D 1 88 ? 78.325 25.111 -0.756 1.00 48.16 88 TYR D CA 1
ATOM 4652 C C . TYR D 1 88 ? 77.760 23.700 -0.748 1.00 46.80 88 TYR D C 1
ATOM 4653 O O . TYR D 1 88 ? 78.010 22.931 0.180 1.00 53.30 88 TYR D O 1
ATOM 4662 N N . MET D 1 89 ? 77.005 23.350 -1.785 1.00 50.93 89 MET D N 1
ATOM 4663 C CA . MET D 1 89 ? 76.436 22.013 -1.863 1.00 54.02 89 MET D CA 1
ATOM 4664 C C . MET D 1 89 ? 77.560 20.987 -1.981 1.00 58.24 89 MET D C 1
ATOM 4665 O O . MET D 1 89 ? 78.399 21.052 -2.879 1.00 61.05 89 MET D O 1
ATOM 4670 N N . GLU D 1 90 ? 77.547 20.039 -1.053 1.00 64.05 90 GLU D N 1
ATOM 4671 C CA . GLU D 1 90 ? 78.535 18.971 -0.944 1.00 64.61 90 GLU D CA 1
ATOM 4672 C C . GLU D 1 90 ? 78.322 17.826 -1.937 1.00 62.51 90 GLU D C 1
ATOM 4673 O O . GLU D 1 90 ? 77.279 17.168 -1.906 1.00 59.51 90 GLU D O 1
ATOM 4679 N N . ASP D 1 91 ? 79.317 17.596 -2.801 1.00 61.47 91 ASP D N 1
ATOM 4680 C CA . ASP D 1 91 ? 79.301 16.529 -3.814 1.00 57.66 91 ASP D CA 1
ATOM 4681 C C . ASP D 1 91 ? 77.936 15.866 -3.952 1.00 54.96 91 ASP D C 1
ATOM 4682 O O . ASP D 1 91 ? 77.754 14.704 -3.580 1.00 47.69 91 ASP D O 1
ATOM 4687 N N . PRO D 1 92 ? 76.961 16.595 -4.515 1.00 49.70 92 PRO D N 1
ATOM 4688 C CA . PRO D 1 92 ? 75.588 16.125 -4.715 1.00 46.21 92 PRO D CA 1
ATOM 4689 C C . PRO D 1 92 ? 75.324 15.090 -5.800 1.00 46.27 92 PRO D C 1
ATOM 4690 O O . PRO D 1 92 ? 76.014 15.040 -6.817 1.00 42.40 92 PRO D O 1
ATOM 4694 N N . ILE D 1 93 ? 74.314 14.258 -5.564 1.00 45.64 93 ILE D N 1
ATOM 4695 C CA . ILE D 1 93 ? 73.895 13.273 -6.548 1.00 40.11 93 ILE D CA 1
ATOM 4696 C C . ILE D 1 93 ? 72.989 14.089 -7.459 1.00 41.52 93 ILE D C 1
ATOM 4697 O O . ILE D 1 93 ? 72.088 14.783 -6.985 1.00 32.67 93 ILE D O 1
ATOM 4702 N N . ILE D 1 94 ? 73.237 14.022 -8.760 1.00 40.59 94 ILE D N 1
ATOM 4703 C CA . ILE D 1 94 ? 72.456 14.785 -9.727 1.00 42.47 94 ILE D CA 1
ATOM 4704 C C . ILE D 1 94 ? 71.648 13.865 -10.631 1.00 41.50 94 ILE D C 1
ATOM 4705 O O . ILE D 1 94 ? 72.170 12.882 -11.156 1.00 47.07 94 ILE D O 1
ATOM 4710 N N . GLN D 1 95 ? 70.369 14.176 -10.808 1.00 39.49 95 GLN D N 1
ATOM 4711 C CA . GLN D 1 95 ? 69.509 13.346 -11.644 1.00 33.76 95 GLN D CA 1
ATOM 4712 C C . GLN D 1 95 ? 68.498 14.162 -12.447 1.00 45.69 95 GLN D C 1
ATOM 4713 O O . GLN D 1 95 ? 67.762 14.987 -11.902 1.00 38.45 95 GLN D O 1
ATOM 4719 N N . GLU D 1 96 ? 68.464 13.922 -13.752 1.00 42.46 96 GLU D N 1
ATOM 4720 C CA . GLU D 1 96 ? 67.550 14.630 -14.634 1.00 44.09 96 GLU D CA 1
ATOM 4721 C C . GLU D 1 96 ? 66.198 13.924 -14.706 1.00 43.62 96 GLU D C 1
ATOM 4722 O O . GLU D 1 96 ? 66.130 12.696 -14.716 1.00 42.02 96 GLU D O 1
ATOM 4728 N N . VAL D 1 97 ? 65.125 14.710 -14.746 1.00 44.02 97 VAL D N 1
ATOM 4729 C CA . VAL D 1 97 ? 63.765 14.178 -14.844 1.00 46.45 97 VAL D CA 1
ATOM 4730 C C . VAL D 1 97 ? 63.288 14.296 -16.305 1.00 54.11 97 VAL D C 1
ATOM 4731 O O . VAL D 1 97 ? 63.494 15.332 -16.937 1.00 57.46 97 VAL D O 1
ATOM 4735 N N . GLN D 1 98 ? 62.653 13.247 -16.833 1.00 59.46 98 GLN D N 1
ATOM 4736 C CA . GLN D 1 98 ? 62.167 13.239 -18.224 1.00 70.89 98 GLN D CA 1
ATOM 4737 C C . GLN D 1 98 ? 61.421 14.517 -18.616 1.00 75.00 98 GLN D C 1
ATOM 4738 O O . GLN D 1 98 ? 60.455 14.913 -17.961 1.00 78.18 98 GLN D O 1
ATOM 4744 N N . THR D 1 99 ? 61.862 15.132 -19.714 1.00 78.76 99 THR D N 1
ATOM 4745 C CA . THR D 1 99 ? 61.298 16.388 -20.221 1.00 82.62 99 THR D CA 1
ATOM 4746 C C . THR D 1 99 ? 60.309 16.271 -21.387 1.00 85.18 99 THR D C 1
ATOM 4747 O O . THR D 1 99 ? 59.575 15.293 -21.520 1.00 81.93 99 THR D O 1
ATOM 4751 N N . LEU D 1 100 ? 60.306 17.307 -22.223 1.00 89.02 100 LEU D N 1
ATOM 4752 C CA . LEU D 1 100 ? 59.457 17.391 -23.409 1.00 89.14 100 LEU D CA 1
ATOM 4753 C C . LEU D 1 100 ? 60.446 17.287 -24.558 1.00 92.63 100 LEU D C 1
ATOM 4754 O O . LEU D 1 100 ? 60.401 16.352 -25.360 1.00 94.39 100 LEU D O 1
ATOM 4759 N N . THR D 1 101 ? 61.323 18.295 -24.592 1.00 93.94 101 THR D N 1
ATOM 4760 C CA . THR D 1 101 ? 62.437 18.463 -25.527 1.00 94.49 101 THR D CA 1
ATOM 4761 C C . THR D 1 101 ? 63.066 19.848 -25.394 1.00 94.96 101 THR D C 1
ATOM 4762 O O . THR D 1 101 ? 63.192 20.376 -24.287 1.00 95.86 101 THR D O 1
ATOM 4766 N N . VAL D 1 104 ? 66.456 20.327 -22.034 1.00 74.22 104 VAL D N 1
ATOM 4767 C CA . VAL D 1 104 ? 66.696 19.488 -20.865 1.00 77.72 104 VAL D CA 1
ATOM 4768 C C . VAL D 1 104 ? 65.649 19.741 -19.779 1.00 77.95 104 VAL D C 1
ATOM 4769 O O . VAL D 1 104 ? 65.340 20.888 -19.457 1.00 75.76 104 VAL D O 1
ATOM 4773 N N . GLY D 1 105 ? 65.113 18.661 -19.215 1.00 76.41 105 GLY D N 1
ATOM 4774 C CA . GLY D 1 105 ? 64.092 18.783 -18.187 1.00 71.31 105 GLY D CA 1
ATOM 4775 C C . GLY D 1 105 ? 64.580 19.172 -16.803 1.00 66.98 105 GLY D C 1
ATOM 4776 O O . GLY D 1 105 ? 65.712 19.626 -16.631 1.00 62.34 105 GLY D O 1
ATOM 4777 N N . GLU D 1 106 ? 63.707 19.004 -15.814 1.00 60.04 106 GLU D N 1
ATOM 4778 C CA . GLU D 1 106 ? 64.035 19.324 -14.428 1.00 52.58 106 GLU D CA 1
ATOM 4779 C C . GLU D 1 106 ? 65.233 18.497 -13.971 1.00 45.48 106 GLU D C 1
ATOM 4780 O O . GLU D 1 106 ? 65.386 17.340 -14.364 1.00 42.77 106 GLU D O 1
ATOM 4786 N N . VAL D 1 107 ? 66.080 19.096 -13.142 1.00 40.83 107 VAL D N 1
ATOM 4787 C CA . VAL D 1 107 ? 67.249 18.405 -12.611 1.00 42.69 107 VAL D CA 1
ATOM 4788 C C . VAL D 1 107 ? 67.176 18.396 -11.085 1.00 36.46 107 VAL D C 1
ATOM 4789 O O . VAL D 1 107 ? 67.064 19.445 -10.454 1.00 39.81 107 VAL D O 1
ATOM 4793 N N . LEU D 1 108 ? 67.222 17.207 -10.500 1.00 36.19 108 LEU D N 1
ATOM 4794 C CA . LEU D 1 108 ? 67.164 17.071 -9.052 1.00 32.45 108 LEU D CA 1
ATOM 4795 C C . LEU D 1 108 ? 68.568 16.963 -8.479 1.00 36.96 108 LEU D C 1
ATOM 4796 O O . LEU D 1 108 ? 69.428 16.285 -9.046 1.00 35.04 108 LEU D O 1
ATOM 4801 N N . TRP D 1 109 ? 68.788 17.640 -7.357 1.00 31.30 109 TRP D N 1
ATOM 4802 C CA . TRP D 1 109 ? 70.080 17.651 -6.687 1.00 33.80 109 TRP D CA 1
ATOM 4803 C C . TRP D 1 109 ? 69.916 17.157 -5.254 1.00 36.11 109 TRP D C 1
ATOM 4804 O O . TRP D 1 109 ? 69.117 17.709 -4.507 1.00 31.46 109 TRP D O 1
ATOM 4815 N N . LEU D 1 110 ? 70.663 16.123 -4.869 1.00 33.02 110 LEU D N 1
ATOM 4816 C CA . LEU D 1 110 ? 70.585 15.605 -3.502 1.00 30.72 110 LEU D CA 1
ATOM 4817 C C . LEU D 1 110 ? 71.945 15.699 -2.814 1.00 39.88 110 LEU D C 1
ATOM 4818 O O . LEU D 1 110 ? 72.900 15.015 -3.197 1.00 35.34 110 LEU D O 1
ATOM 4823 N N . ASP D 1 111 ? 72.022 16.549 -1.794 1.00 39.13 111 ASP D N 1
ATOM 4824 C CA . ASP D 1 111 ? 73.259 16.752 -1.051 1.00 34.58 111 ASP D CA 1
ATOM 4825 C C . ASP D 1 111 ? 73.834 15.449 -0.495 1.00 39.14 111 ASP D C 1
ATOM 4826 O O . ASP D 1 111 ? 73.099 14.560 -0.065 1.00 35.56 111 ASP D O 1
ATOM 4831 N N . ARG D 1 112 ? 75.161 15.346 -0.510 1.00 45.21 112 ARG D N 1
ATOM 4832 C CA . ARG D 1 112 ? 75.862 14.163 -0.016 1.00 40.01 112 ARG D CA 1
ATOM 4833 C C . ARG D 1 112 ? 75.425 13.783 1.398 1.00 41.97 112 ARG D C 1
ATOM 4834 O O . ARG D 1 112 ? 75.210 12.608 1.695 1.00 44.03 112 ARG D O 1
ATOM 4842 N N . ARG D 1 113 ? 75.298 14.778 2.271 1.00 43.36 113 ARG D N 1
ATOM 4843 C CA . ARG D 1 113 ? 74.869 14.522 3.641 1.00 43.05 113 ARG D CA 1
ATOM 4844 C C . ARG D 1 113 ? 73.526 13.790 3.655 1.00 40.76 113 ARG D C 1
ATOM 4845 O O . ARG D 1 113 ? 73.281 12.946 4.515 1.00 39.99 113 ARG D O 1
ATOM 4853 N N . PHE D 1 114 ? 72.655 14.110 2.705 1.00 38.85 114 PHE D N 1
ATOM 4854 C CA . PHE D 1 114 ? 71.366 13.430 2.628 1.00 38.57 114 PHE D CA 1
ATOM 4855 C C . PHE D 1 114 ? 71.550 12.058 1.970 1.00 36.02 114 PHE D C 1
ATOM 4856 O O . PHE D 1 114 ? 70.964 11.064 2.405 1.00 35.41 114 PHE D O 1
ATOM 4864 N N . ALA D 1 115 ? 72.368 12.006 0.924 1.00 36.70 115 ALA D N 1
ATOM 4865 C CA . ALA D 1 115 ? 72.621 10.744 0.228 1.00 39.72 115 ALA D CA 1
ATOM 4866 C C . ALA D 1 115 ? 73.147 9.700 1.214 1.00 37.05 115 ALA D C 1
ATOM 4867 O O . ALA D 1 115 ? 72.791 8.522 1.140 1.00 37.15 115 ALA D O 1
ATOM 4869 N N . GLU D 1 116 ? 73.990 10.148 2.141 1.00 42.71 116 GLU D N 1
ATOM 4870 C CA . GLU D 1 116 ? 74.581 9.266 3.147 1.00 46.92 116 GLU D CA 1
ATOM 4871 C C . GLU D 1 116 ? 73.535 8.603 4.030 1.00 46.50 116 GLU D C 1
ATOM 4872 O O . GLU D 1 116 ? 73.723 7.475 4.485 1.00 41.39 116 GLU D O 1
ATOM 4878 N N . LYS D 1 117 ? 72.433 9.306 4.272 1.00 39.52 117 LYS D N 1
ATOM 4879 C CA . LYS D 1 117 ? 71.383 8.777 5.126 1.00 36.74 117 LYS D CA 1
ATOM 4880 C C . LYS D 1 117 ? 70.479 7.756 4.460 1.00 31.88 117 LYS D C 1
ATOM 4881 O O . LYS D 1 117 ? 69.632 7.160 5.118 1.00 38.20 117 LYS D O 1
ATOM 4887 N N . LEU D 1 118 ? 70.656 7.543 3.162 1.00 37.97 118 LEU D N 1
ATOM 4888 C CA . LEU D 1 118 ? 69.824 6.582 2.446 1.00 36.15 118 LEU D CA 1
ATOM 4889 C C . LEU D 1 118 ? 70.483 5.212 2.332 1.00 42.42 118 LEU D C 1
ATOM 4890 O O . LEU D 1 118 ? 69.831 4.222 1.994 1.00 38.28 118 LEU D O 1
ATOM 4895 N N . LEU D 1 119 ? 71.777 5.156 2.620 1.00 45.58 119 LEU D N 1
ATOM 4896 C CA . LEU D 1 119 ? 72.517 3.904 2.527 1.00 47.29 119 LEU D CA 1
ATOM 4897 C C . LEU D 1 119 ? 71.851 2.765 3.289 1.00 44.49 119 LEU D C 1
ATOM 4898 O O . LEU D 1 119 ? 71.656 2.846 4.500 1.00 45.24 119 LEU D O 1
ATOM 4903 N N . ASN D 1 120 ? 71.498 1.707 2.562 1.00 43.36 120 ASN D N 1
ATOM 4904 C CA . ASN D 1 120 ? 70.865 0.526 3.149 1.00 50.42 120 ASN D CA 1
ATOM 4905 C C . ASN D 1 120 ? 69.553 0.809 3.882 1.00 51.06 120 ASN D C 1
ATOM 4906 O O . ASN D 1 120 ? 69.132 0.030 4.740 1.00 49.73 120 ASN D O 1
ATOM 4911 N N . GLN D 1 121 ? 68.897 1.911 3.539 1.00 48.46 121 GLN D N 1
ATOM 4912 C CA . GLN D 1 121 ? 67.638 2.257 4.190 1.00 46.44 121 GLN D CA 1
ATOM 4913 C C . GLN D 1 121 ? 66.428 1.943 3.325 1.00 39.11 121 GLN D C 1
ATOM 4914 O O . GLN D 1 121 ? 66.511 1.914 2.100 1.00 37.98 121 GLN D O 1
ATOM 4920 N N . ARG D 1 122 ? 65.303 1.710 3.984 1.00 38.42 122 ARG D N 1
ATOM 4921 C CA . ARG D 1 122 ? 64.051 1.451 3.294 1.00 39.51 122 ARG D CA 1
ATOM 4922 C C . ARG D 1 122 ? 63.428 2.837 3.169 1.00 37.85 122 ARG D C 1
ATOM 4923 O O . ARG D 1 122 ? 62.978 3.429 4.154 1.00 35.42 122 ARG D O 1
ATOM 4931 N N . VAL D 1 123 ? 63.447 3.353 1.945 1.00 36.68 123 VAL D N 1
ATOM 4932 C CA . VAL D 1 123 ? 62.955 4.693 1.646 1.00 38.15 123 VAL D CA 1
ATOM 4933 C C . VAL D 1 123 ? 61.524 4.780 1.125 1.00 35.57 123 VAL D C 1
ATOM 4934 O O . VAL D 1 123 ? 61.065 3.926 0.366 1.00 33.37 123 VAL D O 1
ATOM 4938 N N . VAL D 1 124 ? 60.825 5.827 1.548 1.00 32.78 124 VAL D N 1
ATOM 4939 C CA . VAL D 1 124 ? 59.465 6.068 1.103 1.00 27.15 124 VAL D CA 1
ATOM 4940 C C . VAL D 1 124 ? 59.465 7.409 0.376 1.00 31.04 124 VAL D C 1
ATOM 4941 O O . VAL D 1 124 ? 59.841 8.424 0.954 1.00 25.21 124 VAL D O 1
ATOM 4945 N N . LEU D 1 125 ? 59.065 7.414 -0.891 1.00 29.61 125 LEU D N 1
ATOM 4946 C CA . LEU D 1 125 ? 59.020 8.653 -1.652 1.00 24.83 125 LEU D CA 1
ATOM 4947 C C . LEU D 1 125 ? 57.712 9.357 -1.308 1.00 26.00 125 LEU D C 1
ATOM 4948 O O . LEU D 1 125 ? 56.658 8.720 -1.210 1.00 24.85 125 LEU D O 1
ATOM 4953 N N . VAL D 1 126 ? 57.781 10.667 -1.103 1.00 23.10 126 VAL D N 1
ATOM 4954 C CA . VAL D 1 126 ? 56.579 11.431 -0.752 1.00 22.38 126 VAL D CA 1
ATOM 4955 C C . VAL D 1 126 ? 56.487 12.695 -1.594 1.00 23.18 126 VAL D C 1
ATOM 4956 O O . VAL D 1 126 ? 57.481 13.382 -1.806 1.00 22.99 126 VAL D O 1
ATOM 4960 N N . SER D 1 127 ? 55.289 12.997 -2.073 1.00 22.63 127 SER D N 1
ATOM 4961 C CA . SER D 1 127 ? 55.084 14.206 -2.855 1.00 26.37 127 SER D CA 1
ATOM 4962 C C . SER D 1 127 ? 53.663 14.705 -2.619 1.00 23.07 127 SER D C 1
ATOM 4963 O O . SER D 1 127 ? 52.818 13.986 -2.081 1.00 21.69 127 SER D O 1
ATOM 4966 N N . ASP D 1 128 ? 53.406 15.952 -2.992 1.00 24.87 128 ASP D N 1
ATOM 4967 C CA . ASP D 1 128 ? 52.073 16.501 -2.834 1.00 24.58 128 ASP D CA 1
ATOM 4968 C C . ASP D 1 128 ? 51.210 15.985 -3.974 1.00 24.83 128 ASP D C 1
ATOM 4969 O O . ASP D 1 128 ? 50.074 15.564 -3.762 1.00 24.55 128 ASP D O 1
ATOM 4974 N N . VAL D 1 129 ? 51.768 15.983 -5.180 1.00 22.11 129 VAL D N 1
ATOM 4975 C CA . VAL D 1 129 ? 51.032 15.516 -6.352 1.00 22.62 129 VAL D CA 1
ATOM 4976 C C . VAL D 1 129 ? 51.863 14.624 -7.264 1.00 28.22 129 VAL D C 1
ATOM 4977 O O . VAL D 1 129 ? 53.083 14.772 -7.367 1.00 29.07 129 VAL D O 1
ATOM 4981 N N . VAL D 1 130 ? 51.192 13.674 -7.904 1.00 26.36 130 VAL D N 1
ATOM 4982 C CA . VAL D 1 130 ? 51.853 12.806 -8.861 1.00 27.45 130 VAL D CA 1
ATOM 4983 C C . VAL D 1 130 ? 50.993 12.779 -10.114 1.00 30.69 130 VAL D C 1
ATOM 4984 O O . VAL D 1 130 ? 49.766 12.676 -10.038 1.00 29.74 130 VAL D O 1
ATOM 4988 N N . ALA D 1 131 ? 51.642 12.924 -11.261 1.00 29.65 131 ALA D N 1
ATOM 4989 C CA . ALA D 1 131 ? 50.941 12.883 -12.536 1.00 33.41 131 ALA D CA 1
ATOM 4990 C C . ALA D 1 131 ? 51.579 11.752 -13.322 1.00 34.21 131 ALA D C 1
ATOM 4991 O O . ALA D 1 131 ? 51.200 10.597 -13.164 1.00 36.30 131 ALA D O 1
ATOM 4993 N N . SER D 1 132 ? 52.567 12.074 -14.150 1.00 34.75 132 SER D N 1
ATOM 4994 C CA . SER D 1 132 ? 53.225 11.042 -14.939 1.00 41.55 132 SER D CA 1
ATOM 4995 C C . SER D 1 132 ? 54.005 10.099 -14.034 1.00 39.48 132 SER D C 1
ATOM 4996 O O . SER D 1 132 ? 54.056 8.898 -14.280 1.00 41.35 132 SER D O 1
ATOM 4999 N N . GLY D 1 133 ? 54.597 10.648 -12.978 1.00 36.32 133 GLY D N 1
ATOM 5000 C CA . GLY D 1 133 ? 55.382 9.831 -12.072 1.00 32.30 133 GLY D CA 1
ATOM 5001 C C . GLY D 1 133 ? 56.859 9.936 -12.408 1.00 32.43 133 GLY D C 1
ATOM 5002 O O . GLY D 1 133 ? 57.682 9.226 -11.828 1.00 36.40 133 GLY D O 1
ATOM 5003 N N . GLU D 1 134 ? 57.196 10.831 -13.339 1.00 32.04 134 GLU D N 1
ATOM 5004 C CA . GLU D 1 134 ? 58.584 11.034 -13.765 1.00 32.49 134 GLU D CA 1
ATOM 5005 C C . GLU D 1 134 ? 59.480 11.607 -12.680 1.00 32.61 134 GLU D C 1
ATOM 5006 O O . GLU D 1 134 ? 60.671 11.294 -12.616 1.00 31.93 134 GLU D O 1
ATOM 5012 N N . THR D 1 135 ? 58.923 12.466 -11.837 1.00 31.68 135 THR D N 1
ATOM 5013 C CA . THR D 1 135 ? 59.714 13.037 -10.762 1.00 28.61 135 THR D CA 1
ATOM 5014 C C . THR D 1 135 ? 60.092 11.902 -9.817 1.00 24.65 135 THR D C 1
ATOM 5015 O O . THR D 1 135 ? 61.244 11.786 -9.401 1.00 28.97 135 THR D O 1
ATOM 5019 N N . MET D 1 136 ? 59.123 11.054 -9.485 1.00 29.90 136 MET D N 1
ATOM 5020 C CA . MET D 1 136 ? 59.405 9.938 -8.593 1.00 27.13 136 MET D CA 1
ATOM 5021 C C . MET D 1 136 ? 60.340 8.909 -9.200 1.00 38.34 136 MET D C 1
ATOM 5022 O O . MET D 1 136 ? 61.109 8.269 -8.478 1.00 30.40 136 MET D O 1
ATOM 5027 N N . ARG D 1 137 ? 60.280 8.738 -10.519 1.00 37.69 137 ARG D N 1
ATOM 5028 C CA . ARG D 1 137 ? 61.179 7.789 -11.170 1.00 37.59 137 ARG D CA 1
ATOM 5029 C C . ARG D 1 137 ? 62.600 8.301 -10.974 1.00 32.16 137 ARG D C 1
ATOM 5030 O O . ARG D 1 137 ? 63.517 7.535 -10.689 1.00 35.29 137 ARG D O 1
ATOM 5038 N N . ALA D 1 138 ? 62.771 9.610 -11.109 1.00 32.09 138 ALA D N 1
ATOM 5039 C CA . ALA D 1 138 ? 64.082 10.221 -10.939 1.00 35.78 138 ALA D CA 1
ATOM 5040 C C . ALA D 1 138 ? 64.566 10.096 -9.492 1.00 39.88 138 ALA D C 1
ATOM 5041 O O . ALA D 1 138 ? 65.749 9.853 -9.232 1.00 33.92 138 ALA D O 1
ATOM 5043 N N . MET D 1 139 ? 63.649 10.263 -8.548 1.00 33.27 139 MET D N 1
ATOM 5044 C CA . MET D 1 139 ? 64.007 10.163 -7.143 1.00 39.20 139 MET D CA 1
ATOM 5045 C C . MET D 1 139 ? 64.453 8.750 -6.787 1.00 36.89 139 MET D C 1
ATOM 5046 O O . MET D 1 139 ? 65.436 8.567 -6.065 1.00 32.01 139 MET D O 1
ATOM 5051 N N . GLU D 1 140 ? 63.737 7.751 -7.294 1.00 35.63 140 GLU D N 1
ATOM 5052 C CA . GLU D 1 140 ? 64.090 6.371 -6.996 1.00 38.80 140 GLU D CA 1
ATOM 5053 C C . GLU D 1 140 ? 65.482 6.026 -7.510 1.00 43.68 140 GLU D C 1
ATOM 5054 O O . GLU D 1 140 ? 66.208 5.261 -6.875 1.00 42.09 140 GLU D O 1
ATOM 5060 N N . LYS D 1 141 ? 65.853 6.591 -8.657 1.00 39.37 141 LYS D N 1
ATOM 5061 C CA . LYS D 1 141 ? 67.172 6.339 -9.227 1.00 42.76 141 LYS D CA 1
ATOM 5062 C C . LYS D 1 141 ? 68.222 6.903 -8.283 1.00 45.03 141 LYS D C 1
ATOM 5063 O O . LYS D 1 141 ? 69.290 6.314 -8.102 1.00 39.96 141 LYS D O 1
ATOM 5069 N N . MET D 1 142 ? 67.915 8.048 -7.680 1.00 42.74 142 MET D N 1
ATOM 5070 C CA . MET D 1 142 ? 68.843 8.675 -6.750 1.00 40.12 142 MET D CA 1
ATOM 5071 C C . MET D 1 142 ? 68.979 7.777 -5.527 1.00 43.48 142 MET D C 1
ATOM 5072 O O . MET D 1 142 ? 70.079 7.584 -5.004 1.00 44.11 142 MET D O 1
ATOM 5077 N N . VAL D 1 143 ? 67.858 7.216 -5.085 1.00 36.88 143 VAL D N 1
ATOM 5078 C CA . VAL D 1 143 ? 67.860 6.325 -3.934 1.00 38.06 143 VAL D CA 1
ATOM 5079 C C . VAL D 1 143 ? 68.805 5.154 -4.213 1.00 45.84 143 VAL D C 1
ATOM 5080 O O . VAL D 1 143 ? 69.749 4.913 -3.461 1.00 41.97 143 VAL D O 1
ATOM 5084 N N . LEU D 1 144 ? 68.547 4.444 -5.307 1.00 44.72 144 LEU D N 1
ATOM 5085 C CA . LEU D 1 144 ? 69.366 3.306 -5.711 1.00 50.11 144 LEU D CA 1
ATOM 5086 C C . LEU D 1 144 ? 70.845 3.669 -5.729 1.00 46.58 144 LEU D C 1
ATOM 5087 O O . LEU D 1 144 ? 71.676 2.936 -5.200 1.00 51.85 144 LEU D O 1
ATOM 5092 N N . ARG D 1 145 ? 71.167 4.808 -6.334 1.00 44.33 145 ARG D N 1
ATOM 5093 C CA . ARG D 1 145 ? 72.547 5.263 -6.416 1.00 47.78 145 ARG D CA 1
ATOM 5094 C C . ARG D 1 145 ? 73.158 5.609 -5.066 1.00 50.69 145 ARG D C 1
ATOM 5095 O O . ARG D 1 145 ? 74.381 5.601 -4.917 1.00 50.99 145 ARG D O 1
ATOM 5103 N N . ALA D 1 146 ? 72.310 5.912 -4.087 1.00 46.97 146 ALA D N 1
ATOM 5104 C CA . ALA D 1 146 ? 72.782 6.237 -2.745 1.00 44.07 146 ALA D CA 1
ATOM 5105 C C . ALA D 1 146 ? 72.918 4.945 -1.939 1.00 43.34 146 ALA D C 1
ATOM 5106 O O . ALA D 1 146 ? 73.342 4.964 -0.786 1.00 46.53 146 ALA D O 1
ATOM 5108 N N . GLY D 1 147 ? 72.538 3.825 -2.547 1.00 40.20 147 GLY D N 1
ATOM 5109 C CA . GLY D 1 147 ? 72.652 2.550 -1.863 1.00 45.13 147 GLY D CA 1
ATOM 5110 C C . GLY D 1 147 ? 71.446 2.148 -1.040 1.00 48.84 147 GLY D C 1
ATOM 5111 O O . GLY D 1 147 ? 71.553 1.313 -0.142 1.00 50.08 147 GLY D O 1
ATOM 5112 N N . GLY D 1 148 ? 70.297 2.748 -1.331 1.00 41.01 148 GLY D N 1
ATOM 5113 C CA . GLY D 1 148 ? 69.089 2.402 -0.609 1.00 37.71 148 GLY D CA 1
ATOM 5114 C C . GLY D 1 148 ? 68.056 1.904 -1.595 1.00 34.67 148 GLY D C 1
ATOM 5115 O O . GLY D 1 148 ? 68.336 1.821 -2.788 1.00 39.78 148 GLY D O 1
ATOM 5116 N N . HIS D 1 149 ? 66.872 1.551 -1.109 1.00 34.87 149 HIS D N 1
ATOM 5117 C CA . HIS D 1 149 ? 65.811 1.098 -1.999 1.00 42.49 149 HIS D CA 1
ATOM 5118 C C . HIS D 1 149 ? 64.452 1.625 -1.546 1.00 40.49 149 HIS D C 1
ATOM 5119 O O . HIS D 1 149 ? 64.236 1.888 -0.361 1.00 38.53 149 HIS D O 1
ATOM 5126 N N . VAL D 1 150 ? 63.546 1.780 -2.505 1.00 40.00 150 VAL D N 1
ATOM 5127 C CA . VAL D 1 150 ? 62.209 2.301 -2.246 1.00 37.70 150 VAL D CA 1
ATOM 5128 C C . VAL D 1 150 ? 61.202 1.224 -1.869 1.00 42.66 150 VAL D C 1
ATOM 5129 O O . VAL D 1 150 ? 61.034 0.240 -2.590 1.00 42.65 150 VAL D O 1
ATOM 5133 N N . VAL D 1 151 ? 60.523 1.419 -0.741 1.00 38.27 151 VAL D N 1
ATOM 5134 C CA . VAL D 1 151 ? 59.526 0.459 -0.278 1.00 36.58 151 VAL D CA 1
ATOM 5135 C C . VAL D 1 151 ? 58.100 0.969 -0.487 1.00 40.15 151 VAL D C 1
ATOM 5136 O O . VAL D 1 151 ? 57.124 0.237 -0.284 1.00 32.76 151 VAL D O 1
ATOM 5140 N N . ALA D 1 152 ? 57.983 2.229 -0.898 1.00 35.17 152 ALA D N 1
ATOM 5141 C CA . ALA D 1 152 ? 56.680 2.829 -1.149 1.00 31.74 152 ALA D CA 1
ATOM 5142 C C . ALA D 1 152 ? 56.803 4.212 -1.773 1.00 34.70 152 ALA D C 1
ATOM 5143 O O . ALA D 1 152 ? 57.802 4.909 -1.580 1.00 29.41 152 ALA D O 1
ATOM 5145 N N . ARG D 1 153 ? 55.775 4.597 -2.524 1.00 30.65 153 ARG D N 1
ATOM 5146 C CA . ARG D 1 153 ? 55.724 5.904 -3.171 1.00 30.17 153 ARG D CA 1
ATOM 5147 C C . ARG D 1 153 ? 54.354 6.455 -2.826 1.00 27.50 153 ARG D C 1
ATOM 5148 O O . ARG D 1 153 ? 53.335 5.831 -3.126 1.00 31.91 153 ARG D O 1
ATOM 5156 N N . LEU D 1 154 ? 54.335 7.617 -2.185 1.00 24.32 154 LEU D N 1
ATOM 5157 C CA . LEU D 1 154 ? 53.092 8.230 -1.761 1.00 19.43 154 LEU D CA 1
ATOM 5158 C C . LEU D 1 154 ? 52.939 9.659 -2.256 1.00 25.50 154 LEU D C 1
ATOM 5159 O O . LEU D 1 154 ? 53.919 10.390 -2.383 1.00 23.82 154 LEU D O 1
ATOM 5164 N N . ALA D 1 155 ? 51.696 10.045 -2.515 1.00 20.98 155 ALA D N 1
ATOM 5165 C CA . ALA D 1 155 ? 51.374 11.403 -2.939 1.00 23.57 155 ALA D CA 1
ATOM 5166 C C . ALA D 1 155 ? 49.963 11.707 -2.450 1.00 23.46 155 ALA D C 1
ATOM 5167 O O . ALA D 1 155 ? 49.112 10.819 -2.398 1.00 25.80 155 ALA D O 1
ATOM 5169 N N . VAL D 1 156 ? 49.711 12.951 -2.061 1.00 20.03 156 VAL D N 1
ATOM 5170 C CA . VAL D 1 156 ? 48.376 13.305 -1.601 1.00 20.18 156 VAL D CA 1
ATOM 5171 C C . VAL D 1 156 ? 47.415 13.195 -2.780 1.00 28.10 156 VAL D C 1
ATOM 5172 O O . VAL D 1 156 ? 46.371 12.539 -2.692 1.00 23.81 156 VAL D O 1
ATOM 5176 N N . PHE D 1 157 ? 47.789 13.824 -3.890 1.00 25.23 157 PHE D N 1
ATOM 5177 C CA . PHE D 1 157 ? 46.944 13.847 -5.087 1.00 30.14 157 PHE D CA 1
ATOM 5178 C C . PHE D 1 157 ? 47.492 13.118 -6.307 1.00 29.26 157 PHE D C 1
ATOM 5179 O O . PHE D 1 157 ? 48.693 13.119 -6.578 1.00 24.51 157 PHE D O 1
ATOM 5187 N N . ARG D 1 158 ? 46.581 12.520 -7.059 1.00 30.34 158 ARG D N 1
ATOM 5188 C CA . ARG D 1 158 ? 46.934 11.834 -8.287 1.00 25.47 158 ARG D CA 1
ATOM 5189 C C . ARG D 1 158 ? 46.299 12.645 -9.412 1.00 28.68 158 ARG D C 1
ATOM 5190 O O . ARG D 1 158 ? 45.125 13.009 -9.330 1.00 30.07 158 ARG D O 1
ATOM 5198 N N . GLN D 1 159 ? 47.069 12.976 -10.436 1.00 20.85 159 GLN D N 1
ATOM 5199 C CA . GLN D 1 159 ? 46.477 13.685 -11.559 1.00 29.49 159 GLN D CA 1
ATOM 5200 C C . GLN D 1 159 ? 46.305 12.631 -12.651 1.00 30.84 159 GLN D C 1
ATOM 5201 O O . GLN D 1 159 ? 47.278 12.174 -13.242 1.00 32.82 159 GLN D O 1
ATOM 5207 N N . GLY D 1 160 ? 45.066 12.226 -12.900 1.00 39.00 160 GLY D N 1
ATOM 5208 C CA . GLY D 1 160 ? 44.832 11.205 -13.903 1.00 38.48 160 GLY D CA 1
ATOM 5209 C C . GLY D 1 160 ? 45.500 9.908 -13.489 1.00 42.45 160 GLY D C 1
ATOM 5210 O O . GLY D 1 160 ? 45.636 9.624 -12.300 1.00 43.32 160 GLY D O 1
ATOM 5211 N N . THR D 1 161 ? 45.934 9.125 -14.469 1.00 46.40 161 THR D N 1
ATOM 5212 C CA . THR D 1 161 ? 46.587 7.851 -14.196 1.00 48.76 161 THR D CA 1
ATOM 5213 C C . THR D 1 161 ? 48.109 7.945 -14.340 1.00 49.02 161 THR D C 1
ATOM 5214 O O . THR D 1 161 ? 48.627 8.186 -15.428 1.00 48.46 161 THR D O 1
ATOM 5218 N N . PRO D 1 162 ? 48.845 7.767 -13.229 1.00 49.63 162 PRO D N 1
ATOM 5219 C CA . PRO D 1 162 ? 50.309 7.837 -13.266 1.00 45.45 162 PRO D CA 1
ATOM 5220 C C . PRO D 1 162 ? 50.890 6.638 -13.999 1.00 44.95 162 PRO D C 1
ATOM 5221 O O . PRO D 1 162 ? 50.316 5.549 -13.971 1.00 41.96 162 PRO D O 1
ATOM 5225 N N . GLY D 1 163 ? 52.031 6.840 -14.650 1.00 43.56 163 GLY D N 1
ATOM 5226 C CA . GLY D 1 163 ? 52.668 5.751 -15.370 1.00 47.95 163 GLY D CA 1
ATOM 5227 C C . GLY D 1 163 ? 53.456 4.844 -14.439 1.00 48.64 163 GLY D C 1
ATOM 5228 O O . GLY D 1 163 ? 54.020 3.837 -14.863 1.00 52.48 163 GLY D O 1
ATOM 5229 N N . LEU D 1 164 ? 53.478 5.202 -13.160 1.00 45.49 164 LEU D N 1
ATOM 5230 C CA . LEU D 1 164 ? 54.202 4.445 -12.141 1.00 51.43 164 LEU D CA 1
ATOM 5231 C C . LEU D 1 164 ? 53.258 4.213 -10.965 1.00 50.80 164 LEU D C 1
ATOM 5232 O O . LEU D 1 164 ? 52.461 5.089 -10.630 1.00 51.55 164 LEU D O 1
ATOM 5237 N N . ALA D 1 165 ? 53.347 3.042 -10.341 1.00 45.58 165 ALA D N 1
ATOM 5238 C CA . ALA D 1 165 ? 52.496 2.717 -9.200 1.00 43.17 165 ALA D CA 1
ATOM 5239 C C . ALA D 1 165 ? 52.799 3.637 -8.014 1.00 38.09 165 ALA D C 1
ATOM 5240 O O . ALA D 1 165 ? 53.930 3.695 -7.540 1.00 37.94 165 ALA D O 1
ATOM 5242 N N . VAL D 1 166 ? 51.783 4.354 -7.549 1.00 36.13 166 VAL D N 1
ATOM 5243 C CA . VAL D 1 166 ? 51.922 5.276 -6.424 1.00 34.78 166 VAL D CA 1
ATOM 5244 C C . VAL D 1 166 ? 50.625 5.261 -5.634 1.00 36.28 166 VAL D C 1
ATOM 5245 O O . VAL D 1 166 ? 49.541 5.262 -6.216 1.00 34.58 166 VAL D O 1
ATOM 5249 N N . ASP D 1 167 ? 50.721 5.239 -4.312 1.00 31.16 167 ASP D N 1
ATOM 5250 C CA . ASP D 1 167 ? 49.518 5.246 -3.497 1.00 25.22 167 ASP D CA 1
ATOM 5251 C C . ASP D 1 167 ? 49.127 6.697 -3.234 1.00 26.30 167 ASP D C 1
ATOM 5252 O O . ASP D 1 167 ? 49.953 7.498 -2.801 1.00 28.15 167 ASP D O 1
ATOM 5257 N N . THR D 1 168 ? 47.869 7.035 -3.499 1.00 23.02 168 THR D N 1
ATOM 5258 C CA . THR D 1 168 ? 47.399 8.396 -3.274 1.00 28.64 168 THR D CA 1
ATOM 5259 C C . THR D 1 168 ? 46.117 8.440 -2.467 1.00 29.12 168 THR D C 1
ATOM 5260 O O . THR D 1 168 ? 45.426 7.436 -2.319 1.00 33.51 168 THR D O 1
ATOM 5264 N N . VAL D 1 169 ? 45.809 9.626 -1.960 1.00 28.99 169 VAL D N 1
ATOM 5265 C CA . VAL D 1 169 ? 44.622 9.857 -1.157 1.00 28.02 169 VAL D CA 1
ATOM 5266 C C . VAL D 1 169 ? 43.441 10.354 -1.982 1.00 31.89 169 VAL D C 1
ATOM 5267 O O . VAL D 1 169 ? 42.299 10.010 -1.694 1.00 32.39 169 VAL D O 1
ATOM 5271 N N . ALA D 1 170 ? 43.704 11.163 -3.004 1.00 24.38 170 ALA D N 1
ATOM 5272 C CA . ALA D 1 170 ? 42.609 11.686 -3.815 1.00 30.43 170 ALA D CA 1
ATOM 5273 C C . ALA D 1 170 ? 43.047 12.042 -5.224 1.00 30.45 170 ALA D C 1
ATOM 5274 O O . ALA D 1 170 ? 44.230 12.219 -5.488 1.00 25.33 170 ALA D O 1
ATOM 5276 N N . GLU D 1 171 ? 42.078 12.155 -6.127 1.00 26.34 171 GLU D N 1
ATOM 5277 C CA . GLU D 1 171 ? 42.379 12.510 -7.501 1.00 31.06 171 GLU D CA 1
ATOM 5278 C C . GLU D 1 171 ? 42.229 14.010 -7.699 1.00 32.23 171 GLU D C 1
ATOM 5279 O O . GLU D 1 171 ? 41.288 14.626 -7.197 1.00 35.15 171 GLU D O 1
ATOM 5285 N N . LEU D 1 172 ? 43.176 14.593 -8.422 1.00 28.19 172 LEU D N 1
ATOM 5286 C CA . LEU D 1 172 ? 43.152 16.017 -8.729 1.00 30.68 172 LEU D CA 1
ATOM 5287 C C . LEU D 1 172 ? 42.346 16.083 -10.034 1.00 29.09 172 LEU D C 1
ATOM 5288 O O . LEU D 1 172 ? 42.776 15.567 -11.064 1.00 33.31 172 LEU D O 1
ATOM 5293 N N . PRO D 1 173 ? 41.170 16.716 -10.005 1.00 32.59 173 PRO D N 1
ATOM 5294 C CA . PRO D 1 173 ? 40.353 16.796 -11.216 1.00 30.75 173 PRO D CA 1
ATOM 5295 C C . PRO D 1 173 ? 40.921 17.659 -12.338 1.00 43.06 173 PRO D C 1
ATOM 5296 O O . PRO D 1 173 ? 41.537 18.693 -12.092 1.00 38.12 173 PRO D O 1
ATOM 5300 N N . VAL D 1 174 ? 40.714 17.213 -13.571 1.00 39.48 174 VAL D N 1
ATOM 5301 C CA . VAL D 1 174 ? 41.159 17.959 -14.740 1.00 44.98 174 VAL D CA 1
ATOM 5302 C C . VAL D 1 174 ? 39.884 18.567 -15.308 1.00 44.92 174 VAL D C 1
ATOM 5303 O O . VAL D 1 174 ? 38.952 17.845 -15.646 1.00 48.09 174 VAL D O 1
ATOM 5307 N N . LEU D 1 175 ? 39.835 19.891 -15.394 1.00 49.65 175 LEU D N 1
ATOM 5308 C CA . LEU D 1 175 ? 38.649 20.570 -15.900 1.00 51.35 175 LEU D CA 1
ATOM 5309 C C . LEU D 1 175 ? 38.752 20.966 -17.368 1.00 58.63 175 LEU D C 1
ATOM 5310 O O . LEU D 1 175 ? 37.820 20.618 -18.124 1.00 65.48 175 LEU D O 1
ATOM 5316 N N . GLU E 1 2 ? 54.172 -17.867 49.459 1.00 91.09 2 GLU E N 1
ATOM 5317 C CA . GLU E 1 2 ? 54.544 -17.777 48.018 1.00 92.06 2 GLU E CA 1
ATOM 5318 C C . GLU E 1 2 ? 55.590 -18.836 47.686 1.00 91.56 2 GLU E C 1
ATOM 5319 O O . GLU E 1 2 ? 56.741 -18.527 47.364 1.00 89.91 2 GLU E O 1
ATOM 5325 N N . THR E 1 3 ? 55.164 -20.093 47.768 1.00 87.69 3 THR E N 1
ATOM 5326 C CA . THR E 1 3 ? 56.027 -21.235 47.504 1.00 83.00 3 THR E CA 1
ATOM 5327 C C . THR E 1 3 ? 55.713 -21.951 46.193 1.00 80.93 3 THR E C 1
ATOM 5328 O O . THR E 1 3 ? 54.652 -21.768 45.593 1.00 84.15 3 THR E O 1
ATOM 5332 N N . TYR E 1 4 ? 56.671 -22.758 45.756 1.00 78.08 4 TYR E N 1
ATOM 5333 C CA . TYR E 1 4 ? 56.552 -23.559 44.553 1.00 76.11 4 TYR E CA 1
ATOM 5334 C C . TYR E 1 4 ? 57.479 -24.745 44.770 1.00 75.77 4 TYR E C 1
ATOM 5335 O O . TYR E 1 4 ? 58.628 -24.579 45.187 1.00 74.97 4 TYR E O 1
ATOM 5344 N N . PRO E 1 5 ? 56.981 -25.962 44.512 1.00 73.71 5 PRO E N 1
ATOM 5345 C CA . PRO E 1 5 ? 57.751 -27.198 44.677 1.00 69.39 5 PRO E CA 1
ATOM 5346 C C . PRO E 1 5 ? 58.940 -27.363 43.741 1.00 63.43 5 PRO E C 1
ATOM 5347 O O . PRO E 1 5 ? 58.932 -26.899 42.603 1.00 61.99 5 PRO E O 1
ATOM 5351 N N . ILE E 1 6 ? 59.951 -28.061 44.242 1.00 61.58 6 ILE E N 1
ATOM 5352 C CA . ILE E 1 6 ? 61.165 -28.346 43.490 1.00 56.73 6 ILE E CA 1
ATOM 5353 C C . ILE E 1 6 ? 61.525 -29.789 43.821 1.00 49.18 6 ILE E C 1
ATOM 5354 O O . ILE E 1 6 ? 61.487 -30.178 44.989 1.00 41.96 6 ILE E O 1
ATOM 5356 N N . THR E 1 7 ? 61.873 -30.585 42.816 1.00 48.48 7 THR E N 1
ATOM 5357 C CA . THR E 1 7 ? 62.203 -31.982 43.077 1.00 52.48 7 THR E CA 1
ATOM 5358 C C . THR E 1 7 ? 63.346 -32.537 42.242 1.00 54.63 7 THR E C 1
ATOM 5359 O O . THR E 1 7 ? 63.524 -32.166 41.081 1.00 46.68 7 THR E O 1
ATOM 5363 N N . VAL E 1 8 ? 64.099 -33.448 42.855 1.00 58.08 8 VAL E N 1
ATOM 5364 C CA . VAL E 1 8 ? 65.232 -34.122 42.222 1.00 57.23 8 VAL E CA 1
ATOM 5365 C C . VAL E 1 8 ? 65.421 -35.473 42.907 1.00 55.36 8 VAL E C 1
ATOM 5366 O O . VAL E 1 8 ? 65.279 -35.576 44.125 1.00 52.02 8 VAL E O 1
ATOM 5370 N N . GLY E 1 9 ? 65.740 -36.501 42.124 1.00 51.36 9 GLY E N 1
ATOM 5371 C CA . GLY E 1 9 ? 65.943 -37.828 42.682 1.00 56.51 9 GLY E CA 1
ATOM 5372 C C . GLY E 1 9 ? 64.729 -38.411 43.390 1.00 60.35 9 GLY E C 1
ATOM 5373 O O . GLY E 1 9 ? 64.563 -39.629 43.462 1.00 65.87 9 GLY E O 1
ATOM 5374 N N . GLY E 1 10 ? 63.874 -37.541 43.912 1.00 64.20 10 GLY E N 1
ATOM 5375 C CA . GLY E 1 10 ? 62.687 -37.994 44.611 1.00 61.16 10 GLY E CA 1
ATOM 5376 C C . GLY E 1 10 ? 62.397 -37.118 45.815 1.00 63.58 10 GLY E C 1
ATOM 5377 O O . GLY E 1 10 ? 61.377 -37.284 46.485 1.00 62.95 10 GLY E O 1
ATOM 5378 N N . VAL E 1 11 ? 63.296 -36.179 46.092 1.00 58.05 11 VAL E N 1
ATOM 5379 C CA . VAL E 1 11 ? 63.126 -35.272 47.223 1.00 55.99 11 VAL E CA 1
ATOM 5380 C C . VAL E 1 11 ? 62.452 -33.984 46.759 1.00 47.31 11 VAL E C 1
ATOM 5381 O O . VAL E 1 11 ? 62.896 -33.353 45.800 1.00 45.91 11 VAL E O 1
ATOM 5385 N N . THR E 1 12 ? 61.380 -33.600 47.444 1.00 48.45 12 THR E N 1
ATOM 5386 C CA . THR E 1 12 ? 60.636 -32.394 47.098 1.00 53.88 12 THR E CA 1
ATOM 5387 C C . THR E 1 12 ? 60.858 -31.294 48.129 1.00 52.48 12 THR E C 1
ATOM 5388 O O . THR E 1 12 ? 60.960 -31.560 49.327 1.00 54.08 12 THR E O 1
ATOM 5392 N N . ARG E 1 13 ? 60.929 -30.055 47.658 1.00 53.56 13 ARG E N 1
ATOM 5393 C CA . ARG E 1 13 ? 61.126 -28.935 48.559 1.00 58.57 13 ARG E CA 1
ATOM 5394 C C . ARG E 1 13 ? 60.252 -27.738 48.215 1.00 60.19 13 ARG E C 1
ATOM 5395 O O . ARG E 1 13 ? 60.124 -27.357 47.047 1.00 43.18 13 ARG E O 1
ATOM 5403 N N . HIS E 1 14 ? 59.630 -27.153 49.234 1.00 64.37 14 HIS E N 1
ATOM 5404 C CA . HIS E 1 14 ? 58.789 -25.994 48.981 1.00 74.62 14 HIS E CA 1
ATOM 5405 C C . HIS E 1 14 ? 59.659 -24.713 49.050 1.00 75.88 14 HIS E C 1
ATOM 5406 O O . HIS E 1 14 ? 59.928 -24.120 50.089 1.00 77.52 14 HIS E O 1
ATOM 5413 N N . VAL E 1 15 ? 60.077 -24.327 47.845 1.00 78.13 15 VAL E N 1
ATOM 5414 C CA . VAL E 1 15 ? 61.010 -23.240 47.508 1.00 76.89 15 VAL E CA 1
ATOM 5415 C C . VAL E 1 15 ? 60.437 -21.855 47.383 1.00 76.13 15 VAL E C 1
ATOM 5416 O O . VAL E 1 15 ? 59.485 -21.655 46.625 1.00 76.03 15 VAL E O 1
ATOM 5420 N N . PRO E 1 16 ? 61.033 -20.870 48.093 1.00 72.15 16 PRO E N 1
ATOM 5421 C CA . PRO E 1 16 ? 60.539 -19.496 47.999 1.00 73.44 16 PRO E CA 1
ATOM 5422 C C . PRO E 1 16 ? 60.692 -19.170 46.509 1.00 71.90 16 PRO E C 1
ATOM 5423 O O . PRO E 1 16 ? 61.631 -19.628 45.849 1.00 74.47 16 PRO E O 1
ATOM 5427 N N . LEU E 1 17 ? 59.733 -18.441 45.966 1.00 66.83 17 LEU E N 1
ATOM 5428 C CA . LEU E 1 17 ? 59.790 -18.038 44.566 1.00 64.06 17 LEU E CA 1
ATOM 5429 C C . LEU E 1 17 ? 60.462 -16.684 44.584 1.00 59.64 17 LEU E C 1
ATOM 5430 O O . LEU E 1 17 ? 60.119 -15.846 45.405 1.00 65.05 17 LEU E O 1
ATOM 5435 N N . ILE E 1 18 ? 61.430 -16.474 43.704 1.00 56.14 18 ILE E N 1
ATOM 5436 C CA . ILE E 1 18 ? 62.100 -15.190 43.662 1.00 52.83 18 ILE E CA 1
ATOM 5437 C C . ILE E 1 18 ? 61.779 -14.557 42.326 1.00 49.74 18 ILE E C 1
ATOM 5438 O O . ILE E 1 18 ? 61.331 -15.241 41.403 1.00 47.40 18 ILE E O 1
ATOM 5443 N N . GLU E 1 19 ? 62.001 -13.251 42.233 1.00 46.01 19 GLU E N 1
ATOM 5444 C CA . GLU E 1 19 ? 61.723 -12.522 41.016 1.00 45.83 19 GLU E CA 1
ATOM 5445 C C . GLU E 1 19 ? 62.963 -11.732 40.630 1.00 44.04 19 GLU E C 1
ATOM 5446 O O . GLU E 1 19 ? 63.023 -10.517 40.821 1.00 41.90 19 GLU E O 1
ATOM 5452 N N . PRO E 1 20 ? 63.976 -12.421 40.079 1.00 40.33 20 PRO E N 1
ATOM 5453 C CA . PRO E 1 20 ? 65.234 -11.797 39.656 1.00 44.46 20 PRO E CA 1
ATOM 5454 C C . PRO E 1 20 ? 65.056 -10.656 38.652 1.00 44.62 20 PRO E C 1
ATOM 5455 O O . PRO E 1 20 ? 65.830 -9.699 38.647 1.00 50.67 20 PRO E O 1
ATOM 5459 N N . LEU E 1 21 ? 64.039 -10.769 37.803 1.00 49.49 21 LEU E N 1
ATOM 5460 C CA . LEU E 1 21 ? 63.719 -9.744 36.804 1.00 49.57 21 LEU E CA 1
ATOM 5461 C C . LEU E 1 21 ? 62.223 -9.486 36.973 1.00 45.78 21 LEU E C 1
ATOM 5462 O O . LEU E 1 21 ? 61.480 -10.402 37.323 1.00 42.58 21 LEU E O 1
ATOM 5467 N N . PRO E 1 22 ? 61.755 -8.252 36.712 1.00 47.79 22 PRO E N 1
ATOM 5468 C CA . PRO E 1 22 ? 60.317 -8.003 36.883 1.00 45.89 22 PRO E CA 1
ATOM 5469 C C . PRO E 1 22 ? 59.453 -8.859 35.976 1.00 46.70 22 PRO E C 1
ATOM 5470 O O . PRO E 1 22 ? 59.708 -8.958 34.773 1.00 50.03 22 PRO E O 1
ATOM 5474 N N . GLY E 1 23 ? 58.429 -9.472 36.559 1.00 42.73 23 GLY E N 1
ATOM 5475 C CA . GLY E 1 23 ? 57.525 -10.296 35.782 1.00 46.50 23 GLY E CA 1
ATOM 5476 C C . GLY E 1 23 ? 58.065 -11.677 35.489 1.00 49.57 23 GLY E C 1
ATOM 5477 O O . GLY E 1 23 ? 57.420 -12.466 34.800 1.00 53.80 23 GLY E O 1
ATOM 5478 N N . ARG E 1 24 ? 59.249 -11.978 36.010 1.00 51.20 24 ARG E N 1
ATOM 5479 C CA . ARG E 1 24 ? 59.857 -13.286 35.791 1.00 50.83 24 ARG E CA 1
ATOM 5480 C C . ARG E 1 24 ? 60.283 -13.928 37.104 1.00 52.83 24 ARG E C 1
ATOM 5481 O O . ARG E 1 24 ? 61.274 -13.527 37.718 1.00 46.29 24 ARG E O 1
ATOM 5489 N N . ARG E 1 25 ? 59.520 -14.931 37.526 1.00 46.14 25 ARG E N 1
ATOM 5490 C CA . ARG E 1 25 ? 59.792 -15.636 38.769 1.00 47.14 25 ARG E CA 1
ATOM 5491 C C . ARG E 1 25 ? 60.317 -17.041 38.522 1.00 50.28 25 ARG E C 1
ATOM 5492 O O . ARG E 1 25 ? 59.830 -17.749 37.644 1.00 51.10 25 ARG E O 1
ATOM 5500 N N . ILE E 1 26 ? 61.308 -17.444 39.311 1.00 49.50 26 ILE E N 1
ATOM 5501 C CA . ILE E 1 26 ? 61.899 -18.771 39.182 1.00 48.95 26 ILE E CA 1
ATOM 5502 C C . ILE E 1 26 ? 61.972 -19.431 40.550 1.00 50.60 26 ILE E C 1
ATOM 5503 O O . ILE E 1 26 ? 61.881 -18.757 41.578 1.00 55.00 26 ILE E O 1
ATOM 5508 N N . PRO E 1 27 ? 62.132 -20.761 40.583 1.00 51.53 27 PRO E N 1
ATOM 5509 C CA . PRO E 1 27 ? 62.216 -21.462 41.864 1.00 57.40 27 PRO E CA 1
ATOM 5510 C C . PRO E 1 27 ? 63.612 -21.215 42.431 1.00 57.61 27 PRO E C 1
ATOM 5511 O O . PRO E 1 27 ? 64.587 -21.218 41.683 1.00 55.32 27 PRO E O 1
ATOM 5515 N N . LEU E 1 28 ? 63.710 -20.980 43.735 1.00 61.91 28 LEU E N 1
ATOM 5516 C CA . LEU E 1 28 ? 65.010 -20.745 44.357 1.00 68.04 28 LEU E CA 1
ATOM 5517 C C . LEU E 1 28 ? 65.595 -22.003 44.991 1.00 68.41 28 LEU E C 1
ATOM 5518 O O . LEU E 1 28 ? 65.259 -22.370 46.121 1.00 66.86 28 LEU E O 1
ATOM 5523 N N . VAL E 1 29 ? 66.485 -22.649 44.250 1.00 67.10 29 VAL E N 1
ATOM 5524 C CA . VAL E 1 29 ? 67.138 -23.863 44.713 1.00 75.60 29 VAL E CA 1
ATOM 5525 C C . VAL E 1 29 ? 68.254 -23.579 45.718 1.00 77.54 29 VAL E C 1
ATOM 5526 O O . VAL E 1 29 ? 69.286 -23.013 45.358 1.00 78.23 29 VAL E O 1
ATOM 5530 N N . GLU E 1 30 ? 68.047 -23.982 46.972 1.00 79.03 30 GLU E N 1
ATOM 5531 C CA . GLU E 1 30 ? 69.052 -23.779 48.017 1.00 82.44 30 GLU E CA 1
ATOM 5532 C C . GLU E 1 30 ? 69.329 -25.052 48.815 1.00 80.43 30 GLU E C 1
ATOM 5533 O O . GLU E 1 30 ? 68.402 -25.714 49.289 1.00 74.62 30 GLU E O 1
ATOM 5539 N N . PHE E 1 31 ? 70.609 -25.386 48.967 1.00 78.07 31 PHE E N 1
ATOM 5540 C CA . PHE E 1 31 ? 71.008 -26.580 49.714 1.00 76.93 31 PHE E CA 1
ATOM 5541 C C . PHE E 1 31 ? 71.483 -26.241 51.122 1.00 69.00 31 PHE E C 1
ATOM 5542 O O . PHE E 1 31 ? 72.248 -26.997 51.718 1.00 65.77 31 PHE E O 1
ATOM 5550 N N . PRO E 1 35 ? 72.404 -33.958 54.012 1.00 68.79 35 PRO E N 1
ATOM 5551 C CA . PRO E 1 35 ? 72.406 -33.734 52.563 1.00 66.68 35 PRO E CA 1
ATOM 5552 C C . PRO E 1 35 ? 71.293 -34.494 51.853 1.00 64.05 35 PRO E C 1
ATOM 5553 O O . PRO E 1 35 ? 71.427 -34.808 50.681 1.00 67.16 35 PRO E O 1
ATOM 5555 N N . GLU E 1 36 ? 70.198 -34.800 52.548 1.00 64.75 36 GLU E N 1
ATOM 5556 C CA . GLU E 1 36 ? 69.120 -35.533 51.891 1.00 64.48 36 GLU E CA 1
ATOM 5557 C C . GLU E 1 36 ? 68.848 -34.913 50.531 1.00 59.85 36 GLU E C 1
ATOM 5558 O O . GLU E 1 36 ? 68.856 -35.608 49.514 1.00 58.84 36 GLU E O 1
ATOM 5564 N N . PHE E 1 37 ? 68.619 -33.600 50.520 1.00 54.17 37 PHE E N 1
ATOM 5565 C CA . PHE E 1 37 ? 68.344 -32.891 49.275 1.00 60.86 37 PHE E CA 1
ATOM 5566 C C . PHE E 1 37 ? 69.607 -32.756 48.426 1.00 57.46 37 PHE E C 1
ATOM 5567 O O . PHE E 1 37 ? 69.537 -32.796 47.195 1.00 53.50 37 PHE E O 1
ATOM 5575 N N . THR E 1 38 ? 70.757 -32.613 49.084 1.00 61.82 38 THR E N 1
ATOM 5576 C CA . THR E 1 38 ? 72.034 -32.478 48.382 1.00 56.53 38 THR E CA 1
ATOM 5577 C C . THR E 1 38 ? 72.501 -33.834 47.861 1.00 58.88 38 THR E C 1
ATOM 5578 O O . THR E 1 38 ? 73.001 -33.946 46.741 1.00 53.98 38 THR E O 1
ATOM 5582 N N . ARG E 1 39 ? 72.348 -34.857 48.695 1.00 57.85 39 ARG E N 1
ATOM 5583 C CA . ARG E 1 39 ? 72.731 -36.209 48.334 1.00 61.65 39 ARG E CA 1
ATOM 5584 C C . ARG E 1 39 ? 71.822 -36.619 47.178 1.00 56.00 39 ARG E C 1
ATOM 5585 O O . ARG E 1 39 ? 72.283 -37.170 46.179 1.00 55.92 39 ARG E O 1
ATOM 5593 N N . ALA E 1 40 ? 70.531 -36.322 47.301 1.00 51.31 40 ALA E N 1
ATOM 5594 C CA . ALA E 1 40 ? 69.598 -36.644 46.226 1.00 55.54 40 ALA E CA 1
ATOM 5595 C C . ALA E 1 40 ? 70.199 -36.048 44.954 1.00 55.24 40 ALA E C 1
ATOM 5596 O O . ALA E 1 40 ? 70.335 -36.733 43.934 1.00 48.77 40 ALA E O 1
ATOM 5598 N N . ALA E 1 41 ? 70.573 -34.771 45.030 1.00 53.57 41 ALA E N 1
ATOM 5599 C CA . ALA E 1 41 ? 71.186 -34.082 43.897 1.00 50.98 41 ALA E CA 1
ATOM 5600 C C . ALA E 1 41 ? 72.489 -34.801 43.580 1.00 53.74 41 ALA E C 1
ATOM 5601 O O . ALA E 1 41 ? 72.775 -35.115 42.427 1.00 48.72 41 ALA E O 1
ATOM 5603 N N . ALA E 1 42 ? 73.267 -35.057 44.628 1.00 56.62 42 ALA E N 1
ATOM 5604 C CA . ALA E 1 42 ? 74.538 -35.761 44.528 1.00 61.57 42 ALA E CA 1
ATOM 5605 C C . ALA E 1 42 ? 74.386 -36.939 43.578 1.00 61.80 42 ALA E C 1
ATOM 5606 O O . ALA E 1 42 ? 74.989 -36.987 42.503 1.00 53.05 42 ALA E O 1
ATOM 5608 N N . GLU E 1 43 ? 73.554 -37.881 44.005 1.00 69.60 43 GLU E N 1
ATOM 5609 C CA . GLU E 1 43 ? 73.269 -39.104 43.269 1.00 76.02 43 GLU E CA 1
ATOM 5610 C C . GLU E 1 43 ? 72.775 -38.849 41.843 1.00 77.67 43 GLU E C 1
ATOM 5611 O O . GLU E 1 43 ? 73.034 -39.646 40.936 1.00 78.02 43 GLU E O 1
ATOM 5617 N N . ALA E 1 44 ? 72.070 -37.740 41.648 1.00 71.91 44 ALA E N 1
ATOM 5618 C CA . ALA E 1 44 ? 71.545 -37.410 40.331 1.00 72.52 44 ALA E CA 1
ATOM 5619 C C . ALA E 1 44 ? 72.654 -37.006 39.358 1.00 71.68 44 ALA E C 1
ATOM 5620 O O . ALA E 1 44 ? 72.702 -37.472 38.221 1.00 68.94 44 ALA E O 1
ATOM 5622 N N . LEU E 1 45 ? 73.555 -36.156 39.835 1.00 70.97 45 LEU E N 1
ATOM 5623 C CA . LEU E 1 45 ? 74.660 -35.633 39.041 1.00 76.83 45 LEU E CA 1
ATOM 5624 C C . LEU E 1 45 ? 75.754 -36.593 38.541 1.00 78.03 45 LEU E C 1
ATOM 5625 O O . LEU E 1 45 ? 76.185 -36.487 37.384 1.00 77.83 45 LEU E O 1
ATOM 5630 N N . ARG E 1 46 ? 76.191 -37.537 39.373 1.00 79.54 46 ARG E N 1
ATOM 5631 C CA . ARG E 1 46 ? 77.294 -38.430 38.990 1.00 85.46 46 ARG E CA 1
ATOM 5632 C C . ARG E 1 46 ? 77.438 -38.968 37.585 1.00 87.39 46 ARG E C 1
ATOM 5633 O O . ARG E 1 46 ? 78.430 -38.669 36.906 1.00 87.10 46 ARG E O 1
ATOM 5641 N N . PRO E 1 47 ? 76.506 -39.820 37.147 1.00 88.48 47 PRO E N 1
ATOM 5642 C CA . PRO E 1 47 ? 76.597 -40.373 35.792 1.00 87.51 47 PRO E CA 1
ATOM 5643 C C . PRO E 1 47 ? 76.879 -39.369 34.677 1.00 86.38 47 PRO E C 1
ATOM 5644 O O . PRO E 1 47 ? 76.990 -39.747 33.516 1.00 84.73 47 PRO E O 1
ATOM 5648 N N . LEU E 1 48 ? 76.978 -38.096 35.038 1.00 86.56 48 LEU E N 1
ATOM 5649 C CA . LEU E 1 48 ? 77.248 -37.033 34.077 1.00 85.26 48 LEU E CA 1
ATOM 5650 C C . LEU E 1 48 ? 78.755 -36.780 34.042 1.00 81.58 48 LEU E C 1
ATOM 5651 O O . LEU E 1 48 ? 79.303 -36.270 33.059 1.00 76.45 48 LEU E O 1
ATOM 5656 N N . VAL E 1 49 ? 79.408 -37.147 35.138 1.00 78.53 49 VAL E N 1
ATOM 5657 C CA . VAL E 1 49 ? 80.841 -36.977 35.302 1.00 79.01 49 VAL E CA 1
ATOM 5658 C C . VAL E 1 49 ? 81.629 -37.839 34.331 1.00 81.70 49 VAL E C 1
ATOM 5659 O O . VAL E 1 49 ? 81.629 -39.068 34.435 1.00 79.35 49 VAL E O 1
ATOM 5663 N N . PRO E 1 50 ? 82.303 -37.201 33.360 1.00 83.22 50 PRO E N 1
ATOM 5664 C CA . PRO E 1 50 ? 83.103 -37.929 32.372 1.00 84.04 50 PRO E CA 1
ATOM 5665 C C . PRO E 1 50 ? 84.255 -38.593 33.112 1.00 84.67 50 PRO E C 1
ATOM 5666 O O . PRO E 1 50 ? 85.413 -38.375 32.772 1.00 92.12 50 PRO E O 1
ATOM 5670 N N . LYS E 1 51 ? 83.923 -39.390 34.128 1.00 82.14 51 LYS E N 1
ATOM 5671 C CA . LYS E 1 51 ? 84.909 -40.083 34.963 1.00 81.12 51 LYS E CA 1
ATOM 5672 C C . LYS E 1 51 ? 86.256 -40.365 34.286 1.00 81.91 51 LYS E C 1
ATOM 5673 O O . LYS E 1 51 ? 86.602 -41.476 33.890 1.00 81.77 51 LYS E O 1
ATOM 5679 N N . GLU E 1 52 ? 86.988 -39.271 34.177 1.00 84.91 52 GLU E N 1
ATOM 5680 C CA . GLU E 1 52 ? 88.339 -39.116 33.657 1.00 83.95 52 GLU E CA 1
ATOM 5681 C C . GLU E 1 52 ? 88.535 -37.854 34.492 1.00 84.22 52 GLU E C 1
ATOM 5682 O O . GLU E 1 52 ? 89.511 -37.116 34.367 1.00 82.48 52 GLU E O 1
ATOM 5684 N N . ALA E 1 53 ? 87.524 -37.627 35.332 1.00 80.89 53 ALA E N 1
ATOM 5685 C CA . ALA E 1 53 ? 87.466 -36.498 36.237 1.00 79.69 53 ALA E CA 1
ATOM 5686 C C . ALA E 1 53 ? 88.584 -36.611 37.258 1.00 78.65 53 ALA E C 1
ATOM 5687 O O . ALA E 1 53 ? 88.861 -37.696 37.781 1.00 75.99 53 ALA E O 1
ATOM 5689 N N . GLU E 1 54 ? 89.221 -35.483 37.547 1.00 78.28 54 GLU E N 1
ATOM 5690 C CA . GLU E 1 54 ? 90.306 -35.469 38.511 1.00 79.50 54 GLU E CA 1
ATOM 5691 C C . GLU E 1 54 ? 89.994 -34.529 39.664 1.00 76.45 54 GLU E C 1
ATOM 5692 O O . GLU E 1 54 ? 90.268 -34.835 40.823 1.00 71.38 54 GLU E O 1
ATOM 5698 N N . ILE E 1 55 ? 89.401 -33.389 39.338 1.00 76.38 55 ILE E N 1
ATOM 5699 C CA . ILE E 1 55 ? 89.074 -32.407 40.351 1.00 77.65 55 ILE E CA 1
ATOM 5700 C C . ILE E 1 55 ? 87.822 -31.648 39.921 1.00 78.50 55 ILE E C 1
ATOM 5701 O O . ILE E 1 55 ? 87.691 -31.246 38.762 1.00 78.71 55 ILE E O 1
ATOM 5706 N N . LEU E 1 56 ? 86.890 -31.485 40.854 1.00 77.91 56 LEU E N 1
ATOM 5707 C CA . LEU E 1 56 ? 85.653 -30.772 40.571 1.00 75.96 56 LEU E CA 1
ATOM 5708 C C . LEU E 1 56 ? 85.822 -29.283 40.840 1.00 74.76 56 LEU E C 1
ATOM 5709 O O . LEU E 1 56 ? 86.486 -28.868 41.796 1.00 68.55 56 LEU E O 1
ATOM 5714 N N . PHE E 1 57 ? 85.203 -28.489 39.980 1.00 72.02 57 PHE E N 1
ATOM 5715 C CA . PHE E 1 57 ? 85.306 -27.047 40.057 1.00 74.67 57 PHE E CA 1
ATOM 5716 C C . PHE E 1 57 ? 83.944 -26.358 40.201 1.00 73.73 57 PHE E C 1
ATOM 5717 O O . PHE E 1 57 ? 83.186 -26.275 39.237 1.00 71.20 57 PHE E O 1
ATOM 5725 N N . THR E 1 58 ? 83.643 -25.849 41.396 1.00 71.09 58 THR E N 1
ATOM 5726 C CA . THR E 1 58 ? 82.361 -25.184 41.653 1.00 69.46 58 THR E CA 1
ATOM 5727 C C . THR E 1 58 ? 82.508 -23.784 42.266 1.00 65.03 58 THR E C 1
ATOM 5728 O O . THR E 1 58 ? 83.590 -23.397 42.711 1.00 62.30 58 THR E O 1
ATOM 5732 N N . THR E 1 59 ? 81.407 -23.035 42.300 1.00 61.45 59 THR E N 1
ATOM 5733 C CA . THR E 1 59 ? 81.415 -21.673 42.838 1.00 58.83 59 THR E CA 1
ATOM 5734 C C . THR E 1 59 ? 80.526 -21.414 44.061 1.00 59.00 59 THR E C 1
ATOM 5735 O O . THR E 1 59 ? 79.489 -22.045 44.252 1.00 62.62 59 THR E O 1
ATOM 5739 N N . GLU E 1 60 ? 80.974 -20.464 44.875 1.00 54.29 60 GLU E N 1
ATOM 5740 C CA . GLU E 1 60 ? 80.314 -20.013 46.099 1.00 51.95 60 GLU E CA 1
ATOM 5741 C C . GLU E 1 60 ? 78.898 -19.486 45.816 1.00 46.12 60 GLU E C 1
ATOM 5742 O O . GLU E 1 60 ? 78.701 -18.747 44.854 1.00 48.17 60 GLU E O 1
ATOM 5748 N N . THR E 1 61 ? 77.916 -19.825 46.654 1.00 40.11 61 THR E N 1
ATOM 5749 C CA . THR E 1 61 ? 78.092 -20.656 47.838 1.00 43.48 61 THR E CA 1
ATOM 5750 C C . THR E 1 61 ? 77.303 -21.962 47.741 1.00 53.88 61 THR E C 1
ATOM 5751 O O . THR E 1 61 ? 77.850 -23.054 47.912 1.00 51.61 61 THR E O 1
ATOM 5755 N N . SER E 1 62 ? 76.008 -21.838 47.470 1.00 53.95 62 SER E N 1
ATOM 5756 C CA . SER E 1 62 ? 75.115 -22.991 47.376 1.00 57.33 62 SER E CA 1
ATOM 5757 C C . SER E 1 62 ? 75.619 -24.197 46.583 1.00 51.67 62 SER E C 1
ATOM 5758 O O . SER E 1 62 ? 75.288 -25.335 46.911 1.00 51.23 62 SER E O 1
ATOM 5761 N N . PRO E 1 63 ? 76.406 -23.967 45.520 1.00 51.68 63 PRO E N 1
ATOM 5762 C CA . PRO E 1 63 ? 76.918 -25.091 44.728 1.00 55.50 63 PRO E CA 1
ATOM 5763 C C . PRO E 1 63 ? 78.001 -25.917 45.436 1.00 64.75 63 PRO E C 1
ATOM 5764 O O . PRO E 1 63 ? 78.405 -26.969 44.938 1.00 65.50 63 PRO E O 1
ATOM 5768 N N . ILE E 1 64 ? 78.475 -25.432 46.583 1.00 64.76 64 ILE E N 1
ATOM 5769 C CA . ILE E 1 64 ? 79.522 -26.119 47.343 1.00 65.26 64 ILE E CA 1
ATOM 5770 C C . ILE E 1 64 ? 79.009 -27.422 47.941 1.00 67.22 64 ILE E C 1
ATOM 5771 O O . ILE E 1 64 ? 79.562 -28.491 47.674 1.00 65.32 64 ILE E O 1
ATOM 5776 N N . PRO E 1 65 ? 77.947 -27.352 48.761 1.00 68.91 65 PRO E N 1
ATOM 5777 C CA . PRO E 1 65 ? 77.401 -28.571 49.361 1.00 72.72 65 PRO E CA 1
ATOM 5778 C C . PRO E 1 65 ? 77.282 -29.649 48.295 1.00 75.32 65 PRO E C 1
ATOM 5779 O O . PRO E 1 65 ? 77.829 -30.746 48.420 1.00 76.70 65 PRO E O 1
ATOM 5783 N N . LEU E 1 66 ? 76.557 -29.296 47.242 1.00 76.01 66 LEU E N 1
ATOM 5784 C CA . LEU E 1 66 ? 76.324 -30.149 46.089 1.00 76.60 66 LEU E CA 1
ATOM 5785 C C . LEU E 1 66 ? 77.637 -30.765 45.594 1.00 74.67 66 LEU E C 1
ATOM 5786 O O . LEU E 1 66 ? 77.718 -31.970 45.354 1.00 74.17 66 LEU E O 1
ATOM 5791 N N . THR E 1 67 ? 78.666 -29.931 45.460 1.00 66.52 67 THR E N 1
ATOM 5792 C CA . THR E 1 67 ? 79.967 -30.381 44.972 1.00 66.05 67 THR E CA 1
ATOM 5793 C C . THR E 1 67 ? 80.740 -31.257 45.947 1.00 68.01 67 THR E C 1
ATOM 5794 O O . THR E 1 67 ? 81.405 -32.217 45.543 1.00 57.74 67 THR E O 1
ATOM 5798 N N . HIS E 1 68 ? 80.658 -30.935 47.230 1.00 70.54 68 HIS E N 1
ATOM 5799 C CA . HIS E 1 68 ? 81.380 -31.719 48.211 1.00 73.54 68 HIS E CA 1
ATOM 5800 C C . HIS E 1 68 ? 80.910 -33.171 48.294 1.00 74.00 68 HIS E C 1
ATOM 5801 O O . HIS E 1 68 ? 81.695 -34.063 48.624 1.00 72.94 68 HIS E O 1
ATOM 5808 N N . VAL E 1 69 ? 79.633 -33.402 47.996 1.00 70.22 69 VAL E N 1
ATOM 5809 C CA . VAL E 1 69 ? 79.065 -34.747 48.036 1.00 69.88 69 VAL E CA 1
ATOM 5810 C C . VAL E 1 69 ? 79.593 -35.548 46.852 1.00 67.28 69 VAL E C 1
ATOM 5811 O O . VAL E 1 69 ? 80.023 -36.694 46.998 1.00 67.40 69 VAL E O 1
ATOM 5815 N N . LEU E 1 70 ? 79.559 -34.931 45.676 1.00 63.66 70 LEU E N 1
ATOM 5816 C CA . LEU E 1 70 ? 80.042 -35.571 44.468 1.00 69.23 70 LEU E CA 1
ATOM 5817 C C . LEU E 1 70 ? 81.530 -35.828 44.650 1.00 72.58 70 LEU E C 1
ATOM 5818 O O . LEU E 1 70 ? 81.979 -36.973 44.629 1.00 69.03 70 LEU E O 1
ATOM 5820 N N . ALA E 1 71 ? 82.276 -34.745 44.849 1.00 78.33 71 ALA E N 1
ATOM 5821 C CA . ALA E 1 71 ? 83.724 -34.795 45.041 1.00 82.66 71 ALA E CA 1
ATOM 5822 C C . ALA E 1 71 ? 84.206 -36.005 45.842 1.00 85.31 71 ALA E C 1
ATOM 5823 O O . ALA E 1 71 ? 85.150 -36.683 45.435 1.00 83.70 71 ALA E O 1
ATOM 5825 N N . GLU E 1 72 ? 83.572 -36.269 46.982 1.00 86.40 72 GLU E N 1
ATOM 5826 C CA . GLU E 1 72 ? 83.964 -37.413 47.801 1.00 87.98 72 GLU E CA 1
ATOM 5827 C C . GLU E 1 72 ? 83.370 -38.691 47.211 1.00 90.71 72 GLU E C 1
ATOM 5828 O O . GLU E 1 72 ? 83.169 -39.684 47.910 1.00 91.93 72 GLU E O 1
ATOM 5834 N N . PRO E 1 77 ? 89.275 -34.518 44.413 1.00 80.77 77 PRO E N 1
ATOM 5835 C CA . PRO E 1 77 ? 89.190 -33.303 45.228 1.00 78.68 77 PRO E CA 1
ATOM 5836 C C . PRO E 1 77 ? 88.374 -32.238 44.508 1.00 76.05 77 PRO E C 1
ATOM 5837 O O . PRO E 1 77 ? 87.885 -32.467 43.399 1.00 70.95 77 PRO E O 1
ATOM 5841 N N . TYR E 1 78 ? 88.225 -31.077 45.136 1.00 72.42 78 TYR E N 1
ATOM 5842 C CA . TYR E 1 78 ? 87.482 -29.988 44.517 1.00 70.23 78 TYR E CA 1
ATOM 5843 C C . TYR E 1 78 ? 87.934 -28.620 45.007 1.00 71.56 78 TYR E C 1
ATOM 5844 O O . TYR E 1 78 ? 88.505 -28.489 46.094 1.00 75.78 78 TYR E O 1
ATOM 5853 N N . VAL E 1 79 ? 87.667 -27.603 44.190 1.00 71.28 79 VAL E N 1
ATOM 5854 C CA . VAL E 1 79 ? 88.038 -26.229 44.514 1.00 68.48 79 VAL E CA 1
ATOM 5855 C C . VAL E 1 79 ? 86.819 -25.310 44.402 1.00 69.07 79 VAL E C 1
ATOM 5856 O O . VAL E 1 79 ? 85.916 -25.563 43.602 1.00 69.11 79 VAL E O 1
ATOM 5860 N N . VAL E 1 80 ? 86.801 -24.246 45.201 1.00 67.07 80 VAL E N 1
ATOM 5861 C CA . VAL E 1 80 ? 85.685 -23.303 45.198 1.00 60.52 80 VAL E CA 1
ATOM 5862 C C . VAL E 1 80 ? 86.097 -21.845 45.001 1.00 58.57 80 VAL E C 1
ATOM 5863 O O . VAL E 1 80 ? 86.829 -21.281 45.817 1.00 58.89 80 VAL E O 1
ATOM 5867 N N . ALA E 1 81 ? 85.622 -21.244 43.914 1.00 49.33 81 ALA E N 1
ATOM 5868 C CA . ALA E 1 81 ? 85.901 -19.842 43.619 1.00 52.30 81 ALA E CA 1
ATOM 5869 C C . ALA E 1 81 ? 84.975 -19.004 44.497 1.00 57.13 81 ALA E C 1
ATOM 5870 O O . ALA E 1 81 ? 83.909 -19.475 44.909 1.00 56.54 81 ALA E O 1
ATOM 5872 N N . ARG E 1 82 ? 85.373 -17.765 44.775 1.00 58.24 82 ARG E N 1
ATOM 5873 C CA . ARG E 1 82 ? 84.590 -16.868 45.634 1.00 56.42 82 ARG E CA 1
ATOM 5874 C C . ARG E 1 82 ? 83.989 -15.672 44.904 1.00 55.39 82 ARG E C 1
ATOM 5875 O O . ARG E 1 82 ? 84.417 -15.331 43.816 1.00 61.73 82 ARG E O 1
ATOM 5883 N N . ARG E 1 83 ? 83.009 -15.022 45.524 1.00 58.54 83 ARG E N 1
ATOM 5884 C CA . ARG E 1 83 ? 82.353 -13.865 44.924 1.00 67.21 83 ARG E CA 1
ATOM 5885 C C . ARG E 1 83 ? 82.852 -12.583 45.542 1.00 70.03 83 ARG E C 1
ATOM 5886 O O . ARG E 1 83 ? 82.344 -11.488 45.260 1.00 67.77 83 ARG E O 1
ATOM 5894 N N . ARG E 1 84 ? 83.860 -12.731 46.387 1.00 76.16 84 ARG E N 1
ATOM 5895 C CA . ARG E 1 84 ? 84.415 -11.590 47.099 1.00 78.32 84 ARG E CA 1
ATOM 5896 C C . ARG E 1 84 ? 85.834 -11.929 47.515 1.00 80.61 84 ARG E C 1
ATOM 5897 O O . ARG E 1 84 ? 86.181 -13.110 47.596 1.00 83.07 84 ARG E O 1
ATOM 5905 N N . ARG E 1 85 ? 86.673 -10.917 47.735 1.00 78.50 85 ARG E N 1
ATOM 5906 C CA . ARG E 1 85 ? 88.045 -11.192 48.167 1.00 73.18 85 ARG E CA 1
ATOM 5907 C C . ARG E 1 85 ? 87.839 -11.745 49.556 1.00 67.40 85 ARG E C 1
ATOM 5908 O O . ARG E 1 85 ? 87.043 -11.214 50.323 1.00 60.82 85 ARG E O 1
ATOM 5916 N N . ARG E 1 86 ? 88.535 -12.820 49.876 1.00 68.73 86 ARG E N 1
ATOM 5917 C CA . ARG E 1 86 ? 88.430 -13.418 51.200 1.00 71.98 86 ARG E CA 1
ATOM 5918 C C . ARG E 1 86 ? 89.627 -12.875 51.965 1.00 71.08 86 ARG E C 1
ATOM 5919 O O . ARG E 1 86 ? 90.711 -12.738 51.406 1.00 63.61 86 ARG E O 1
ATOM 5927 N N . PRO E 1 87 ? 89.444 -12.539 53.248 1.00 72.59 87 PRO E N 1
ATOM 5928 C CA . PRO E 1 87 ? 90.563 -12.005 54.026 1.00 69.61 87 PRO E CA 1
ATOM 5929 C C . PRO E 1 87 ? 91.840 -12.840 53.925 1.00 68.05 87 PRO E C 1
ATOM 5930 O O . PRO E 1 87 ? 91.786 -14.068 53.843 1.00 63.17 87 PRO E O 1
ATOM 5934 N N . TYR E 1 88 ? 92.985 -12.161 53.895 1.00 67.06 88 TYR E N 1
ATOM 5935 C CA . TYR E 1 88 ? 94.289 -12.825 53.850 1.00 69.52 88 TYR E CA 1
ATOM 5936 C C . TYR E 1 88 ? 94.583 -13.654 52.601 1.00 72.15 88 TYR E C 1
ATOM 5937 O O . TYR E 1 88 ? 95.391 -14.582 52.636 1.00 74.68 88 TYR E O 1
ATOM 5946 N N . MET E 1 89 ? 93.954 -13.300 51.492 1.00 76.81 89 MET E N 1
ATOM 5947 C CA . MET E 1 89 ? 94.136 -14.038 50.253 1.00 82.88 89 MET E CA 1
ATOM 5948 C C . MET E 1 89 ? 95.407 -13.677 49.473 1.00 87.00 89 MET E C 1
ATOM 5949 O O . MET E 1 89 ? 95.621 -12.515 49.122 1.00 83.86 89 MET E O 1
ATOM 5954 N N . GLU E 1 90 ? 96.250 -14.679 49.216 1.00 92.03 90 GLU E N 1
ATOM 5955 C CA . GLU E 1 90 ? 97.482 -14.476 48.452 1.00 93.65 90 GLU E CA 1
ATOM 5956 C C . GLU E 1 90 ? 97.164 -14.715 46.982 1.00 94.43 90 GLU E C 1
ATOM 5957 O O . GLU E 1 90 ? 96.499 -15.690 46.634 1.00 97.18 90 GLU E O 1
ATOM 5963 N N . ASP E 1 91 ? 97.652 -13.821 46.129 1.00 93.73 91 ASP E N 1
ATOM 5964 C CA . ASP E 1 91 ? 97.414 -13.873 44.688 1.00 95.57 91 ASP E CA 1
ATOM 5965 C C . ASP E 1 91 ? 96.419 -14.923 44.199 1.00 95.18 91 ASP E C 1
ATOM 5966 O O . ASP E 1 91 ? 96.784 -16.058 43.883 1.00 92.38 91 ASP E O 1
ATOM 5971 N N . PRO E 1 92 ? 95.134 -14.548 44.140 1.00 95.47 92 PRO E N 1
ATOM 5972 C CA . PRO E 1 92 ? 94.078 -15.449 43.685 1.00 95.79 92 PRO E CA 1
ATOM 5973 C C . PRO E 1 92 ? 93.858 -15.150 42.205 1.00 96.26 92 PRO E C 1
ATOM 5974 O O . PRO E 1 92 ? 94.214 -14.060 41.742 1.00 97.11 92 PRO E O 1
ATOM 5978 N N . ILE E 1 93 ? 93.308 -16.098 41.453 1.00 93.91 93 ILE E N 1
ATOM 5979 C CA . ILE E 1 93 ? 93.028 -15.810 40.053 1.00 89.09 93 ILE E CA 1
ATOM 5980 C C . ILE E 1 93 ? 91.747 -15.006 40.134 1.00 86.36 93 ILE E C 1
ATOM 5981 O O . ILE E 1 93 ? 90.757 -15.448 40.715 1.00 84.12 93 ILE E O 1
ATOM 5986 N N . ILE E 1 94 ? 91.792 -13.803 39.585 1.00 82.81 94 ILE E N 1
ATOM 5987 C CA . ILE E 1 94 ? 90.643 -12.920 39.612 1.00 80.56 94 ILE E CA 1
ATOM 5988 C C . ILE E 1 94 ? 90.120 -12.798 38.193 1.00 80.70 94 ILE E C 1
ATOM 5989 O O . ILE E 1 94 ? 90.876 -12.460 37.284 1.00 78.84 94 ILE E O 1
ATOM 5994 N N . GLN E 1 95 ? 88.837 -13.101 38.005 1.00 84.52 95 GLN E N 1
ATOM 5995 C CA . GLN E 1 95 ? 88.207 -13.055 36.683 1.00 85.26 95 GLN E CA 1
ATOM 5996 C C . GLN E 1 95 ? 86.770 -12.534 36.763 1.00 86.53 95 GLN E C 1
ATOM 5997 O O . GLN E 1 95 ? 85.996 -12.939 37.632 1.00 82.43 95 GLN E O 1
ATOM 6003 N N . GLU E 1 96 ? 86.418 -11.638 35.846 1.00 88.85 96 GLU E N 1
ATOM 6004 C CA . GLU E 1 96 ? 85.073 -11.070 35.805 1.00 91.04 96 GLU E CA 1
ATOM 6005 C C . GLU E 1 96 ? 84.139 -11.967 34.997 1.00 90.52 96 GLU E C 1
ATOM 6006 O O . GLU E 1 96 ? 84.422 -13.148 34.791 1.00 87.89 96 GLU E O 1
ATOM 6012 N N . GLY E 1 105 ? 77.907 -6.449 39.856 1.00 79.79 105 GLY E N 1
ATOM 6013 C CA . GLY E 1 105 ? 79.345 -6.633 39.776 1.00 84.02 105 GLY E CA 1
ATOM 6014 C C . GLY E 1 105 ? 79.774 -8.042 40.134 1.00 85.71 105 GLY E C 1
ATOM 6015 O O . GLY E 1 105 ? 80.238 -8.300 41.246 1.00 87.91 105 GLY E O 1
ATOM 6016 N N . GLU E 1 106 ? 79.625 -8.953 39.178 1.00 86.49 106 GLU E N 1
ATOM 6017 C CA . GLU E 1 106 ? 79.977 -10.359 39.356 1.00 88.24 106 GLU E CA 1
ATOM 6018 C C . GLU E 1 106 ? 81.486 -10.604 39.261 1.00 88.19 106 GLU E C 1
ATOM 6019 O O . GLU E 1 106 ? 82.067 -10.499 38.181 1.00 89.11 106 GLU E O 1
ATOM 6025 N N . VAL E 1 107 ? 82.116 -10.943 40.382 1.00 84.81 107 VAL E N 1
ATOM 6026 C CA . VAL E 1 107 ? 83.551 -11.202 40.382 1.00 80.40 107 VAL E CA 1
ATOM 6027 C C . VAL E 1 107 ? 83.883 -12.533 41.039 1.00 77.72 107 VAL E C 1
ATOM 6028 O O . VAL E 1 107 ? 83.541 -12.762 42.197 1.00 77.47 107 VAL E O 1
ATOM 6032 N N . LEU E 1 108 ? 84.541 -13.415 40.296 1.00 76.68 108 LEU E N 1
ATOM 6033 C CA . LEU E 1 108 ? 84.935 -14.702 40.850 1.00 75.99 108 LEU E CA 1
ATOM 6034 C C . LEU E 1 108 ? 86.383 -14.621 41.338 1.00 76.77 108 LEU E C 1
ATOM 6035 O O . LEU E 1 108 ? 87.246 -14.038 40.673 1.00 75.18 108 LEU E O 1
ATOM 6040 N N . TRP E 1 109 ? 86.645 -15.205 42.502 1.00 73.70 109 TRP E N 1
ATOM 6041 C CA . TRP E 1 109 ? 87.983 -15.184 43.081 1.00 71.52 109 TRP E CA 1
ATOM 6042 C C . TRP E 1 109 ? 88.475 -16.580 43.447 1.00 74.57 109 TRP E C 1
ATOM 6043 O O . TRP E 1 109 ? 88.006 -17.166 44.425 1.00 69.79 109 TRP E O 1
ATOM 6054 N N . LEU E 1 110 ? 89.425 -17.102 42.675 1.00 73.74 110 LEU E N 1
ATOM 6055 C CA . LEU E 1 110 ? 89.987 -18.427 42.942 1.00 77.16 110 LEU E CA 1
ATOM 6056 C C . LEU E 1 110 ? 91.297 -18.305 43.718 1.00 77.88 110 LEU E C 1
ATOM 6057 O O . LEU E 1 110 ? 92.158 -17.497 43.372 1.00 73.69 110 LEU E O 1
ATOM 6062 N N . ASP E 1 111 ? 91.442 -19.116 44.760 1.00 79.15 111 ASP E N 1
ATOM 6063 C CA . ASP E 1 111 ? 92.650 -19.108 45.582 1.00 81.72 111 ASP E CA 1
ATOM 6064 C C . ASP E 1 111 ? 93.823 -19.705 44.805 1.00 80.13 111 ASP E C 1
ATOM 6065 O O . ASP E 1 111 ? 93.654 -20.673 44.059 1.00 75.92 111 ASP E O 1
ATOM 6070 N N . ARG E 1 112 ? 95.007 -19.121 44.975 1.00 78.71 112 ARG E N 1
ATOM 6071 C CA . ARG E 1 112 ? 96.194 -19.624 44.293 1.00 79.38 112 ARG E CA 1
ATOM 6072 C C . ARG E 1 112 ? 96.326 -21.113 44.575 1.00 77.92 112 ARG E C 1
ATOM 6073 O O . ARG E 1 112 ? 96.431 -21.919 43.653 1.00 78.73 112 ARG E O 1
ATOM 6081 N N . ARG E 1 113 ? 96.310 -21.471 45.856 1.00 78.82 113 ARG E N 1
ATOM 6082 C CA . ARG E 1 113 ? 96.426 -22.866 46.263 1.00 78.73 113 ARG E CA 1
ATOM 6083 C C . ARG E 1 113 ? 95.374 -23.745 45.607 1.00 77.31 113 ARG E C 1
ATOM 6084 O O . ARG E 1 113 ? 95.635 -24.911 45.316 1.00 77.17 113 ARG E O 1
ATOM 6092 N N . PHE E 1 114 ? 94.183 -23.200 45.384 1.00 73.12 114 PHE E N 1
ATOM 6093 C CA . PHE E 1 114 ? 93.140 -23.973 44.724 1.00 71.62 114 PHE E CA 1
ATOM 6094 C C . PHE E 1 114 ? 93.507 -24.069 43.247 1.00 66.43 114 PHE E C 1
ATOM 6095 O O . PHE E 1 114 ? 93.377 -25.125 42.631 1.00 61.18 114 PHE E O 1
ATOM 6103 N N . ALA E 1 115 ? 93.986 -22.953 42.700 1.00 65.76 115 ALA E N 1
ATOM 6104 C CA . ALA E 1 115 ? 94.366 -22.853 41.291 1.00 67.25 115 ALA E CA 1
ATOM 6105 C C . ALA E 1 115 ? 95.619 -23.637 40.916 1.00 67.51 115 ALA E C 1
ATOM 6106 O O . ALA E 1 115 ? 95.994 -23.699 39.744 1.00 68.85 115 ALA E O 1
ATOM 6108 N N . GLU E 1 116 ? 96.267 -24.223 41.913 1.00 73.20 116 GLU E N 1
ATOM 6109 C CA . GLU E 1 116 ? 97.472 -25.008 41.681 1.00 80.07 116 GLU E CA 1
ATOM 6110 C C . GLU E 1 116 ? 97.022 -26.459 41.580 1.00 79.71 116 GLU E C 1
ATOM 6111 O O . GLU E 1 116 ? 97.617 -27.268 40.866 1.00 79.58 116 GLU E O 1
ATOM 6117 N N . LYS E 1 117 ? 95.964 -26.771 42.321 1.00 76.89 117 LYS E N 1
ATOM 6118 C CA . LYS E 1 117 ? 95.406 -28.113 42.348 1.00 76.45 117 LYS E CA 1
ATOM 6119 C C . LYS E 1 117 ? 94.826 -28.395 40.973 1.00 74.82 117 LYS E C 1
ATOM 6120 O O . LYS E 1 117 ? 94.398 -29.512 40.678 1.00 77.17 117 LYS E O 1
ATOM 6126 N N . LEU E 1 118 ? 94.821 -27.364 40.134 1.00 74.95 118 LEU E N 1
ATOM 6127 C CA . LEU E 1 118 ? 94.288 -27.472 38.783 1.00 77.43 118 LEU E CA 1
ATOM 6128 C C . LEU E 1 118 ? 95.384 -27.688 37.748 1.00 75.88 118 LEU E C 1
ATOM 6129 O O . LEU E 1 118 ? 95.125 -28.222 36.669 1.00 75.09 118 LEU E O 1
ATOM 6134 N N . GLN E 1 121 ? 95.053 -30.431 34.904 1.00 84.34 121 GLN E N 1
ATOM 6135 C CA . GLN E 1 121 ? 94.054 -31.373 35.403 1.00 82.24 121 GLN E CA 1
ATOM 6136 C C . GLN E 1 121 ? 92.759 -31.278 34.608 1.00 80.68 121 GLN E C 1
ATOM 6137 O O . GLN E 1 121 ? 92.404 -30.214 34.106 1.00 79.00 121 GLN E O 1
ATOM 6143 N N . ARG E 1 122 ? 92.067 -32.405 34.489 1.00 80.55 122 ARG E N 1
ATOM 6144 C CA . ARG E 1 122 ? 90.787 -32.438 33.803 1.00 78.16 122 ARG E CA 1
ATOM 6145 C C . ARG E 1 122 ? 89.833 -32.061 34.924 1.00 79.10 122 ARG E C 1
ATOM 6146 O O . ARG E 1 122 ? 89.670 -32.806 35.891 1.00 74.38 122 ARG E O 1
ATOM 6154 N N . VAL E 1 123 ? 89.226 -30.888 34.794 1.00 79.81 123 VAL E N 1
ATOM 6155 C CA . VAL E 1 123 ? 88.330 -30.362 35.810 1.00 78.18 123 VAL E CA 1
ATOM 6156 C C . VAL E 1 123 ? 86.890 -30.338 35.317 1.00 78.21 123 VAL E C 1
ATOM 6157 O O . VAL E 1 123 ? 86.628 -30.078 34.140 1.00 76.24 123 VAL E O 1
ATOM 6161 N N . VAL E 1 124 ? 85.962 -30.618 36.225 1.00 74.30 124 VAL E N 1
ATOM 6162 C CA . VAL E 1 124 ? 84.545 -30.612 35.898 1.00 73.63 124 VAL E CA 1
ATOM 6163 C C . VAL E 1 124 ? 83.871 -29.508 36.697 1.00 70.81 124 VAL E C 1
ATOM 6164 O O . VAL E 1 124 ? 83.999 -29.452 37.923 1.00 62.60 124 VAL E O 1
ATOM 6168 N N . LEU E 1 125 ? 83.165 -28.627 35.997 1.00 67.53 125 LEU E N 1
ATOM 6169 C CA . LEU E 1 125 ? 82.468 -27.536 36.653 1.00 65.53 125 LEU E CA 1
ATOM 6170 C C . LEU E 1 125 ? 81.134 -28.065 37.149 1.00 64.59 125 LEU E C 1
ATOM 6171 O O . LEU E 1 125 ? 80.460 -28.831 36.459 1.00 65.63 125 LEU E O 1
ATOM 6176 N N . VAL E 1 126 ? 80.766 -27.666 38.357 1.00 60.74 126 VAL E N 1
ATOM 6177 C CA . VAL E 1 126 ? 79.500 -28.071 38.943 1.00 62.38 126 VAL E CA 1
ATOM 6178 C C . VAL E 1 126 ? 78.870 -26.799 39.468 1.00 65.66 126 VAL E C 1
ATOM 6179 O O . VAL E 1 126 ? 79.511 -26.050 40.205 1.00 62.37 126 VAL E O 1
ATOM 6183 N N . SER E 1 127 ? 77.622 -26.552 39.089 1.00 65.16 127 SER E N 1
ATOM 6184 C CA . SER E 1 127 ? 76.933 -25.349 39.528 1.00 67.03 127 SER E CA 1
ATOM 6185 C C . SER E 1 127 ? 75.548 -25.643 40.078 1.00 69.37 127 SER E C 1
ATOM 6186 O O . SER E 1 127 ? 74.978 -26.699 39.825 1.00 69.65 127 SER E O 1
ATOM 6189 N N . ASP E 1 128 ? 75.016 -24.692 40.832 1.00 70.26 128 ASP E N 1
ATOM 6190 C CA . ASP E 1 128 ? 73.697 -24.809 41.422 1.00 66.60 128 ASP E CA 1
ATOM 6191 C C . ASP E 1 128 ? 72.706 -24.902 40.273 1.00 67.87 128 ASP E C 1
ATOM 6192 O O . ASP E 1 128 ? 72.106 -25.950 40.010 1.00 68.20 128 ASP E O 1
ATOM 6197 N N . VAL E 1 129 ? 72.568 -23.772 39.590 1.00 64.85 129 VAL E N 1
ATOM 6198 C CA . VAL E 1 129 ? 71.679 -23.630 38.451 1.00 62.94 129 VAL E CA 1
ATOM 6199 C C . VAL E 1 129 ? 72.461 -22.917 37.351 1.00 60.54 129 VAL E C 1
ATOM 6200 O O . VAL E 1 129 ? 73.495 -22.299 37.607 1.00 58.31 129 VAL E O 1
ATOM 6204 N N . VAL E 1 130 ? 71.966 -23.026 36.125 1.00 61.51 130 VAL E N 1
ATOM 6205 C CA . VAL E 1 130 ? 72.578 -22.373 34.981 1.00 64.58 130 VAL E CA 1
ATOM 6206 C C . VAL E 1 130 ? 71.476 -21.689 34.202 1.00 69.73 130 VAL E C 1
ATOM 6207 O O . VAL E 1 130 ? 70.426 -22.278 33.938 1.00 74.18 130 VAL E O 1
ATOM 6211 N N . ALA E 1 131 ? 71.726 -20.437 33.848 1.00 71.02 131 ALA E N 1
ATOM 6212 C CA . ALA E 1 131 ? 70.788 -19.640 33.084 1.00 73.57 131 ALA E CA 1
ATOM 6213 C C . ALA E 1 131 ? 71.554 -19.178 31.858 1.00 78.59 131 ALA E C 1
ATOM 6214 O O . ALA E 1 131 ? 71.373 -19.699 30.758 1.00 80.59 131 ALA E O 1
ATOM 6216 N N . SER E 1 132 ? 72.430 -18.204 32.070 1.00 83.27 132 SER E N 1
ATOM 6217 C CA . SER E 1 132 ? 73.254 -17.659 31.005 1.00 86.24 132 SER E CA 1
ATOM 6218 C C . SER E 1 132 ? 74.400 -18.614 30.688 1.00 85.53 132 SER E C 1
ATOM 6219 O O . SER E 1 132 ? 74.772 -18.787 29.528 1.00 87.85 132 SER E O 1
ATOM 6222 N N . THR E 1 135 ? 78.593 -17.461 34.161 1.00 62.72 135 THR E N 1
ATOM 6223 C CA . THR E 1 135 ? 79.318 -17.896 35.350 1.00 67.20 135 THR E CA 1
ATOM 6224 C C . THR E 1 135 ? 80.148 -19.136 35.044 1.00 68.38 135 THR E C 1
ATOM 6225 O O . THR E 1 135 ? 81.214 -19.343 35.628 1.00 63.93 135 THR E O 1
ATOM 6229 N N . MET E 1 136 ? 79.654 -19.958 34.125 1.00 69.06 136 MET E N 1
ATOM 6230 C CA . MET E 1 136 ? 80.360 -21.171 33.732 1.00 72.89 136 MET E CA 1
ATOM 6231 C C . MET E 1 136 ? 81.522 -20.757 32.845 1.00 73.02 136 MET E C 1
ATOM 6232 O O . MET E 1 136 ? 82.576 -21.395 32.832 1.00 69.98 136 MET E O 1
ATOM 6237 N N . ARG E 1 137 ? 81.308 -19.673 32.110 1.00 74.46 137 ARG E N 1
ATOM 6238 C CA . ARG E 1 137 ? 82.308 -19.134 31.205 1.00 78.09 137 ARG E CA 1
ATOM 6239 C C . ARG E 1 137 ? 83.442 -18.503 32.000 1.00 79.28 137 ARG E C 1
ATOM 6240 O O . ARG E 1 137 ? 84.614 -18.801 31.767 1.00 76.21 137 ARG E O 1
ATOM 6248 N N . ALA E 1 138 ? 83.086 -17.633 32.942 1.00 78.46 138 ALA E N 1
ATOM 6249 C CA . ALA E 1 138 ? 84.081 -16.976 33.780 1.00 78.59 138 ALA E CA 1
ATOM 6250 C C . ALA E 1 138 ? 84.888 -18.046 34.510 1.00 79.92 138 ALA E C 1
ATOM 6251 O O . ALA E 1 138 ? 86.093 -17.901 34.713 1.00 79.80 138 ALA E O 1
ATOM 6253 N N . MET E 1 139 ? 84.20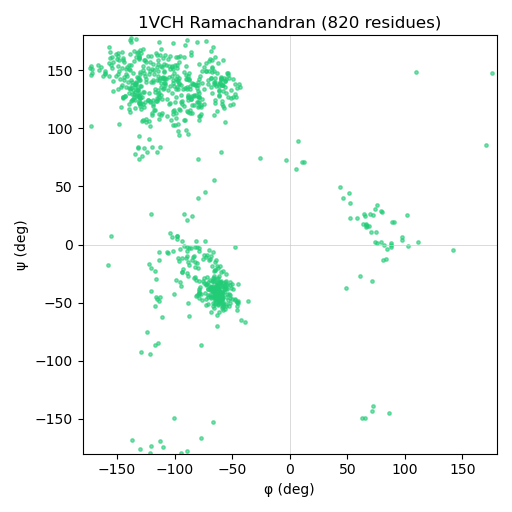7 -19.119 34.901 1.00 79.54 139 MET E N 1
ATOM 6254 C CA . MET E 1 139 ? 84.842 -20.229 35.598 1.00 83.55 139 MET E CA 1
ATOM 6255 C C . MET E 1 139 ? 85.689 -21.057 34.634 1.00 83.62 139 MET E C 1
ATOM 6256 O O . MET E 1 139 ? 86.507 -21.875 35.055 1.00 86.00 139 MET E O 1
ATOM 6261 N N . LYS E 1 141 ? 87.711 -20.139 32.436 1.00 83.11 141 LYS E N 1
ATOM 6262 C CA . LYS E 1 141 ? 88.812 -19.206 32.255 1.00 82.96 141 LYS E CA 1
ATOM 6263 C C . LYS E 1 141 ? 89.805 -19.343 33.402 1.00 82.74 141 LYS E C 1
ATOM 6264 O O . LYS E 1 141 ? 90.997 -19.233 33.206 1.00 81.78 141 LYS E O 1
ATOM 6270 N N . MET E 1 142 ? 89.320 -19.567 34.614 1.00 84.01 142 MET E N 1
ATOM 6271 C CA . MET E 1 142 ? 90.247 -19.722 35.726 1.00 84.82 142 MET E CA 1
ATOM 6272 C C . MET E 1 142 ? 90.929 -21.091 35.681 1.00 86.29 142 MET E C 1
ATOM 6273 O O . MET E 1 142 ? 91.886 -21.366 36.400 1.00 85.04 142 MET E O 1
ATOM 6278 N N . VAL E 1 143 ? 90.397 -21.970 34.842 1.00 87.43 143 VAL E N 1
ATOM 6279 C CA . VAL E 1 143 ? 90.962 -23.317 34.673 1.00 85.78 143 VAL E CA 1
ATOM 6280 C C . VAL E 1 143 ? 92.008 -23.171 33.572 1.00 87.41 143 VAL E C 1
ATOM 6281 O O . VAL E 1 143 ? 93.157 -23.598 33.722 1.00 88.12 143 VAL E O 1
ATOM 6285 N N . LEU E 1 144 ? 91.589 -22.560 32.464 1.00 89.58 144 LEU E N 1
ATOM 6286 C CA . LEU E 1 144 ? 92.444 -22.347 31.297 1.00 89.11 144 LEU E CA 1
ATOM 6287 C C . LEU E 1 144 ? 93.389 -21.157 31.472 1.00 90.19 144 LEU E C 1
ATOM 6288 O O . LEU E 1 144 ? 93.606 -20.387 30.534 1.00 93.22 144 LEU E O 1
ATOM 6293 N N . ARG E 1 145 ? 93.931 -21.009 32.675 1.00 91.34 145 ARG E N 1
ATOM 6294 C CA . ARG E 1 145 ? 94.878 -19.942 32.978 1.00 90.67 145 ARG E CA 1
ATOM 6295 C C . ARG E 1 145 ? 95.634 -20.463 34.200 1.00 91.66 145 ARG E C 1
ATOM 6296 O O . ARG E 1 145 ? 96.724 -19.992 34.518 1.00 94.15 145 ARG E O 1
ATOM 6304 N N . ALA E 1 146 ? 95.030 -21.465 34.849 1.00 89.72 146 ALA E N 1
ATOM 6305 C CA . ALA E 1 146 ? 95.576 -22.158 36.017 1.00 88.61 146 ALA E CA 1
ATOM 6306 C C . ALA E 1 146 ? 96.310 -23.388 35.479 1.00 88.97 146 ALA E C 1
ATOM 6307 O O . ALA E 1 146 ? 96.813 -24.211 36.252 1.00 89.28 146 ALA E O 1
ATOM 6309 N N . GLY E 1 147 ? 96.344 -23.511 34.150 1.00 88.08 147 GLY E N 1
ATOM 6310 C CA . GLY E 1 147 ? 97.024 -24.630 33.508 1.00 87.23 147 GLY E CA 1
ATOM 6311 C C . GLY E 1 147 ? 96.284 -25.962 33.566 1.00 86.56 147 GLY E C 1
ATOM 6312 O O . GLY E 1 147 ? 96.893 -27.040 33.670 1.00 87.19 147 GLY E O 1
ATOM 6313 N N . GLY E 1 148 ? 94.958 -25.879 33.504 1.00 85.64 148 GLY E N 1
ATOM 6314 C CA . GLY E 1 148 ? 94.125 -27.067 33.530 1.00 81.99 148 GLY E CA 1
ATOM 6315 C C . GLY E 1 148 ? 93.083 -27.120 32.434 1.00 80.17 148 GLY E C 1
ATOM 6316 O O . GLY E 1 148 ? 93.035 -26.248 31.570 1.00 74.43 148 GLY E O 1
ATOM 6317 N N . HIS E 1 149 ? 92.244 -28.145 32.463 1.00 80.59 149 HIS E N 1
ATOM 6318 C CA . HIS E 1 149 ? 91.232 -28.248 31.440 1.00 80.06 149 HIS E CA 1
ATOM 6319 C C . HIS E 1 149 ? 89.932 -28.766 31.990 1.00 76.57 149 HIS E C 1
ATOM 6320 O O . HIS E 1 149 ? 89.941 -29.511 32.963 1.00 72.00 149 HIS E O 1
ATOM 6327 N N . VAL E 1 150 ? 88.835 -28.353 31.348 1.00 76.54 150 VAL E N 1
ATOM 6328 C CA . VAL E 1 150 ? 87.467 -28.730 31.702 1.00 76.15 150 VAL E CA 1
ATOM 6329 C C . VAL E 1 150 ? 86.742 -29.624 30.653 1.00 75.26 150 VAL E C 1
ATOM 6330 O O . VAL E 1 150 ? 86.901 -29.442 29.448 1.00 74.71 150 VAL E O 1
ATOM 6334 N N . ARG E 1 153 ? 80.711 -29.664 32.626 1.00 58.95 153 ARG E N 1
ATOM 6335 C CA . ARG E 1 153 ? 79.791 -28.697 33.211 1.00 61.67 153 ARG E CA 1
ATOM 6336 C C . ARG E 1 153 ? 78.503 -29.405 33.624 1.00 64.00 153 ARG E C 1
ATOM 6337 O O . ARG E 1 153 ? 77.653 -29.717 32.784 1.00 64.07 153 ARG E O 1
ATOM 6345 N N . LEU E 1 154 ? 78.378 -29.669 34.922 1.00 65.58 154 LEU E N 1
ATOM 6346 C CA . LEU E 1 154 ? 77.203 -30.343 35.468 1.00 66.99 154 LEU E CA 1
ATOM 6347 C C . LEU E 1 154 ? 76.376 -29.392 36.328 1.00 71.63 154 LEU E C 1
ATOM 6348 O O . LEU E 1 154 ? 76.830 -28.964 37.393 1.00 71.92 154 LEU E O 1
ATOM 6353 N N . ALA E 1 155 ? 75.169 -29.064 35.871 1.00 66.38 155 ALA E N 1
ATOM 6354 C CA . ALA E 1 155 ? 74.280 -28.184 36.629 1.00 62.40 155 ALA E CA 1
ATOM 6355 C C . ALA E 1 155 ? 73.032 -28.974 36.991 1.00 59.54 155 ALA E C 1
ATOM 6356 O O . ALA E 1 155 ? 72.474 -29.668 36.149 1.00 59.57 155 ALA E O 1
ATOM 6358 N N . VAL E 1 156 ? 72.602 -28.881 38.245 1.00 59.99 156 VAL E N 1
ATOM 6359 C CA . VAL E 1 156 ? 71.410 -29.599 38.687 1.00 66.54 156 VAL E CA 1
ATOM 6360 C C . VAL E 1 156 ? 70.195 -29.120 37.899 1.00 69.21 156 VAL E C 1
ATOM 6361 O O . VAL E 1 156 ? 69.511 -29.911 37.243 1.00 69.28 156 VAL E O 1
ATOM 6365 N N . PHE E 1 157 ? 69.920 -27.822 37.970 1.00 67.89 157 PHE E N 1
ATOM 6366 C CA . PHE E 1 157 ? 68.792 -27.267 37.239 1.00 64.59 157 PHE E CA 1
ATOM 6367 C C . PHE E 1 157 ? 69.244 -26.222 36.230 1.00 65.98 157 PHE E C 1
ATOM 6368 O O . PHE E 1 157 ? 70.302 -25.612 36.374 1.00 66.72 157 PHE E O 1
ATOM 6376 N N . ARG E 1 158 ? 68.434 -26.022 35.201 1.00 66.10 158 ARG E N 1
ATOM 6377 C CA . ARG E 1 158 ? 68.729 -25.006 34.204 1.00 69.15 158 ARG E CA 1
ATOM 6378 C C . ARG E 1 158 ? 67.413 -24.281 33.951 1.00 72.06 158 ARG E C 1
ATOM 6379 O O . ARG E 1 158 ? 66.384 -24.924 33.742 1.00 73.70 158 ARG E O 1
ATOM 6387 N N . GLN E 1 159 ? 67.423 -22.952 34.014 1.00 70.25 159 GLN E N 1
ATOM 6388 C CA . GLN E 1 159 ? 66.201 -22.200 33.763 1.00 72.79 159 GLN E CA 1
ATOM 6389 C C . GLN E 1 159 ? 66.322 -21.656 32.356 1.00 75.77 159 GLN E C 1
ATOM 6390 O O . GLN E 1 159 ? 67.341 -21.065 31.994 1.00 74.46 159 GLN E O 1
ATOM 6396 N N . GLY E 1 160 ? 65.282 -21.867 31.559 1.00 80.54 160 GLY E N 1
ATOM 6397 C CA . GLY E 1 160 ? 65.328 -21.417 30.184 1.00 85.11 160 GLY E CA 1
ATOM 6398 C C . GLY E 1 160 ? 66.413 -22.226 29.502 1.00 87.87 160 GLY E C 1
ATOM 6399 O O . GLY E 1 160 ? 66.661 -23.372 29.883 1.00 87.42 160 GLY E O 1
ATOM 6400 N N . THR E 1 161 ? 67.067 -21.640 28.504 1.00 90.43 161 THR E N 1
ATOM 6401 C CA . THR E 1 161 ? 68.135 -22.333 27.792 1.00 92.73 161 THR E CA 1
ATOM 6402 C C . THR E 1 161 ? 69.461 -21.573 27.866 1.00 93.63 161 THR E C 1
ATOM 6403 O O . THR E 1 161 ? 69.553 -20.410 27.468 1.00 91.40 161 THR E O 1
ATOM 6407 N N . PRO E 1 162 ? 70.504 -22.235 28.391 1.00 93.80 162 PRO E N 1
ATOM 6408 C CA . PRO E 1 162 ? 71.871 -21.735 28.578 1.00 93.67 162 PRO E CA 1
ATOM 6409 C C . PRO E 1 162 ? 72.639 -21.293 27.331 1.00 92.07 162 PRO E C 1
ATOM 6410 O O . PRO E 1 162 ? 72.533 -21.900 26.264 1.00 91.63 162 PRO E O 1
ATOM 6414 N N . GLY E 1 163 ? 73.426 -20.232 27.492 1.00 89.97 163 GLY E N 1
ATOM 6415 C CA . GLY E 1 163 ? 74.220 -19.713 26.394 1.00 86.57 163 GLY E CA 1
ATOM 6416 C C . GLY E 1 163 ? 75.409 -20.598 26.063 1.00 83.79 163 GLY E C 1
ATOM 6417 O O . GLY E 1 163 ? 76.224 -20.259 25.206 1.00 83.10 163 GLY E O 1
ATOM 6418 N N . LEU E 1 164 ? 75.523 -21.726 26.755 1.00 79.58 164 LEU E N 1
ATOM 6419 C CA . LEU E 1 164 ? 76.610 -22.661 26.500 1.00 76.97 164 LEU E CA 1
ATOM 6420 C C . LEU E 1 164 ? 76.245 -24.071 26.929 1.00 74.57 164 LEU E C 1
ATOM 6421 O O . LEU E 1 164 ? 75.402 -24.276 27.804 1.00 74.39 164 LEU E O 1
ATOM 6426 N N . ALA E 1 165 ? 76.893 -25.041 26.301 1.00 74.27 165 ALA E N 1
ATOM 6427 C CA . ALA E 1 165 ? 76.655 -26.447 26.583 1.00 70.95 165 ALA E CA 1
ATOM 6428 C C . ALA E 1 165 ? 76.874 -26.815 28.048 1.00 69.36 165 ALA E C 1
ATOM 6429 O O . ALA E 1 165 ? 77.977 -26.689 28.576 1.00 68.80 165 ALA E O 1
ATOM 6431 N N . VAL E 1 166 ? 75.811 -27.270 28.699 1.00 68.21 166 VAL E N 1
ATOM 6432 C CA . VAL E 1 166 ? 75.868 -27.689 30.096 1.00 74.83 166 VAL E CA 1
ATOM 6433 C C . VAL E 1 166 ? 74.889 -28.835 30.260 1.00 76.21 166 VAL E C 1
ATOM 6434 O O . VAL E 1 166 ? 73.771 -28.777 29.750 1.00 78.65 166 VAL E O 1
ATOM 6438 N N . ASP E 1 167 ? 75.312 -29.878 30.965 1.00 79.29 167 ASP E N 1
ATOM 6439 C CA . ASP E 1 167 ? 74.449 -31.026 31.191 1.00 82.00 167 ASP E CA 1
ATOM 6440 C C . ASP E 1 167 ? 73.736 -30.899 32.531 1.00 82.23 167 ASP E C 1
ATOM 6441 O O . ASP E 1 167 ? 74.368 -30.903 33.591 1.00 81.50 167 ASP E O 1
ATOM 6446 N N . THR E 1 168 ? 72.414 -30.782 32.471 1.00 77.13 168 THR E N 1
ATOM 6447 C CA . THR E 1 168 ? 71.595 -30.652 33.666 1.00 73.76 168 THR E CA 1
ATOM 6448 C C . THR E 1 168 ? 70.780 -31.912 33.901 1.00 72.82 168 THR E C 1
ATOM 6449 O O . THR E 1 168 ? 70.504 -32.666 32.972 1.00 71.01 168 THR E O 1
ATOM 6453 N N . VAL E 1 169 ? 70.403 -32.146 35.151 1.00 74.39 169 VAL E N 1
ATOM 6454 C CA . VAL E 1 169 ? 69.604 -33.314 35.468 1.00 76.41 169 VAL E CA 1
ATOM 6455 C C . VAL E 1 169 ? 68.133 -32.948 35.280 1.00 77.76 169 VAL E C 1
ATOM 6456 O O . VAL E 1 169 ? 67.450 -33.515 34.425 1.00 78.03 169 VAL E O 1
ATOM 6460 N N . ALA E 1 170 ? 67.660 -31.978 36.054 1.00 75.01 170 ALA E N 1
ATOM 6461 C CA . ALA E 1 170 ? 66.280 -31.520 35.966 1.00 77.10 170 ALA E CA 1
ATOM 6462 C C . ALA E 1 170 ? 66.255 -30.116 35.359 1.00 81.25 170 ALA E C 1
ATOM 6463 O O . ALA E 1 170 ? 67.290 -29.613 34.918 1.00 85.98 170 ALA E O 1
ATOM 6465 N N . GLU E 1 171 ? 65.078 -29.494 35.315 1.00 82.56 171 GLU E N 1
ATOM 6466 C CA . GLU E 1 171 ? 64.957 -28.136 34.778 1.00 82.02 171 GLU E CA 1
ATOM 6467 C C . GLU E 1 171 ? 63.982 -27.268 35.552 1.00 77.24 171 GLU E C 1
ATOM 6468 O O . GLU E 1 171 ? 62.952 -27.737 36.034 1.00 79.09 171 GLU E O 1
ATOM 6474 N N . LEU E 1 172 ? 64.316 -25.986 35.644 1.00 75.50 172 LEU E N 1
ATOM 6475 C CA . LEU E 1 172 ? 63.499 -25.011 36.352 1.00 72.49 172 LEU E CA 1
ATOM 6476 C C . LEU E 1 172 ? 62.588 -24.213 35.425 1.00 70.69 172 LEU E C 1
ATOM 6477 O O . LEU E 1 172 ? 63.010 -23.755 34.361 1.00 70.32 172 LEU E O 1
ATOM 6482 N N . PRO E 1 173 ? 61.322 -24.031 35.825 1.00 70.04 173 PRO E N 1
ATOM 6483 C CA . PRO E 1 173 ? 60.350 -23.280 35.028 1.00 70.97 173 PRO E CA 1
ATOM 6484 C C . PRO E 1 173 ? 60.379 -21.780 35.330 1.00 69.21 173 PRO E C 1
ATOM 6485 O O . PRO E 1 173 ? 60.666 -21.366 36.454 1.00 69.76 173 PRO E O 1
ATOM 6489 N N . VAL E 1 174 ? 60.094 -20.969 34.316 1.00 68.33 174 VAL E N 1
ATOM 6490 C CA . VAL E 1 174 ? 60.045 -19.523 34.491 1.00 65.91 174 VAL E CA 1
ATOM 6491 C C . VAL E 1 174 ? 58.560 -19.203 34.637 1.00 64.82 174 VAL E C 1
ATOM 6492 O O . VAL E 1 174 ? 57.786 -19.375 33.700 1.00 63.18 174 VAL E O 1
ATOM 6496 N N . LEU E 1 175 ? 58.167 -18.749 35.821 1.00 63.17 175 LEU E N 1
ATOM 6497 C CA . LEU E 1 175 ? 56.771 -18.445 36.105 1.00 65.64 175 LEU E CA 1
ATOM 6498 C C . LEU E 1 175 ? 56.483 -16.948 36.204 1.00 67.47 175 LEU E C 1
ATOM 6499 O O . LEU E 1 175 ? 55.289 -16.583 36.184 1.00 71.38 175 LEU E O 1
#

InterPro domains:
  IPR000836 Phosphoribosyltransferase domain [cd06223] (64-174)
  IPR029057 Phosphoribosyltransferase-like [G3DSA:3.40.50.2020] (1-175)
  IPR029057 Phosphoribosyltransferase-like [SSF53271] (7-171)

Radius of gyration: 33.34 Å; Cα contacts (8 Å, |Δi|>4): 1945; chains: 5; bounding box: 78×88×85 Å

Solvent-accessible surface area: 37524 Å² total

Secondary structure (P-SEA, 3-state):
cbbbbbccccccbbbbbcccccbbbbbccccccaaaaaaaaaaacccccccccbbbbccccaaaaaaaaaaaacccbbbbbccccccccccbbbbbcccbbbbcaaaaaaacccbbbbbbcccccaaaaaaaaaaaaaacbbbcbbbbccccccccccccccbbbbcc/cbbbbbbccccccbbbbbccccccccccccccccaaaaaaaaaaacccccccccbbbbccccaaaaaaaaaaaacccbbbbbccccccccccccccccccbbbbbcaaaaaaacccbbbbbbcccccaaaaaaaaaaaaaacccccbbbbccccccccbbbbbcbbbbcc/cbbbbbbccccccbbbbbcccccbbbbbbbccccaaaaaaaaaaacccccccccbbbbccccaaaaaaaaaaaacbbbbbbbccccccccbbbbbbccccbbbbcaaaaaaacccbbbbbccccccaaaaaaaaaaaaaacccccbbbbccccccccccccccbbbbcc/cbbbbbbccccccbbbbbcccccbbbbbbbccccaaaaaaaaaaacccccccccbbbbccccaaaaaaaaaaaacccbbbbbcccccccccccccccccccccbbbbbcaaaaaaacccbbbbbccccccaaaaaaaaaaaaaacbbbcbbbbcccccccccccccccccccc/cbbbbbccccccccccccccccbbbbbbcccaaaaaaaaaccccccccccbbbbccccaaaaaaaaaccbbbbbcccccccccccccccbbbbbbaaaaaaccbbbbbbccccccccccccccccccccccccccccccccbbbbccccccc